Protein AF-Q0DE26-F1 (afdb_monomer)

InterPro domains:
  IPR003440 Glycosyl transferase 48 domain [PF02364] (234-319)
  IPR003440 Glycosyl transferase 48 domain [PF02364] (326-813)
  IPR058851 Callose synthase, helical domain [PF25968] (42-227)

Structure (mmCIF, N/CA/C/O backbone):
data_AF-Q0DE26-F1
#
_entry.id   AF-Q0DE26-F1
#
loop_
_atom_site.group_PDB
_atom_site.id
_atom_site.type_symbol
_atom_site.label_atom_id
_atom_site.label_alt_id
_atom_site.label_comp_id
_atom_site.label_asym_id
_atom_site.label_entity_id
_atom_site.label_seq_id
_atom_site.pdbx_PDB_ins_code
_atom_site.Cartn_x
_atom_site.Cartn_y
_atom_site.Cartn_z
_atom_site.occupancy
_atom_site.B_iso_or_equiv
_atom_site.auth_seq_id
_atom_site.auth_comp_id
_atom_site.auth_asym_id
_atom_site.auth_atom_id
_atom_site.pdbx_PDB_model_num
ATOM 1 N N . PHE A 1 1 ? -13.262 -16.085 6.680 1.00 86.75 1 PHE A N 1
ATOM 2 C CA . PHE A 1 1 ? -13.446 -14.628 6.508 1.00 86.75 1 PHE A CA 1
ATOM 3 C C . PHE A 1 1 ? -13.005 -13.862 7.751 1.00 86.75 1 PHE A C 1
ATOM 5 O O . PHE A 1 1 ? -12.021 -13.149 7.636 1.00 86.75 1 PHE A O 1
ATOM 12 N N . ALA A 1 2 ? -13.638 -14.070 8.918 1.00 87.50 2 ALA A N 1
ATOM 13 C CA . ALA A 1 2 ? -13.302 -13.398 10.188 1.00 87.50 2 ALA A CA 1
ATOM 14 C C . ALA A 1 2 ? -11.792 -13.306 10.478 1.00 87.50 2 ALA A C 1
ATOM 16 O O . ALA A 1 2 ? -11.292 -12.215 10.705 1.00 87.50 2 ALA A O 1
ATOM 17 N N . GLN A 1 3 ? -11.054 -14.417 10.360 1.00 88.25 3 GLN A N 1
ATOM 18 C CA . GLN A 1 3 ? -9.595 -14.446 10.567 1.00 88.25 3 GLN A CA 1
ATOM 19 C C . GLN A 1 3 ? -8.826 -13.442 9.690 1.00 88.25 3 GLN A C 1
ATOM 21 O O . GLN A 1 3 ? -7.932 -12.758 10.167 1.00 88.25 3 GLN A O 1
ATOM 26 N N . LEU A 1 4 ? -9.188 -13.325 8.409 1.00 91.69 4 LEU A N 1
ATOM 27 C CA . LEU A 1 4 ? -8.552 -12.377 7.489 1.00 91.69 4 LEU A CA 1
ATOM 28 C C . LEU A 1 4 ? -8.994 -10.944 7.785 1.00 91.69 4 LEU A C 1
ATOM 30 O O . LEU A 1 4 ? -8.170 -10.042 7.860 1.00 91.69 4 LEU A O 1
ATOM 34 N N . TRP A 1 5 ? -10.302 -10.751 7.952 1.00 93.25 5 TRP A N 1
ATOM 35 C CA . TRP A 1 5 ? -10.897 -9.439 8.170 1.00 93.25 5 TRP A CA 1
ATOM 36 C C . TRP A 1 5 ? -10.382 -8.791 9.456 1.00 93.25 5 TRP A C 1
ATOM 38 O O . TRP A 1 5 ? -9.914 -7.658 9.428 1.00 93.25 5 TRP A O 1
ATOM 48 N N . ASN A 1 6 ? -10.394 -9.523 10.567 1.00 92.69 6 ASN A N 1
ATOM 49 C CA . ASN A 1 6 ? -9.978 -8.997 11.860 1.00 92.69 6 ASN A CA 1
ATOM 50 C C . ASN A 1 6 ? -8.501 -8.624 11.885 1.00 92.69 6 ASN A C 1
ATOM 52 O O . ASN A 1 6 ? -8.165 -7.618 12.495 1.00 92.69 6 ASN A O 1
ATOM 56 N N . GLU A 1 7 ? -7.630 -9.377 11.211 1.00 93.38 7 GLU A N 1
ATOM 57 C CA . GLU A 1 7 ? -6.215 -9.011 11.098 1.00 93.38 7 GLU A CA 1
ATOM 58 C C . GLU A 1 7 ? -6.027 -7.705 10.318 1.00 93.38 7 GLU A C 1
ATOM 60 O O . GLU A 1 7 ? -5.226 -6.863 10.723 1.00 93.38 7 GLU A O 1
ATOM 65 N N . VAL A 1 8 ? -6.812 -7.478 9.258 1.00 95.88 8 VAL A N 1
ATOM 66 C CA . VAL A 1 8 ? -6.813 -6.197 8.530 1.00 95.88 8 VAL A CA 1
ATOM 67 C C . VAL A 1 8 ? -7.300 -5.061 9.433 1.00 95.88 8 VAL A C 1
ATOM 69 O O . VAL A 1 8 ? -6.623 -4.040 9.542 1.00 95.88 8 VAL A O 1
ATOM 72 N N . ILE A 1 9 ? -8.411 -5.243 10.149 1.00 95.88 9 ILE A N 1
ATOM 73 C CA . ILE A 1 9 ? -8.927 -4.224 11.077 1.00 95.88 9 ILE A CA 1
ATOM 74 C C . ILE A 1 9 ? -7.940 -3.946 12.224 1.00 95.88 9 ILE A C 1
ATOM 76 O O . ILE A 1 9 ? -7.697 -2.786 12.552 1.00 95.88 9 ILE A O 1
ATOM 80 N N . CYS A 1 10 ? -7.311 -4.978 12.793 1.00 94.38 10 CYS A N 1
ATOM 81 C CA . CYS A 1 10 ? -6.273 -4.812 13.813 1.00 94.38 10 CYS A CA 1
ATOM 82 C C . CYS A 1 10 ? -5.080 -4.026 13.257 1.00 94.38 10 CYS A C 1
ATOM 84 O O . CYS A 1 10 ? -4.587 -3.128 13.931 1.00 94.38 10 CYS A O 1
ATOM 86 N N . SER A 1 11 ? -4.669 -4.283 12.009 1.00 95.69 11 SER A N 1
ATOM 87 C CA . SER A 1 11 ? -3.590 -3.511 11.383 1.00 95.69 11 SER A CA 1
ATOM 88 C C . SER A 1 11 ? -3.934 -2.025 11.250 1.00 95.69 11 SER A C 1
ATOM 90 O O . SER A 1 11 ? -3.083 -1.180 11.497 1.00 95.69 11 SER A O 1
ATOM 92 N N . PHE A 1 12 ? -5.190 -1.673 10.962 1.00 97.56 12 PHE A N 1
ATOM 93 C CA . PHE A 1 12 ? -5.602 -0.267 10.914 1.00 97.56 12 PHE A CA 1
ATOM 94 C C . PHE A 1 12 ? -5.529 0.397 12.283 1.00 97.56 12 PHE A C 1
ATOM 96 O O . PHE A 1 12 ? -5.165 1.569 12.374 1.00 97.56 12 PHE A O 1
ATOM 103 N N . ARG A 1 13 ? -5.849 -0.347 13.347 1.00 96.44 13 ARG A N 1
ATOM 104 C CA . ARG A 1 13 ? -5.721 0.152 14.713 1.00 96.44 13 ARG A CA 1
ATOM 105 C C . ARG A 1 13 ? -4.259 0.341 15.116 1.00 96.44 13 ARG A C 1
ATOM 107 O O . ARG A 1 13 ? -3.936 1.370 15.702 1.00 96.44 13 ARG A O 1
ATOM 114 N N . GLU A 1 14 ? -3.391 -0.614 14.778 1.00 94.50 14 GLU A N 1
ATOM 115 C CA . GLU A 1 14 ? -1.934 -0.536 14.985 1.00 94.50 14 GLU A CA 1
ATOM 116 C C . GLU A 1 14 ? -1.306 0.657 14.241 1.00 94.50 14 GLU A C 1
ATOM 118 O O . GLU A 1 14 ? -0.333 1.245 14.708 1.00 94.50 14 GLU A O 1
ATOM 123 N N . GLU A 1 15 ? -1.871 1.030 13.090 1.00 95.94 15 GLU A N 1
ATOM 124 C CA . GLU A 1 15 ? -1.463 2.192 12.291 1.00 95.94 15 GLU A CA 1
ATOM 125 C C . GLU A 1 15 ? -2.096 3.522 12.751 1.00 95.94 15 GLU A C 1
ATOM 127 O O . GLU A 1 15 ? -1.776 4.579 12.200 1.00 95.94 15 GLU A O 1
ATOM 132 N N . ASP A 1 16 ? -2.960 3.483 13.770 1.00 97.38 16 ASP A N 1
ATOM 133 C CA . ASP A 1 16 ? -3.728 4.617 14.298 1.00 97.38 16 ASP A CA 1
ATOM 134 C C . ASP A 1 16 ? -4.718 5.233 13.283 1.00 97.38 16 ASP A C 1
ATOM 136 O O . ASP A 1 16 ? -5.107 6.392 13.397 1.00 97.38 16 ASP A O 1
ATOM 140 N N . LEU A 1 17 ? -5.178 4.452 12.299 1.00 96.75 17 LEU A N 1
ATOM 141 C CA . LEU A 1 17 ? -6.194 4.885 11.327 1.00 96.75 17 LEU A CA 1
ATOM 142 C C . LEU A 1 17 ? -7.620 4.830 11.882 1.00 96.75 17 LEU A C 1
ATOM 144 O O . LEU A 1 17 ? -8.504 5.500 11.363 1.00 96.75 17 LEU A O 1
ATOM 148 N N . ILE A 1 18 ? -7.860 4.009 12.902 1.00 97.25 18 ILE A N 1
ATOM 149 C CA . ILE A 1 18 ? -9.168 3.859 13.547 1.00 97.25 18 ILE A CA 1
ATOM 150 C C . ILE A 1 18 ? -9.014 3.913 15.066 1.00 97.25 18 ILE A C 1
ATOM 152 O O . ILE A 1 18 ? -7.970 3.532 15.596 1.00 97.25 18 ILE A O 1
ATOM 156 N N . SER A 1 19 ? -10.067 4.354 15.748 1.00 95.50 19 SER A N 1
ATOM 157 C CA . SER A 1 19 ? -10.161 4.334 17.218 1.00 95.50 19 SER A CA 1
ATOM 158 C C . SER A 1 19 ? -10.465 2.934 17.765 1.00 95.50 19 SER A C 1
ATOM 160 O O . SER A 1 19 ? -10.902 2.044 17.024 1.00 95.50 19 SER A O 1
ATOM 162 N N . ASP A 1 20 ? -10.318 2.735 19.079 1.00 93.19 20 ASP A N 1
ATOM 163 C CA . ASP A 1 20 ? -10.697 1.467 19.732 1.00 93.19 20 ASP A CA 1
ATOM 164 C C . ASP A 1 20 ? -12.187 1.156 19.535 1.00 93.19 20 ASP A C 1
ATOM 166 O O . ASP A 1 20 ? -12.575 0.020 19.248 1.00 93.19 20 ASP A O 1
ATOM 170 N N . LYS A 1 21 ? -13.032 2.190 19.616 1.00 91.75 21 LYS A N 1
ATOM 171 C CA . LYS A 1 21 ? -14.476 2.070 19.387 1.00 91.75 21 LYS A CA 1
ATOM 172 C C . LYS A 1 21 ? -14.789 1.642 17.953 1.00 91.75 21 LYS A C 1
ATOM 174 O O . LYS A 1 21 ? -15.670 0.812 17.744 1.00 91.75 21 LYS A O 1
ATOM 179 N N . GLU A 1 22 ? -14.115 2.213 16.959 1.00 93.69 22 GLU A N 1
ATOM 180 C CA . GLU A 1 22 ? -14.315 1.828 15.557 1.00 93.69 22 GLU A CA 1
ATOM 181 C C . GLU A 1 22 ? -13.816 0.409 15.282 1.00 93.69 22 GLU A C 1
ATOM 183 O O . GLU A 1 22 ? -14.492 -0.340 14.576 1.00 93.69 22 GLU A O 1
ATOM 188 N N . MET A 1 23 ? -12.689 0.011 15.881 1.00 94.31 23 MET A N 1
ATOM 189 C CA . MET A 1 23 ? -12.197 -1.364 15.817 1.00 94.31 23 MET A CA 1
ATOM 190 C C . MET A 1 23 ? -13.261 -2.347 16.322 1.00 94.31 23 MET A C 1
ATOM 192 O O . MET A 1 23 ? -13.595 -3.296 15.613 1.00 94.31 23 MET A O 1
ATOM 196 N N . ASP A 1 24 ? -13.857 -2.090 17.490 1.00 91.75 24 ASP A N 1
ATOM 197 C CA . ASP A 1 24 ? -14.915 -2.945 18.045 1.00 91.75 24 ASP A CA 1
ATOM 198 C C . ASP A 1 24 ? -16.153 -3.034 17.138 1.00 91.75 24 ASP A C 1
ATOM 200 O O . ASP A 1 24 ? -16.831 -4.063 17.096 1.00 91.75 24 ASP A O 1
ATOM 204 N N . LEU A 1 25 ? -16.468 -1.958 16.409 1.00 92.81 25 LEU A N 1
ATOM 205 C CA . LEU A 1 25 ? -17.597 -1.935 15.479 1.00 92.81 25 LEU A CA 1
ATOM 206 C C . LEU A 1 25 ? -17.324 -2.724 14.191 1.00 92.81 25 LEU A C 1
ATOM 208 O O . LEU A 1 25 ? -18.263 -3.234 13.570 1.00 92.81 25 LEU A O 1
ATOM 212 N N . LEU A 1 26 ? -16.058 -2.810 13.785 1.00 93.69 26 LEU A N 1
ATOM 213 C CA . LEU A 1 26 ? -15.627 -3.431 12.536 1.00 93.69 26 LEU A CA 1
ATOM 214 C C . LEU A 1 26 ? -15.299 -4.921 12.690 1.00 93.69 26 LEU A C 1
ATOM 216 O O . LEU A 1 26 ? -15.524 -5.677 11.746 1.00 93.69 26 LEU A O 1
ATOM 220 N N . VAL A 1 27 ? -14.786 -5.362 13.838 1.00 91.56 27 VAL A N 1
ATOM 221 C CA . VAL A 1 27 ? -14.380 -6.759 14.074 1.00 91.56 27 VAL A CA 1
ATOM 222 C C . VAL A 1 27 ? -15.566 -7.736 13.990 1.00 91.56 27 VAL A C 1
ATOM 224 O O . VAL A 1 27 ? -16.692 -7.453 14.407 1.00 91.56 27 VAL A O 1
ATOM 227 N N . VAL A 1 28 ? -15.296 -8.924 13.444 1.00 89.44 28 VAL A N 1
ATOM 228 C CA . VAL A 1 28 ? -16.227 -10.061 13.362 1.00 89.44 28 VAL A CA 1
ATOM 229 C C . VAL A 1 28 ? -15.849 -11.085 14.434 1.00 89.44 28 VAL A C 1
ATOM 231 O O . VAL A 1 28 ? -14.680 -11.451 14.502 1.00 89.44 28 VAL A O 1
ATOM 234 N N . PRO A 1 29 ? -16.774 -11.604 15.253 1.00 82.69 29 PRO A N 1
ATOM 235 C CA . PRO A 1 29 ? -16.427 -12.632 16.236 1.00 82.69 29 PRO A CA 1
ATOM 236 C C . PRO A 1 29 ? -15.865 -13.898 15.560 1.00 82.69 29 PRO A C 1
ATOM 238 O O . PRO A 1 29 ? -16.342 -14.315 14.502 1.00 82.69 29 PRO A O 1
ATOM 241 N N . TYR A 1 30 ? -14.826 -14.494 16.157 1.00 73.31 30 TYR A N 1
ATOM 242 C CA . TYR A 1 30 ? -14.185 -15.715 15.641 1.00 73.31 30 TYR A CA 1
ATOM 243 C C . TYR A 1 30 ? -15.068 -16.948 15.818 1.00 73.31 30 TYR A C 1
ATOM 245 O O . TYR A 1 30 ? -15.212 -17.753 14.897 1.00 73.31 30 TYR A O 1
ATOM 253 N N . SER A 1 31 ? -15.677 -17.062 16.996 1.00 63.59 31 SER A N 1
ATOM 254 C CA . SER A 1 31 ? -16.622 -18.100 17.349 1.00 63.59 31 SER A CA 1
ATOM 255 C C . SER A 1 31 ? -18.032 -17.535 17.228 1.00 63.59 31 SER A C 1
ATOM 257 O O . SER A 1 31 ? -18.437 -16.639 17.966 1.00 63.59 31 SER A O 1
ATOM 259 N N . SER A 1 32 ? -18.831 -18.121 16.337 1.00 54.34 32 SER A N 1
ATOM 260 C CA . SER A 1 32 ? -20.196 -18.371 16.785 1.00 54.34 32 SER A CA 1
ATOM 261 C C . SER A 1 32 ? -20.000 -19.310 17.966 1.00 54.34 32 SER A C 1
ATOM 263 O O . SER A 1 32 ? -19.448 -20.395 17.785 1.00 54.34 32 SER A O 1
ATOM 265 N N . ASP A 1 33 ? -20.345 -18.896 19.185 1.00 58.25 33 ASP A N 1
ATOM 266 C CA . ASP A 1 33 ? -20.604 -19.901 20.211 1.00 58.25 33 ASP A CA 1
ATOM 267 C C . ASP A 1 33 ? -21.498 -20.954 19.524 1.00 58.25 33 ASP A C 1
ATOM 269 O O . ASP A 1 33 ? -22.504 -20.566 18.911 1.00 58.25 33 ASP A O 1
ATOM 273 N N . PRO A 1 34 ? -21.127 -22.249 19.510 1.00 56.69 34 PRO A N 1
ATOM 274 C CA . PRO A 1 34 ? -21.940 -23.285 18.884 1.00 56.69 34 PRO A CA 1
ATOM 275 C C . PRO A 1 34 ? -23.411 -23.228 19.326 1.00 56.69 34 PRO A C 1
ATOM 277 O O . PRO A 1 34 ? -24.289 -23.710 18.605 1.00 56.69 34 PRO A O 1
ATOM 280 N N . SER A 1 35 ? -23.683 -22.618 20.490 1.00 58.62 35 SER A N 1
ATOM 281 C CA . SER A 1 35 ? -25.017 -22.315 21.002 1.00 58.62 35 SER A CA 1
ATOM 282 C C . SER A 1 35 ? -25.822 -21.332 20.136 1.00 58.62 35 SER A C 1
ATOM 284 O O . SER A 1 35 ? -27.014 -21.560 19.936 1.00 58.62 35 SER A O 1
ATOM 286 N N . LEU A 1 36 ? -25.196 -20.291 19.572 1.00 66.06 36 LEU A N 1
ATOM 287 C CA . LEU A 1 36 ? -25.881 -19.220 18.843 1.00 66.06 36 LEU A CA 1
ATOM 288 C C . LEU A 1 36 ? -26.374 -19.679 17.459 1.00 66.06 36 LEU A C 1
ATOM 290 O O . LEU A 1 36 ? -27.374 -19.163 16.973 1.00 66.06 36 LEU A O 1
ATOM 294 N N . LYS A 1 37 ? -25.707 -20.649 16.807 1.00 67.56 37 LYS A N 1
ATOM 295 C CA . LYS A 1 37 ? -26.062 -21.183 15.462 1.00 67.56 37 LYS A CA 1
ATOM 296 C C . LYS A 1 37 ? -26.436 -20.109 14.418 1.00 67.56 37 LYS A C 1
ATOM 298 O O . LYS A 1 37 ? -27.210 -20.375 13.497 1.00 67.56 37 LYS A O 1
ATOM 303 N N . LEU A 1 38 ? -25.900 -18.897 14.550 1.00 77.06 38 LEU A N 1
ATOM 304 C CA . LEU A 1 38 ? -26.231 -17.745 13.716 1.00 77.06 38 LEU A CA 1
ATOM 305 C C . LEU A 1 38 ? -24.959 -17.073 13.212 1.00 77.06 38 LEU A C 1
ATOM 307 O O . LEU A 1 38 ? -23.925 -17.070 13.878 1.00 77.06 38 LEU A O 1
ATOM 311 N N . MET A 1 39 ? -25.044 -16.503 12.012 1.00 76.81 39 MET A N 1
ATOM 312 C CA . MET A 1 39 ? -23.944 -15.747 11.434 1.00 76.81 39 MET A CA 1
ATOM 313 C C . MET A 1 39 ? -23.938 -14.332 12.010 1.00 76.81 39 MET A C 1
ATOM 315 O O . MET A 1 39 ? -24.908 -13.590 11.855 1.00 76.81 39 MET A O 1
ATOM 319 N N . GLN A 1 40 ? -22.842 -13.966 12.668 1.00 85.25 40 GLN A N 1
ATOM 320 C CA . GLN A 1 40 ? -22.678 -12.663 13.304 1.00 85.25 40 GLN A CA 1
ATOM 321 C C . GLN A 1 40 ? -21.937 -11.711 12.365 1.00 85.25 40 GLN A C 1
ATOM 323 O O . GLN A 1 40 ? -20.750 -11.880 12.087 1.00 85.25 40 GLN A O 1
ATOM 328 N N . TRP A 1 41 ? -22.645 -10.702 11.866 1.00 88.50 41 TRP A N 1
ATOM 329 C CA . TRP A 1 41 ? -22.057 -9.648 11.040 1.00 88.50 41 TRP A CA 1
ATOM 330 C C . TRP A 1 41 ? -21.314 -8.604 11.895 1.00 88.50 41 TRP A C 1
ATOM 332 O O . TRP A 1 41 ? -21.610 -8.460 13.084 1.00 88.50 41 TRP A O 1
ATOM 342 N N . PRO A 1 42 ? -20.369 -7.834 11.328 1.00 90.75 42 PRO A N 1
ATOM 343 C CA . PRO A 1 42 ? -19.798 -6.663 11.994 1.00 90.75 42 PRO A CA 1
ATOM 344 C C . PRO A 1 42 ? -20.872 -5.725 12.563 1.00 90.75 42 PRO A C 1
ATOM 346 O O . PRO A 1 42 ? -21.902 -5.492 11.924 1.00 90.75 42 PRO A O 1
ATOM 349 N N . LEU A 1 43 ? -20.626 -5.147 13.740 1.00 91.69 43 LEU A N 1
ATOM 350 C CA . LEU A 1 43 ? -21.612 -4.292 14.408 1.00 91.69 43 LEU A CA 1
ATOM 351 C C . LEU A 1 43 ? -21.931 -3.022 13.622 1.00 91.69 43 LEU A C 1
ATOM 353 O O . LEU A 1 43 ? -23.049 -2.532 13.732 1.00 91.69 43 LEU A O 1
ATOM 357 N N . PHE A 1 44 ? -21.009 -2.498 12.812 1.00 91.25 44 PHE A N 1
ATOM 358 C CA . PHE A 1 44 ? -21.287 -1.293 12.027 1.00 91.25 44 PHE A CA 1
ATOM 359 C C . PHE A 1 44 ? -22.464 -1.477 11.043 1.00 91.25 44 PHE A C 1
ATOM 361 O O . PHE A 1 44 ? -23.188 -0.521 10.777 1.00 91.25 44 PHE A O 1
ATOM 368 N N . LEU A 1 45 ? -22.718 -2.709 10.576 1.00 90.88 45 LEU A N 1
ATOM 369 C CA . LEU A 1 45 ? -23.881 -3.056 9.742 1.00 90.88 45 LEU A CA 1
ATOM 370 C C . LEU A 1 45 ? -25.170 -3.236 10.565 1.00 90.88 45 LEU A C 1
ATOM 372 O O . LEU A 1 45 ? -26.274 -3.035 10.057 1.00 90.88 45 LEU A O 1
ATOM 376 N N . LEU A 1 46 ? -25.031 -3.622 11.838 1.00 92.00 46 LEU A N 1
ATOM 377 C CA . LEU A 1 46 ? -26.134 -3.893 12.772 1.00 92.00 46 LEU A CA 1
ATOM 378 C C . LEU A 1 46 ? -26.503 -2.678 13.644 1.00 92.00 46 LEU A C 1
ATOM 380 O O . LEU A 1 46 ? -27.528 -2.689 14.329 1.00 92.00 46 LEU A O 1
ATOM 384 N N . ALA A 1 47 ? -25.681 -1.629 13.625 1.00 88.62 47 ALA A N 1
ATOM 385 C CA . ALA A 1 47 ? -25.862 -0.409 14.399 1.00 88.62 47 ALA A CA 1
ATOM 386 C C . ALA A 1 47 ? -27.225 0.242 14.116 1.00 88.62 47 ALA A C 1
ATOM 388 O O . ALA A 1 47 ? -27.719 0.208 12.986 1.00 88.62 47 ALA A O 1
ATOM 389 N N . SER A 1 48 ? -27.843 0.851 15.134 1.00 90.12 48 SER A N 1
ATOM 390 C CA . SER A 1 48 ? -29.193 1.451 15.119 1.00 90.12 48 SER A CA 1
ATOM 391 C C . SER A 1 48 ? -30.378 0.498 14.881 1.00 90.12 48 SER A C 1
ATOM 393 O O . SER A 1 48 ? -31.520 0.874 15.152 1.00 90.12 48 SER A O 1
ATOM 395 N N . LYS A 1 49 ? -30.154 -0.751 14.447 1.00 92.38 49 LYS A N 1
ATOM 396 C CA . LYS A 1 49 ? -31.240 -1.671 14.068 1.00 92.38 49 LYS A CA 1
ATOM 397 C C . LYS A 1 49 ? -32.085 -2.134 15.256 1.00 92.38 49 LYS A C 1
ATOM 399 O O . LYS A 1 49 ? -33.301 -2.231 15.117 1.00 92.38 49 LYS A O 1
ATOM 404 N N . ILE A 1 50 ? -31.476 -2.377 16.422 1.00 92.06 50 ILE A N 1
ATOM 405 C CA . ILE A 1 50 ? -32.203 -2.813 17.627 1.00 92.06 50 ILE A CA 1
ATOM 406 C C . ILE A 1 50 ? -33.187 -1.738 18.120 1.00 92.06 50 ILE A C 1
ATOM 408 O O . ILE A 1 50 ? -34.370 -2.055 18.232 1.00 92.06 50 ILE A O 1
ATOM 412 N N . PRO A 1 51 ? -32.785 -0.469 18.346 1.00 90.69 51 PRO A N 1
ATOM 413 C CA . PRO A 1 51 ? -33.731 0.592 18.697 1.00 90.69 51 PRO A CA 1
ATOM 414 C C . PRO A 1 51 ? -34.893 0.746 17.706 1.00 90.69 51 PRO A C 1
ATOM 416 O O . PRO A 1 51 ? -36.035 0.898 18.132 1.00 90.69 51 PRO A O 1
ATOM 419 N N . ILE A 1 52 ? -34.618 0.661 16.398 1.00 90.31 52 ILE A N 1
ATOM 420 C CA . ILE A 1 52 ? -35.646 0.755 15.348 1.00 90.31 52 ILE A CA 1
ATOM 421 C C . ILE A 1 52 ? -36.618 -0.430 15.432 1.00 90.31 52 ILE A C 1
ATOM 423 O O . ILE A 1 52 ? -37.832 -0.237 15.378 1.00 90.31 52 ILE A O 1
ATOM 427 N N . ALA A 1 53 ? -36.102 -1.650 15.598 1.00 92.19 53 ALA A N 1
ATOM 428 C CA . ALA A 1 53 ? -36.924 -2.847 15.745 1.00 92.19 53 ALA A CA 1
ATOM 429 C C . ALA A 1 53 ? -37.785 -2.803 17.019 1.00 92.19 53 ALA A C 1
ATOM 431 O O . ALA A 1 53 ? -38.948 -3.204 16.982 1.00 92.19 53 ALA A O 1
ATOM 432 N N . LEU A 1 54 ? -37.245 -2.282 18.127 1.00 91.94 54 LEU A N 1
ATOM 433 C CA . LEU A 1 54 ? -37.969 -2.109 19.389 1.00 91.94 54 LEU A CA 1
ATOM 434 C C . LEU A 1 54 ? -39.122 -1.113 19.259 1.00 91.94 54 LEU A C 1
ATOM 436 O O . LEU A 1 54 ? -40.231 -1.419 19.694 1.00 91.94 54 LEU A O 1
ATOM 440 N N . ASP A 1 55 ? -38.880 0.051 18.652 1.00 89.88 55 ASP A N 1
ATOM 441 C CA . ASP A 1 55 ? -39.923 1.059 18.436 1.00 89.88 55 ASP A CA 1
ATOM 442 C C . ASP A 1 55 ? -41.007 0.540 17.482 1.00 89.88 55 ASP A C 1
ATOM 444 O O . ASP A 1 55 ? -42.204 0.636 17.766 1.00 89.88 55 ASP A O 1
ATOM 448 N N . MET A 1 56 ? -40.586 -0.126 16.400 1.00 89.88 56 MET A N 1
ATOM 449 C CA . MET A 1 56 ? -41.500 -0.784 15.474 1.00 89.88 56 MET A CA 1
ATOM 450 C C . MET A 1 56 ? -42.380 -1.794 16.205 1.00 89.88 56 MET A C 1
ATOM 452 O O . MET A 1 56 ? -43.594 -1.748 16.039 1.00 89.88 56 MET A O 1
ATOM 456 N N . ALA A 1 57 ? -41.794 -2.671 17.024 1.00 89.50 57 ALA A N 1
ATOM 457 C CA . ALA A 1 57 ? -42.523 -3.696 17.756 1.00 89.50 57 ALA A CA 1
ATOM 458 C C . ALA A 1 57 ? -43.473 -3.109 18.812 1.00 89.50 57 ALA A C 1
ATOM 460 O O . ALA A 1 57 ? -44.606 -3.569 18.921 1.00 89.50 57 ALA A O 1
ATOM 461 N N . ALA A 1 58 ? -43.055 -2.076 19.551 1.00 88.94 58 ALA A N 1
ATOM 462 C CA . ALA A 1 58 ? -43.868 -1.441 20.590 1.00 88.94 58 ALA A CA 1
ATOM 463 C C . ALA A 1 58 ? -45.130 -0.759 20.034 1.00 88.94 58 ALA A C 1
ATOM 465 O O . ALA A 1 58 ? -46.175 -0.754 20.688 1.00 88.94 58 ALA A O 1
ATOM 466 N N . GLN A 1 59 ? -45.043 -0.202 18.823 1.00 84.62 59 GLN A N 1
ATOM 467 C CA . GLN A 1 59 ? -46.164 0.455 18.145 1.00 84.62 59 GLN A CA 1
ATOM 468 C C . GLN A 1 59 ? -46.986 -0.506 17.267 1.00 84.62 59 GLN A C 1
ATOM 470 O O . GLN A 1 59 ? -48.083 -0.154 16.817 1.00 84.62 59 GLN A O 1
ATOM 475 N N . PHE A 1 60 ? -46.489 -1.719 17.007 1.00 82.50 60 PHE A N 1
ATOM 476 C CA . PHE A 1 60 ? -47.146 -2.666 16.114 1.00 82.50 60 PHE A CA 1
ATOM 477 C C . PHE A 1 60 ? -48.357 -3.335 16.772 1.00 82.50 60 PHE A C 1
ATOM 479 O O . PHE A 1 60 ? -48.259 -3.956 17.824 1.00 82.50 60 PHE A O 1
ATOM 486 N N . ARG A 1 61 ? -49.513 -3.239 16.113 1.00 74.50 61 ARG A N 1
ATOM 487 C CA . ARG A 1 61 ? -50.779 -3.889 16.503 1.00 74.50 61 ARG A CA 1
ATOM 488 C C . ARG A 1 61 ? -51.325 -4.971 15.548 1.00 74.50 61 ARG A C 1
ATOM 490 O O . ARG A 1 61 ? -52.195 -5.714 15.992 1.00 74.50 61 ARG A O 1
ATOM 497 N N . PRO A 1 62 ? -50.927 -5.054 14.258 1.00 77.00 62 PRO A N 1
ATOM 498 C CA . PRO A 1 62 ? -51.389 -6.117 13.355 1.00 77.00 62 PRO A CA 1
ATOM 499 C C . PRO A 1 62 ? -50.907 -7.530 13.740 1.00 77.00 62 PRO A C 1
ATOM 501 O O . PRO A 1 62 ? -50.459 -7.776 14.852 1.00 77.00 62 PRO A O 1
ATOM 504 N N . ARG A 1 63 ? -50.987 -8.472 12.790 1.00 83.38 63 ARG A N 1
ATOM 505 C CA . ARG A 1 63 ? -50.541 -9.866 12.949 1.00 83.38 63 ARG A CA 1
ATOM 506 C C . ARG A 1 63 ? -49.019 -9.989 13.057 1.00 83.38 63 ARG A C 1
ATOM 508 O O . ARG A 1 63 ? -48.295 -9.283 12.357 1.00 83.38 63 ARG A O 1
ATOM 515 N N . ASP A 1 64 ? -48.551 -10.988 13.803 1.00 85.06 64 ASP A N 1
ATOM 516 C CA . ASP A 1 64 ? -47.135 -11.364 13.949 1.00 85.06 64 ASP A CA 1
ATOM 517 C C . ASP A 1 64 ? -46.396 -11.460 12.611 1.00 85.06 64 ASP A C 1
ATOM 519 O O . ASP A 1 64 ? -45.301 -10.922 12.445 1.00 85.06 64 ASP A O 1
ATOM 523 N N . SER A 1 65 ? -47.034 -12.095 11.622 1.00 86.00 65 SER A N 1
ATOM 524 C CA . SER A 1 65 ? -46.468 -12.280 10.286 1.00 86.00 65 SER A CA 1
ATOM 525 C C . SER A 1 65 ? -46.136 -10.959 9.599 1.00 86.00 65 SER A C 1
ATOM 527 O O . SER A 1 65 ? -45.196 -10.893 8.813 1.00 86.00 65 SER A O 1
ATOM 529 N N . ASP A 1 66 ? -46.916 -9.912 9.866 1.00 87.94 66 ASP A N 1
ATOM 530 C CA . ASP A 1 66 ? -46.742 -8.606 9.239 1.00 87.94 66 ASP A CA 1
ATOM 531 C C . ASP A 1 66 ? -45.609 -7.825 9.926 1.00 87.94 66 ASP A C 1
ATOM 533 O O . ASP A 1 66 ? -44.835 -7.159 9.236 1.00 87.94 66 ASP A O 1
ATOM 537 N N . LEU A 1 67 ? -45.444 -7.969 11.250 1.00 88.81 67 LEU A N 1
ATOM 538 C CA . LEU A 1 67 ? -44.291 -7.427 11.982 1.00 88.81 67 LEU A CA 1
ATOM 539 C C . LEU A 1 67 ? -43.002 -8.094 11.510 1.00 88.81 67 LEU A C 1
ATOM 541 O O . LEU A 1 67 ? -42.050 -7.416 11.125 1.00 88.81 67 LEU A O 1
ATOM 545 N N . TRP A 1 68 ? -42.989 -9.429 11.484 1.00 90.81 68 TRP A N 1
ATOM 546 C CA . TRP A 1 68 ? -41.807 -10.186 11.094 1.00 90.81 68 TRP A CA 1
ATOM 547 C C . TRP A 1 68 ? -41.415 -9.932 9.638 1.00 90.81 68 TRP A C 1
ATOM 549 O O . TRP A 1 68 ? -40.231 -9.803 9.343 1.00 90.81 68 TRP A O 1
ATOM 559 N N . LYS A 1 69 ? -42.386 -9.760 8.728 1.00 90.31 69 LYS A N 1
ATOM 560 C CA . LYS A 1 69 ? -42.115 -9.328 7.345 1.00 90.31 69 LYS A CA 1
ATOM 561 C C . LYS A 1 69 ? -41.449 -7.956 7.272 1.00 90.31 69 LYS A C 1
ATOM 563 O O . LYS A 1 69 ? -40.565 -7.780 6.443 1.00 90.31 69 LYS A O 1
ATOM 568 N N . ARG A 1 70 ? -41.847 -6.994 8.114 1.00 90.06 70 ARG A N 1
ATOM 569 C CA . ARG A 1 70 ? -41.202 -5.669 8.163 1.00 90.06 70 ARG A CA 1
ATOM 570 C C . ARG A 1 70 ? -39.787 -5.745 8.721 1.00 90.06 70 ARG A C 1
ATOM 572 O O . ARG A 1 70 ? -38.897 -5.115 8.164 1.00 90.06 70 ARG A O 1
ATOM 579 N N . ILE A 1 71 ? -39.572 -6.550 9.762 1.00 91.19 71 ILE A N 1
ATOM 580 C CA . ILE A 1 71 ? -38.232 -6.806 10.306 1.00 91.19 71 ILE A CA 1
ATOM 581 C C . ILE A 1 71 ? -37.345 -7.490 9.253 1.00 91.19 71 ILE A C 1
ATOM 583 O O . ILE A 1 71 ? -36.211 -7.083 9.038 1.00 91.19 71 ILE A O 1
ATOM 587 N N . CYS A 1 72 ? -37.877 -8.482 8.537 1.00 92.94 72 CYS A N 1
ATOM 588 C CA . CYS A 1 72 ? -37.156 -9.208 7.490 1.00 92.94 72 CYS A CA 1
ATOM 589 C C . CYS A 1 72 ? -36.956 -8.421 6.189 1.00 92.94 72 CYS A C 1
ATOM 591 O O . CYS A 1 72 ? -36.256 -8.917 5.310 1.00 92.94 72 CYS A O 1
ATOM 593 N N . ALA A 1 73 ? -37.563 -7.240 6.034 1.00 92.69 73 ALA A N 1
ATOM 594 C CA . ALA A 1 73 ? -37.332 -6.394 4.865 1.00 92.69 73 ALA A CA 1
ATOM 595 C C . ALA A 1 73 ? -35.898 -5.833 4.837 1.00 92.69 73 ALA A C 1
ATOM 597 O O . ALA A 1 73 ? -35.382 -5.537 3.764 1.00 92.69 73 ALA A O 1
ATOM 598 N N . ASP A 1 74 ? -35.259 -5.719 6.004 1.00 91.88 74 ASP A N 1
ATOM 599 C CA . ASP A 1 74 ? -33.843 -5.397 6.157 1.00 91.88 74 ASP A CA 1
ATOM 600 C C . ASP A 1 74 ? -33.119 -6.628 6.725 1.00 91.88 74 ASP A C 1
ATOM 602 O O . ASP A 1 74 ? -33.334 -7.029 7.873 1.00 91.88 74 ASP A O 1
ATOM 606 N N . GLU A 1 75 ? -32.264 -7.248 5.909 1.00 91.38 75 GLU A N 1
ATOM 607 C CA . GLU A 1 75 ? -31.530 -8.461 6.281 1.00 91.38 75 GLU A CA 1
ATOM 608 C C . GLU A 1 75 ? -30.665 -8.251 7.534 1.00 91.38 75 GLU A C 1
ATOM 610 O O . GLU A 1 75 ? -30.620 -9.120 8.409 1.00 91.38 75 GLU A O 1
ATOM 615 N N . TYR A 1 76 ? -30.057 -7.072 7.686 1.00 91.69 76 TYR A N 1
ATOM 616 C CA . TYR A 1 76 ? -29.237 -6.753 8.851 1.00 91.69 76 TYR A CA 1
ATOM 617 C C . TYR A 1 76 ? -30.085 -6.537 10.101 1.00 91.69 76 TYR A C 1
ATOM 619 O O . TYR A 1 76 ? -29.684 -6.950 11.188 1.00 91.69 76 TYR A O 1
ATOM 627 N N . MET A 1 77 ? -31.282 -5.957 9.967 1.00 92.88 77 MET A N 1
ATOM 628 C CA . MET A 1 77 ? -32.210 -5.826 11.095 1.00 92.88 77 MET A CA 1
ATOM 629 C C . MET A 1 77 ? -32.678 -7.196 11.594 1.00 92.88 77 MET A C 1
ATOM 631 O O . MET A 1 77 ? -32.687 -7.436 12.802 1.00 92.88 77 MET A O 1
ATOM 635 N N . LYS A 1 78 ? -32.989 -8.125 10.682 1.00 92.62 78 LYS A N 1
ATOM 636 C CA . LYS A 1 78 ? -33.283 -9.522 11.032 1.00 92.62 78 LYS A CA 1
ATOM 637 C C . LYS A 1 78 ? -32.120 -10.167 11.791 1.00 92.62 78 LYS A C 1
ATOM 639 O O . LYS A 1 78 ? -32.346 -10.758 12.845 1.00 92.62 78 LYS A O 1
ATOM 644 N N . CYS A 1 79 ? -30.893 -10.054 11.277 1.00 91.62 79 CYS A N 1
ATOM 645 C CA . CYS A 1 79 ? -29.704 -10.596 11.938 1.00 91.62 79 CYS A CA 1
ATOM 646 C C . CYS A 1 79 ? -29.492 -9.992 13.331 1.00 91.62 79 CYS A C 1
ATOM 648 O O . CYS A 1 79 ? -29.274 -10.744 14.276 1.00 91.62 79 CYS A O 1
ATOM 650 N N . ALA A 1 80 ? -29.628 -8.670 13.478 1.00 92.25 80 ALA A N 1
ATOM 651 C CA . ALA A 1 80 ? -29.478 -7.984 14.758 1.00 92.25 80 ALA A CA 1
ATOM 652 C C . ALA A 1 80 ? -30.488 -8.492 15.799 1.00 92.25 80 ALA A C 1
ATOM 654 O O . ALA A 1 80 ? -30.104 -8.822 16.918 1.00 92.25 80 ALA A O 1
ATOM 655 N N . VAL A 1 81 ? -31.772 -8.594 15.432 1.00 92.88 81 VAL A N 1
ATOM 656 C CA . VAL A 1 81 ? -32.833 -9.059 16.344 1.00 92.88 81 VAL A CA 1
ATOM 657 C C . VAL A 1 81 ? -32.591 -10.502 16.790 1.00 92.88 81 VAL A C 1
ATOM 659 O O . VAL A 1 81 ? -32.698 -10.794 17.981 1.00 92.88 81 VAL A O 1
ATOM 662 N N . LEU A 1 82 ? -32.233 -11.393 15.859 1.00 91.62 82 LEU A N 1
ATOM 663 C CA . LEU A 1 82 ? -31.918 -12.789 16.177 1.00 91.62 82 LEU A CA 1
ATOM 664 C C . LEU A 1 82 ? -30.686 -12.896 17.082 1.00 91.62 82 LEU A C 1
ATOM 666 O O . LEU A 1 82 ? -30.731 -13.587 18.094 1.00 91.62 82 LEU A O 1
ATOM 670 N N . GLU A 1 83 ? -29.613 -12.170 16.761 1.00 91.19 83 GLU A N 1
ATOM 671 C CA . GLU A 1 83 ? -28.397 -12.146 17.574 1.00 91.19 83 GLU A CA 1
ATOM 672 C C . GLU A 1 83 ? -28.665 -11.614 18.987 1.00 91.19 83 GLU A C 1
ATOM 674 O O . GLU A 1 83 ? -28.186 -12.192 19.962 1.00 91.19 83 GLU A O 1
ATOM 679 N N . CYS A 1 84 ? -29.463 -10.551 19.116 1.00 92.38 84 CYS A N 1
ATOM 680 C CA . CYS A 1 84 ? -29.846 -9.983 20.405 1.00 92.38 84 CYS A CA 1
ATOM 681 C C . CYS A 1 84 ? -30.642 -10.984 21.253 1.00 92.38 84 CYS A C 1
ATOM 683 O O . CYS A 1 84 ? -30.387 -11.109 22.450 1.00 92.38 84 CYS A O 1
ATOM 685 N N . TYR A 1 85 ? -31.599 -11.695 20.651 1.00 92.19 85 TYR A N 1
ATOM 686 C CA . TYR A 1 85 ? -32.423 -12.680 21.354 1.00 92.19 85 TYR A CA 1
ATOM 687 C C . TYR A 1 85 ? -31.613 -13.902 21.806 1.00 92.19 85 TYR A C 1
ATOM 689 O O . TYR A 1 85 ? -31.727 -14.337 22.952 1.00 92.19 85 TYR A O 1
ATOM 697 N N . GLU A 1 86 ? -30.752 -14.434 20.941 1.00 90.06 86 GLU A N 1
ATOM 698 C CA . GLU A 1 86 ? -29.905 -15.576 21.293 1.00 90.06 86 GLU A CA 1
ATOM 699 C C . GLU A 1 86 ? -28.834 -15.189 22.328 1.00 90.06 86 GLU A C 1
ATOM 701 O O . GLU A 1 86 ? -28.632 -15.909 23.306 1.00 90.06 86 GLU A O 1
ATOM 706 N N . SER A 1 87 ? -28.241 -13.994 22.212 1.00 89.94 87 SER A N 1
ATOM 707 C CA . SER A 1 87 ? -27.319 -13.457 23.227 1.00 89.94 87 SER A CA 1
ATOM 708 C C . SER A 1 87 ? -28.011 -13.226 24.573 1.00 89.94 87 SER A C 1
ATOM 710 O O . SER A 1 87 ? -27.424 -13.481 25.621 1.00 89.94 87 SER A O 1
ATOM 712 N N . PHE A 1 88 ? -29.273 -12.787 24.571 1.00 92.19 88 PHE A N 1
ATOM 713 C CA . PHE A 1 88 ? -30.081 -12.663 25.785 1.00 92.19 88 PHE A CA 1
ATOM 714 C C . PHE A 1 88 ? -30.256 -14.012 26.492 1.00 92.19 88 PHE A C 1
ATOM 716 O O . PHE A 1 88 ? -30.001 -14.116 27.693 1.00 92.19 88 PHE A O 1
ATOM 723 N N . LYS A 1 89 ? -30.620 -15.065 25.746 1.00 91.00 89 LYS A N 1
ATOM 724 C CA . LYS A 1 89 ? -30.722 -16.429 26.289 1.00 91.00 89 LYS A CA 1
ATOM 725 C C . LYS A 1 89 ? -29.379 -16.921 26.833 1.00 91.00 89 LYS A C 1
ATOM 727 O O . LYS A 1 89 ? -29.339 -17.486 27.925 1.00 91.00 89 LYS A O 1
ATOM 732 N N . LEU A 1 90 ? -28.289 -16.680 26.105 1.00 87.31 90 LEU A N 1
ATOM 733 C CA . LEU A 1 90 ? -26.939 -17.072 26.508 1.00 87.31 90 LEU A CA 1
ATOM 734 C C . LEU A 1 90 ? -26.519 -16.408 27.828 1.00 87.31 90 LEU A C 1
ATOM 736 O O . LEU A 1 90 ? -26.101 -17.102 28.755 1.00 87.31 90 LEU A O 1
ATOM 740 N N . VAL A 1 91 ? -26.699 -15.088 27.946 1.00 89.19 91 VAL A N 1
ATOM 741 C CA . VAL A 1 91 ? -26.374 -14.332 29.167 1.00 89.19 91 VAL A CA 1
ATOM 742 C C . VAL A 1 91 ? -27.157 -14.861 30.367 1.00 89.19 91 VAL A C 1
ATOM 744 O O . VAL A 1 91 ? -26.565 -15.090 31.420 1.00 89.19 91 VAL A O 1
ATOM 747 N N . LEU A 1 92 ? -28.462 -15.112 30.220 1.00 90.12 92 LEU A N 1
ATOM 748 C CA . LEU A 1 92 ? -29.279 -15.660 31.308 1.00 90.12 92 LEU A CA 1
ATOM 749 C C . LEU A 1 92 ? -28.847 -17.075 31.713 1.00 90.12 92 LEU A C 1
ATOM 751 O O . LEU A 1 92 ? -28.750 -17.362 32.905 1.00 90.12 92 LEU A O 1
ATOM 755 N N . ASN A 1 93 ? -28.559 -17.944 30.742 1.00 87.25 93 ASN A N 1
ATOM 756 C CA . ASN A 1 93 ? -28.130 -19.322 30.994 1.00 87.25 93 ASN A CA 1
ATOM 757 C C . ASN A 1 93 ? -26.786 -19.409 31.731 1.00 87.25 93 ASN A C 1
ATOM 759 O O . ASN A 1 93 ? -26.578 -20.350 32.503 1.00 87.25 93 ASN A O 1
ATOM 763 N N . LEU A 1 94 ? -25.883 -18.457 31.478 1.00 85.19 94 LEU A N 1
ATOM 764 C CA . LEU A 1 94 ? -24.577 -18.369 32.132 1.00 85.19 94 LEU A CA 1
ATOM 765 C C . LEU A 1 94 ? -24.660 -17.707 33.510 1.00 85.19 94 LEU A C 1
ATOM 767 O O . LEU A 1 94 ? -24.001 -18.156 34.445 1.00 85.19 94 LEU A O 1
ATOM 771 N N . LEU A 1 95 ? -25.476 -16.659 33.646 1.00 88.00 95 LEU A N 1
ATOM 772 C CA . LEU A 1 95 ? -25.607 -15.896 34.885 1.00 88.00 95 LEU A CA 1
ATOM 773 C C . LEU A 1 95 ? -26.395 -16.653 35.960 1.00 88.00 95 LEU A C 1
ATOM 775 O O . LEU A 1 95 ? -26.037 -16.596 37.132 1.00 88.00 95 LEU A O 1
ATOM 779 N N . VAL A 1 96 ? -27.467 -17.353 35.590 1.00 87.44 96 VAL A N 1
ATOM 780 C CA . VAL A 1 96 ? -28.343 -18.048 36.542 1.00 87.44 96 VAL A CA 1
ATOM 781 C C . VAL A 1 96 ? -27.870 -19.485 36.702 1.00 87.44 96 VAL A C 1
ATOM 783 O O . VAL A 1 96 ? -27.857 -20.231 35.732 1.00 87.44 96 VAL A O 1
ATOM 786 N N . ILE A 1 97 ? -27.509 -19.902 37.919 1.00 84.56 97 ILE A N 1
ATOM 787 C CA . ILE A 1 97 ? -27.140 -21.294 38.242 1.00 84.56 97 ILE A CA 1
ATOM 788 C C . ILE A 1 97 ? -28.262 -22.034 38.962 1.00 84.56 97 ILE A C 1
ATOM 790 O O . ILE A 1 97 ? -28.387 -23.248 38.785 1.00 84.56 97 ILE A O 1
ATOM 794 N N . GLY A 1 98 ? -29.069 -21.325 39.750 1.00 83.12 98 GLY A N 1
ATOM 795 C CA . GLY A 1 98 ? -30.103 -21.936 40.575 1.00 83.12 98 GLY A CA 1
ATOM 796 C C . GLY A 1 98 ? -31.072 -22.792 39.752 1.00 83.12 98 GLY A C 1
ATOM 797 O O . GLY A 1 98 ? -31.571 -22.366 38.713 1.00 83.12 98 GLY A O 1
ATOM 798 N N . GLU A 1 99 ? -31.305 -24.035 40.182 1.00 83.19 99 GLU A N 1
ATOM 799 C CA . GLU A 1 99 ? -32.122 -25.005 39.434 1.00 83.19 99 GLU A CA 1
ATOM 800 C C . GLU A 1 99 ? -33.578 -24.539 39.288 1.00 83.19 99 GLU A C 1
ATOM 802 O O . GLU A 1 99 ? -34.179 -24.696 38.223 1.00 83.19 99 GLU A O 1
ATOM 807 N N . ASN A 1 100 ? -34.132 -23.925 40.338 1.00 83.12 100 ASN A N 1
ATOM 808 C CA . ASN A 1 100 ? -35.490 -23.382 40.327 1.00 83.12 100 ASN A CA 1
ATOM 809 C C . ASN A 1 100 ? -35.587 -22.176 39.388 1.00 83.12 100 ASN A C 1
ATOM 811 O O . ASN A 1 100 ? -36.508 -22.083 38.579 1.00 83.12 100 ASN A O 1
ATOM 815 N N . GLU A 1 101 ? -34.608 -21.281 39.459 1.00 84.38 101 GLU A N 1
ATOM 816 C CA . GLU A 1 101 ? -34.526 -20.060 38.666 1.00 84.38 101 GLU A CA 1
ATOM 817 C C . GLU A 1 101 ? -34.317 -20.387 37.180 1.00 84.38 101 GLU A C 1
ATOM 819 O O . GLU A 1 101 ? -35.017 -19.845 36.322 1.00 84.38 101 GLU A O 1
ATOM 824 N N . LYS A 1 102 ? -33.442 -21.354 36.865 1.00 86.75 102 LYS A N 1
ATOM 825 C CA . LYS A 1 102 ? -33.279 -21.903 35.511 1.00 86.75 102 LYS A CA 1
ATOM 826 C C . LYS A 1 102 ? -34.571 -22.516 34.990 1.00 86.75 102 LYS A C 1
ATOM 828 O O . LYS A 1 102 ? -34.916 -22.303 33.830 1.00 86.75 102 LYS A O 1
ATOM 833 N N . ARG A 1 103 ? -35.298 -23.268 35.823 1.00 85.44 103 ARG A N 1
ATOM 834 C CA . ARG A 1 103 ? -36.580 -23.866 35.428 1.00 85.44 103 ARG A CA 1
ATOM 835 C C . ARG A 1 103 ? -37.619 -22.791 35.103 1.00 85.44 103 ARG A C 1
ATOM 837 O O . ARG A 1 103 ? -38.287 -22.909 34.081 1.00 85.44 103 ARG A O 1
ATOM 844 N N . ILE A 1 104 ? -37.717 -21.741 35.921 1.00 85.50 104 ILE A N 1
ATOM 845 C CA . ILE A 1 104 ? -38.612 -20.592 35.695 1.00 85.50 104 ILE A CA 1
ATOM 846 C C . ILE A 1 104 ? -38.286 -19.899 34.367 1.00 85.50 104 ILE A C 1
ATOM 848 O O . ILE A 1 104 ? -39.171 -19.728 33.528 1.00 85.50 104 ILE A O 1
ATOM 852 N N . ILE A 1 105 ? -37.013 -19.564 34.139 1.00 87.62 105 ILE A N 1
ATOM 853 C CA . ILE A 1 105 ? -36.554 -18.950 32.885 1.00 87.62 105 ILE A CA 1
ATOM 854 C C . ILE A 1 105 ? -36.839 -19.873 31.692 1.00 87.62 105 ILE A C 1
ATOM 856 O O . ILE A 1 105 ? -37.338 -19.417 30.666 1.00 87.62 105 ILE A O 1
ATOM 860 N N . GLY A 1 106 ? -36.589 -21.177 31.833 1.00 88.94 106 GLY A N 1
ATOM 861 C CA . GLY A 1 106 ? -36.846 -22.171 30.792 1.00 88.94 106 GLY A CA 1
ATOM 862 C C . GLY A 1 106 ? -38.325 -22.290 30.410 1.00 88.94 106 GLY A C 1
ATOM 863 O O . GLY A 1 106 ? -38.634 -22.402 29.225 1.00 88.94 106 GLY A O 1
ATOM 864 N N . ILE A 1 107 ? -39.244 -22.213 31.380 1.00 88.69 107 ILE A N 1
ATOM 865 C CA . ILE A 1 107 ? -40.695 -22.192 31.122 1.00 88.69 107 ILE A CA 1
ATOM 866 C C . ILE A 1 107 ? -41.072 -20.947 30.309 1.00 88.69 107 ILE A C 1
ATOM 868 O O . ILE A 1 107 ? -41.777 -21.061 29.308 1.00 88.69 107 ILE A O 1
ATOM 872 N N . ILE A 1 108 ? -40.560 -19.775 30.697 1.00 89.00 108 ILE A N 1
ATOM 873 C CA . ILE A 1 108 ? -40.829 -18.507 30.004 1.00 89.00 108 ILE A CA 1
ATOM 874 C C . ILE A 1 108 ? -40.300 -18.543 28.567 1.00 89.00 108 ILE A C 1
ATOM 876 O O . ILE A 1 108 ? -41.034 -18.211 27.637 1.00 89.00 108 ILE A O 1
ATOM 880 N N . ILE A 1 109 ? -39.052 -18.979 28.363 1.00 91.00 109 ILE A N 1
ATOM 881 C CA . ILE A 1 109 ? -38.452 -19.093 27.025 1.00 91.00 109 ILE A CA 1
ATOM 882 C C . ILE A 1 109 ? -39.270 -20.052 26.155 1.00 91.00 109 ILE A C 1
ATOM 884 O O . ILE A 1 109 ? -39.595 -19.715 25.019 1.00 91.00 109 ILE A O 1
ATOM 888 N N . LYS A 1 110 ? -39.664 -21.211 26.693 1.00 91.31 110 LYS A N 1
ATOM 889 C CA . LYS A 1 110 ? -40.471 -22.194 25.963 1.00 91.31 110 LYS A CA 1
ATOM 890 C C . LYS A 1 110 ? -41.836 -21.636 25.560 1.00 91.31 110 LYS A C 1
ATOM 892 O O . LYS A 1 110 ? -42.295 -21.908 24.453 1.00 91.31 110 LYS A O 1
ATOM 897 N N . GLU A 1 111 ? -42.477 -20.858 26.428 1.00 89.81 111 GLU A N 1
ATOM 898 C CA . GLU A 1 111 ? -43.748 -20.198 26.118 1.00 89.81 111 GLU A CA 1
ATOM 899 C C . GLU A 1 111 ? -43.572 -19.135 25.023 1.00 89.81 111 GLU A C 1
ATOM 901 O O . GLU A 1 111 ? -44.362 -19.083 24.078 1.00 89.81 111 GLU A O 1
ATOM 906 N N . ILE A 1 112 ? -42.507 -18.329 25.093 1.00 91.25 112 ILE A N 1
ATOM 907 C CA . ILE A 1 112 ? -42.153 -17.355 24.050 1.00 91.25 112 ILE A CA 1
ATOM 908 C C . ILE A 1 112 ? -41.954 -18.067 22.703 1.00 91.25 112 ILE A C 1
ATOM 910 O O . ILE A 1 112 ? -42.615 -17.723 21.723 1.00 91.25 112 ILE A O 1
ATOM 914 N N . GLU A 1 113 ? -41.108 -19.099 22.652 1.00 92.81 113 GLU A N 1
ATOM 915 C CA . GLU A 1 113 ? -40.802 -19.845 21.424 1.00 92.81 113 GLU A CA 1
ATOM 916 C C . GLU A 1 113 ? -42.038 -20.569 20.858 1.00 92.81 113 GLU A C 1
ATOM 918 O O . GLU A 1 113 ? -42.259 -20.567 19.645 1.00 92.81 113 GLU A O 1
ATOM 923 N N . ALA A 1 114 ? -42.901 -21.125 21.717 1.00 92.00 114 ALA A N 1
ATOM 924 C CA . ALA A 1 114 ? -44.149 -21.759 21.295 1.00 92.00 114 ALA A CA 1
ATOM 925 C C . ALA A 1 114 ? -45.131 -20.762 20.660 1.00 92.00 114 ALA A C 1
ATOM 927 O O . ALA A 1 114 ? -45.812 -21.102 19.688 1.00 92.00 114 ALA A O 1
ATOM 928 N N . ASN A 1 115 ? -45.207 -19.539 21.187 1.00 89.94 115 ASN A N 1
ATOM 929 C CA . ASN A 1 115 ? -46.053 -18.483 20.635 1.00 89.94 115 ASN A CA 1
ATOM 930 C C . ASN A 1 115 ? -45.500 -17.913 19.327 1.00 89.94 115 ASN A C 1
ATOM 932 O O . ASN A 1 115 ? -46.273 -17.678 18.398 1.00 89.94 115 ASN A O 1
ATOM 936 N N . ILE A 1 116 ? -44.176 -17.766 19.223 1.00 89.38 116 ILE A N 1
ATOM 937 C CA . ILE A 1 116 ? -43.505 -17.391 17.972 1.00 89.38 116 ILE A CA 1
ATOM 938 C C . ILE A 1 116 ? -43.797 -18.441 16.889 1.00 89.38 116 ILE A C 1
ATOM 940 O O . ILE A 1 116 ? -44.232 -18.089 15.795 1.00 89.38 116 ILE A O 1
ATOM 944 N N . ALA A 1 117 ? -43.649 -19.735 17.197 1.00 90.50 117 ALA A N 1
ATOM 945 C CA . ALA A 1 117 ? -43.898 -20.816 16.239 1.00 90.50 117 ALA A CA 1
ATOM 946 C C . ALA A 1 117 ? -45.360 -20.878 15.753 1.00 90.50 117 ALA A C 1
ATOM 948 O O . ALA A 1 117 ? -45.623 -21.243 14.607 1.00 90.50 117 ALA A O 1
ATOM 949 N N . LYS A 1 118 ? -46.318 -20.509 16.613 1.00 90.88 118 LYS A N 1
ATOM 950 C CA . LYS A 1 118 ? -47.755 -20.483 16.293 1.00 90.88 118 LYS A CA 1
ATOM 951 C C . LYS A 1 118 ? -48.223 -19.177 15.637 1.00 90.88 118 LYS A C 1
ATOM 953 O O . LYS A 1 118 ? -49.381 -19.115 15.234 1.00 90.88 118 LYS A O 1
ATOM 958 N N . ASN A 1 119 ? -47.359 -18.163 15.500 1.00 87.25 119 ASN A N 1
ATOM 959 C CA . ASN A 1 119 ? -47.733 -16.795 15.107 1.00 87.25 119 ASN A CA 1
ATOM 960 C C . ASN A 1 119 ? -48.842 -16.194 16.002 1.00 87.25 119 ASN A C 1
ATOM 962 O O . ASN A 1 119 ? -49.772 -15.554 15.505 1.00 87.25 119 ASN A O 1
ATOM 966 N N . THR A 1 120 ? -48.768 -16.447 17.314 1.00 88.75 120 THR A N 1
ATOM 967 C CA . THR A 1 120 ? -49.699 -15.925 18.335 1.00 88.75 120 THR A CA 1
ATOM 968 C C . THR A 1 120 ? -49.001 -15.075 19.402 1.00 88.75 120 THR A C 1
ATOM 970 O O . THR A 1 120 ? -49.561 -14.822 20.468 1.00 88.75 120 THR A O 1
ATOM 973 N N . PHE A 1 121 ? -47.776 -14.631 19.142 1.00 88.56 121 PHE A N 1
ATOM 974 C CA . PHE A 1 121 ? -46.954 -13.842 20.047 1.00 88.56 121 PHE A CA 1
ATOM 975 C C . PHE A 1 121 ? -47.582 -12.487 20.378 1.00 88.56 121 PHE A C 1
ATOM 977 O O . PHE A 1 121 ? -47.763 -12.209 21.558 1.00 88.56 121 PHE A O 1
ATOM 984 N N . LEU A 1 122 ? -48.018 -11.683 19.398 1.00 87.69 122 LEU A N 1
ATOM 985 C CA . LEU A 1 122 ? -48.627 -10.369 19.684 1.00 87.69 122 LEU A CA 1
ATOM 986 C C . LEU A 1 122 ? -50.005 -10.472 20.355 1.00 87.69 122 LEU A C 1
ATOM 988 O O . LEU A 1 122 ? -50.475 -9.508 20.957 1.00 87.69 122 LEU A O 1
ATOM 992 N N . ALA A 1 123 ? -50.658 -11.636 20.269 1.00 86.25 123 ALA A N 1
ATOM 993 C CA . ALA A 1 123 ? -51.904 -11.901 20.983 1.00 86.25 123 ALA A CA 1
ATOM 994 C C . ALA A 1 123 ? -51.669 -12.187 22.477 1.00 86.25 123 ALA A C 1
ATOM 996 O O . ALA A 1 123 ? -52.508 -11.838 23.306 1.00 86.25 123 ALA A O 1
ATOM 997 N N . ASN A 1 124 ? -50.531 -12.802 22.817 1.00 87.88 124 ASN A N 1
ATOM 998 C CA . ASN A 1 124 ? -50.220 -13.262 24.172 1.00 87.88 124 ASN A CA 1
ATOM 999 C C . ASN A 1 124 ? -49.164 -12.406 24.896 1.00 87.88 124 ASN A C 1
ATOM 1001 O O . ASN A 1 124 ? -49.057 -12.500 26.119 1.00 87.88 124 ASN A O 1
ATOM 1005 N N . PHE A 1 125 ? -48.428 -11.551 24.179 1.00 89.69 125 PHE A N 1
ATOM 1006 C CA . PHE A 1 125 ? -47.398 -10.657 24.712 1.00 89.69 125 PHE A CA 1
ATOM 1007 C C . PHE A 1 125 ? -47.611 -9.206 24.248 1.00 89.69 125 PHE A C 1
ATOM 1009 O O . PHE A 1 125 ? -47.643 -8.899 23.057 1.00 89.69 125 PHE A O 1
ATOM 1016 N N . ARG A 1 126 ? -47.711 -8.280 25.206 1.00 89.06 126 ARG A N 1
ATOM 1017 C CA . ARG A 1 126 ? -47.805 -6.832 24.994 1.00 89.06 126 ARG A CA 1
ATOM 1018 C C . ARG A 1 126 ? -46.422 -6.248 24.721 1.00 89.06 126 ARG A C 1
ATOM 1020 O O . ARG A 1 126 ? -45.573 -6.166 25.606 1.00 89.06 126 ARG A O 1
ATOM 1027 N N . MET A 1 127 ? -46.220 -5.759 23.503 1.00 89.25 127 MET A N 1
ATOM 1028 C CA . MET A 1 127 ? -44.924 -5.224 23.070 1.00 89.25 127 MET A CA 1
ATOM 1029 C C . MET A 1 127 ? -44.596 -3.832 23.616 1.00 89.25 127 MET A C 1
ATOM 1031 O O . MET A 1 127 ? -43.443 -3.414 23.559 1.00 89.25 127 MET A O 1
ATOM 1035 N N . SER A 1 128 ? -45.567 -3.116 24.190 1.00 88.31 128 SER A N 1
ATOM 1036 C CA . SER A 1 128 ? -45.355 -1.776 24.756 1.00 88.31 128 SER A CA 1
ATOM 1037 C C . SER A 1 128 ? -44.333 -1.749 25.898 1.00 88.31 128 SER A C 1
ATOM 1039 O O . SER A 1 128 ? -43.691 -0.725 26.110 1.00 88.31 128 SER A O 1
ATOM 1041 N N . ALA A 1 129 ? -44.168 -2.863 26.620 1.00 90.81 129 ALA A N 1
ATOM 1042 C CA . ALA A 1 129 ? -43.203 -2.996 27.713 1.00 90.81 129 ALA A CA 1
ATOM 1043 C C . ALA A 1 129 ? -41.833 -3.547 27.262 1.00 90.81 129 ALA A C 1
ATOM 1045 O O . ALA A 1 129 ? -40.872 -3.506 28.030 1.00 90.81 129 ALA A O 1
ATOM 1046 N N . LEU A 1 130 ? -41.690 -3.995 26.007 1.00 92.50 130 LEU A N 1
ATOM 1047 C CA . LEU A 1 130 ? -40.419 -4.515 25.491 1.00 92.50 130 LEU A CA 1
ATOM 1048 C C . LEU A 1 130 ? -39.269 -3.483 25.546 1.00 92.50 130 LEU A C 1
ATOM 1050 O O . LEU A 1 130 ? -38.163 -3.867 25.929 1.00 92.50 130 LEU A O 1
ATOM 1054 N N . PRO A 1 131 ? -39.473 -2.181 25.245 1.00 93.31 131 PRO A N 1
ATOM 1055 C CA . PRO A 1 131 ? -38.421 -1.179 25.424 1.00 93.31 131 PRO A CA 1
ATOM 1056 C C . PRO A 1 131 ? -37.942 -1.054 26.878 1.00 93.31 131 PRO A C 1
ATOM 1058 O O . PRO A 1 131 ? -36.758 -0.815 27.116 1.00 93.31 131 PRO A O 1
ATOM 1061 N N . VAL A 1 132 ? -38.838 -1.253 27.854 1.00 93.44 132 VAL A N 1
ATOM 1062 C CA . VAL A 1 132 ? -38.498 -1.247 29.287 1.00 93.44 132 VAL A CA 1
ATOM 1063 C C . VAL A 1 132 ? -37.630 -2.457 29.622 1.00 93.44 132 VAL A C 1
ATOM 1065 O O . VAL A 1 132 ? -36.575 -2.292 30.234 1.00 93.44 132 VAL A O 1
ATOM 1068 N N . LEU A 1 133 ? -38.016 -3.647 29.146 1.00 93.31 133 LEU A N 1
ATOM 1069 C CA . LEU A 1 133 ? -37.216 -4.865 29.291 1.00 93.31 133 LEU A CA 1
ATOM 1070 C C . LEU A 1 133 ? -35.821 -4.691 28.678 1.00 93.31 133 LEU A C 1
ATOM 1072 O O . LEU A 1 133 ? -34.819 -5.000 29.319 1.00 93.31 133 LEU A O 1
ATOM 1076 N N . CYS A 1 134 ? -35.743 -4.148 27.460 1.00 93.50 134 CYS A N 1
ATOM 1077 C CA . CYS A 1 134 ? -34.469 -3.921 26.788 1.00 93.50 134 CYS A CA 1
ATOM 1078 C C . CYS A 1 134 ? -33.588 -2.923 27.551 1.00 93.50 134 CYS A C 1
ATOM 1080 O O . CYS A 1 134 ? -32.380 -3.125 27.639 1.00 93.50 134 CYS A O 1
ATOM 1082 N N . LYS A 1 135 ? -34.164 -1.866 28.138 1.00 94.25 135 LYS A N 1
ATOM 1083 C CA . LYS A 1 135 ? -33.412 -0.911 28.964 1.00 94.25 135 LYS A CA 1
ATOM 1084 C C . LYS A 1 135 ? -32.814 -1.586 30.203 1.00 94.25 135 LYS A C 1
ATOM 1086 O O . LYS A 1 135 ? -31.633 -1.399 30.480 1.00 94.25 135 LYS A O 1
ATOM 1091 N N . LYS A 1 136 ? -33.600 -2.408 30.903 1.00 94.12 136 LYS A N 1
ATOM 1092 C CA . LYS A 1 136 ? -33.123 -3.201 32.049 1.00 94.12 136 LYS A CA 1
ATOM 1093 C C . LYS A 1 136 ? -32.034 -4.192 31.639 1.00 94.12 136 LYS A C 1
ATOM 1095 O O . LYS A 1 136 ? -31.046 -4.352 32.347 1.00 94.12 136 LYS A O 1
ATOM 1100 N N . PHE A 1 137 ? -32.164 -4.789 30.457 1.00 95.31 137 PHE A N 1
ATOM 1101 C CA . PHE A 1 137 ? -31.135 -5.664 29.910 1.00 95.31 137 PHE A CA 1
ATOM 1102 C C . PHE A 1 137 ? -29.834 -4.916 29.579 1.00 95.31 137 PHE A C 1
ATOM 1104 O O . PHE A 1 137 ? -28.757 -5.420 29.873 1.00 95.31 137 PHE A O 1
ATOM 1111 N N . VAL A 1 138 ? -29.903 -3.691 29.050 1.00 94.56 138 VAL A N 1
ATOM 1112 C CA . VAL A 1 138 ? -28.714 -2.839 28.852 1.00 94.56 138 VAL A CA 1
ATOM 1113 C C . VAL A 1 138 ? -28.014 -2.540 30.180 1.00 94.56 138 VAL A C 1
ATOM 1115 O O . VAL A 1 138 ? -26.789 -2.634 30.252 1.00 94.56 138 VAL A O 1
ATOM 1118 N N . GLU A 1 139 ? -28.771 -2.223 31.234 1.00 94.12 139 GLU A N 1
ATOM 1119 C CA . GLU A 1 139 ? -28.231 -2.013 32.587 1.00 94.12 139 GLU A CA 1
ATOM 1120 C C . GLU A 1 139 ? -27.542 -3.286 33.116 1.00 94.12 139 GLU A C 1
ATOM 1122 O O . GLU A 1 139 ? -26.429 -3.209 33.644 1.00 94.12 139 GLU A O 1
ATOM 1127 N N . LEU A 1 140 ? -28.142 -4.462 32.890 1.00 93.50 140 LEU A N 1
ATOM 1128 C CA . LEU A 1 140 ? -27.554 -5.756 33.245 1.00 93.50 140 LEU A CA 1
ATOM 1129 C C . LEU A 1 140 ? -26.240 -6.006 32.495 1.00 93.50 140 LEU A C 1
ATOM 1131 O O . LEU A 1 140 ? -25.227 -6.323 33.114 1.00 93.50 140 LEU A O 1
ATOM 1135 N N . VAL A 1 141 ? -26.229 -5.829 31.173 1.00 92.81 141 VAL A N 1
ATOM 1136 C CA . VAL A 1 141 ? -25.029 -6.024 30.344 1.00 92.81 141 VAL A CA 1
ATOM 1137 C C . VAL A 1 141 ? -23.922 -5.036 30.737 1.00 92.81 141 VAL A C 1
ATOM 1139 O O . VAL A 1 141 ? -22.755 -5.421 30.782 1.00 92.81 141 VAL A O 1
ATOM 1142 N N . SER A 1 142 ? -24.262 -3.793 31.099 1.00 93.25 142 SER A N 1
ATOM 1143 C CA . SER A 1 142 ? -23.296 -2.822 31.635 1.00 93.25 142 SER A CA 1
ATOM 1144 C C . SER A 1 142 ? -22.665 -3.305 32.943 1.00 93.25 142 SER A C 1
ATOM 1146 O O . SER A 1 142 ? -21.446 -3.244 33.098 1.00 93.25 142 SER A O 1
ATOM 1148 N N . ALA A 1 143 ? -23.471 -3.834 33.872 1.00 89.88 143 ALA A N 1
ATOM 1149 C CA . ALA A 1 143 ? -22.966 -4.393 35.125 1.00 89.88 143 ALA A CA 1
ATOM 1150 C C . ALA A 1 143 ? -22.060 -5.617 34.888 1.00 89.88 143 ALA A C 1
ATOM 1152 O O . ALA A 1 143 ? -21.013 -5.739 35.525 1.00 89.88 143 ALA A O 1
ATOM 1153 N N . LEU A 1 144 ? -22.417 -6.482 33.931 1.00 90.00 144 LEU A N 1
ATOM 1154 C CA . LEU A 1 144 ? -21.602 -7.634 33.526 1.00 90.00 144 LEU A CA 1
ATOM 1155 C C . LEU A 1 144 ? -20.270 -7.226 32.885 1.00 90.00 144 LEU A C 1
ATOM 1157 O O . LEU A 1 144 ? -19.267 -7.907 33.096 1.00 90.00 144 LEU A O 1
ATOM 1161 N N . LYS A 1 145 ? -20.250 -6.121 32.131 1.00 87.69 145 LYS A N 1
ATOM 1162 C CA . LYS A 1 145 ? -19.044 -5.571 31.503 1.00 87.69 145 LYS A CA 1
ATOM 1163 C C . LYS A 1 145 ? -18.061 -4.999 32.531 1.00 87.69 145 LYS A C 1
ATOM 1165 O O . LYS A 1 145 ? -16.863 -5.205 32.394 1.00 87.69 145 LYS A O 1
ATOM 1170 N N . GLU A 1 146 ? -18.549 -4.282 33.545 1.00 87.06 146 GLU A N 1
ATOM 1171 C CA . GLU A 1 146 ? -17.698 -3.670 34.583 1.00 87.06 146 GLU A CA 1
ATOM 1172 C C . GLU A 1 146 ? -17.131 -4.684 35.587 1.00 87.06 146 GLU A C 1
ATOM 1174 O O . GLU A 1 146 ? -16.083 -4.430 36.175 1.00 87.06 146 GLU A O 1
ATOM 1179 N N . ARG A 1 147 ? -17.804 -5.831 35.777 1.00 82.94 147 ARG A N 1
ATOM 1180 C CA . ARG A 1 147 ? -17.375 -6.940 36.660 1.00 82.94 147 ARG A CA 1
ATOM 1181 C C . ARG A 1 147 ? -17.129 -6.552 38.125 1.00 82.94 147 ARG A C 1
ATOM 1183 O O . ARG A 1 147 ? -16.461 -7.280 38.855 1.00 82.94 147 ARG A O 1
ATOM 1190 N N . ASP A 1 148 ? -17.686 -5.435 38.577 1.00 84.75 148 ASP A N 1
ATOM 1191 C CA . ASP A 1 148 ? -17.556 -4.998 39.962 1.00 84.75 148 ASP A CA 1
ATOM 1192 C C . ASP A 1 148 ? -18.450 -5.839 40.880 1.00 84.75 148 ASP A C 1
ATOM 1194 O O . ASP A 1 148 ? -19.674 -5.721 40.830 1.00 84.75 148 ASP A O 1
ATOM 1198 N N . ALA A 1 149 ? -17.839 -6.648 41.750 1.00 83.69 149 ALA A N 1
ATOM 1199 C CA . ALA A 1 149 ? -18.537 -7.493 42.718 1.00 83.69 149 ALA A CA 1
ATOM 1200 C C . ALA A 1 149 ? -19.496 -6.708 43.636 1.00 83.69 149 ALA A C 1
ATOM 1202 O O . ALA A 1 149 ? -20.487 -7.276 44.097 1.00 83.69 149 ALA A O 1
ATOM 1203 N N . SER A 1 150 ? -19.267 -5.403 43.850 1.00 86.25 150 SER A N 1
ATOM 1204 C CA . SER A 1 150 ? -20.172 -4.536 44.621 1.00 86.25 150 SER A CA 1
ATOM 1205 C C . SER A 1 150 ? -21.577 -4.431 44.007 1.00 86.25 150 SER A C 1
ATOM 1207 O O . SER A 1 150 ? -22.546 -4.129 44.702 1.00 86.25 150 SER A O 1
ATOM 1209 N N . LYS A 1 151 ? -21.717 -4.734 42.709 1.00 85.75 151 LYS A N 1
ATOM 1210 C CA . LYS A 1 151 ? -22.985 -4.681 41.971 1.00 85.75 151 LYS A CA 1
ATOM 1211 C C . LYS A 1 151 ? -23.819 -5.960 42.064 1.00 85.75 151 LYS A C 1
ATOM 1213 O O . LYS A 1 151 ? -24.838 -6.033 41.381 1.00 85.75 151 LYS A O 1
ATOM 1218 N N . PHE A 1 152 ? -23.438 -6.945 42.883 1.00 85.56 152 PHE A N 1
ATOM 1219 C CA . PHE A 1 152 ? -24.186 -8.203 43.022 1.00 85.56 152 PHE A CA 1
ATOM 1220 C C . PHE A 1 152 ? -25.680 -7.968 43.302 1.00 85.56 152 PHE A C 1
ATOM 1222 O O . PHE A 1 152 ? -26.529 -8.451 42.553 1.00 85.56 152 PHE A O 1
ATOM 1229 N N . ASP A 1 153 ? -26.004 -7.146 44.304 1.00 85.31 153 ASP A N 1
ATOM 1230 C CA . ASP A 1 153 ? -27.395 -6.840 44.665 1.00 85.31 153 ASP A CA 1
ATOM 1231 C C . ASP A 1 153 ? -28.142 -6.118 43.533 1.00 85.31 153 ASP A C 1
ATOM 1233 O O . ASP A 1 153 ? -29.316 -6.389 43.280 1.00 85.31 153 ASP A O 1
ATOM 1237 N N . ASN A 1 154 ? -27.451 -5.251 42.784 1.00 88.00 154 ASN A N 1
ATOM 1238 C CA . ASN A 1 154 ? -28.022 -4.577 41.615 1.00 88.00 154 ASN A CA 1
ATOM 1239 C C . ASN A 1 154 ? -28.357 -5.575 40.500 1.00 88.00 154 ASN A C 1
ATOM 1241 O O . ASN A 1 154 ? -29.409 -5.461 39.879 1.00 88.00 154 ASN A O 1
ATOM 1245 N N . VAL A 1 155 ? -27.500 -6.571 40.256 1.00 88.12 155 VAL A N 1
ATOM 1246 C CA . VAL A 1 155 ? -27.755 -7.638 39.273 1.00 88.12 155 VAL A CA 1
ATOM 1247 C C . VAL A 1 155 ? -28.956 -8.487 39.695 1.00 88.12 155 VAL A C 1
ATOM 1249 O O . VAL A 1 155 ? -29.827 -8.772 38.872 1.00 88.12 155 VAL A O 1
ATOM 1252 N N . VAL A 1 156 ? -29.045 -8.839 40.981 1.00 86.56 156 VAL A N 1
ATOM 1253 C CA . VAL A 1 156 ? -30.190 -9.564 41.551 1.00 86.56 156 VAL A CA 1
ATOM 1254 C C . VAL A 1 156 ? -31.495 -8.780 41.370 1.00 86.56 156 VAL A C 1
ATOM 1256 O O . VAL A 1 156 ? -32.506 -9.367 40.977 1.00 86.56 156 VAL A O 1
ATOM 1259 N N . LEU A 1 157 ? -31.480 -7.468 41.627 1.00 89.19 157 LEU A N 1
ATOM 1260 C CA . LEU A 1 157 ? -32.628 -6.579 41.422 1.00 89.19 157 LEU A CA 1
ATOM 1261 C C . LEU A 1 157 ? -33.001 -6.454 39.940 1.00 89.19 157 LEU A C 1
ATOM 1263 O O . LEU A 1 157 ? -34.170 -6.588 39.597 1.00 89.19 157 LEU A O 1
ATOM 1267 N N . LEU A 1 158 ? -32.024 -6.277 39.047 1.00 91.38 158 LEU A N 1
ATOM 1268 C CA . LEU A 1 158 ? -32.267 -6.181 37.604 1.00 91.38 158 LEU A CA 1
ATOM 1269 C C . LEU A 1 158 ? -32.919 -7.449 37.044 1.00 91.38 158 LEU A C 1
ATOM 1271 O O . LEU A 1 158 ? -33.858 -7.351 36.258 1.00 91.38 158 LEU A O 1
ATOM 1275 N N . LEU A 1 159 ? -32.479 -8.637 37.472 1.00 90.31 159 LEU A N 1
ATOM 1276 C CA . LEU A 1 159 ? -33.105 -9.898 37.064 1.00 90.31 159 LEU A CA 1
ATOM 1277 C C . LEU A 1 159 ? -34.553 -10.022 37.562 1.00 90.31 159 LEU A C 1
ATOM 1279 O O . LEU A 1 159 ? -35.405 -10.540 36.838 1.00 90.31 159 LEU A O 1
ATOM 1283 N N . GLN A 1 160 ? -34.850 -9.529 38.769 1.00 88.88 160 GLN A N 1
ATOM 1284 C CA . GLN A 1 160 ? -36.221 -9.493 39.294 1.00 88.88 160 GLN A CA 1
ATOM 1285 C C . GLN A 1 160 ? -37.094 -8.522 38.517 1.00 88.88 160 GLN A C 1
ATOM 1287 O O . GLN A 1 160 ? -38.181 -8.907 38.095 1.00 88.88 160 GLN A O 1
ATOM 1292 N N . ASP A 1 161 ? -36.601 -7.308 38.279 1.00 90.69 161 ASP A N 1
ATOM 1293 C CA . ASP A 1 161 ? -37.292 -6.294 37.489 1.00 90.69 161 ASP A CA 1
ATOM 1294 C C . ASP A 1 161 ? -37.604 -6.828 36.085 1.00 90.69 161 ASP A C 1
ATOM 1296 O O . ASP A 1 161 ? -38.717 -6.682 35.590 1.00 90.69 161 ASP A O 1
ATOM 1300 N N . MET A 1 162 ? -36.642 -7.494 35.440 1.00 92.00 162 MET A N 1
ATOM 1301 C CA . MET A 1 162 ? -36.841 -8.098 34.121 1.00 92.00 162 MET A CA 1
ATOM 1302 C C . MET A 1 162 ? -37.896 -9.209 34.148 1.00 92.00 162 MET A C 1
ATOM 1304 O O . MET A 1 162 ? -38.753 -9.260 33.264 1.00 92.00 162 MET A O 1
ATOM 1308 N N . LEU A 1 163 ? -37.859 -10.084 35.158 1.00 89.38 163 LEU A N 1
ATOM 1309 C CA . LEU A 1 163 ? -38.867 -11.128 35.339 1.00 89.38 163 LEU A CA 1
ATOM 1310 C C . LEU A 1 163 ? -40.260 -10.524 35.572 1.00 89.38 163 LEU A C 1
ATOM 1312 O O . LEU A 1 163 ? -41.239 -11.011 35.006 1.00 89.38 163 LEU A O 1
ATOM 1316 N N . GLU A 1 164 ? -40.357 -9.458 36.366 1.00 88.12 164 GLU A N 1
ATOM 1317 C CA . GLU A 1 164 ? -41.604 -8.739 36.637 1.00 88.12 164 GLU A CA 1
ATOM 1318 C C . GLU A 1 164 ? -42.160 -8.080 35.369 1.00 88.12 164 GLU A C 1
ATOM 1320 O O . GLU A 1 164 ? -43.335 -8.267 35.062 1.00 88.12 164 GLU A O 1
ATOM 1325 N N . VAL A 1 165 ? -41.315 -7.413 34.578 1.00 90.06 165 VAL A N 1
ATOM 1326 C CA . VAL A 1 165 ? -41.711 -6.820 33.289 1.00 90.06 165 VAL A CA 1
ATOM 1327 C C . VAL A 1 165 ? -42.241 -7.890 32.333 1.00 90.06 165 VAL A C 1
ATOM 1329 O O . VAL A 1 165 ? -43.288 -7.704 31.714 1.00 90.06 165 VAL A O 1
ATOM 1332 N N . ILE A 1 166 ? -41.567 -9.040 32.222 1.00 90.19 166 ILE A N 1
ATOM 1333 C CA . ILE A 1 166 ? -42.033 -10.119 31.341 1.00 90.19 166 ILE A CA 1
ATOM 1334 C C . ILE A 1 166 ? -43.374 -10.671 31.836 1.00 90.19 166 ILE A C 1
ATOM 1336 O O . ILE A 1 166 ? -44.325 -10.768 31.065 1.00 90.19 166 ILE A O 1
ATOM 1340 N N . THR A 1 167 ? -43.468 -11.023 33.116 1.00 87.12 167 THR A N 1
ATOM 1341 C CA . THR A 1 167 ? -44.629 -11.748 33.656 1.00 87.12 167 THR A CA 1
ATOM 1342 C C . THR A 1 167 ? -45.860 -10.874 33.887 1.00 87.12 167 THR A C 1
ATOM 1344 O O . THR A 1 167 ? -46.968 -11.367 33.696 1.00 87.12 167 THR A O 1
ATOM 1347 N N . ARG A 1 168 ? -45.702 -9.603 34.280 1.00 86.38 168 ARG A N 1
ATOM 1348 C CA . ARG A 1 168 ? -46.824 -8.697 34.592 1.00 86.38 168 ARG A CA 1
ATOM 1349 C C . ARG A 1 168 ? -47.164 -7.729 33.469 1.00 86.38 168 ARG A C 1
ATOM 1351 O O . ARG A 1 168 ? -48.344 -7.490 33.212 1.00 86.38 168 ARG A O 1
ATOM 1358 N N . ASP A 1 169 ? -46.152 -7.160 32.820 1.00 87.94 169 ASP A N 1
ATOM 1359 C CA . ASP A 1 169 ? -46.372 -6.078 31.856 1.00 87.94 169 ASP A CA 1
ATOM 1360 C C . ASP A 1 169 ? -46.491 -6.597 30.422 1.00 87.94 169 ASP A C 1
ATOM 1362 O O . ASP A 1 169 ? -47.273 -6.056 29.632 1.00 87.94 169 ASP A O 1
ATOM 1366 N N . MET A 1 170 ? -45.738 -7.649 30.080 1.00 89.62 170 MET A N 1
ATOM 1367 C CA . MET A 1 170 ? -45.756 -8.248 28.746 1.00 89.62 170 MET A CA 1
ATOM 1368 C C . MET A 1 170 ? -46.775 -9.383 28.627 1.00 89.62 170 MET A C 1
ATOM 1370 O O . MET A 1 170 ? -47.604 -9.341 27.723 1.00 89.62 170 MET A O 1
ATOM 1374 N N . MET A 1 171 ? -46.748 -10.399 29.489 1.00 88.00 171 MET A N 1
ATOM 1375 C CA . MET A 1 171 ? -47.651 -11.549 29.357 1.00 88.00 171 MET A CA 1
ATOM 1376 C C . MET A 1 171 ? -49.114 -11.166 29.613 1.00 88.00 171 MET A C 1
ATOM 1378 O O . MET A 1 171 ? -49.459 -10.590 30.639 1.00 88.00 171 MET A O 1
ATOM 1382 N N . VAL A 1 172 ? -49.995 -11.500 28.667 1.00 83.69 172 VAL A N 1
ATOM 1383 C CA . VAL A 1 172 ? -51.443 -11.252 28.788 1.00 83.69 172 VAL A CA 1
ATOM 1384 C C . VAL A 1 172 ? -52.110 -12.282 29.702 1.00 83.69 172 VAL A C 1
ATOM 1386 O O . VAL A 1 172 ? -53.032 -11.938 30.438 1.00 83.69 172 VAL A O 1
ATOM 1389 N N . ASN A 1 173 ? -51.633 -13.529 29.660 1.00 80.06 173 ASN A N 1
ATOM 1390 C CA . ASN A 1 173 ? -52.110 -14.630 30.491 1.00 80.06 173 ASN A CA 1
ATOM 1391 C C . ASN A 1 173 ? -50.998 -15.065 31.449 1.00 80.06 173 ASN A C 1
ATOM 1393 O O . ASN A 1 173 ? -49.877 -15.323 31.012 1.00 80.06 173 ASN A O 1
ATOM 1397 N N . GLU A 1 174 ? -51.308 -15.190 32.739 1.00 71.25 174 GLU A N 1
ATOM 1398 C CA . GLU A 1 174 ? -50.364 -15.733 33.717 1.00 71.25 174 GLU A CA 1
ATOM 1399 C C . GLU A 1 174 ? -50.106 -17.223 33.445 1.00 71.25 174 GLU A C 1
ATOM 1401 O O . GLU A 1 174 ? -51.035 -18.015 33.259 1.00 71.25 174 GLU A O 1
ATOM 1406 N N . ILE A 1 175 ? -48.834 -17.631 33.453 1.00 69.62 175 ILE A N 1
ATOM 1407 C CA . ILE A 1 175 ? -48.484 -19.052 33.395 1.00 69.62 175 ILE A CA 1
ATOM 1408 C C . ILE A 1 175 ? -48.867 -19.676 34.736 1.00 69.62 175 ILE A C 1
ATOM 1410 O O . ILE A 1 175 ? -48.280 -19.358 35.769 1.00 69.62 175 ILE A O 1
ATOM 1414 N N . ARG A 1 176 ? -49.814 -20.615 34.721 1.00 61.41 176 ARG A N 1
ATOM 1415 C CA . ARG A 1 176 ? -50.256 -21.338 35.922 1.00 61.41 176 ARG A CA 1
ATOM 1416 C C . ARG A 1 176 ? -49.092 -22.005 36.676 1.00 61.41 176 ARG A C 1
ATOM 1418 O O . ARG A 1 176 ? -49.065 -21.955 37.899 1.00 61.41 176 ARG A O 1
ATOM 1425 N N . GLU A 1 177 ? -48.103 -22.541 35.955 1.00 61.34 177 GLU A N 1
ATOM 1426 C CA . GLU A 1 177 ? -46.874 -23.101 36.544 1.00 61.34 177 GLU A CA 1
ATOM 1427 C C . GLU A 1 177 ? -46.036 -22.049 37.296 1.00 61.34 177 GLU A C 1
ATOM 1429 O O . GLU A 1 177 ? -45.425 -22.389 38.300 1.00 61.34 177 GLU A O 1
ATOM 1434 N N . LEU A 1 178 ? -46.024 -20.775 36.873 1.00 61.38 178 LEU A N 1
ATOM 1435 C CA . LEU A 1 178 ? -45.330 -19.686 37.584 1.00 61.38 178 LEU A CA 1
ATOM 1436 C C . LEU A 1 178 ? -46.120 -19.191 38.804 1.00 61.38 178 LEU A C 1
ATOM 1438 O O . LEU A 1 178 ? -45.521 -18.852 39.827 1.00 61.38 178 LEU A O 1
ATOM 1442 N N . ALA A 1 179 ? -47.454 -19.179 38.719 1.00 55.84 179 ALA A N 1
ATOM 1443 C CA . ALA A 1 179 ? -48.325 -18.806 39.833 1.00 55.84 179 ALA A CA 1
ATOM 1444 C C . ALA A 1 179 ? -48.138 -19.743 41.043 1.00 55.84 179 ALA A C 1
ATOM 1446 O O . ALA A 1 179 ? -48.142 -19.287 42.187 1.00 55.84 179 ALA A O 1
ATOM 1447 N N . GLU A 1 180 ? -47.889 -21.035 40.803 1.00 52.69 180 GLU A N 1
ATOM 1448 C CA . GLU A 1 180 ? -47.604 -22.020 41.856 1.00 52.69 180 GLU A CA 1
ATOM 1449 C C . GLU A 1 180 ? -46.280 -21.737 42.602 1.00 52.69 180 GLU A C 1
ATOM 1451 O O . GLU A 1 180 ? -46.205 -21.969 43.809 1.00 52.69 180 GLU A O 1
ATOM 1456 N N . PHE A 1 181 ? -45.267 -21.144 41.952 1.00 52.28 181 PHE A N 1
ATOM 1457 C CA . PHE A 1 181 ? -44.016 -20.732 42.615 1.00 52.28 181 PHE A CA 1
ATOM 1458 C C . PHE A 1 181 ? -44.145 -19.416 43.398 1.00 52.28 181 PHE A C 1
ATOM 1460 O O . PHE A 1 181 ? -43.484 -19.240 44.422 1.00 52.28 181 PHE A O 1
ATOM 1467 N N . GLY A 1 182 ? -45.013 -18.498 42.956 1.00 47.41 182 GLY A N 1
ATOM 1468 C CA . GLY A 1 182 ? -45.286 -17.233 43.650 1.00 47.41 182 GLY A CA 1
ATOM 1469 C C . GLY A 1 182 ? -46.088 -17.384 44.952 1.00 47.41 182 GLY A C 1
ATOM 1470 O O . GLY A 1 182 ? -46.099 -16.470 45.776 1.00 47.41 182 GLY A O 1
ATOM 1471 N N . HIS A 1 183 ? -46.733 -18.537 45.163 1.00 37.81 183 HIS A N 1
ATOM 1472 C CA . HIS A 1 183 ? -47.642 -18.803 46.284 1.00 37.81 183 HIS A CA 1
ATOM 1473 C C . HIS A 1 183 ? -47.017 -19.537 47.484 1.00 37.81 183 HIS A C 1
ATOM 1475 O O . HIS A 1 183 ? -47.730 -20.132 48.294 1.00 37.81 183 HIS A O 1
ATOM 1481 N N . GLY A 1 184 ? -45.703 -19.428 47.687 1.00 36.94 184 GLY A N 1
ATOM 1482 C CA . GLY A 1 184 ? -45.106 -19.742 48.988 1.00 36.94 184 GLY A CA 1
ATOM 1483 C C . GLY A 1 184 ? -45.585 -18.756 50.065 1.00 36.94 184 GLY A C 1
ATOM 1484 O O . GLY A 1 184 ? -45.044 -17.664 50.149 1.00 36.94 184 GLY A O 1
ATOM 1485 N N . ASN A 1 185 ? -46.612 -19.143 50.837 1.00 33.97 185 ASN A N 1
ATOM 1486 C CA . ASN A 1 185 ? -47.176 -18.522 52.053 1.00 33.97 185 ASN A CA 1
ATOM 1487 C C . ASN A 1 185 ? -46.982 -17.001 52.237 1.00 33.97 185 ASN A C 1
ATOM 1489 O O . ASN A 1 185 ? -45.913 -16.526 52.613 1.00 33.97 185 ASN A O 1
ATOM 1493 N N . LYS A 1 186 ? -48.087 -16.253 52.116 1.00 39.66 186 LYS A N 1
ATOM 1494 C CA . LYS A 1 186 ? -48.175 -14.789 52.282 1.00 39.66 186 LYS A CA 1
ATOM 1495 C C . LYS A 1 186 ? -47.741 -14.231 53.654 1.00 39.66 186 LYS A C 1
ATOM 1497 O O . LYS A 1 186 ? -47.599 -13.018 53.754 1.00 39.66 186 LYS A O 1
ATOM 1502 N N . ASP A 1 187 ? -47.485 -15.059 54.669 1.00 39.53 187 ASP A N 1
ATOM 1503 C CA . ASP A 1 187 ? -47.526 -14.598 56.065 1.00 39.53 187 ASP A CA 1
ATOM 1504 C C . ASP A 1 187 ? -46.201 -14.541 56.847 1.00 39.53 187 ASP A C 1
ATOM 1506 O O . ASP A 1 187 ? -46.249 -14.272 58.045 1.00 39.53 187 ASP A O 1
ATOM 1510 N N . SER A 1 188 ? -45.004 -14.727 56.267 1.00 37.75 188 SER A N 1
ATOM 1511 C CA . SER A 1 188 ? -43.796 -14.610 57.123 1.00 37.75 188 SER A CA 1
ATOM 1512 C C . SER A 1 188 ? -42.442 -14.245 56.514 1.00 37.75 188 SER A C 1
ATOM 1514 O O . SER A 1 188 ? -41.469 -14.195 57.265 1.00 37.75 188 SER A O 1
ATOM 1516 N N . VAL A 1 189 ? -42.306 -13.914 55.226 1.00 34.22 189 VAL A N 1
ATOM 1517 C CA . VAL A 1 189 ? -40.997 -13.465 54.703 1.00 34.22 189 VAL A CA 1
ATOM 1518 C C . VAL A 1 189 ? -41.194 -12.353 53.666 1.00 34.22 189 VAL A C 1
ATOM 1520 O O . VAL A 1 189 ? -41.904 -12.588 52.687 1.00 34.22 189 VAL A O 1
ATOM 1523 N N . PRO A 1 190 ? -40.610 -11.145 53.841 1.00 39.97 190 PRO A N 1
ATOM 1524 C CA . PRO A 1 190 ? -40.716 -10.083 52.842 1.00 39.97 190 PRO A CA 1
ATOM 1525 C C . PRO A 1 190 ? -40.195 -10.624 51.513 1.00 39.97 190 PRO A C 1
ATOM 1527 O O . PRO A 1 190 ? -39.105 -11.193 51.504 1.00 39.97 190 PRO A O 1
ATOM 1530 N N . ARG A 1 191 ? -41.024 -10.510 50.455 1.00 45.22 191 ARG A N 1
ATOM 1531 C CA . ARG A 1 191 ? -40.785 -10.937 49.058 1.00 45.22 191 ARG A CA 1
ATOM 1532 C C . ARG A 1 191 ? -39.371 -11.488 48.874 1.00 45.22 191 ARG A C 1
ATOM 1534 O O . ARG A 1 191 ? -38.447 -10.718 48.617 1.00 45.22 191 ARG A O 1
ATOM 1541 N N . ARG A 1 192 ? -39.191 -12.800 49.072 1.00 52.41 192 ARG A N 1
ATOM 1542 C CA . ARG A 1 192 ? -37.891 -13.441 48.847 1.00 52.41 192 ARG A CA 1
ATOM 1543 C C . ARG A 1 192 ? -37.441 -13.070 47.440 1.00 52.41 192 ARG A C 1
ATOM 1545 O O . ARG A 1 192 ? -38.114 -13.401 46.468 1.00 52.41 192 ARG A O 1
ATOM 1552 N N . GLN A 1 193 ? -36.331 -12.353 47.363 1.00 62.78 193 GLN A N 1
ATOM 1553 C CA . GLN A 1 193 ? -35.643 -12.040 46.127 1.00 62.78 193 GLN A CA 1
ATOM 1554 C C . GLN A 1 193 ? -35.279 -13.365 45.442 1.00 62.78 193 GLN A C 1
ATOM 1556 O O . GLN A 1 193 ? -34.357 -14.044 45.885 1.00 62.78 193 GLN A O 1
ATOM 1561 N N . LEU A 1 194 ? -36.038 -13.766 44.412 1.00 68.56 194 LEU A N 1
ATOM 1562 C CA . LEU A 1 194 ? -35.915 -15.076 43.750 1.00 68.56 194 LEU A CA 1
ATOM 1563 C C . LEU A 1 194 ? -34.456 -15.377 43.356 1.00 68.56 194 LEU A C 1
ATOM 1565 O O . LEU A 1 194 ? -33.951 -16.466 43.590 1.00 68.56 194 LEU A O 1
ATOM 1569 N N . PHE A 1 195 ? -33.753 -14.365 42.844 1.00 76.88 195 PHE A N 1
ATOM 1570 C CA . PHE A 1 195 ? -32.365 -14.474 42.392 1.00 76.88 195 PHE A CA 1
ATOM 1571 C C . PHE A 1 195 ? -31.305 -14.186 43.474 1.00 76.88 195 PHE A C 1
ATOM 1573 O O . PHE A 1 195 ? -30.119 -14.280 43.175 1.00 76.88 195 PHE A O 1
ATOM 1580 N N . ALA A 1 196 ? -31.679 -13.870 44.723 1.00 69.69 196 ALA A N 1
ATOM 1581 C CA . ALA A 1 196 ? -30.707 -13.683 45.814 1.00 69.69 196 ALA A CA 1
ATOM 1582 C C . ALA A 1 196 ? -30.117 -15.014 46.322 1.00 69.69 196 ALA A C 1
ATOM 1584 O O . ALA A 1 196 ? -29.073 -15.031 46.971 1.00 69.69 196 ALA A O 1
ATOM 1585 N N . GLY A 1 197 ? -30.769 -16.139 46.006 1.00 60.06 197 GLY A N 1
ATOM 1586 C CA . GLY A 1 197 ? -30.400 -17.466 46.493 1.00 60.06 197 GLY A CA 1
ATOM 1587 C C . GLY A 1 197 ? -30.928 -17.770 47.897 1.00 60.06 197 GLY A C 1
ATOM 1588 O O . GLY A 1 197 ? -31.288 -16.898 48.688 1.00 60.06 197 GLY A O 1
ATOM 1589 N N . THR A 1 198 ? -30.993 -19.060 48.219 1.00 57.25 198 THR A N 1
ATOM 1590 C CA . THR A 1 198 ? -31.162 -19.537 49.599 1.00 57.25 198 THR A CA 1
ATOM 1591 C C . THR A 1 198 ? -29.779 -19.601 50.233 1.00 57.25 198 THR A C 1
ATOM 1593 O O . THR A 1 198 ? -28.887 -20.105 49.567 1.00 57.25 198 THR A O 1
ATOM 1596 N N . GLY A 1 199 ? -29.580 -19.157 51.481 1.00 57.00 199 GLY A N 1
ATOM 1597 C CA . GLY A 1 199 ? -28.262 -18.920 52.116 1.00 57.00 199 GLY A CA 1
ATOM 1598 C C . GLY A 1 199 ? -27.182 -20.027 52.093 1.00 57.00 199 GLY A C 1
ATOM 1599 O O . GLY A 1 199 ? -26.117 -19.822 52.660 1.00 57.00 199 GLY A O 1
ATOM 1600 N N . THR A 1 200 ? -27.413 -21.176 51.454 1.00 56.59 200 THR A N 1
ATOM 1601 C CA . THR A 1 200 ? -26.427 -22.237 51.179 1.00 56.59 200 THR A CA 1
ATOM 1602 C C . THR A 1 200 ? -26.119 -22.467 49.688 1.00 56.59 200 THR A C 1
ATOM 1604 O O . THR A 1 200 ? -25.154 -23.165 49.387 1.00 56.59 200 THR A O 1
ATOM 1607 N N . LYS A 1 201 ? -26.891 -21.908 48.742 1.00 63.47 201 LYS A N 1
ATOM 1608 C CA . LYS A 1 201 ? -26.677 -22.040 47.288 1.00 63.47 201 LYS A CA 1
ATOM 1609 C C . LYS A 1 201 ? -26.905 -20.697 46.574 1.00 63.47 201 LYS A C 1
ATOM 1611 O O . LYS A 1 201 ? -28.026 -20.183 46.632 1.00 63.47 201 LYS A O 1
ATOM 1616 N N . PRO A 1 202 ? -25.895 -20.141 45.878 1.00 73.69 202 PRO A N 1
ATOM 1617 C CA . PRO A 1 202 ? -26.085 -18.936 45.079 1.00 73.69 202 PRO A CA 1
ATOM 1618 C C . PRO A 1 202 ? -27.022 -19.232 43.899 1.00 73.69 202 PRO A C 1
ATOM 1620 O O . PRO A 1 202 ? -26.856 -20.234 43.204 1.00 73.69 202 PRO A O 1
ATOM 1623 N N . ALA A 1 203 ? -28.012 -18.366 43.672 1.00 80.12 203 ALA A N 1
ATOM 1624 C CA . ALA A 1 203 ? -28.892 -18.475 42.506 1.00 80.12 203 ALA A CA 1
ATOM 1625 C C . ALA A 1 203 ? -28.232 -17.929 41.228 1.00 80.12 203 ALA A C 1
ATOM 1627 O O . ALA A 1 203 ? -28.568 -18.376 40.129 1.00 80.12 203 ALA A O 1
ATOM 1628 N N . ILE A 1 204 ? -27.272 -17.008 41.368 1.00 84.88 204 ILE A N 1
ATOM 1629 C CA . ILE A 1 204 ? -26.555 -16.367 40.261 1.00 84.88 204 ILE A CA 1
ATOM 1630 C C . ILE A 1 204 ? -25.033 -16.431 40.442 1.00 84.88 204 ILE A C 1
ATOM 1632 O O . ILE A 1 204 ? -24.538 -16.492 41.567 1.00 84.88 204 ILE A O 1
ATOM 1636 N N . VAL A 1 205 ? -24.295 -16.375 39.332 1.00 83.38 205 VAL A N 1
ATOM 1637 C CA . VAL A 1 205 ? -22.831 -16.228 39.299 1.00 83.38 205 VAL A CA 1
ATOM 1638 C C . VAL A 1 205 ? -22.471 -14.811 38.917 1.00 83.38 205 VAL A C 1
ATOM 1640 O O . VAL A 1 205 ? -22.566 -14.423 37.755 1.00 83.38 205 VAL A O 1
ATOM 1643 N N . PHE A 1 206 ? -22.013 -14.043 39.893 1.00 80.75 206 PHE A N 1
ATOM 1644 C CA . PHE A 1 206 ? -21.490 -12.715 39.643 1.00 80.75 206 PHE A CA 1
ATOM 1645 C C . PHE A 1 206 ? -20.346 -12.409 40.622 1.00 80.75 206 PHE A C 1
ATOM 1647 O O . PHE A 1 206 ? -20.528 -12.618 41.825 1.00 80.75 206 PHE A O 1
ATOM 1654 N N . PRO A 1 207 ? -19.185 -11.925 40.143 1.00 79.38 207 PRO A N 1
ATOM 1655 C CA . PRO A 1 207 ? -18.851 -11.639 38.743 1.00 79.38 207 PRO A CA 1
ATOM 1656 C C . PRO A 1 207 ? -18.708 -12.916 37.882 1.00 79.38 207 PRO A C 1
ATOM 1658 O O . PRO A 1 207 ? -18.447 -13.996 38.414 1.00 79.38 207 PRO A O 1
ATOM 1661 N N . PRO A 1 208 ? -18.910 -12.820 36.556 1.00 75.38 208 PRO A N 1
ATOM 1662 C CA . PRO A 1 208 ? -18.737 -13.949 35.640 1.00 75.38 208 PRO A CA 1
ATOM 1663 C C . PRO A 1 208 ? -17.264 -14.406 35.562 1.00 75.38 208 PRO A C 1
ATOM 1665 O O . PRO A 1 208 ? -16.363 -13.608 35.836 1.00 75.38 208 PRO A O 1
ATOM 1668 N N . PRO A 1 209 ? -16.989 -15.670 35.174 1.00 72.06 209 PRO A N 1
ATOM 1669 C CA . PRO A 1 209 ? -15.623 -16.175 35.035 1.00 72.06 209 PRO A CA 1
ATOM 1670 C C . PRO A 1 209 ? -14.826 -15.386 33.983 1.00 72.06 209 PRO A C 1
ATOM 1672 O O . PRO A 1 209 ? -15.354 -15.007 32.938 1.00 72.06 209 PRO A O 1
ATOM 1675 N N . ILE A 1 210 ? -13.539 -15.153 34.261 1.00 69.62 210 ILE A N 1
ATOM 1676 C CA . ILE A 1 210 ? -12.636 -14.402 33.380 1.00 69.62 210 ILE A CA 1
ATOM 1677 C C . ILE A 1 210 ? -12.275 -15.282 32.180 1.00 69.62 210 ILE A C 1
ATOM 1679 O O . ILE A 1 210 ? -11.459 -16.196 32.292 1.00 69.62 210 ILE A O 1
ATOM 1683 N N . SER A 1 211 ? -12.866 -14.992 31.024 1.00 72.94 211 SER A N 1
ATOM 1684 C CA . SER A 1 211 ? -12.373 -15.469 29.734 1.00 72.94 211 SER A CA 1
ATOM 1685 C C . SER A 1 211 ? -12.353 -14.319 28.729 1.00 72.94 211 SER A C 1
ATOM 1687 O O . SER A 1 211 ? -13.241 -13.464 28.731 1.00 72.94 211 SER A O 1
ATOM 1689 N N . ALA A 1 212 ? -11.344 -14.302 27.854 1.00 71.19 212 ALA A N 1
ATOM 1690 C CA . ALA A 1 212 ? -11.245 -13.310 26.780 1.00 71.19 212 ALA A CA 1
ATOM 1691 C C . ALA A 1 212 ? -12.472 -13.363 25.851 1.00 71.19 212 ALA A C 1
ATOM 1693 O O . ALA A 1 212 ? -12.993 -12.332 25.438 1.00 71.19 212 ALA A O 1
ATOM 1694 N N . GLN A 1 213 ? -12.995 -14.569 25.607 1.00 72.94 213 GLN A N 1
ATOM 1695 C CA . GLN A 1 213 ? -14.212 -14.785 24.823 1.00 72.94 213 GLN A CA 1
ATOM 1696 C C . GLN A 1 213 ? -15.434 -14.109 25.456 1.00 72.94 213 GLN A C 1
ATOM 1698 O O . GLN A 1 213 ? -16.221 -13.477 24.756 1.00 72.94 213 GLN A O 1
ATOM 1703 N N . TRP A 1 214 ? -15.589 -14.210 26.780 1.00 77.38 214 TRP A N 1
ATOM 1704 C CA . TRP A 1 214 ? -16.695 -13.565 27.484 1.00 77.38 214 TRP A CA 1
ATOM 1705 C C . TRP A 1 214 ? -16.585 -12.037 27.439 1.00 77.38 214 TRP A C 1
ATOM 1707 O O . TRP A 1 214 ? -17.588 -11.360 27.212 1.00 77.38 214 TRP A O 1
ATOM 1717 N N . ASP A 1 215 ? -15.375 -11.490 27.605 1.00 80.06 215 ASP A N 1
ATOM 1718 C CA . ASP A 1 215 ? -15.125 -10.049 27.462 1.00 80.06 215 ASP A CA 1
ATOM 1719 C C . ASP A 1 215 ? -15.527 -9.528 26.080 1.00 80.06 215 ASP A C 1
ATOM 1721 O O . ASP A 1 215 ? -16.261 -8.541 25.980 1.00 80.06 215 ASP A O 1
ATOM 1725 N N . GLU A 1 216 ? -15.105 -10.213 25.017 1.00 80.06 216 GLU A N 1
ATOM 1726 C CA . GLU A 1 216 ? -15.456 -9.850 23.643 1.00 80.06 216 GLU A CA 1
ATOM 1727 C C . GLU A 1 216 ? -16.970 -9.929 23.401 1.00 80.06 216 GLU A C 1
ATOM 1729 O O . GLU A 1 216 ? -17.562 -8.988 22.863 1.00 80.06 216 GLU A O 1
ATOM 1734 N N . GLN A 1 217 ? -17.621 -11.010 23.841 1.00 84.06 217 GLN A N 1
ATOM 1735 C CA . GLN A 1 217 ? -19.061 -11.211 23.663 1.00 84.06 217 GLN A CA 1
ATOM 1736 C C . GLN A 1 217 ? -19.896 -10.162 24.406 1.00 84.06 217 GLN A C 1
ATOM 1738 O O . GLN A 1 217 ? -20.810 -9.580 23.819 1.00 84.06 217 GLN A O 1
ATOM 1743 N N . ILE A 1 218 ? -19.580 -9.875 25.672 1.00 88.25 218 ILE A N 1
ATOM 1744 C CA . ILE A 1 218 ? -20.307 -8.872 26.461 1.00 88.25 218 ILE A CA 1
ATOM 1745 C C . ILE A 1 218 ? -20.064 -7.463 25.928 1.00 88.25 218 ILE A C 1
ATOM 1747 O O . ILE A 1 218 ? -21.011 -6.678 25.827 1.00 88.25 218 ILE A O 1
ATOM 1751 N N . LYS A 1 219 ? -18.830 -7.135 25.528 1.00 89.00 219 LYS A N 1
ATOM 1752 C CA . LYS A 1 219 ? -18.518 -5.843 24.904 1.00 89.00 219 LYS A CA 1
ATOM 1753 C C . LYS A 1 219 ? -19.292 -5.668 23.595 1.00 89.00 219 LYS A C 1
ATOM 1755 O O . LYS A 1 219 ? -19.904 -4.618 23.389 1.00 89.00 219 LYS A O 1
ATOM 1760 N N . ARG A 1 220 ? -19.337 -6.708 22.757 1.00 90.38 220 ARG A N 1
ATOM 1761 C CA . ARG A 1 220 ? -20.107 -6.730 21.507 1.00 90.38 220 ARG A CA 1
ATOM 1762 C C . ARG A 1 220 ? -21.603 -6.556 21.760 1.00 90.38 220 ARG A C 1
ATOM 1764 O O . ARG A 1 220 ? -22.228 -5.707 21.129 1.00 90.38 220 ARG A O 1
ATOM 1771 N N . LEU A 1 221 ? -22.168 -7.322 22.691 1.00 91.06 221 LEU A N 1
ATOM 1772 C CA . LEU A 1 221 ? -23.584 -7.244 23.046 1.00 91.06 221 LEU A CA 1
ATOM 1773 C C . LEU A 1 221 ? -23.955 -5.854 23.573 1.00 91.06 221 LEU A C 1
ATOM 1775 O O . LEU A 1 221 ? -24.966 -5.285 23.166 1.00 91.06 221 LEU A O 1
ATOM 1779 N N . TYR A 1 222 ? -23.113 -5.274 24.431 1.00 93.12 222 TYR A N 1
ATOM 1780 C CA . TYR A 1 222 ? -23.304 -3.913 24.922 1.00 93.12 222 TYR A CA 1
ATOM 1781 C C . TYR A 1 222 ? -23.375 -2.909 23.766 1.00 93.12 222 TYR A C 1
ATOM 1783 O O . TYR A 1 222 ? -24.287 -2.085 23.718 1.00 93.12 222 TYR A O 1
ATOM 1791 N N . LEU A 1 223 ? -22.453 -2.988 22.803 1.00 91.94 223 LEU A N 1
ATOM 1792 C CA . LEU A 1 223 ? -22.447 -2.106 21.634 1.00 91.94 223 LEU A CA 1
ATOM 1793 C C . LEU A 1 223 ? -23.664 -2.336 20.723 1.00 91.94 223 LEU A C 1
ATOM 1795 O O . LEU A 1 223 ? -24.297 -1.363 20.318 1.00 91.94 223 LEU A O 1
ATOM 1799 N N . LEU A 1 224 ? -24.052 -3.589 20.467 1.00 92.06 224 LEU A N 1
ATOM 1800 C CA . LEU A 1 224 ? -25.246 -3.930 19.680 1.00 92.06 224 LEU A CA 1
ATOM 1801 C C . LEU A 1 224 ? -26.521 -3.279 20.245 1.00 92.06 224 LEU A C 1
ATOM 1803 O O . LEU A 1 224 ? -27.377 -2.825 19.486 1.00 92.06 224 LEU A O 1
ATOM 1807 N N . LEU A 1 225 ? -26.639 -3.215 21.574 1.00 92.50 225 LEU A N 1
ATOM 1808 C CA . LEU A 1 225 ? -27.803 -2.650 22.258 1.00 92.50 225 LEU A CA 1
ATOM 1809 C C . LEU A 1 225 ? -27.753 -1.121 22.412 1.00 92.50 225 LEU A C 1
ATOM 1811 O O . LEU A 1 225 ? -28.799 -0.475 22.486 1.00 92.50 225 LEU A O 1
ATOM 1815 N N . THR A 1 226 ? -26.558 -0.531 22.512 1.00 89.88 226 THR A N 1
ATOM 1816 C CA . THR A 1 226 ? -26.391 0.885 22.895 1.00 89.88 226 THR A CA 1
ATOM 1817 C C . THR A 1 226 ? -26.090 1.822 21.733 1.00 89.88 226 THR A C 1
ATOM 1819 O O . THR A 1 226 ? -26.367 3.020 21.840 1.00 89.88 226 THR A O 1
ATOM 1822 N N . VAL A 1 227 ? -25.567 1.317 20.613 1.00 87.06 227 VAL A N 1
ATOM 1823 C CA . VAL A 1 227 ? -25.255 2.137 19.437 1.00 87.06 227 VAL A CA 1
ATOM 1824 C C . VAL A 1 227 ? -26.549 2.500 18.703 1.00 87.06 227 VAL A C 1
ATOM 1826 O O . VAL A 1 227 ? -27.118 1.710 17.948 1.00 87.06 227 VAL A O 1
ATOM 1829 N N . LYS A 1 228 ? -27.029 3.721 18.959 1.00 81.81 228 LYS A N 1
ATOM 1830 C CA . LYS A 1 228 ? -28.276 4.263 18.392 1.00 81.81 228 LYS A CA 1
ATOM 1831 C C . LYS A 1 228 ? -28.097 4.914 17.029 1.00 81.81 228 LYS A C 1
ATOM 1833 O O . LYS A 1 228 ? -29.042 4.949 16.249 1.00 81.81 228 LYS A O 1
ATOM 1838 N N . GLU A 1 229 ? -26.916 5.454 16.766 1.00 81.19 229 GLU A N 1
ATOM 1839 C CA . GLU A 1 229 ? -26.613 6.120 15.506 1.00 81.19 229 GLU A CA 1
ATOM 1840 C C . GLU A 1 229 ? -26.239 5.102 14.433 1.00 81.19 229 GLU A C 1
ATOM 1842 O O . GLU A 1 229 ? -25.720 4.020 14.715 1.00 81.19 229 GLU A O 1
ATOM 1847 N N . SER A 1 230 ? -26.523 5.463 13.186 1.00 80.25 230 SER A N 1
ATOM 1848 C CA . SER A 1 230 ? -26.052 4.714 12.031 1.00 80.25 230 SER A CA 1
ATOM 1849 C C . SER A 1 230 ? -24.525 4.764 11.998 1.00 80.25 230 SER A C 1
ATOM 1851 O O . SER A 1 230 ? -23.943 5.842 11.936 1.00 80.25 230 SER A O 1
ATOM 1853 N N . ALA A 1 231 ? -23.874 3.604 12.013 1.00 81.69 231 ALA A N 1
ATOM 1854 C CA . ALA A 1 231 ? -22.419 3.495 11.915 1.00 81.69 231 ALA A CA 1
ATOM 1855 C C . ALA A 1 231 ? -21.940 3.361 10.455 1.00 81.69 231 ALA A C 1
ATOM 1857 O O . ALA A 1 231 ? -20.862 2.834 10.199 1.00 81.69 231 ALA A O 1
ATOM 1858 N N . MET A 1 232 ? -22.734 3.829 9.484 1.00 81.81 232 MET A N 1
ATOM 1859 C CA . MET A 1 232 ? -22.414 3.716 8.051 1.00 81.81 232 MET A CA 1
ATOM 1860 C C . MET A 1 232 ? -21.177 4.521 7.638 1.00 81.81 232 MET A C 1
ATOM 1862 O O . MET A 1 232 ? -20.553 4.202 6.631 1.00 81.81 232 MET A O 1
ATOM 1866 N N . ASP A 1 233 ? -20.811 5.540 8.418 1.00 84.50 233 ASP A N 1
ATOM 1867 C CA . ASP A 1 233 ? -19.601 6.331 8.199 1.00 84.50 233 ASP A CA 1
ATOM 1868 C C . ASP A 1 233 ? -18.342 5.701 8.814 1.00 84.50 233 ASP A C 1
ATOM 1870 O O . ASP A 1 233 ? -17.270 6.287 8.690 1.00 84.50 233 ASP A O 1
ATOM 1874 N N . VAL A 1 234 ? -18.438 4.528 9.454 1.00 89.88 234 VAL A N 1
ATOM 1875 C CA . VAL A 1 234 ? -17.293 3.812 10.038 1.00 89.88 234 VAL A CA 1
ATOM 1876 C C . VAL A 1 234 ? -16.601 2.948 8.966 1.00 89.88 234 VAL A C 1
ATOM 1878 O O . VAL A 1 234 ? -17.273 2.146 8.315 1.00 89.88 234 VAL A O 1
ATOM 1881 N N . PRO A 1 235 ? -15.267 3.042 8.791 1.00 93.06 235 PRO A N 1
ATOM 1882 C CA . PRO A 1 235 ? -14.348 3.938 9.494 1.00 93.06 235 PRO A CA 1
ATOM 1883 C C . PRO A 1 235 ? -14.455 5.390 9.010 1.00 93.06 235 PRO A C 1
ATOM 1885 O O . PRO A 1 235 ? -14.649 5.660 7.814 1.00 93.06 235 PRO A O 1
ATOM 1888 N N . THR A 1 236 ? -14.295 6.317 9.955 1.00 91.81 236 THR A N 1
ATOM 1889 C CA . THR A 1 236 ? -14.334 7.764 9.699 1.00 91.81 236 THR A CA 1
ATOM 1890 C C . THR A 1 236 ? -13.114 8.239 8.912 1.00 91.81 236 THR A C 1
ATOM 1892 O O . THR A 1 236 ? -13.243 9.089 8.028 1.00 91.81 236 THR A O 1
ATOM 1895 N N . ASN A 1 237 ? -11.947 7.647 9.176 1.00 94.56 237 ASN A N 1
ATOM 1896 C CA . ASN A 1 237 ? -10.705 7.956 8.482 1.00 94.56 237 ASN A CA 1
ATOM 1897 C C . ASN A 1 237 ? -10.789 7.607 6.983 1.00 94.56 237 ASN A C 1
ATOM 1899 O O . ASN A 1 237 ? -11.166 6.499 6.576 1.00 94.56 237 ASN A O 1
ATOM 1903 N N . LEU A 1 238 ? -10.408 8.575 6.145 1.00 91.69 238 LEU A N 1
ATOM 1904 C CA . LEU A 1 238 ? -10.511 8.464 4.689 1.00 91.69 238 LEU A CA 1
ATOM 1905 C C . LEU A 1 238 ? -9.545 7.425 4.108 1.00 91.69 238 LEU A C 1
ATOM 1907 O O . LEU A 1 238 ? -9.890 6.762 3.128 1.00 91.69 238 LEU A O 1
ATOM 1911 N N . GLU A 1 239 ? -8.364 7.257 4.707 1.00 93.19 239 GLU A N 1
ATOM 1912 C CA . GLU A 1 239 ? -7.365 6.292 4.247 1.00 93.19 239 GLU A CA 1
ATOM 1913 C C . GLU A 1 239 ? -7.809 4.856 4.552 1.00 93.19 239 GLU A C 1
ATOM 1915 O O . GLU A 1 239 ? -7.763 4.005 3.662 1.00 93.19 239 GLU A O 1
ATOM 1920 N N . ALA A 1 240 ? -8.346 4.592 5.747 1.00 95.62 240 ALA A N 1
ATOM 1921 C CA . ALA A 1 240 ? -8.950 3.302 6.088 1.00 95.62 240 ALA A CA 1
ATOM 1922 C C . ALA A 1 240 ? -10.111 2.947 5.142 1.00 95.62 240 ALA A C 1
ATOM 1924 O O . ALA A 1 240 ? -10.192 1.827 4.628 1.00 95.62 240 ALA A O 1
ATOM 1925 N N . ARG A 1 241 ? -10.987 3.916 4.845 1.00 94.00 241 ARG A N 1
ATOM 1926 C CA . ARG A 1 241 ? -12.107 3.728 3.912 1.00 94.00 241 ARG A CA 1
ATOM 1927 C C . ARG A 1 241 ? -11.626 3.433 2.493 1.00 94.00 241 ARG A C 1
ATOM 1929 O O . ARG A 1 241 ? -12.142 2.516 1.855 1.00 94.00 241 ARG A O 1
ATOM 1936 N N . ARG A 1 242 ? -10.626 4.175 2.005 1.00 92.94 242 ARG A N 1
ATOM 1937 C CA . ARG A 1 242 ? -10.003 3.952 0.691 1.00 92.94 242 ARG A CA 1
ATOM 1938 C C . ARG A 1 242 ? -9.404 2.550 0.602 1.00 92.94 242 ARG A C 1
ATOM 1940 O O . ARG A 1 242 ? -9.652 1.854 -0.379 1.00 92.94 242 ARG A O 1
ATOM 1947 N N . ARG A 1 243 ? -8.641 2.141 1.619 1.00 95.75 243 ARG A N 1
ATOM 1948 C CA . ARG A 1 243 ? -8.005 0.822 1.721 1.00 95.75 243 ARG A CA 1
ATOM 1949 C C . ARG A 1 243 ? -9.027 -0.311 1.665 1.00 95.75 243 ARG A C 1
ATOM 1951 O O . ARG A 1 243 ? -8.912 -1.177 0.800 1.00 95.75 243 ARG A O 1
ATOM 1958 N N . ILE A 1 244 ? -10.080 -0.251 2.489 1.00 94.56 244 ILE A N 1
ATOM 1959 C CA . ILE A 1 244 ? -11.174 -1.241 2.463 1.00 94.56 244 ILE A CA 1
ATOM 1960 C C . ILE A 1 244 ? -11.856 -1.257 1.099 1.00 94.56 244 ILE A C 1
ATOM 1962 O O . ILE A 1 244 ? -12.012 -2.329 0.524 1.00 94.56 244 ILE A O 1
ATOM 1966 N N . ALA A 1 245 ? -12.255 -0.094 0.578 1.00 92.81 245 ALA A N 1
ATOM 1967 C CA . ALA A 1 245 ? -12.986 -0.004 -0.683 1.00 92.81 245 ALA A CA 1
ATOM 1968 C C . ALA A 1 245 ? -12.170 -0.544 -1.862 1.00 92.81 245 ALA A C 1
ATOM 1970 O O . ALA A 1 245 ? -12.697 -1.265 -2.707 1.00 92.81 245 ALA A O 1
ATOM 1971 N N . PHE A 1 246 ? -10.877 -0.223 -1.922 1.00 94.00 246 PHE A N 1
ATOM 1972 C CA . PHE A 1 246 ? -10.003 -0.766 -2.951 1.00 94.00 246 PHE A CA 1
ATOM 1973 C C . PHE A 1 246 ? -9.839 -2.276 -2.789 1.00 94.00 246 PHE A C 1
ATOM 1975 O O . PHE A 1 246 ? -10.023 -3.009 -3.758 1.00 94.00 246 PHE A O 1
ATOM 1982 N N . PHE A 1 247 ? -9.543 -2.750 -1.576 1.00 95.94 247 PHE A N 1
ATOM 1983 C CA . PHE A 1 247 ? -9.360 -4.172 -1.321 1.00 95.94 247 PHE A CA 1
ATOM 1984 C C . PHE A 1 247 ? -10.605 -4.967 -1.718 1.00 95.94 247 PHE A C 1
ATOM 1986 O O . PHE A 1 247 ? -10.498 -5.886 -2.525 1.00 95.94 247 PHE A O 1
ATOM 1993 N N . THR A 1 248 ? -11.794 -4.578 -1.256 1.00 93.50 248 THR A N 1
ATOM 1994 C CA . THR A 1 248 ? -13.042 -5.284 -1.577 1.00 93.50 248 THR A CA 1
ATOM 1995 C C . THR A 1 248 ? -13.354 -5.269 -3.069 1.00 93.50 248 THR A C 1
ATOM 1997 O O . THR A 1 248 ? -13.660 -6.325 -3.617 1.00 93.50 248 THR A O 1
ATOM 2000 N N . ASN A 1 249 ? -13.208 -4.129 -3.751 1.00 93.50 249 ASN A N 1
ATOM 2001 C CA . ASN A 1 249 ? -13.414 -4.044 -5.200 1.00 93.50 249 ASN A CA 1
ATOM 2002 C C . ASN A 1 249 ? -12.387 -4.877 -5.977 1.00 93.50 249 ASN A C 1
ATOM 2004 O O . ASN A 1 249 ? -12.731 -5.529 -6.961 1.00 93.50 249 ASN A O 1
ATOM 2008 N N . SER A 1 250 ? -11.134 -4.897 -5.517 1.00 94.81 250 SER A N 1
ATOM 2009 C CA . SER A 1 250 ? -10.065 -5.653 -6.166 1.00 94.81 250 SER A CA 1
ATOM 2010 C C . SER A 1 250 ? -10.305 -7.162 -6.138 1.00 94.81 250 SER A C 1
ATOM 2012 O O . SER A 1 250 ? -9.919 -7.839 -7.080 1.00 94.81 250 SER A O 1
ATOM 2014 N N . LEU A 1 251 ? -11.003 -7.693 -5.123 1.00 94.06 251 LEU A N 1
ATOM 2015 C CA . LEU A 1 251 ? -11.351 -9.118 -5.042 1.00 94.06 251 LEU A CA 1
ATOM 2016 C C . LEU A 1 251 ? -12.313 -9.577 -6.152 1.00 94.06 251 LEU A C 1
ATOM 2018 O O . LEU A 1 251 ? -12.420 -10.777 -6.392 1.00 94.06 251 LEU A O 1
ATOM 2022 N N . PHE A 1 252 ? -13.001 -8.645 -6.821 1.00 93.75 252 PHE A N 1
ATOM 2023 C CA . PHE A 1 252 ? -13.866 -8.922 -7.974 1.00 93.75 252 PHE A CA 1
ATOM 2024 C C . PHE A 1 252 ? -13.163 -8.730 -9.323 1.00 93.75 252 PHE A C 1
ATOM 2026 O O . PHE A 1 252 ? -13.776 -8.951 -10.368 1.00 93.75 252 PHE A O 1
ATOM 2033 N N . MET A 1 253 ? -11.902 -8.296 -9.319 1.00 94.38 253 MET A N 1
ATOM 2034 C CA . MET A 1 253 ? -11.097 -8.219 -10.533 1.00 94.38 253 MET A CA 1
ATOM 2035 C C . MET A 1 253 ? -10.615 -9.610 -10.949 1.00 94.38 253 MET A C 1
ATOM 2037 O O . MET A 1 253 ? -10.573 -10.542 -10.145 1.00 94.38 253 MET A O 1
ATOM 2041 N N . ASP A 1 254 ? -10.229 -9.734 -12.218 1.00 92.69 254 ASP A N 1
ATOM 2042 C CA . ASP A 1 254 ? -9.627 -10.959 -12.730 1.00 92.69 254 ASP A CA 1
ATOM 2043 C C . ASP A 1 254 ? -8.251 -11.166 -12.086 1.00 92.69 254 ASP A C 1
ATOM 2045 O O . ASP A 1 254 ? -7.363 -10.319 -12.209 1.00 92.69 254 ASP A O 1
ATOM 2049 N N . MET A 1 255 ? -8.110 -12.263 -11.346 1.00 95.38 255 MET A N 1
ATOM 2050 C CA . MET A 1 255 ? -6.862 -12.677 -10.716 1.00 95.38 255 MET A CA 1
ATOM 2051 C C . MET A 1 255 ? -6.801 -14.209 -10.624 1.00 95.38 255 MET A C 1
ATOM 2053 O O . MET A 1 255 ? -7.841 -14.857 -10.436 1.00 95.38 255 MET A O 1
ATOM 2057 N N . PRO A 1 256 ? -5.606 -14.820 -10.676 1.00 96.19 256 PRO A N 1
ATOM 2058 C CA . PRO A 1 256 ? -5.465 -16.269 -10.596 1.00 96.19 256 PRO A CA 1
ATOM 2059 C C . PRO A 1 256 ? -5.889 -16.810 -9.230 1.00 96.19 256 PRO A C 1
ATOM 2061 O O . PRO A 1 256 ? -5.879 -16.103 -8.217 1.00 96.19 256 PRO A O 1
ATOM 2064 N N . ARG A 1 257 ? -6.214 -18.105 -9.157 1.00 95.31 257 ARG A N 1
ATOM 2065 C CA . ARG A 1 257 ? -6.492 -18.762 -7.871 1.00 95.31 257 ARG A CA 1
ATOM 2066 C C . ARG A 1 257 ? -5.196 -18.999 -7.101 1.00 95.31 257 ARG A C 1
ATOM 2068 O O . ARG A 1 257 ? -4.314 -19.698 -7.579 1.00 95.31 257 ARG A O 1
ATOM 2075 N N . ALA A 1 258 ? -5.129 -18.514 -5.864 1.00 94.25 258 ALA A N 1
ATOM 2076 C CA . ALA A 1 258 ? -3.977 -18.740 -4.997 1.00 94.25 258 ALA A CA 1
ATOM 2077 C C . ALA A 1 258 ? -3.805 -20.237 -4.630 1.00 94.25 258 ALA A C 1
ATOM 2079 O O . ALA A 1 258 ? -4.712 -20.827 -4.028 1.00 94.25 258 ALA A O 1
ATOM 2080 N N . PRO A 1 259 ? -2.643 -20.868 -4.894 1.00 95.88 259 PRO A N 1
ATOM 2081 C CA . PRO A 1 259 ? -2.336 -22.214 -4.416 1.00 95.88 259 PRO A CA 1
ATOM 2082 C C . PRO A 1 259 ? -2.017 -22.167 -2.927 1.00 95.88 259 PRO A C 1
ATOM 2084 O O . PRO A 1 259 ? -1.615 -21.119 -2.428 1.00 95.88 259 PRO A O 1
ATOM 2087 N N . ARG A 1 260 ? -2.125 -23.294 -2.206 1.00 96.00 260 ARG A N 1
ATOM 2088 C CA . ARG A 1 260 ? -1.703 -23.401 -0.789 1.00 96.00 260 ARG A CA 1
ATOM 2089 C C . ARG A 1 260 ? -0.322 -22.777 -0.559 1.00 96.00 260 ARG A C 1
ATOM 2091 O O . ARG A 1 260 ? 0.558 -22.962 -1.397 1.00 96.00 260 ARG A O 1
ATOM 2098 N N . VAL A 1 261 ? -0.089 -22.140 0.590 1.00 96.12 261 VAL A N 1
ATOM 2099 C CA . VAL A 1 261 ? 1.175 -21.441 0.908 1.00 96.12 261 VAL A CA 1
ATOM 2100 C C . VAL A 1 261 ? 2.388 -22.354 0.725 1.00 96.12 261 VAL A C 1
ATOM 2102 O O . VAL A 1 261 ? 3.417 -21.943 0.212 1.00 96.12 261 VAL A O 1
ATOM 2105 N N . ARG A 1 262 ? 2.275 -23.648 1.035 1.00 94.19 262 ARG A N 1
ATOM 2106 C CA . ARG A 1 262 ? 3.374 -24.606 0.805 1.00 94.19 262 ARG A CA 1
ATOM 2107 C C . ARG A 1 262 ? 3.742 -24.782 -0.678 1.00 94.19 262 ARG A C 1
ATOM 2109 O O . ARG A 1 262 ? 4.899 -25.067 -0.982 1.00 94.19 262 ARG A O 1
ATOM 2116 N N . LYS A 1 263 ? 2.776 -24.620 -1.585 1.00 95.31 263 LYS A N 1
ATOM 2117 C CA . LYS A 1 263 ? 2.916 -24.821 -3.036 1.00 95.31 263 LYS A CA 1
ATOM 2118 C C . LYS A 1 263 ? 3.159 -23.533 -3.826 1.00 95.31 263 LYS A C 1
ATOM 2120 O O . LYS A 1 263 ? 3.514 -23.645 -4.987 1.00 95.31 263 LYS A O 1
ATOM 2125 N N . MET A 1 264 ? 2.984 -22.354 -3.225 1.00 96.25 264 MET A N 1
ATOM 2126 C CA . MET A 1 264 ? 3.253 -21.087 -3.915 1.00 96.25 264 MET A CA 1
ATOM 2127 C C . MET A 1 264 ? 4.739 -20.939 -4.269 1.00 96.25 264 MET A C 1
ATOM 2129 O O . MET A 1 264 ? 5.602 -21.496 -3.568 1.00 96.25 264 MET A O 1
ATOM 2133 N N . LEU A 1 265 ? 5.022 -20.118 -5.281 1.00 97.00 265 LEU A N 1
ATOM 2134 C CA . LEU A 1 265 ? 6.376 -19.668 -5.591 1.00 97.00 265 LEU A CA 1
ATOM 2135 C C . LEU A 1 265 ? 6.984 -18.914 -4.406 1.00 97.00 265 LEU A C 1
ATOM 2137 O O . LEU A 1 265 ? 6.337 -18.105 -3.739 1.00 97.00 265 LEU A O 1
ATOM 2141 N N . SER A 1 266 ? 8.249 -19.197 -4.141 1.00 97.44 266 SER A N 1
ATOM 2142 C CA . SER A 1 266 ? 9.029 -18.464 -3.144 1.00 97.44 266 SER A CA 1
ATOM 2143 C C . SER A 1 266 ? 9.529 -17.148 -3.734 1.00 97.44 266 SER A C 1
ATOM 2145 O O . SER A 1 266 ? 9.880 -17.088 -4.914 1.00 97.44 266 SER A O 1
ATOM 2147 N N . PHE A 1 267 ? 9.592 -16.087 -2.934 1.00 98.00 267 PHE A N 1
ATOM 2148 C CA . PHE A 1 267 ? 10.021 -14.781 -3.425 1.00 98.00 267 PHE A CA 1
ATOM 2149 C C . PHE A 1 267 ? 10.833 -13.996 -2.401 1.00 98.00 267 PHE A C 1
ATOM 2151 O O . PHE A 1 267 ? 10.731 -14.204 -1.190 1.00 98.00 267 PHE A O 1
ATOM 2158 N N . SER A 1 268 ? 11.643 -13.068 -2.905 1.00 97.75 268 SER A N 1
ATOM 2159 C CA . SER A 1 268 ? 12.293 -12.052 -2.082 1.00 97.75 268 SER A CA 1
ATOM 2160 C C . SER A 1 268 ? 11.808 -10.659 -2.424 1.00 97.75 268 SER A C 1
ATOM 2162 O O . SER A 1 268 ? 11.517 -10.371 -3.581 1.00 97.75 268 SER A O 1
ATOM 2164 N N . VAL A 1 269 ? 11.808 -9.778 -1.433 1.00 98.00 269 VAL A N 1
ATOM 2165 C CA . VAL A 1 269 ? 11.741 -8.331 -1.651 1.00 98.00 269 VAL A CA 1
ATOM 2166 C C . VAL A 1 269 ? 13.150 -7.763 -1.521 1.00 98.00 269 VAL A C 1
ATOM 2168 O O . VAL A 1 269 ? 13.899 -8.173 -0.630 1.00 98.00 269 VAL A O 1
ATOM 2171 N N . MET A 1 270 ? 13.524 -6.834 -2.397 1.00 97.25 270 MET A N 1
ATOM 2172 C CA . MET A 1 270 ? 14.795 -6.121 -2.308 1.00 97.25 270 MET A CA 1
ATOM 2173 C C . MET A 1 270 ? 14.592 -4.613 -2.381 1.00 97.25 270 MET A C 1
ATOM 2175 O O . MET A 1 270 ? 14.024 -4.116 -3.355 1.00 97.25 270 MET A O 1
ATOM 2179 N N . THR A 1 271 ? 15.122 -3.903 -1.383 1.00 97.44 271 THR A N 1
ATOM 2180 C CA . THR A 1 271 ? 14.990 -2.446 -1.273 1.00 97.44 271 THR A CA 1
ATOM 2181 C C . THR A 1 271 ? 16.361 -1.783 -1.137 1.00 97.44 271 THR A C 1
ATOM 2183 O O . THR A 1 271 ? 17.033 -2.003 -0.125 1.00 97.44 271 THR A O 1
ATOM 2186 N N . PRO A 1 272 ? 16.798 -0.958 -2.108 1.00 95.31 272 PRO A N 1
ATOM 2187 C CA . PRO A 1 272 ? 18.047 -0.228 -1.997 1.00 95.31 272 PRO A CA 1
ATOM 2188 C C . PRO A 1 272 ? 17.935 0.955 -1.037 1.00 95.31 272 PRO A C 1
ATOM 2190 O O . PRO A 1 272 ? 17.068 1.812 -1.196 1.00 95.31 272 PRO A O 1
ATOM 2193 N N . TYR A 1 273 ? 18.848 1.009 -0.068 1.00 94.94 273 TYR A N 1
ATOM 2194 C CA . TYR A 1 273 ? 18.977 2.079 0.922 1.00 94.94 273 TYR A CA 1
ATOM 2195 C C . TYR A 1 273 ? 20.381 2.680 0.876 1.00 94.94 273 TYR A C 1
ATOM 2197 O O . TYR A 1 273 ? 21.371 1.948 0.796 1.00 94.94 273 TYR A O 1
ATOM 2205 N N . TYR A 1 274 ? 20.490 4.005 0.953 1.00 91.19 274 TYR A N 1
ATOM 2206 C CA . TYR A 1 274 ? 21.790 4.660 1.049 1.00 91.19 274 TYR A CA 1
ATOM 2207 C C . TYR A 1 274 ? 21.937 5.402 2.372 1.00 91.19 274 TYR A C 1
ATOM 2209 O O . TYR A 1 274 ? 22.672 4.955 3.245 1.00 91.19 274 TYR A O 1
ATOM 2217 N N . SER A 1 275 ? 21.256 6.531 2.536 1.00 90.38 275 SER A N 1
ATOM 2218 C CA . SER A 1 275 ? 21.441 7.403 3.702 1.00 90.38 275 SER A CA 1
ATOM 2219 C C . SER A 1 275 ? 20.192 8.210 4.048 1.00 90.38 275 SER A C 1
ATOM 2221 O O . SER A 1 275 ? 20.297 9.252 4.695 1.00 90.38 275 SER A O 1
ATOM 2223 N N . GLU A 1 276 ? 19.036 7.791 3.539 1.00 89.62 276 GLU A N 1
ATOM 2224 C CA . GLU A 1 276 ? 17.735 8.366 3.861 1.00 89.62 276 GLU A CA 1
ATOM 2225 C C . GLU A 1 276 ? 17.424 8.254 5.362 1.00 89.62 276 GLU A C 1
ATOM 2227 O O . GLU A 1 276 ? 18.144 7.608 6.116 1.00 89.62 276 GLU A O 1
ATOM 2232 N N . GLU A 1 277 ? 16.356 8.899 5.823 1.00 91.81 277 GLU A N 1
ATOM 2233 C CA . GLU A 1 277 ? 15.983 8.815 7.233 1.00 91.81 277 GLU A CA 1
ATOM 2234 C C . GLU A 1 277 ? 15.433 7.417 7.569 1.00 91.81 277 GLU A C 1
ATOM 2236 O O . GLU A 1 277 ? 14.496 6.938 6.919 1.00 91.81 277 GLU A O 1
ATOM 2241 N N . THR A 1 278 ? 16.002 6.752 8.583 1.00 93.94 278 THR A N 1
ATOM 2242 C CA . THR A 1 278 ? 15.537 5.418 9.002 1.00 93.94 278 THR A CA 1
ATOM 2243 C C . THR A 1 278 ? 14.299 5.518 9.885 1.00 93.94 278 THR A C 1
ATOM 2245 O O . THR A 1 278 ? 13.274 4.903 9.591 1.00 93.94 278 THR A O 1
ATOM 2248 N N . VAL A 1 279 ? 14.410 6.296 10.961 1.00 94.94 279 VAL A N 1
ATOM 2249 C CA . VAL A 1 279 ? 13.376 6.611 11.955 1.00 94.94 279 VAL A CA 1
ATOM 2250 C C . VAL A 1 279 ? 13.665 8.037 12.407 1.00 94.94 279 VAL A C 1
ATOM 2252 O O . VAL A 1 279 ? 14.806 8.312 12.758 1.00 94.94 279 VAL A O 1
ATOM 2255 N N . TYR A 1 280 ? 12.687 8.937 12.464 1.00 93.75 280 TYR A N 1
ATOM 2256 C CA . TYR A 1 280 ? 12.919 10.293 12.975 1.00 93.75 280 TYR A CA 1
ATOM 2257 C C . TYR A 1 280 ? 13.461 10.273 14.414 1.00 93.75 280 TYR A C 1
ATOM 2259 O O . TYR A 1 280 ? 13.010 9.492 15.260 1.00 93.75 280 TYR A O 1
ATOM 2267 N N . SER A 1 281 ? 14.455 11.111 14.713 1.00 92.31 281 SER A N 1
ATOM 2268 C CA . SER A 1 281 ? 14.908 11.326 16.090 1.00 92.31 281 SER A CA 1
ATOM 2269 C C . SER A 1 281 ? 13.962 12.250 16.846 1.00 92.31 281 SER A C 1
ATOM 2271 O O . SER A 1 281 ? 13.170 12.973 16.252 1.00 92.31 281 SER A O 1
ATOM 2273 N N . ARG A 1 282 ? 14.101 12.279 18.175 1.00 90.88 282 ARG A N 1
ATOM 2274 C CA . ARG A 1 282 ? 13.460 13.296 19.017 1.00 90.88 282 ARG A CA 1
ATOM 2275 C C . ARG A 1 282 ? 13.757 14.714 18.516 1.00 90.88 282 ARG A C 1
ATOM 2277 O O . ARG A 1 282 ? 12.841 15.509 18.372 1.00 90.88 282 ARG A O 1
ATOM 2284 N N . ASN A 1 283 ? 15.020 14.986 18.190 1.00 89.50 283 ASN A N 1
ATOM 2285 C CA . ASN A 1 283 ? 15.437 16.299 17.708 1.00 89.50 283 ASN A CA 1
ATOM 2286 C C . ASN A 1 283 ? 14.796 16.631 16.360 1.00 89.50 283 ASN A C 1
ATOM 2288 O O . ASN A 1 283 ? 14.359 17.754 16.179 1.00 89.50 283 ASN A O 1
ATOM 2292 N N . ASP A 1 284 ? 14.685 15.670 15.439 1.00 87.94 284 ASP A N 1
ATOM 2293 C CA . ASP A 1 284 ? 14.054 15.918 14.133 1.00 87.94 284 ASP A CA 1
ATOM 2294 C C . ASP A 1 284 ? 12.570 16.283 14.273 1.00 87.94 284 ASP A C 1
ATOM 2296 O O . ASP A 1 284 ? 12.043 17.043 13.464 1.00 87.94 284 ASP A O 1
ATOM 2300 N N . LEU A 1 285 ? 11.893 15.741 15.291 1.00 89.31 285 LEU A N 1
ATOM 2301 C CA . LEU A 1 285 ? 10.479 16.007 15.542 1.00 89.31 285 LEU A CA 1
ATOM 2302 C C . LEU A 1 285 ? 10.227 17.382 16.157 1.00 89.31 285 LEU A C 1
ATOM 2304 O O . LEU A 1 285 ? 9.270 18.031 15.738 1.00 89.31 285 LEU A O 1
ATOM 2308 N N . ASP A 1 286 ? 11.076 17.802 17.099 1.00 87.06 286 ASP A N 1
ATOM 2309 C CA . ASP A 1 286 ? 10.948 19.065 17.843 1.00 87.06 286 ASP A CA 1
ATOM 2310 C C . ASP A 1 286 ? 11.639 20.255 17.165 1.00 87.06 286 ASP A C 1
ATOM 2312 O O . ASP A 1 286 ? 11.346 21.402 17.497 1.00 87.06 286 ASP A O 1
ATOM 2316 N N . LEU A 1 287 ? 12.561 20.020 16.225 1.00 85.00 287 LEU A N 1
ATOM 2317 C CA . LEU A 1 287 ? 13.288 21.099 15.564 1.00 85.00 287 LEU A CA 1
ATOM 2318 C C . LEU A 1 287 ? 12.340 21.940 14.703 1.00 85.00 287 LEU A C 1
ATOM 2320 O O . LEU A 1 287 ? 11.795 21.481 13.697 1.00 85.00 287 LEU A O 1
ATOM 2324 N N . GLU A 1 288 ? 12.181 23.197 15.099 1.00 81.38 288 GLU A N 1
ATOM 2325 C CA . GLU A 1 288 ? 11.427 24.189 14.346 1.00 81.38 288 GLU A CA 1
ATOM 2326 C C . GLU A 1 288 ? 12.197 24.626 13.091 1.00 81.38 288 GLU A C 1
ATOM 2328 O O . GLU A 1 288 ? 13.416 24.823 13.097 1.00 81.38 288 GLU A O 1
ATOM 2333 N N . ASN A 1 289 ? 11.470 24.772 11.987 1.00 76.00 289 ASN A N 1
ATOM 2334 C CA . ASN A 1 289 ? 11.984 25.347 10.748 1.00 76.00 289 ASN A CA 1
ATOM 2335 C C . ASN A 1 289 ? 12.088 26.894 10.824 1.00 76.00 289 ASN A C 1
ATOM 2337 O O . ASN A 1 289 ? 11.817 27.512 11.850 1.00 76.00 289 ASN A O 1
ATOM 2341 N N . GLU A 1 290 ? 12.428 27.537 9.698 1.00 73.81 290 GLU A N 1
ATOM 2342 C CA . GLU A 1 290 ? 12.509 29.008 9.569 1.00 73.81 290 GLU A CA 1
ATOM 2343 C C . GLU A 1 290 ? 11.183 29.740 9.909 1.00 73.81 290 GLU A C 1
ATOM 2345 O O . GLU A 1 290 ? 11.216 30.927 10.228 1.00 73.81 290 GLU A O 1
ATOM 2350 N N . ASP A 1 291 ? 10.042 29.040 9.877 1.00 72.75 291 ASP A N 1
ATOM 2351 C CA . ASP A 1 291 ? 8.696 29.568 10.140 1.00 72.75 291 ASP A CA 1
ATOM 2352 C C . ASP A 1 291 ? 8.158 29.206 11.548 1.00 72.75 291 ASP A C 1
ATOM 2354 O O . ASP A 1 291 ? 6.998 29.490 11.849 1.00 72.75 291 ASP A O 1
ATOM 2358 N N . GLY A 1 292 ? 8.961 28.572 12.417 1.00 77.81 292 GLY A N 1
ATOM 2359 C CA . GLY A 1 292 ? 8.530 28.140 13.759 1.00 77.81 292 GLY A CA 1
ATOM 2360 C C . GLY A 1 292 ? 7.663 26.871 13.774 1.00 77.81 292 GLY A C 1
ATOM 2361 O O . GLY A 1 292 ? 6.913 26.630 14.714 1.00 77.81 292 GLY A O 1
ATOM 2362 N N . VAL A 1 293 ? 7.709 26.071 12.708 1.00 81.81 293 VAL A N 1
ATOM 2363 C CA . VAL A 1 293 ? 6.921 24.846 12.526 1.00 81.81 293 VAL A CA 1
ATOM 2364 C C . VAL A 1 293 ? 7.815 23.618 12.659 1.00 81.81 293 VAL A C 1
ATOM 2366 O O . VAL A 1 293 ? 8.773 23.446 11.903 1.00 81.81 293 VAL A O 1
ATOM 2369 N N . SER A 1 294 ? 7.466 22.737 13.593 1.00 87.75 294 SER A N 1
ATOM 2370 C CA . SER A 1 294 ? 8.108 21.437 13.794 1.00 87.75 294 SER A CA 1
ATOM 2371 C C . SER A 1 294 ? 7.400 20.321 13.007 1.00 87.75 294 SER A C 1
ATOM 2373 O O . SER A 1 294 ? 6.241 20.464 12.593 1.00 87.75 294 SER A O 1
ATOM 2375 N N . ILE A 1 295 ? 8.075 19.183 12.790 1.00 87.38 295 ILE A N 1
ATOM 2376 C CA . ILE A 1 295 ? 7.471 18.030 12.092 1.00 87.38 295 ILE A CA 1
ATOM 2377 C C . ILE A 1 295 ? 6.258 17.515 12.868 1.00 87.38 295 ILE A C 1
ATOM 2379 O O . ILE A 1 295 ? 5.238 17.182 12.260 1.00 87.38 295 ILE A O 1
ATOM 2383 N N . ILE A 1 296 ? 6.348 17.466 14.200 1.00 90.31 296 ILE A N 1
ATOM 2384 C CA . ILE A 1 296 ? 5.240 16.981 15.022 1.00 90.31 296 ILE A CA 1
ATOM 2385 C C . ILE A 1 296 ? 4.019 17.898 14.923 1.00 90.31 296 ILE A C 1
ATOM 2387 O O . ILE A 1 296 ? 2.916 17.412 14.665 1.00 90.31 296 ILE A O 1
ATOM 2391 N N . PHE A 1 297 ? 4.215 19.217 15.006 1.00 89.25 297 PHE A N 1
ATOM 2392 C CA . PHE A 1 297 ? 3.132 20.186 14.840 1.00 89.25 297 PHE A CA 1
ATOM 2393 C C . PHE A 1 297 ? 2.463 20.035 13.471 1.00 89.25 297 PHE A C 1
ATOM 2395 O O . PHE A 1 297 ? 1.237 20.037 13.355 1.00 89.25 297 PHE A O 1
ATOM 2402 N N . TYR A 1 298 ? 3.267 19.863 12.423 1.00 87.12 298 TYR A N 1
ATOM 2403 C CA . TYR A 1 298 ? 2.772 19.659 11.068 1.00 87.12 298 TYR A CA 1
ATOM 2404 C C . TYR A 1 298 ? 1.918 18.385 10.943 1.00 87.12 298 TYR A C 1
ATOM 2406 O O . TYR A 1 298 ? 0.808 18.435 10.409 1.00 87.12 298 TYR A O 1
ATOM 2414 N N . LEU A 1 299 ? 2.395 17.257 11.478 1.00 90.75 299 LEU A N 1
ATOM 2415 C CA . LEU A 1 299 ? 1.680 15.978 11.444 1.00 90.75 299 LEU A CA 1
ATOM 2416 C C . LEU A 1 299 ? 0.343 16.032 12.188 1.00 90.75 299 LEU A C 1
ATOM 2418 O O . LEU A 1 299 ? -0.655 15.547 11.662 1.00 90.75 299 LEU A O 1
ATOM 2422 N N . GLN A 1 300 ? 0.299 16.668 13.358 1.00 91.50 300 GLN A N 1
ATOM 2423 C CA . GLN A 1 300 ? -0.938 16.844 14.127 1.00 91.50 300 GLN A CA 1
ATOM 2424 C C . GLN A 1 300 ? -1.993 17.658 13.368 1.00 91.50 300 GLN A C 1
ATOM 2426 O O . GLN A 1 300 ? -3.190 17.409 13.496 1.00 91.50 300 GLN A O 1
ATOM 2431 N N . LYS A 1 301 ? -1.564 18.654 12.580 1.00 89.38 301 LYS A N 1
ATOM 2432 C CA . LYS A 1 301 ? -2.478 19.491 11.791 1.00 89.38 301 LYS A CA 1
ATOM 2433 C C . LYS A 1 301 ? -3.028 18.780 10.563 1.00 89.38 301 LYS A C 1
ATOM 2435 O O . LYS A 1 301 ? -4.160 19.063 10.181 1.00 89.38 301 LYS A O 1
ATOM 2440 N N . ILE A 1 302 ? -2.245 17.895 9.950 1.00 87.50 302 ILE A N 1
ATOM 2441 C CA . ILE A 1 302 ? -2.673 17.154 8.756 1.00 87.50 302 ILE A CA 1
ATOM 2442 C C . ILE A 1 302 ? -3.476 15.905 9.114 1.00 87.50 302 ILE A C 1
ATOM 2444 O O . ILE A 1 302 ? -4.439 15.602 8.415 1.00 87.50 302 ILE A O 1
ATOM 2448 N N . PHE A 1 303 ? -3.118 15.219 10.201 1.00 91.81 303 PHE A N 1
ATOM 2449 C CA . PHE A 1 303 ? -3.735 13.962 10.630 1.00 91.81 303 PHE A CA 1
ATOM 2450 C C . PHE A 1 303 ? -4.317 14.077 12.053 1.00 91.81 303 PHE A C 1
ATOM 2452 O O . PHE A 1 303 ? -3.844 13.401 12.971 1.00 91.81 303 PHE A O 1
ATOM 2459 N N . PRO A 1 304 ? -5.304 14.965 12.287 1.00 94.00 304 PRO A N 1
ATOM 2460 C CA . PRO A 1 304 ? -5.835 15.208 13.629 1.00 94.00 304 PRO A CA 1
ATOM 2461 C C . PRO A 1 304 ? -6.576 13.995 14.206 1.00 94.00 304 PRO A C 1
ATOM 2463 O O . PRO A 1 304 ? -6.520 13.747 15.407 1.00 94.00 304 PRO A O 1
ATOM 2466 N N . ASP A 1 305 ? -7.269 13.236 13.361 1.00 94.81 305 ASP A N 1
ATOM 2467 C CA . ASP A 1 305 ? -7.952 11.993 13.712 1.00 94.81 305 ASP A CA 1
ATOM 2468 C C . ASP A 1 305 ? -6.954 10.898 14.101 1.00 94.81 305 ASP A C 1
ATOM 2470 O O . ASP A 1 305 ? -7.062 10.319 15.181 1.00 94.81 305 ASP A O 1
ATOM 2474 N N . GLU A 1 306 ? -5.923 10.680 13.285 1.00 95.88 306 GLU A N 1
ATOM 2475 C CA . GLU A 1 306 ? -4.897 9.674 13.571 1.00 95.88 306 GLU A CA 1
ATOM 2476 C C . GLU A 1 306 ? -4.057 10.025 14.806 1.00 95.88 306 GLU A C 1
ATOM 2478 O O . GLU A 1 306 ? -3.611 9.141 15.538 1.00 95.88 306 GLU A O 1
ATOM 2483 N N . TRP A 1 307 ? -3.852 11.320 15.066 1.00 95.69 307 TRP A N 1
ATOM 2484 C CA . TRP A 1 307 ? -3.211 11.789 16.292 1.00 95.69 307 TRP A CA 1
ATOM 2485 C C . TRP A 1 307 ? -4.039 11.454 17.536 1.00 95.69 307 TRP A C 1
ATOM 2487 O O . TRP A 1 307 ? -3.494 10.988 18.536 1.00 95.69 307 TRP A O 1
ATOM 2497 N N . ASN A 1 308 ? -5.360 11.633 17.478 1.00 96.00 308 ASN A N 1
ATOM 2498 C CA . ASN A 1 308 ? -6.241 11.264 18.586 1.00 96.00 308 ASN A CA 1
ATOM 2499 C C . ASN A 1 308 ? -6.244 9.746 18.822 1.00 96.00 308 ASN A C 1
ATOM 2501 O O . ASN A 1 308 ? -6.156 9.313 19.969 1.00 96.00 308 ASN A O 1
ATOM 2505 N N . ASN A 1 309 ? -6.270 8.943 17.753 1.00 96.69 309 ASN A N 1
ATOM 2506 C CA . ASN A 1 309 ? -6.188 7.480 17.844 1.00 96.69 309 ASN A CA 1
ATOM 2507 C C . ASN A 1 309 ? -4.842 7.013 18.433 1.00 96.69 309 ASN A C 1
ATOM 2509 O O . ASN A 1 309 ? -4.791 6.035 19.187 1.00 96.69 309 ASN A O 1
ATOM 2513 N N . PHE A 1 310 ? -3.755 7.729 18.125 1.00 96.81 310 PHE A N 1
ATOM 2514 C CA . PHE A 1 310 ? -2.440 7.502 18.723 1.00 96.81 310 PHE A CA 1
ATOM 2515 C C . PHE A 1 310 ? -2.433 7.787 20.223 1.00 96.81 310 PHE A C 1
ATOM 2517 O O . PHE A 1 310 ? -2.000 6.933 20.995 1.00 96.81 310 PHE A O 1
ATOM 2524 N N . LEU A 1 311 ? -2.949 8.950 20.638 1.00 96.00 311 LEU A N 1
ATOM 2525 C CA . LEU A 1 311 ? -3.079 9.316 22.051 1.00 96.00 311 LEU A CA 1
ATOM 2526 C C . LEU A 1 311 ? -3.931 8.297 22.823 1.00 96.00 311 LEU A C 1
ATOM 2528 O O . LEU A 1 311 ? -3.537 7.865 23.907 1.00 96.00 311 LEU A O 1
ATOM 2532 N N . GLU A 1 312 ? -5.041 7.849 22.226 1.00 95.38 312 GLU A N 1
ATOM 2533 C CA . GLU A 1 312 ? -5.876 6.766 22.757 1.00 95.38 312 GLU A CA 1
ATOM 2534 C C . GLU A 1 312 ? -5.063 5.474 22.940 1.00 95.38 312 GLU A C 1
ATOM 2536 O O . GLU A 1 312 ? -5.119 4.866 24.007 1.00 95.38 312 GLU A O 1
ATOM 2541 N N . ARG A 1 313 ? -4.240 5.087 21.951 1.00 94.81 313 ARG A N 1
ATOM 2542 C CA . ARG A 1 313 ? -3.464 3.832 21.985 1.00 94.81 313 ARG A CA 1
ATOM 2543 C C . ARG A 1 313 ? -2.453 3.785 23.121 1.00 94.81 313 ARG A C 1
ATOM 2545 O O . ARG A 1 313 ? -2.250 2.733 23.720 1.00 94.81 313 ARG A O 1
ATOM 2552 N N . ILE A 1 314 ? -1.781 4.906 23.371 1.00 93.62 314 ILE A N 1
ATOM 2553 C CA . ILE A 1 314 ? -0.745 5.014 24.408 1.00 93.62 314 ILE A CA 1
ATOM 2554 C C . ILE A 1 314 ? -1.318 5.379 25.784 1.00 93.62 314 ILE A C 1
ATOM 2556 O O . ILE A 1 314 ? -0.578 5.405 26.764 1.00 93.62 314 ILE A O 1
ATOM 2560 N N . GLY A 1 315 ? -2.619 5.677 25.871 1.00 91.12 315 GLY A N 1
ATOM 2561 C CA . GLY A 1 315 ? -3.282 6.065 27.115 1.00 91.12 315 GLY A CA 1
ATOM 2562 C C . GLY A 1 315 ? -2.910 7.465 27.619 1.00 91.12 315 GLY A C 1
ATOM 2563 O O . GLY A 1 315 ? -2.985 7.712 28.822 1.00 91.12 315 GLY A O 1
ATOM 2564 N N . CYS A 1 316 ? -2.511 8.381 26.730 1.00 91.31 316 CYS A N 1
ATOM 2565 C CA . CYS A 1 316 ? -2.202 9.774 27.073 1.00 91.31 316 CYS A CA 1
ATOM 2566 C C . CYS A 1 316 ? -3.342 10.707 26.653 1.00 91.31 316 CYS A C 1
ATOM 2568 O O . CYS A 1 316 ? -3.962 10.516 25.612 1.00 91.31 316 CYS A O 1
ATOM 2570 N N . GLN A 1 317 ? -3.594 11.761 27.431 1.00 87.12 317 GLN A N 1
ATOM 2571 C CA . GLN A 1 317 ? -4.597 12.778 27.081 1.00 87.12 317 GLN A CA 1
ATOM 2572 C C . GLN A 1 317 ? -3.972 14.017 26.443 1.00 87.12 317 GLN A C 1
ATOM 2574 O O . GLN A 1 317 ? -4.636 14.742 25.700 1.00 87.12 317 GLN A O 1
ATOM 2579 N N . ARG A 1 318 ? -2.706 14.301 26.764 1.00 85.19 318 ARG A N 1
ATOM 2580 C CA . ARG A 1 318 ? -2.000 15.503 26.310 1.00 85.19 318 ARG A CA 1
ATOM 2581 C C . ARG A 1 318 ? -0.638 15.151 25.744 1.00 85.19 318 ARG A C 1
ATOM 2583 O O . ARG A 1 318 ? 0.053 14.280 26.255 1.00 85.19 318 ARG A O 1
ATOM 2590 N N . GLU A 1 319 ? -0.204 15.925 24.757 1.00 85.06 319 GLU A N 1
ATOM 2591 C CA . GLU A 1 319 ? 1.123 15.786 24.152 1.00 85.06 319 GLU A CA 1
ATOM 2592 C C . GLU A 1 319 ? 2.258 15.875 25.187 1.00 85.06 319 GLU A C 1
ATOM 2594 O O . GLU A 1 319 ? 3.215 15.109 25.131 1.00 85.06 319 GLU A O 1
ATOM 2599 N N . SER A 1 320 ? 2.139 16.760 26.182 1.00 86.06 320 SER A N 1
ATOM 2600 C CA . SER A 1 320 ? 3.158 16.916 27.228 1.00 86.06 320 SER A CA 1
ATOM 2601 C C . SER A 1 320 ? 3.410 15.632 28.031 1.00 86.06 320 SER A C 1
ATOM 2603 O O . SER A 1 320 ? 4.514 15.441 28.532 1.00 86.06 320 SER A O 1
ATOM 2605 N N . GLU A 1 321 ? 2.417 14.741 28.138 1.00 87.25 321 GLU A N 1
ATOM 2606 C CA . GLU A 1 321 ? 2.557 13.435 28.799 1.00 87.25 321 GLU A CA 1
ATOM 2607 C C . GLU A 1 321 ? 3.370 12.458 27.940 1.00 87.25 321 GLU A C 1
ATOM 2609 O O . GLU A 1 321 ? 4.131 11.647 28.468 1.00 87.25 321 GLU A O 1
ATOM 2614 N N . VAL A 1 322 ? 3.270 12.577 26.612 1.00 88.69 322 VAL A N 1
ATOM 2615 C CA . VAL A 1 322 ? 4.024 11.760 25.650 1.00 88.69 322 VAL A CA 1
ATOM 2616 C C . VAL A 1 322 ? 5.517 12.045 25.775 1.00 88.69 322 VAL A C 1
ATOM 2618 O O . VAL A 1 322 ? 6.318 11.120 25.868 1.00 88.69 322 VAL A O 1
ATOM 2621 N N . TRP A 1 323 ? 5.893 13.323 25.863 1.00 88.44 323 TRP A N 1
ATOM 2622 C CA . TRP A 1 323 ? 7.286 13.748 26.035 1.00 88.44 323 TRP A CA 1
ATOM 2623 C C . TRP A 1 323 ? 7.887 13.405 27.406 1.00 88.44 323 TRP A C 1
ATOM 2625 O O . TRP A 1 323 ? 9.113 13.414 27.549 1.00 88.44 323 TRP A O 1
ATOM 2635 N N . GLY A 1 324 ? 7.044 13.123 28.405 1.00 86.69 324 GLY A N 1
ATOM 2636 C CA . GLY A 1 324 ? 7.457 12.806 29.773 1.00 86.69 324 GLY A CA 1
ATOM 2637 C C . GLY A 1 324 ? 7.965 11.374 29.975 1.00 86.69 324 GLY A C 1
ATOM 2638 O O . GLY A 1 324 ? 8.648 11.122 30.965 1.00 86.69 324 GLY A O 1
ATOM 2639 N N . ASN A 1 325 ? 7.668 10.448 29.056 1.00 89.50 325 ASN A N 1
ATOM 2640 C CA . ASN A 1 325 ? 8.070 9.040 29.141 1.00 89.50 325 ASN A CA 1
ATOM 2641 C C . ASN A 1 325 ? 8.890 8.628 27.906 1.00 89.50 325 ASN A C 1
ATOM 2643 O O . ASN A 1 325 ? 8.418 8.754 26.779 1.00 89.50 325 ASN A O 1
ATOM 2647 N N . GLU A 1 326 ? 10.099 8.091 28.103 1.00 90.38 326 GLU A N 1
ATOM 2648 C CA . GLU A 1 326 ? 10.976 7.664 27.002 1.00 90.38 326 GLU A CA 1
ATOM 2649 C C . GLU A 1 326 ? 10.356 6.575 26.113 1.00 90.38 326 GLU A C 1
ATOM 2651 O O . GLU A 1 326 ? 10.562 6.590 24.898 1.00 90.38 326 GLU A O 1
ATOM 2656 N N . GLU A 1 327 ? 9.551 5.672 26.681 1.00 91.81 327 GLU A N 1
ATOM 2657 C CA . GLU A 1 327 ? 8.837 4.649 25.908 1.00 91.81 327 GLU A CA 1
ATOM 2658 C C . GLU A 1 327 ? 7.800 5.287 24.972 1.00 91.81 327 GLU A C 1
ATOM 2660 O O . GLU A 1 327 ? 7.737 4.967 23.782 1.00 91.81 327 GLU A O 1
ATOM 2665 N N . ASN A 1 328 ? 7.051 6.270 25.477 1.00 93.25 328 ASN A N 1
ATOM 2666 C CA . ASN A 1 328 ? 6.079 7.022 24.684 1.00 93.25 328 ASN A CA 1
ATOM 2667 C C . ASN A 1 328 ? 6.772 7.854 23.598 1.00 93.25 328 ASN A C 1
ATOM 2669 O O . ASN A 1 328 ? 6.288 7.913 22.468 1.00 93.25 328 ASN A O 1
ATOM 2673 N N . VAL A 1 329 ? 7.942 8.433 23.893 1.00 92.94 329 VAL A N 1
ATOM 2674 C CA . VAL A 1 329 ? 8.768 9.134 22.897 1.00 92.94 329 VAL A CA 1
ATOM 2675 C C . VAL A 1 329 ? 9.234 8.179 21.795 1.00 92.94 329 VAL A C 1
ATOM 2677 O O . VAL A 1 329 ? 9.227 8.552 20.621 1.00 92.94 329 VAL A O 1
ATOM 2680 N N . LEU A 1 330 ? 9.611 6.939 22.120 1.00 92.88 330 LEU A N 1
ATOM 2681 C CA . LEU A 1 330 ? 9.960 5.942 21.106 1.00 92.88 330 LEU A CA 1
ATOM 2682 C C . LEU A 1 330 ? 8.756 5.607 20.213 1.00 92.88 330 LEU A C 1
ATOM 2684 O O . LEU A 1 330 ? 8.888 5.596 18.986 1.00 92.88 330 LEU A O 1
ATOM 2688 N N . GLN A 1 331 ? 7.576 5.402 20.801 1.00 94.25 331 GLN A N 1
ATOM 2689 C CA . GLN A 1 331 ? 6.350 5.169 20.033 1.00 94.25 331 GLN A CA 1
ATOM 2690 C C . GLN A 1 331 ? 5.977 6.370 19.154 1.00 94.25 331 GLN A C 1
ATOM 2692 O O . GLN A 1 331 ? 5.597 6.179 17.999 1.00 94.25 331 GLN A O 1
ATOM 2697 N N . LEU A 1 332 ? 6.161 7.596 19.649 1.00 95.12 332 LEU A N 1
ATOM 2698 C CA . LEU A 1 332 ? 5.958 8.831 18.891 1.00 95.12 332 LEU A CA 1
ATOM 2699 C C . LEU A 1 332 ? 6.902 8.922 17.683 1.00 95.12 332 LEU A C 1
ATOM 2701 O O . LEU A 1 332 ? 6.478 9.251 16.574 1.00 95.12 332 LEU A O 1
ATOM 2705 N N . ARG A 1 333 ? 8.180 8.568 17.867 1.00 95.12 333 ARG A N 1
ATOM 2706 C CA . ARG A 1 333 ? 9.169 8.505 16.778 1.00 95.12 333 ARG A CA 1
ATOM 2707 C C . ARG A 1 333 ? 8.757 7.519 15.692 1.00 95.12 333 ARG A C 1
ATOM 2709 O O . ARG A 1 333 ? 8.843 7.849 14.506 1.00 95.12 333 ARG A O 1
ATOM 2716 N N . HIS A 1 334 ? 8.277 6.336 16.072 1.00 95.38 334 HIS A N 1
ATOM 2717 C CA . HIS A 1 334 ? 7.741 5.368 15.117 1.00 95.38 334 HIS A CA 1
ATOM 2718 C C . HIS A 1 334 ? 6.482 5.896 14.423 1.00 95.38 334 HIS A C 1
ATOM 2720 O O . HIS A 1 334 ? 6.421 5.874 13.195 1.00 95.38 334 HIS A O 1
ATOM 2726 N N . TRP A 1 335 ? 5.528 6.446 15.176 1.00 96.19 335 TRP A N 1
ATOM 2727 C CA . TRP A 1 335 ? 4.285 7.010 14.647 1.00 96.19 335 TRP A CA 1
ATOM 2728 C C . TRP A 1 335 ? 4.534 8.083 13.579 1.00 96.19 335 TRP A C 1
ATOM 2730 O O . TRP A 1 335 ? 3.947 8.032 12.494 1.00 96.19 335 TRP A O 1
ATOM 2740 N N . ALA A 1 336 ? 5.466 9.003 13.838 1.00 94.69 336 ALA A N 1
ATOM 2741 C CA . ALA A 1 336 ? 5.861 10.027 12.878 1.00 94.69 336 ALA A CA 1
ATOM 2742 C C . ALA A 1 336 ? 6.596 9.434 11.663 1.00 94.69 336 ALA A C 1
ATOM 2744 O O . ALA A 1 336 ? 6.344 9.817 10.518 1.00 94.69 336 ALA A O 1
ATOM 2745 N N . SER A 1 337 ? 7.479 8.454 11.885 1.00 95.06 337 SER A N 1
ATOM 2746 C CA . SER A 1 337 ? 8.254 7.806 10.815 1.00 95.06 337 SER A CA 1
ATOM 2747 C C . SER A 1 337 ? 7.371 7.041 9.830 1.00 95.06 337 SER A C 1
ATOM 2749 O O . SER A 1 337 ? 7.644 7.060 8.628 1.00 95.06 337 SER A O 1
ATOM 2751 N N . LEU A 1 338 ? 6.287 6.428 10.317 1.00 94.88 338 LEU A N 1
ATOM 2752 C CA . LEU A 1 338 ? 5.293 5.721 9.504 1.00 94.88 338 LEU A CA 1
ATOM 2753 C C . LEU A 1 338 ? 4.448 6.652 8.617 1.00 94.88 338 LEU A C 1
ATOM 2755 O O . LEU A 1 338 ? 3.832 6.179 7.666 1.00 94.88 338 LEU A O 1
ATOM 2759 N N . ARG A 1 339 ? 4.454 7.966 8.876 1.00 92.00 339 ARG A N 1
ATOM 2760 C CA . ARG A 1 339 ? 3.797 8.997 8.046 1.00 92.00 339 ARG A CA 1
ATOM 2761 C C . ARG A 1 339 ? 4.768 9.734 7.125 1.00 92.00 339 ARG A C 1
ATOM 2763 O O . ARG A 1 339 ? 4.343 10.386 6.175 1.00 92.00 339 ARG A O 1
ATOM 2770 N N . GLY A 1 340 ? 6.070 9.589 7.362 1.00 89.81 340 GLY A N 1
ATOM 2771 C CA . GLY A 1 340 ? 7.131 10.080 6.487 1.00 89.81 340 GLY A CA 1
ATOM 2772 C C . GLY A 1 340 ? 7.466 9.128 5.333 1.00 89.81 340 GLY A C 1
ATOM 2773 O O . GLY A 1 340 ? 6.786 8.131 5.084 1.00 89.81 340 GLY A O 1
ATOM 2774 N N . GLN A 1 341 ? 8.558 9.441 4.632 1.00 91.12 341 GLN A N 1
ATOM 2775 C CA . GLN A 1 341 ? 9.190 8.582 3.619 1.00 91.12 341 GLN A CA 1
ATOM 2776 C C . GLN A 1 341 ? 10.469 7.964 4.207 1.00 91.12 341 GLN A C 1
ATOM 2778 O O . GLN A 1 341 ? 11.576 8.296 3.783 1.00 91.12 341 GLN A O 1
ATOM 2783 N N . THR A 1 342 ? 10.303 7.143 5.247 1.00 94.38 342 THR A N 1
ATOM 2784 C CA . THR A 1 342 ? 11.404 6.555 6.030 1.00 94.38 342 THR A CA 1
ATOM 2785 C C . THR A 1 342 ? 11.607 5.072 5.719 1.00 94.38 342 THR A C 1
ATOM 2787 O O . THR A 1 342 ? 10.661 4.385 5.327 1.00 94.38 342 THR A O 1
ATOM 2790 N N . LEU A 1 343 ? 12.815 4.544 5.963 1.00 95.94 343 LEU A N 1
ATOM 2791 C CA . LEU A 1 343 ? 13.075 3.099 5.840 1.00 95.94 343 LEU A CA 1
ATOM 2792 C C . LEU A 1 343 ? 12.173 2.280 6.777 1.00 95.94 343 LEU A C 1
ATOM 2794 O O . LEU A 1 343 ? 11.725 1.203 6.395 1.00 95.94 343 LEU A O 1
ATOM 2798 N N . CYS A 1 344 ? 11.870 2.784 7.979 1.00 96.62 344 CYS A N 1
ATOM 2799 C CA . CYS A 1 344 ? 10.980 2.110 8.926 1.00 96.62 344 CYS A CA 1
ATOM 2800 C C . CYS A 1 344 ? 9.595 1.836 8.329 1.00 96.62 344 CYS A C 1
ATOM 2802 O O . CYS A 1 344 ? 9.092 0.718 8.462 1.00 96.62 344 CYS A O 1
ATOM 2804 N N . ARG A 1 345 ? 9.013 2.815 7.625 1.00 96.56 345 ARG A N 1
ATOM 2805 C CA . ARG A 1 345 ? 7.730 2.653 6.931 1.00 96.56 345 ARG A CA 1
ATOM 2806 C C . ARG A 1 345 ? 7.802 1.557 5.873 1.00 96.56 345 ARG A C 1
ATOM 2808 O O . ARG A 1 345 ? 7.018 0.616 5.915 1.00 96.56 345 ARG A O 1
ATOM 2815 N N . THR A 1 346 ? 8.799 1.633 4.997 1.00 97.38 346 THR A N 1
ATOM 2816 C CA . THR A 1 346 ? 9.016 0.659 3.920 1.00 97.38 346 THR A CA 1
ATOM 2817 C C . THR A 1 346 ? 9.214 -0.747 4.464 1.00 97.38 346 THR A C 1
ATOM 2819 O O . THR A 1 346 ? 8.650 -1.709 3.945 1.00 97.38 346 THR A O 1
ATOM 2822 N N . VAL A 1 347 ? 9.986 -0.885 5.545 1.00 97.81 347 VAL A N 1
ATOM 2823 C CA . VAL A 1 347 ? 10.212 -2.179 6.188 1.00 97.81 347 VAL A CA 1
ATOM 2824 C C . VAL A 1 347 ? 8.934 -2.732 6.793 1.00 97.81 347 VAL A C 1
ATOM 2826 O O . VAL A 1 347 ? 8.603 -3.885 6.524 1.00 97.81 347 VAL A O 1
ATOM 2829 N N . ARG A 1 348 ? 8.200 -1.917 7.556 1.00 96.94 348 ARG A N 1
ATOM 2830 C CA . ARG A 1 348 ? 6.920 -2.310 8.150 1.00 96.94 348 ARG A CA 1
ATOM 2831 C C . ARG A 1 348 ? 5.946 -2.796 7.076 1.00 96.94 348 ARG A C 1
ATOM 2833 O O . ARG A 1 348 ? 5.406 -3.890 7.212 1.00 96.94 348 ARG A O 1
ATOM 2840 N N . GLY A 1 349 ? 5.796 -2.033 5.992 1.00 97.06 349 GLY A N 1
ATOM 2841 C CA . GLY A 1 349 ? 4.944 -2.390 4.863 1.00 97.06 349 GLY A CA 1
ATOM 2842 C C . GLY A 1 349 ? 5.340 -3.727 4.235 1.00 97.06 349 GLY A C 1
ATOM 2843 O O . GLY A 1 349 ? 4.536 -4.654 4.170 1.00 97.06 349 GLY A O 1
ATOM 2844 N N . MET A 1 350 ? 6.600 -3.894 3.824 1.00 97.81 350 MET A N 1
ATOM 2845 C CA . MET A 1 350 ? 7.032 -5.136 3.161 1.00 97.81 350 MET A CA 1
ATOM 2846 C C . MET A 1 350 ? 6.984 -6.361 4.080 1.00 97.81 350 MET A C 1
ATOM 2848 O O . MET A 1 350 ? 6.730 -7.475 3.619 1.00 97.81 350 MET A O 1
ATOM 2852 N N . MET A 1 351 ? 7.152 -6.175 5.388 1.00 97.19 351 MET A N 1
ATOM 2853 C CA . MET A 1 351 ? 7.015 -7.254 6.364 1.00 97.19 351 MET A CA 1
ATOM 2854 C C . MET A 1 351 ? 5.568 -7.733 6.547 1.00 97.19 351 MET A C 1
ATOM 2856 O O . MET A 1 351 ? 5.368 -8.844 7.052 1.00 97.19 351 MET A O 1
ATOM 2860 N N . TYR A 1 352 ? 4.563 -7.003 6.047 1.00 97.75 352 TYR A N 1
ATOM 2861 C CA . TYR A 1 352 ? 3.202 -7.531 5.971 1.00 97.75 352 TYR A CA 1
ATOM 2862 C C . TYR A 1 352 ? 3.078 -8.763 5.083 1.00 97.75 352 TYR A C 1
ATOM 2864 O O . TYR A 1 352 ? 2.201 -9.578 5.351 1.00 97.75 352 TYR A O 1
ATOM 2872 N N . TYR A 1 353 ? 3.965 -8.985 4.105 1.00 97.75 353 TYR A N 1
ATOM 2873 C CA . TYR A 1 353 ? 3.980 -10.261 3.383 1.00 97.75 353 TYR A CA 1
ATOM 2874 C C . TYR A 1 353 ? 4.229 -11.437 4.326 1.00 97.75 353 TYR A C 1
ATOM 2876 O O . TYR A 1 353 ? 3.519 -12.436 4.252 1.00 97.75 353 TYR A O 1
ATOM 2884 N N . LYS A 1 354 ? 5.169 -11.311 5.273 1.00 95.81 354 LYS A N 1
ATOM 2885 C CA . LYS A 1 354 ? 5.408 -12.361 6.273 1.00 95.81 354 LYS A CA 1
ATOM 2886 C C . LYS A 1 354 ? 4.164 -12.593 7.135 1.00 95.81 354 LYS A C 1
ATOM 2888 O O . LYS A 1 354 ? 3.769 -13.742 7.327 1.00 95.81 354 LYS A O 1
ATOM 2893 N N . ARG A 1 355 ? 3.529 -11.517 7.619 1.00 94.31 355 ARG A N 1
ATOM 2894 C CA . ARG A 1 355 ? 2.303 -11.593 8.441 1.00 94.31 355 ARG A CA 1
ATOM 2895 C C . ARG A 1 355 ? 1.147 -12.242 7.673 1.00 94.31 355 ARG A C 1
ATOM 2897 O O . ARG A 1 355 ? 0.532 -13.177 8.179 1.00 94.31 355 ARG A O 1
ATOM 2904 N N . ALA A 1 356 ? 0.913 -11.809 6.436 1.00 96.38 356 ALA A N 1
ATOM 2905 C CA . ALA A 1 356 ? -0.098 -12.355 5.536 1.00 96.38 356 ALA A CA 1
ATOM 2906 C C . ALA A 1 356 ? 0.127 -13.849 5.259 1.00 96.38 356 ALA A C 1
ATOM 2908 O O . ALA A 1 356 ? -0.812 -14.639 5.346 1.00 96.38 356 ALA A O 1
ATOM 2909 N N . LEU A 1 357 ? 1.370 -14.259 4.987 1.00 96.38 357 LEU A N 1
ATOM 2910 C CA . LEU A 1 357 ? 1.707 -15.661 4.737 1.00 96.38 357 LEU A CA 1
ATOM 2911 C C . LEU A 1 357 ? 1.564 -16.535 5.984 1.00 96.38 357 LEU A C 1
ATOM 2913 O O . LEU A 1 357 ? 1.077 -17.657 5.855 1.00 96.38 357 LEU A O 1
ATOM 2917 N N . LYS A 1 358 ? 1.929 -16.041 7.177 1.00 94.56 358 LYS A N 1
ATOM 2918 C CA . LYS A 1 358 ? 1.727 -16.765 8.448 1.00 94.56 358 LYS A CA 1
ATOM 2919 C C . LYS A 1 358 ? 0.233 -17.030 8.681 1.00 94.56 358 LYS A C 1
ATOM 2921 O O . LYS A 1 358 ? -0.157 -18.174 8.908 1.00 94.56 358 LYS A O 1
ATOM 2926 N N . LEU A 1 359 ? -0.604 -16.005 8.509 1.00 94.00 359 LEU A N 1
ATOM 2927 C CA . LEU A 1 359 ? -2.063 -16.106 8.620 1.00 94.00 359 LEU A CA 1
ATOM 2928 C C . LEU A 1 359 ? -2.670 -17.053 7.574 1.00 94.00 359 LEU A C 1
ATOM 2930 O O . LEU A 1 359 ? -3.525 -17.881 7.875 1.00 94.00 359 LEU A O 1
ATOM 2934 N N . GLN A 1 360 ? -2.226 -16.963 6.326 1.00 95.19 360 GLN A N 1
ATOM 2935 C CA . GLN A 1 360 ? -2.719 -17.827 5.259 1.00 95.19 360 GLN A CA 1
ATOM 2936 C C . GLN A 1 360 ? -2.262 -19.283 5.411 1.00 95.19 360 GLN A C 1
ATOM 2938 O O . GLN A 1 360 ? -3.022 -20.195 5.093 1.00 95.19 360 GLN A O 1
ATOM 2943 N N . ALA A 1 361 ? -1.046 -19.514 5.911 1.00 94.38 361 ALA A N 1
ATOM 2944 C CA . ALA A 1 361 ? -0.557 -20.850 6.226 1.00 94.38 361 ALA A CA 1
ATOM 2945 C C . ALA A 1 361 ? -1.351 -21.463 7.385 1.00 94.38 361 ALA A C 1
ATOM 2947 O O . ALA A 1 361 ? -1.637 -22.658 7.346 1.00 94.38 361 ALA A O 1
ATOM 2948 N N . PHE A 1 362 ? -1.755 -20.643 8.364 1.00 92.88 362 PHE A N 1
ATOM 2949 C CA . PHE A 1 362 ? -2.654 -21.061 9.437 1.00 92.88 362 PHE A CA 1
ATOM 2950 C C . PHE A 1 362 ? -3.977 -21.547 8.856 1.00 92.88 362 PHE A C 1
ATOM 2952 O O . PHE A 1 362 ? -4.361 -22.680 9.107 1.00 92.88 362 PHE A O 1
ATOM 2959 N N . LEU A 1 363 ? -4.613 -20.769 7.980 1.00 92.31 363 LEU A N 1
ATOM 2960 C CA . LEU A 1 363 ? -5.873 -21.171 7.344 1.00 92.31 363 LEU A CA 1
ATOM 2961 C C . LEU A 1 363 ? -5.757 -22.427 6.461 1.00 92.31 363 LEU A C 1
ATOM 2963 O O . LEU A 1 363 ? -6.729 -23.163 6.321 1.00 92.31 363 LEU A O 1
ATOM 2967 N N . ASP A 1 364 ? -4.588 -22.687 5.869 1.00 92.00 364 ASP A N 1
ATOM 2968 C CA . ASP A 1 364 ? -4.346 -23.893 5.067 1.00 92.00 364 ASP A CA 1
ATOM 2969 C C . ASP A 1 364 ? -4.137 -25.164 5.923 1.00 92.00 364 ASP A C 1
ATOM 2971 O O . ASP A 1 364 ? -4.245 -26.275 5.389 1.00 92.00 364 ASP A O 1
ATOM 2975 N N . MET A 1 365 ? -3.764 -25.020 7.202 1.00 88.62 365 MET A N 1
ATOM 2976 C CA . MET A 1 365 ? -3.323 -26.117 8.079 1.00 88.62 365 MET A CA 1
ATOM 2977 C C . MET A 1 365 ? -4.217 -26.361 9.294 1.00 88.62 365 MET A C 1
ATOM 2979 O O . MET A 1 365 ? -4.269 -27.496 9.762 1.00 88.62 365 MET A O 1
ATOM 2983 N N . ALA A 1 366 ? -4.853 -25.316 9.815 1.00 86.06 366 ALA A N 1
ATOM 2984 C CA . ALA A 1 366 ? -5.592 -25.354 11.062 1.00 86.06 366 ALA A CA 1
ATOM 2985 C C . ALA A 1 366 ? -6.835 -26.240 10.951 1.00 86.06 366 ALA A C 1
ATOM 2987 O O . ALA A 1 366 ? -7.544 -26.257 9.941 1.00 86.06 366 ALA A O 1
ATOM 2988 N N . SER A 1 367 ? -7.089 -26.972 12.026 1.00 83.56 367 SER A N 1
ATOM 2989 C CA . SER A 1 367 ? -8.333 -27.693 12.261 1.00 83.56 367 SER A CA 1
ATOM 2990 C C . SER A 1 367 ? -9.489 -26.728 12.537 1.00 83.56 367 SER A C 1
ATOM 2992 O O . SER A 1 367 ? -9.291 -25.564 12.886 1.00 83.56 367 SER A O 1
ATOM 2994 N N . GLU A 1 368 ? -10.723 -27.215 12.412 1.00 79.88 368 GLU A N 1
ATOM 2995 C CA . GLU A 1 368 ? -11.919 -26.407 12.675 1.00 79.88 368 GLU A CA 1
ATOM 2996 C C . GLU A 1 368 ? -11.942 -25.849 14.109 1.00 79.88 368 GLU A C 1
ATOM 2998 O O . GLU A 1 368 ? -12.287 -24.686 14.300 1.00 79.88 368 GLU A O 1
ATOM 3003 N N . SER A 1 369 ? -11.486 -26.622 15.102 1.00 76.81 369 SER A N 1
ATOM 3004 C CA . SER A 1 369 ? -11.369 -26.169 16.494 1.00 76.81 369 SER A CA 1
ATOM 3005 C C . SER A 1 369 ? -10.356 -25.036 16.667 1.00 76.81 369 SER A C 1
ATOM 3007 O O . SER A 1 369 ? -10.672 -24.036 17.300 1.00 76.81 369 SER A O 1
ATOM 3009 N N . GLU A 1 370 ? -9.177 -25.139 16.050 1.00 78.56 370 GLU A N 1
ATOM 3010 C CA . GLU A 1 370 ? -8.148 -24.087 16.122 1.00 78.56 370 GLU A CA 1
ATOM 3011 C C . GLU A 1 370 ? -8.610 -22.803 15.412 1.00 78.56 370 GLU A C 1
ATOM 3013 O O . GLU A 1 370 ? -8.347 -21.690 15.866 1.00 78.56 370 GLU A O 1
ATOM 3018 N N . ILE A 1 371 ? -9.349 -22.936 14.303 1.00 79.19 371 ILE A N 1
ATOM 3019 C CA . ILE A 1 371 ? -9.946 -21.789 13.603 1.00 79.19 371 ILE A CA 1
ATOM 3020 C C . ILE A 1 371 ? -10.982 -21.082 14.489 1.00 79.19 371 ILE A C 1
ATOM 3022 O O . ILE A 1 371 ? -11.094 -19.856 14.414 1.00 79.19 371 ILE A O 1
ATOM 3026 N N . LEU A 1 372 ? -11.727 -21.830 15.310 1.00 75.62 372 LEU A N 1
ATOM 3027 C CA . LEU A 1 372 ? -12.721 -21.290 16.241 1.00 75.62 372 LEU A CA 1
ATOM 3028 C C . LEU A 1 372 ? -12.089 -20.640 17.481 1.00 75.62 372 LEU A C 1
ATOM 3030 O O . LEU A 1 372 ? -12.631 -19.653 17.975 1.00 75.62 372 LEU A O 1
ATOM 3034 N N . GLU A 1 373 ? -10.948 -21.144 17.961 1.00 73.44 373 GLU A N 1
ATOM 3035 C CA . GLU A 1 373 ? -10.174 -20.519 19.049 1.00 73.44 373 GLU A CA 1
ATOM 3036 C C . GLU A 1 373 ? -9.567 -19.170 18.638 1.00 73.44 373 GLU A C 1
ATOM 3038 O O . GLU A 1 373 ? -9.420 -18.270 19.465 1.00 73.44 373 GLU A O 1
ATOM 3043 N N . GLY A 1 374 ? -9.297 -18.997 17.342 1.00 75.56 374 GLY A N 1
ATOM 3044 C CA . GLY A 1 374 ? -8.848 -17.740 16.761 1.00 75.56 374 GLY A CA 1
ATOM 3045 C C . GLY A 1 374 ? -7.346 -17.696 16.505 1.00 75.56 374 GLY A C 1
ATOM 3046 O O . GLY A 1 374 ? -6.539 -18.189 17.288 1.00 75.56 374 GLY A O 1
ATOM 3047 N N . TYR A 1 375 ? -6.945 -17.043 15.410 1.00 78.69 375 TYR A N 1
ATOM 3048 C CA . TYR A 1 375 ? -5.536 -16.956 15.020 1.00 78.69 375 TYR A CA 1
ATOM 3049 C C . TYR A 1 375 ? -4.649 -16.323 16.102 1.00 78.69 375 TYR A C 1
ATOM 3051 O O . TYR A 1 375 ? -3.517 -16.764 16.279 1.00 78.69 375 TYR A O 1
ATOM 3059 N N . LYS A 1 376 ? -5.160 -15.348 16.868 1.00 73.00 376 LYS A N 1
ATOM 3060 C CA . LYS A 1 376 ? -4.413 -14.694 17.958 1.00 73.00 376 LYS A CA 1
ATOM 3061 C C . LYS A 1 376 ? -3.933 -15.677 19.030 1.00 73.00 376 LYS A C 1
ATOM 3063 O O . LYS A 1 376 ? -2.810 -15.531 19.496 1.00 73.00 376 LYS A O 1
ATOM 3068 N N . ALA A 1 377 ? -4.721 -16.708 19.349 1.00 67.62 377 ALA A N 1
ATOM 3069 C CA . ALA A 1 377 ? -4.331 -17.740 20.312 1.00 67.62 377 ALA A CA 1
ATOM 3070 C C . ALA A 1 377 ? -3.091 -18.531 19.852 1.00 67.62 377 ALA A C 1
ATOM 3072 O O . ALA A 1 377 ? -2.281 -18.956 20.667 1.00 67.62 377 ALA A O 1
ATOM 3073 N N . VAL A 1 378 ? -2.916 -18.683 18.535 1.00 68.25 378 VAL A N 1
ATOM 3074 C CA . VAL A 1 378 ? -1.777 -19.386 17.922 1.00 68.25 378 VAL A CA 1
ATOM 3075 C C . VAL A 1 378 ? -0.626 -18.432 17.581 1.00 68.25 378 VAL A C 1
ATOM 3077 O O . VAL A 1 378 ? 0.542 -18.832 17.567 1.00 68.25 378 VAL A O 1
ATOM 3080 N N . ALA A 1 379 ? -0.934 -17.177 17.255 1.00 67.75 379 ALA A N 1
ATOM 3081 C CA . ALA A 1 379 ? 0.046 -16.161 16.891 1.00 67.75 379 ALA A CA 1
ATOM 3082 C C . ALA A 1 379 ? 0.875 -15.706 18.099 1.00 67.75 379 ALA A C 1
ATOM 3084 O O . ALA A 1 379 ? 2.093 -15.596 17.950 1.00 67.75 379 ALA A O 1
ATOM 3085 N N . ASP A 1 380 ? 0.227 -15.550 19.260 1.00 66.38 380 ASP A N 1
ATOM 3086 C CA . A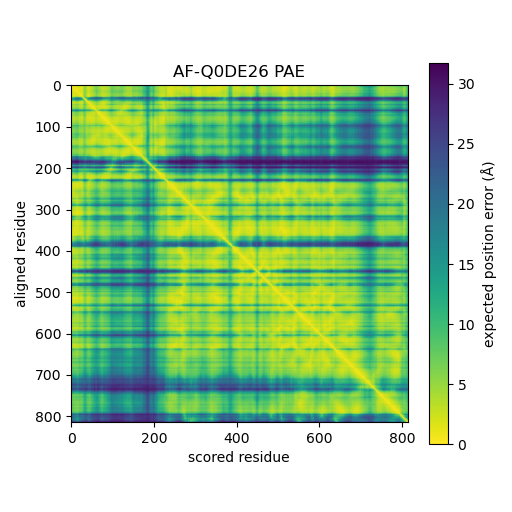SP A 1 380 ? 0.834 -15.207 20.549 1.00 66.38 380 ASP A CA 1
ATOM 3087 C C . ASP A 1 380 ? 0.713 -16.382 21.541 1.00 66.38 380 ASP A C 1
ATOM 3089 O O . ASP A 1 380 ? -0.061 -16.321 22.499 1.00 66.38 380 ASP A O 1
ATOM 3093 N N . PRO A 1 381 ? 1.457 -17.484 21.330 1.00 58.78 381 PRO A N 1
ATOM 3094 C CA . PRO A 1 381 ? 1.399 -18.628 22.226 1.00 58.78 381 PRO A CA 1
ATOM 3095 C C . PRO A 1 381 ? 1.981 -18.274 23.601 1.00 58.78 381 PRO A C 1
ATOM 3097 O O . PRO A 1 381 ? 2.874 -17.425 23.725 1.00 58.78 381 PRO A O 1
ATOM 3100 N N . ALA A 1 382 ? 1.519 -18.969 24.641 1.00 58.47 382 ALA A N 1
ATOM 3101 C CA . ALA A 1 382 ? 2.098 -18.860 25.977 1.00 58.47 382 ALA A CA 1
ATOM 3102 C C . ALA A 1 382 ? 3.609 -19.181 25.953 1.00 58.47 382 ALA A C 1
ATOM 3104 O O . ALA A 1 382 ? 4.080 -19.971 25.132 1.00 58.47 382 ALA A O 1
ATOM 3105 N N . GLU A 1 383 ? 4.384 -18.597 26.874 1.00 57.03 383 GLU A N 1
ATOM 3106 C CA . GLU A 1 383 ? 5.852 -18.763 26.947 1.00 57.03 383 GLU A CA 1
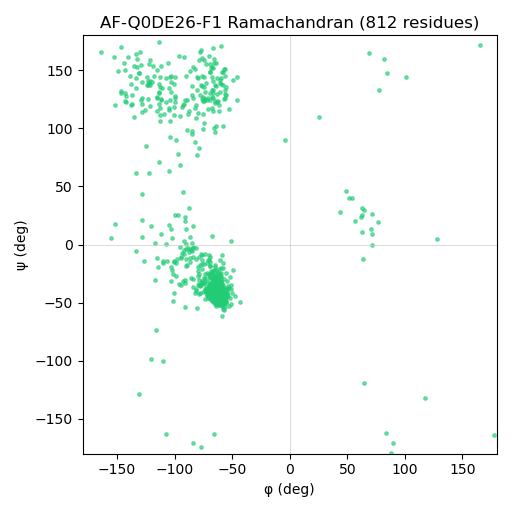ATOM 3107 C C . GLU A 1 383 ? 6.318 -20.235 26.959 1.00 57.03 383 GLU A C 1
ATOM 3109 O O . GLU A 1 383 ? 7.410 -20.553 26.483 1.00 57.03 383 GLU A O 1
ATOM 3114 N N . GLU A 1 384 ? 5.490 -21.154 27.465 1.00 55.38 384 GLU A N 1
ATOM 3115 C CA . GLU A 1 384 ? 5.760 -22.597 27.456 1.00 55.38 384 GLU A CA 1
ATOM 3116 C C . GLU A 1 384 ? 5.678 -23.214 26.048 1.00 55.38 384 GLU A C 1
ATOM 3118 O O . GLU A 1 384 ? 6.524 -24.031 25.676 1.00 55.38 384 GLU A O 1
ATOM 3123 N N . GLU A 1 385 ? 4.718 -22.785 25.228 1.00 56.34 385 GLU A N 1
ATOM 3124 C CA . GLU A 1 385 ? 4.529 -23.267 23.856 1.00 56.34 385 GLU A CA 1
ATOM 3125 C C . GLU A 1 385 ? 5.546 -22.674 22.879 1.00 56.34 385 GLU A C 1
ATOM 3127 O O . GLU A 1 385 ? 5.983 -23.379 21.965 1.00 56.34 385 GLU A O 1
ATOM 3132 N N . LYS A 1 386 ? 6.008 -21.433 23.111 1.00 58.53 386 LYS A N 1
ATOM 3133 C CA . LYS A 1 386 ? 7.094 -20.806 22.327 1.00 58.53 386 LYS A CA 1
ATOM 3134 C C . LYS A 1 386 ? 8.367 -21.658 22.294 1.00 58.53 386 LYS A C 1
ATOM 3136 O O . LYS A 1 386 ? 9.100 -21.637 21.308 1.00 58.53 386 LYS A O 1
ATOM 3141 N N . LYS A 1 387 ? 8.634 -22.429 23.356 1.00 55.56 387 LYS A N 1
ATOM 3142 C CA . LYS A 1 387 ? 9.807 -23.318 23.451 1.00 55.56 387 LYS A CA 1
ATOM 3143 C C . LYS A 1 387 ? 9.631 -24.635 22.693 1.00 55.56 387 LYS A C 1
ATOM 3145 O O . LYS A 1 387 ? 10.620 -25.303 22.387 1.00 55.56 387 LYS A O 1
ATOM 3150 N N . SER A 1 388 ? 8.398 -25.028 22.378 1.00 59.28 388 SER A N 1
ATOM 3151 C CA . SER A 1 388 ? 8.124 -26.259 21.645 1.00 59.28 388 SER A CA 1
ATOM 3152 C C . SER A 1 388 ? 8.321 -26.046 20.145 1.00 59.28 388 SER A C 1
ATOM 3154 O O . SER A 1 388 ? 7.475 -25.466 19.467 1.00 59.28 388 SER A O 1
ATOM 3156 N N . GLN A 1 389 ? 9.389 -26.626 19.586 1.00 59.31 389 GLN A N 1
ATOM 3157 C CA . GLN A 1 389 ? 9.609 -26.689 18.130 1.00 59.31 389 GLN A CA 1
ATOM 3158 C C . GLN A 1 389 ? 8.466 -27.389 17.367 1.00 59.31 389 GLN A C 1
ATOM 3160 O O . GLN A 1 389 ? 8.390 -27.290 16.144 1.00 59.31 389 GLN A O 1
ATOM 3165 N N . ARG A 1 390 ? 7.591 -28.129 18.065 1.00 64.00 390 ARG A N 1
ATOM 3166 C CA . ARG A 1 390 ? 6.429 -28.811 17.478 1.00 64.00 390 ARG A CA 1
ATOM 3167 C C . ARG A 1 390 ? 5.152 -27.970 17.494 1.00 64.00 390 ARG A C 1
ATOM 3169 O O . ARG A 1 390 ? 4.162 -28.433 16.930 1.00 64.00 390 ARG A O 1
ATOM 3176 N N . SER A 1 391 ? 5.159 -26.782 18.105 1.00 77.06 391 SER A N 1
ATOM 3177 C CA . SER A 1 391 ? 3.986 -25.903 18.133 1.00 77.06 391 SER A CA 1
ATOM 3178 C C . SER A 1 391 ? 3.525 -25.546 16.714 1.00 77.06 391 SER A C 1
ATOM 3180 O O . SER A 1 391 ? 4.333 -25.453 15.781 1.00 77.06 391 SER A O 1
ATOM 3182 N N . LEU A 1 392 ? 2.215 -25.343 16.536 1.00 81.25 392 LEU A N 1
ATOM 3183 C CA . LEU A 1 392 ? 1.660 -24.889 15.261 1.00 81.25 392 LEU A CA 1
ATOM 3184 C C . LEU A 1 392 ? 2.299 -23.552 14.853 1.00 81.25 392 LEU A C 1
ATOM 3186 O O . LEU A 1 392 ? 2.713 -23.402 13.708 1.00 81.25 392 LEU A O 1
ATOM 3190 N N . SER A 1 393 ? 2.496 -22.633 15.804 1.00 82.12 393 SER A N 1
ATOM 3191 C CA . SER A 1 393 ? 3.118 -21.324 15.564 1.00 82.12 393 SER A CA 1
ATOM 3192 C C . SER A 1 393 ? 4.517 -21.426 14.942 1.00 82.12 393 SER A C 1
ATOM 3194 O O . SER A 1 393 ? 4.773 -20.804 13.908 1.00 82.12 393 SER A O 1
ATOM 3196 N N . SER A 1 394 ? 5.396 -22.285 15.478 1.00 84.19 394 SER A N 1
ATOM 3197 C CA . SER A 1 394 ? 6.741 -22.495 14.916 1.00 84.19 394 SER A CA 1
ATOM 3198 C C . SER A 1 394 ? 6.707 -23.086 13.503 1.00 84.19 394 SER A C 1
ATOM 3200 O O . SER A 1 394 ? 7.519 -22.716 12.653 1.00 84.19 394 SER A O 1
ATOM 3202 N N . GLN A 1 395 ? 5.753 -23.978 13.209 1.00 88.06 395 GLN A N 1
ATOM 3203 C CA . GLN A 1 395 ? 5.580 -24.515 11.854 1.00 88.06 395 GLN A CA 1
ATOM 3204 C C . GLN A 1 395 ? 5.123 -23.433 10.867 1.00 88.06 395 GLN A C 1
ATOM 3206 O O . GLN A 1 395 ? 5.597 -23.398 9.729 1.00 88.06 395 GLN A O 1
ATOM 3211 N N . LEU A 1 396 ? 4.223 -22.544 11.293 1.00 90.69 396 LEU A N 1
ATOM 3212 C CA . LEU A 1 396 ? 3.739 -21.430 10.477 1.00 90.69 396 LEU A CA 1
ATOM 3213 C C . LEU A 1 396 ? 4.852 -20.428 10.169 1.00 90.69 396 LEU A C 1
ATOM 3215 O O . LEU A 1 396 ? 4.978 -19.983 9.027 1.00 90.69 396 LEU A O 1
ATOM 3219 N N . GLU A 1 397 ? 5.690 -20.117 11.157 1.00 90.00 397 GLU A N 1
ATOM 3220 C CA . GLU A 1 397 ? 6.861 -19.258 10.974 1.00 90.00 397 GLU A CA 1
ATOM 3221 C C . GLU A 1 397 ? 7.864 -19.865 10.000 1.00 90.00 397 GLU A C 1
ATOM 3223 O O . GLU A 1 397 ? 8.281 -19.188 9.060 1.00 90.00 397 GLU A O 1
ATOM 3228 N N . ALA A 1 398 ? 8.172 -21.156 10.144 1.00 91.62 398 ALA A N 1
ATOM 3229 C CA . ALA A 1 398 ? 9.054 -21.856 9.219 1.00 91.62 398 ALA A CA 1
ATOM 3230 C C . ALA A 1 398 ? 8.512 -21.839 7.779 1.00 91.62 398 ALA A C 1
ATOM 3232 O O . ALA A 1 398 ? 9.273 -21.643 6.833 1.00 91.62 398 ALA A O 1
ATOM 3233 N N . ILE A 1 399 ? 7.198 -22.012 7.585 1.00 93.62 399 ILE A N 1
ATOM 3234 C CA . ILE A 1 399 ? 6.576 -21.941 6.254 1.00 93.62 399 ILE A CA 1
ATOM 3235 C C . ILE A 1 399 ? 6.689 -20.536 5.663 1.00 93.62 399 ILE A C 1
ATOM 3237 O O . ILE A 1 399 ? 7.050 -20.408 4.492 1.00 93.62 399 ILE A O 1
ATOM 3241 N N . ALA A 1 400 ? 6.408 -19.497 6.450 1.00 94.12 400 ALA A N 1
ATOM 3242 C CA . ALA A 1 400 ? 6.538 -18.119 5.995 1.00 94.12 400 ALA A CA 1
ATOM 3243 C C . ALA A 1 400 ? 7.996 -17.788 5.623 1.00 94.12 400 ALA A C 1
ATOM 3245 O O . ALA A 1 400 ? 8.238 -17.255 4.542 1.00 94.12 400 ALA A O 1
ATOM 3246 N N . ASP A 1 401 ? 8.966 -18.188 6.450 1.00 93.44 401 ASP A N 1
ATOM 3247 C CA . ASP A 1 401 ? 10.396 -17.939 6.220 1.00 93.44 401 ASP A CA 1
ATOM 3248 C C . ASP A 1 401 ? 10.970 -18.738 5.038 1.00 93.44 401 ASP A C 1
ATOM 3250 O O . ASP A 1 401 ? 11.889 -18.278 4.362 1.00 93.44 401 ASP A O 1
ATOM 3254 N N . MET A 1 402 ? 10.411 -19.914 4.728 1.00 94.56 402 MET A N 1
ATOM 3255 C CA . MET A 1 402 ? 10.760 -20.659 3.511 1.00 94.56 402 MET A CA 1
ATOM 3256 C C . MET A 1 402 ? 10.248 -19.986 2.230 1.00 94.56 402 MET A C 1
ATOM 3258 O O . MET A 1 402 ? 10.802 -20.221 1.154 1.00 94.56 402 MET A O 1
ATOM 3262 N N . LYS A 1 403 ? 9.164 -19.207 2.313 1.00 96.56 403 LYS A N 1
ATOM 3263 C CA . LYS A 1 403 ? 8.493 -18.618 1.143 1.00 96.56 403 LYS A CA 1
ATOM 3264 C C . LYS A 1 403 ? 8.825 -17.155 0.914 1.00 96.56 403 LYS A C 1
ATOM 3266 O O . LYS A 1 403 ? 8.759 -16.717 -0.233 1.00 96.56 403 LYS A O 1
ATOM 3271 N N . PHE A 1 404 ? 9.203 -16.430 1.958 1.00 97.38 404 PHE A N 1
ATOM 3272 C CA . PHE A 1 404 ? 9.445 -15.000 1.901 1.00 97.38 404 PHE A CA 1
ATOM 3273 C C . PHE A 1 404 ? 10.749 -14.621 2.598 1.00 97.38 404 PHE A C 1
ATOM 3275 O O . PHE A 1 404 ? 11.040 -15.051 3.711 1.00 97.38 404 PHE A O 1
ATOM 3282 N N . THR A 1 405 ? 11.537 -13.768 1.951 1.00 95.94 405 THR A N 1
ATOM 3283 C CA . THR A 1 405 ? 12.713 -13.135 2.556 1.00 95.94 405 THR A CA 1
ATOM 3284 C C . THR A 1 405 ? 12.765 -11.673 2.146 1.00 95.94 405 THR A C 1
ATOM 3286 O O . THR A 1 405 ? 12.547 -11.342 0.982 1.00 95.94 405 THR A O 1
ATOM 3289 N N . TYR A 1 406 ? 13.100 -10.788 3.080 1.00 98.00 406 TYR A N 1
ATOM 3290 C CA . TYR A 1 406 ? 13.256 -9.375 2.774 1.00 98.00 406 TYR A CA 1
ATOM 3291 C C . TYR A 1 406 ? 14.713 -8.935 2.936 1.00 98.00 406 TYR A C 1
ATOM 3293 O O . TYR A 1 406 ? 15.282 -9.074 4.015 1.00 98.00 406 TYR A O 1
ATOM 3301 N N . VAL A 1 407 ? 15.318 -8.414 1.864 1.00 98.00 407 VAL A N 1
ATOM 3302 C CA . VAL A 1 407 ? 16.700 -7.920 1.839 1.00 98.00 407 VAL A CA 1
ATOM 3303 C C . VAL A 1 407 ? 16.708 -6.400 1.644 1.00 98.00 407 VAL A C 1
ATOM 3305 O O . VAL A 1 407 ? 16.473 -5.901 0.544 1.00 98.00 407 VAL A O 1
ATOM 3308 N N . ALA A 1 408 ? 17.019 -5.652 2.700 1.00 97.81 408 ALA A N 1
ATOM 3309 C CA . ALA A 1 408 ? 17.303 -4.222 2.603 1.00 97.81 408 ALA A CA 1
ATOM 3310 C C . ALA A 1 408 ? 18.801 -4.015 2.342 1.00 97.81 408 ALA A C 1
ATOM 3312 O O . ALA A 1 408 ? 19.645 -4.507 3.091 1.00 97.81 408 ALA A O 1
ATOM 3313 N N . THR A 1 409 ? 19.155 -3.310 1.271 1.00 96.62 409 THR A N 1
ATOM 3314 C CA . THR A 1 409 ? 20.554 -3.141 0.854 1.00 96.62 409 THR A CA 1
ATOM 3315 C C . THR A 1 409 ? 21.077 -1.809 1.386 1.00 96.62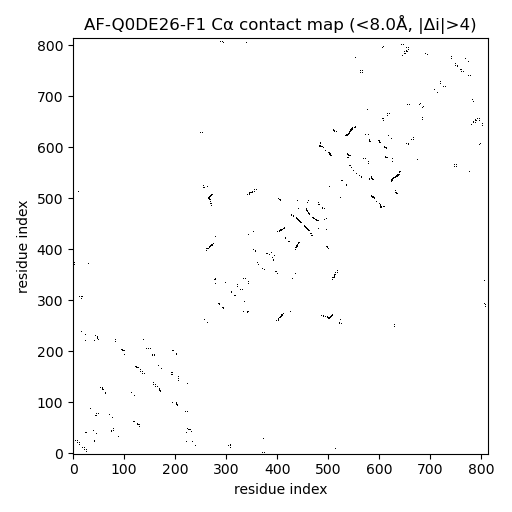 409 THR A C 1
ATOM 3317 O O . THR A 1 409 ? 21.112 -0.796 0.688 1.00 96.62 409 THR A O 1
ATOM 3320 N N . CYS A 1 410 ? 21.414 -1.788 2.674 1.00 96.50 410 CYS A N 1
ATOM 3321 C CA . CYS A 1 410 ? 21.925 -0.623 3.381 1.00 96.50 410 CYS A CA 1
ATOM 3322 C C . CYS A 1 410 ? 23.419 -0.422 3.116 1.00 96.50 410 CYS A C 1
ATOM 3324 O O . CYS A 1 410 ? 24.252 -0.733 3.962 1.00 96.50 410 CYS A O 1
ATOM 3326 N N . GLN A 1 411 ? 23.761 0.108 1.939 1.00 92.62 411 GLN A N 1
ATOM 3327 C CA . GLN A 1 411 ? 25.119 0.059 1.381 1.00 92.62 411 GLN A CA 1
ATOM 3328 C C . GLN A 1 411 ? 26.225 0.532 2.339 1.00 92.62 411 GLN A C 1
ATOM 3330 O O . GLN A 1 411 ? 27.297 -0.064 2.354 1.00 92.62 411 GLN A O 1
ATOM 3335 N N . ILE A 1 412 ? 25.965 1.573 3.138 1.00 93.94 412 ILE A N 1
ATOM 3336 C CA . ILE A 1 412 ? 26.938 2.197 4.053 1.00 93.94 412 ILE A CA 1
ATOM 3337 C C . ILE A 1 412 ? 26.743 1.809 5.529 1.00 93.94 412 ILE A C 1
ATOM 3339 O O . ILE A 1 412 ? 27.323 2.454 6.402 1.00 93.94 412 ILE A O 1
ATOM 3343 N N . TYR A 1 413 ? 25.944 0.781 5.829 1.00 96.19 413 TYR A N 1
ATOM 3344 C CA . TYR A 1 413 ? 25.654 0.355 7.205 1.00 96.19 413 TYR A CA 1
ATOM 3345 C C . TYR A 1 413 ? 26.924 0.072 8.025 1.00 96.19 413 TYR A C 1
ATOM 3347 O O . TYR A 1 413 ? 27.017 0.512 9.168 1.00 96.19 413 TYR A O 1
ATOM 3355 N N . GLY A 1 414 ? 27.931 -0.580 7.429 1.00 93.44 414 GLY A N 1
ATOM 3356 C CA . GLY A 1 414 ? 29.222 -0.834 8.082 1.00 93.44 414 GLY A CA 1
ATOM 3357 C C . GLY A 1 414 ? 29.918 0.451 8.544 1.00 93.44 414 GLY A C 1
ATOM 3358 O O . GLY A 1 414 ? 30.312 0.561 9.704 1.00 93.44 414 GLY A O 1
ATOM 3359 N N . ASN A 1 415 ? 29.968 1.470 7.680 1.00 93.94 415 ASN A N 1
ATOM 3360 C CA . ASN A 1 415 ? 30.536 2.779 8.018 1.00 93.94 415 ASN A CA 1
ATOM 3361 C C . ASN A 1 415 ? 29.707 3.503 9.086 1.00 93.94 415 ASN A C 1
ATOM 3363 O O . ASN A 1 415 ? 30.274 4.070 10.015 1.00 93.94 415 ASN A O 1
ATOM 3367 N N . GLN A 1 416 ? 28.375 3.455 8.985 1.00 95.12 416 GLN A N 1
ATOM 3368 C CA . GLN A 1 416 ? 27.470 4.048 9.977 1.00 95.12 416 GLN A CA 1
ATOM 3369 C C . GLN A 1 416 ? 27.657 3.414 11.361 1.00 95.12 416 GLN A C 1
ATOM 3371 O O . GLN A 1 416 ? 27.656 4.115 12.371 1.00 95.12 416 GLN A O 1
ATOM 3376 N N . LYS A 1 417 ? 27.869 2.095 11.412 1.00 93.62 417 LYS A N 1
ATOM 3377 C CA . LYS A 1 417 ? 28.157 1.366 12.649 1.00 93.62 417 LYS A CA 1
ATOM 3378 C C . LYS A 1 417 ? 29.486 1.813 13.259 1.00 93.62 417 LYS A C 1
ATOM 3380 O O . LYS A 1 417 ? 29.535 2.117 14.447 1.00 93.62 417 LYS A O 1
ATOM 3385 N N . GLN A 1 418 ? 30.543 1.904 12.451 1.00 92.62 418 GLN A N 1
ATOM 3386 C CA . GLN A 1 418 ? 31.864 2.351 12.910 1.00 92.62 418 GLN A CA 1
ATOM 3387 C C . GLN A 1 418 ? 31.865 3.810 13.386 1.00 92.62 418 GLN A C 1
ATOM 3389 O O . GLN A 1 418 ? 32.547 4.138 14.353 1.00 92.62 418 GLN A O 1
ATOM 3394 N N . SER A 1 419 ? 31.086 4.686 12.744 1.00 94.38 419 SER A N 1
ATOM 3395 C CA . SER A 1 419 ? 30.986 6.098 13.125 1.00 94.38 419 SER A CA 1
ATOM 3396 C C . SER A 1 419 ? 30.041 6.366 14.301 1.00 94.38 419 SER A C 1
ATOM 3398 O O . SER A 1 419 ? 29.889 7.523 14.687 1.00 94.38 419 SER A O 1
ATOM 3400 N N . GLY A 1 420 ? 29.361 5.345 14.837 1.00 92.38 420 GLY A N 1
ATOM 3401 C CA . GLY A 1 420 ? 28.333 5.522 15.867 1.00 92.38 420 GLY A CA 1
ATOM 3402 C C . GLY A 1 420 ? 27.116 6.319 15.380 1.00 92.38 420 GLY A C 1
ATOM 3403 O O . GLY A 1 420 ? 26.492 7.036 16.158 1.00 92.38 420 GLY A O 1
ATOM 3404 N N . ASP A 1 421 ? 26.790 6.239 14.086 1.00 93.81 421 ASP A N 1
ATOM 3405 C CA . ASP A 1 421 ? 25.623 6.913 13.516 1.00 93.81 421 ASP A CA 1
ATOM 3406 C C . ASP A 1 421 ? 24.338 6.249 14.028 1.00 93.81 421 ASP A C 1
ATOM 3408 O O . ASP A 1 421 ? 24.158 5.034 13.925 1.00 93.81 421 ASP A O 1
ATOM 3412 N N . ARG A 1 422 ? 23.407 7.066 14.528 1.00 93.12 422 ARG A N 1
ATOM 3413 C CA . ARG A 1 422 ? 22.092 6.634 15.014 1.00 93.12 422 ARG A CA 1
ATOM 3414 C C . ARG A 1 422 ? 21.348 5.753 14.007 1.00 93.12 422 ARG A C 1
ATOM 3416 O O . ARG A 1 422 ? 20.678 4.807 14.415 1.00 93.12 422 ARG A O 1
ATOM 3423 N N . ARG A 1 423 ? 21.501 6.009 12.702 1.00 94.19 423 ARG A N 1
ATOM 3424 C CA . ARG A 1 423 ? 20.865 5.208 11.642 1.00 94.19 423 ARG A CA 1
ATOM 3425 C C . ARG A 1 423 ? 21.294 3.743 11.680 1.00 94.19 423 ARG A C 1
ATOM 3427 O O . ARG A 1 423 ? 20.475 2.889 11.352 1.00 94.19 423 ARG A O 1
ATOM 3434 N N . ALA A 1 424 ? 22.521 3.434 12.108 1.00 95.44 424 ALA A N 1
ATOM 3435 C CA . ALA A 1 424 ? 22.964 2.052 12.296 1.00 95.44 424 ALA A CA 1
ATOM 3436 C C . ALA A 1 424 ? 22.193 1.368 13.433 1.00 95.44 424 ALA A C 1
ATOM 3438 O O . ALA A 1 424 ? 21.733 0.237 13.274 1.00 95.44 424 ALA A O 1
ATOM 3439 N N . THR A 1 425 ? 21.997 2.070 14.551 1.00 94.69 425 THR A N 1
ATOM 3440 C CA . THR A 1 425 ? 21.198 1.584 15.685 1.00 94.69 425 THR A CA 1
ATOM 3441 C C . THR A 1 425 ? 19.738 1.388 15.288 1.00 94.69 425 THR A C 1
ATOM 3443 O O . THR A 1 425 ? 19.152 0.355 15.598 1.00 94.69 425 THR A O 1
ATOM 3446 N N . ASP A 1 426 ? 19.152 2.325 14.538 1.00 95.50 426 ASP A N 1
ATOM 3447 C CA . ASP A 1 426 ? 17.772 2.193 14.062 1.00 95.50 426 ASP A CA 1
ATOM 3448 C C . ASP A 1 426 ? 17.620 1.010 13.085 1.00 95.50 426 ASP A C 1
ATOM 3450 O O . ASP A 1 426 ? 16.649 0.262 13.176 1.00 95.50 426 ASP A O 1
ATOM 3454 N N . ILE A 1 427 ? 18.588 0.787 12.185 1.00 96.75 427 ILE A N 1
ATOM 3455 C CA . ILE A 1 427 ? 18.604 -0.382 11.285 1.00 96.75 427 ILE A CA 1
ATOM 3456 C C . ILE A 1 427 ? 18.715 -1.688 12.085 1.00 96.75 427 ILE A C 1
ATOM 3458 O O . ILE A 1 427 ? 18.011 -2.651 11.775 1.00 96.75 427 ILE A O 1
ATOM 3462 N N . LEU A 1 428 ? 19.558 -1.730 13.122 1.00 96.62 428 LEU A N 1
ATOM 3463 C CA . LEU A 1 428 ? 19.657 -2.885 14.016 1.00 96.62 428 LEU A CA 1
ATOM 3464 C C . LEU A 1 428 ? 18.318 -3.158 14.714 1.00 96.62 428 LEU A C 1
ATOM 3466 O O . LEU A 1 428 ? 17.830 -4.285 14.665 1.00 96.62 428 LEU A O 1
ATOM 3470 N N . ASN A 1 429 ? 17.679 -2.128 15.271 1.00 95.44 429 ASN A N 1
ATOM 3471 C CA . ASN A 1 429 ? 16.365 -2.245 15.908 1.00 95.44 429 ASN A CA 1
ATOM 3472 C C . ASN A 1 429 ? 15.292 -2.745 14.929 1.00 95.44 429 ASN A C 1
ATOM 3474 O O . ASN A 1 429 ? 14.458 -3.570 15.297 1.00 95.44 429 ASN A O 1
A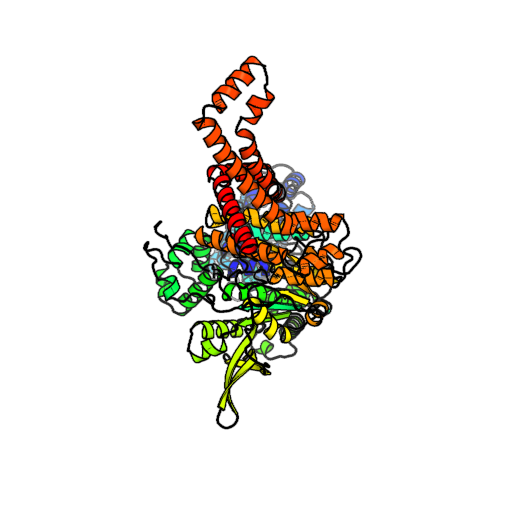TOM 3478 N N . LEU A 1 430 ? 15.329 -2.316 13.662 1.00 96.50 430 LEU A N 1
ATOM 3479 C CA . LEU A 1 430 ? 14.441 -2.857 12.630 1.00 96.50 430 LEU A CA 1
ATOM 3480 C C . LEU A 1 430 ? 14.689 -4.351 12.383 1.00 96.50 430 LEU A C 1
ATOM 3482 O O . LEU A 1 430 ? 13.724 -5.097 12.244 1.00 96.50 430 LEU A O 1
ATOM 3486 N N . MET A 1 431 ? 15.944 -4.812 12.352 1.00 96.75 431 MET A N 1
ATOM 3487 C CA . MET A 1 431 ? 16.243 -6.245 12.217 1.00 96.75 431 MET A CA 1
ATOM 3488 C C . MET A 1 431 ? 15.765 -7.059 13.425 1.00 96.75 431 MET A C 1
ATOM 3490 O O . MET A 1 431 ? 15.298 -8.182 13.244 1.00 96.75 431 MET A O 1
ATOM 3494 N N . VAL A 1 432 ? 15.861 -6.500 14.635 1.00 95.50 432 VAL A N 1
ATOM 3495 C CA . VAL A 1 432 ? 15.368 -7.131 15.871 1.00 95.50 432 VAL A CA 1
ATOM 3496 C C . VAL A 1 432 ? 13.843 -7.247 15.849 1.00 95.50 432 VAL A C 1
ATOM 3498 O O . VAL A 1 432 ? 13.306 -8.331 16.062 1.00 95.50 432 VAL A O 1
ATOM 3501 N N . ASN A 1 433 ? 13.148 -6.159 15.509 1.00 93.00 433 ASN A N 1
ATOM 3502 C CA . ASN A 1 433 ? 11.684 -6.119 15.469 1.00 93.00 433 ASN A CA 1
ATOM 3503 C C . ASN A 1 433 ? 11.097 -6.946 14.314 1.00 93.00 433 ASN A C 1
ATOM 3505 O O . ASN A 1 433 ? 9.963 -7.417 14.399 1.00 93.00 433 ASN A O 1
ATOM 3509 N N . TYR A 1 434 ? 11.860 -7.145 13.236 1.00 94.62 434 TYR A N 1
ATOM 3510 C CA . TYR A 1 434 ? 11.442 -7.909 12.064 1.00 94.62 434 TYR A CA 1
ATOM 3511 C C . TYR A 1 434 ? 12.435 -9.038 11.746 1.00 94.62 434 TYR A C 1
ATOM 3513 O O . TYR A 1 434 ? 13.245 -8.901 10.830 1.00 94.62 434 TYR A O 1
ATOM 3521 N N . PRO A 1 435 ? 12.323 -10.221 12.384 1.00 87.75 435 PRO A N 1
ATOM 3522 C CA . PRO A 1 435 ? 13.267 -11.332 12.194 1.00 87.75 435 PRO A CA 1
ATOM 3523 C C . PRO A 1 435 ? 13.368 -11.891 10.763 1.00 87.75 435 PRO A C 1
ATOM 3525 O O . PRO A 1 435 ? 14.280 -12.662 10.466 1.00 87.75 435 PRO A O 1
ATOM 3528 N N . GLY A 1 436 ? 12.433 -11.548 9.867 1.00 90.31 436 GLY A N 1
ATOM 3529 C CA . GLY A 1 436 ? 12.498 -11.883 8.433 1.00 90.31 436 GLY A CA 1
ATOM 3530 C C . GLY A 1 436 ? 13.327 -10.901 7.590 1.00 90.31 436 GLY A C 1
ATOM 3531 O O . GLY A 1 436 ? 13.624 -11.197 6.432 1.00 90.31 436 GLY A O 1
ATOM 3532 N N . LEU A 1 437 ? 13.719 -9.758 8.162 1.00 96.56 437 LEU A N 1
ATOM 3533 C CA . LEU A 1 437 ? 14.575 -8.761 7.529 1.00 96.56 437 LEU A CA 1
ATOM 3534 C C . LEU A 1 437 ? 16.035 -9.227 7.537 1.00 96.56 437 LEU A C 1
ATOM 3536 O O . LEU A 1 437 ? 16.565 -9.736 8.529 1.00 96.56 437 LEU A O 1
ATOM 3540 N N . ARG A 1 438 ? 16.700 -9.038 6.405 1.00 97.44 438 ARG A N 1
ATOM 3541 C CA . ARG A 1 438 ? 18.139 -9.202 6.221 1.00 97.44 438 ARG A CA 1
ATOM 3542 C C . ARG A 1 438 ? 18.699 -7.890 5.706 1.00 97.44 438 ARG A C 1
ATOM 3544 O O . ARG A 1 438 ? 18.078 -7.251 4.856 1.00 97.44 438 ARG A O 1
ATOM 3551 N N . VAL A 1 439 ? 19.871 -7.508 6.194 1.00 98.12 439 VAL A N 1
ATOM 3552 C CA . VAL A 1 439 ? 20.546 -6.288 5.748 1.00 98.12 439 VAL A CA 1
ATOM 3553 C C . VAL A 1 439 ? 21.799 -6.667 4.980 1.00 98.12 439 VAL A C 1
ATOM 3555 O O . VAL A 1 439 ? 22.638 -7.415 5.475 1.00 98.12 439 VAL A O 1
ATOM 3558 N N . ALA A 1 440 ? 21.902 -6.170 3.752 1.00 97.88 440 ALA A N 1
ATOM 3559 C CA . ALA A 1 440 ? 23.091 -6.291 2.921 1.00 97.88 440 ALA A CA 1
ATOM 3560 C C . ALA A 1 440 ? 23.838 -4.955 2.885 1.00 97.88 440 ALA A C 1
ATOM 3562 O O . ALA A 1 440 ? 23.208 -3.914 2.703 1.00 97.88 440 ALA A O 1
ATOM 3563 N N . TYR A 1 441 ? 25.159 -4.968 3.043 1.00 97.06 441 TYR A N 1
ATOM 3564 C CA . TYR A 1 441 ? 25.980 -3.757 2.996 1.00 97.06 441 TYR A CA 1
ATOM 3565 C C . TYR A 1 441 ? 27.368 -4.017 2.404 1.00 97.06 441 TYR A C 1
ATOM 3567 O O . TYR A 1 441 ? 27.768 -5.167 2.192 1.00 97.06 441 TYR A O 1
ATOM 3575 N N . ILE A 1 442 ? 28.092 -2.929 2.129 1.00 96.06 442 ILE A N 1
ATOM 3576 C CA . ILE A 1 442 ? 29.490 -2.962 1.704 1.00 96.06 442 ILE A CA 1
ATOM 3577 C C . ILE A 1 442 ? 30.386 -2.654 2.900 1.00 96.06 442 ILE A C 1
ATOM 3579 O O . ILE A 1 442 ? 30.253 -1.600 3.520 1.00 96.06 442 ILE A O 1
ATOM 3583 N N . ASP A 1 443 ? 31.293 -3.575 3.205 1.00 95.19 443 ASP A N 1
ATOM 3584 C CA . ASP A 1 443 ? 32.329 -3.409 4.222 1.00 95.19 443 ASP A CA 1
ATOM 3585 C C . ASP A 1 443 ? 33.656 -3.043 3.545 1.00 95.19 443 ASP A C 1
ATOM 3587 O O . ASP A 1 443 ? 34.096 -3.728 2.614 1.00 95.19 443 ASP A O 1
ATOM 3591 N N . GLU A 1 444 ? 34.274 -1.946 3.983 1.00 92.69 444 GLU A N 1
ATOM 3592 C CA . GLU A 1 444 ? 35.579 -1.484 3.504 1.00 92.69 444 GLU A CA 1
ATOM 3593 C C . GLU A 1 444 ? 36.639 -1.793 4.559 1.00 92.69 444 GLU A C 1
ATOM 3595 O O . GLU A 1 444 ? 36.616 -1.240 5.657 1.00 92.69 444 GLU A O 1
ATOM 3600 N N . VAL A 1 445 ? 37.588 -2.662 4.217 1.00 90.94 445 VAL A N 1
ATOM 3601 C CA . VAL A 1 445 ? 38.658 -3.094 5.121 1.00 90.94 445 VAL A CA 1
ATOM 3602 C C . VAL A 1 445 ? 40.009 -2.766 4.499 1.00 90.94 445 VAL A C 1
ATOM 3604 O O . VAL A 1 445 ? 40.229 -2.973 3.306 1.00 90.94 445 VAL A O 1
ATOM 3607 N N . GLU A 1 446 ? 40.936 -2.261 5.306 1.00 90.31 446 GLU A N 1
ATOM 3608 C CA . GLU A 1 446 ? 42.325 -2.063 4.896 1.00 90.31 446 GLU A CA 1
ATOM 3609 C C . GLU A 1 446 ? 43.138 -3.335 5.167 1.00 90.31 446 GLU A C 1
ATOM 3611 O O . GLU A 1 446 ? 43.369 -3.710 6.316 1.00 90.31 446 GLU A O 1
ATOM 3616 N N . GLU A 1 447 ? 43.581 -4.009 4.104 1.00 88.75 447 GLU A N 1
ATOM 3617 C CA . GLU A 1 447 ? 44.468 -5.175 4.178 1.00 88.75 447 GLU A CA 1
ATOM 3618 C C . GLU A 1 447 ? 45.902 -4.759 3.811 1.00 88.75 447 GLU A C 1
ATOM 3620 O O . GLU A 1 447 ? 46.122 -3.966 2.891 1.00 88.75 447 GLU A O 1
ATOM 3625 N N . ARG A 1 448 ? 46.901 -5.288 4.529 1.00 83.88 448 ARG A N 1
ATOM 3626 C CA . ARG A 1 448 ? 48.318 -5.122 4.165 1.00 83.88 448 ARG A CA 1
ATOM 3627 C C . ARG A 1 448 ? 48.728 -6.226 3.199 1.00 83.88 448 ARG A C 1
ATOM 3629 O O . ARG A 1 448 ? 48.790 -7.386 3.598 1.00 83.88 448 ARG A O 1
ATOM 3636 N N . ASP A 1 449 ? 49.066 -5.847 1.974 1.00 78.69 449 ASP A N 1
ATOM 3637 C CA . ASP A 1 449 ? 49.748 -6.708 1.009 1.00 78.69 449 ASP A CA 1
ATOM 3638 C C . ASP A 1 449 ? 51.227 -6.286 0.935 1.00 78.69 449 ASP A C 1
ATOM 3640 O O . ASP A 1 449 ? 51.605 -5.327 0.253 1.00 78.69 449 ASP A O 1
ATOM 3644 N N . GLY A 1 450 ? 52.071 -6.926 1.750 1.00 83.19 450 GLY A N 1
ATOM 3645 C CA . GLY A 1 450 ? 53.471 -6.525 1.931 1.00 83.19 450 GLY A CA 1
ATOM 3646 C C . GLY A 1 450 ? 53.609 -5.134 2.569 1.00 83.19 450 GLY A C 1
ATOM 3647 O O . GLY A 1 450 ? 53.168 -4.919 3.698 1.00 83.19 450 GLY A O 1
ATOM 3648 N N . GLU A 1 451 ? 54.231 -4.188 1.856 1.00 80.19 451 GLU A N 1
ATOM 3649 C CA . GLU A 1 451 ? 54.383 -2.786 2.296 1.00 80.19 451 GLU A CA 1
ATOM 3650 C C . GLU A 1 451 ? 53.188 -1.890 1.929 1.00 80.19 451 GLU A C 1
ATOM 3652 O O . GLU A 1 451 ? 53.093 -0.760 2.410 1.00 80.19 451 GLU A O 1
ATOM 3657 N N . LYS A 1 452 ? 52.266 -2.356 1.075 1.00 82.44 452 LYS A N 1
ATOM 3658 C CA . LYS A 1 452 ? 51.154 -1.536 0.579 1.00 82.44 452 LYS A CA 1
ATOM 3659 C C . LYS A 1 452 ? 49.872 -1.841 1.345 1.00 82.44 452 LYS A C 1
ATOM 3661 O O . LYS A 1 452 ? 49.440 -2.987 1.436 1.00 82.44 452 LYS A O 1
ATOM 3666 N N . VAL A 1 453 ? 49.239 -0.792 1.866 1.00 85.50 453 VAL A N 1
ATOM 3667 C CA . VAL A 1 453 ? 47.875 -0.862 2.402 1.00 85.50 453 VAL A CA 1
ATOM 3668 C C . VAL A 1 453 ? 46.908 -0.753 1.229 1.00 85.50 453 VAL A C 1
ATOM 3670 O O . VAL A 1 453 ? 46.898 0.258 0.524 1.00 85.50 453 VAL A O 1
ATOM 3673 N N . GLN A 1 454 ? 46.114 -1.796 1.000 1.00 89.44 454 GLN A N 1
ATOM 3674 C CA . GLN A 1 454 ? 45.085 -1.814 -0.031 1.00 89.44 454 GLN A CA 1
ATOM 3675 C C . GLN A 1 454 ? 43.698 -1.857 0.609 1.00 89.44 454 GLN A C 1
ATOM 3677 O O . GLN A 1 454 ? 43.434 -2.640 1.519 1.00 89.44 454 GLN A O 1
ATOM 3682 N N . LYS A 1 455 ? 42.783 -1.041 0.077 1.00 90.75 455 LYS A N 1
ATOM 3683 C CA . LYS A 1 455 ? 41.360 -1.142 0.402 1.00 90.75 455 LYS A CA 1
ATOM 3684 C C . LYS A 1 455 ? 40.745 -2.350 -0.286 1.00 90.75 455 LYS A C 1
ATOM 3686 O O . LYS A 1 455 ? 40.785 -2.466 -1.515 1.00 90.75 455 LYS A O 1
ATOM 3691 N N . VAL A 1 456 ? 40.152 -3.218 0.515 1.00 93.56 456 VAL A N 1
ATOM 3692 C CA . VAL A 1 456 ? 39.417 -4.398 0.086 1.00 93.56 456 VAL A CA 1
ATOM 3693 C C . VAL A 1 456 ? 37.953 -4.210 0.440 1.00 93.56 456 VAL A C 1
ATOM 3695 O O . VAL A 1 456 ? 37.610 -3.715 1.510 1.00 93.56 456 VAL A O 1
ATOM 3698 N N . PHE A 1 457 ? 37.089 -4.593 -0.491 1.00 94.88 457 PHE A N 1
ATOM 3699 C CA . PHE A 1 457 ? 35.651 -4.412 -0.378 1.00 94.88 457 PHE A CA 1
ATOM 3700 C C . PHE A 1 457 ? 34.991 -5.773 -0.215 1.00 94.88 457 PHE A C 1
ATOM 3702 O O . PHE A 1 457 ? 35.301 -6.712 -0.952 1.00 94.88 457 PHE A O 1
ATOM 3709 N N . TYR A 1 458 ? 34.055 -5.870 0.717 1.00 96.44 458 TYR A N 1
ATOM 3710 C CA . TYR A 1 458 ? 33.255 -7.063 0.940 1.00 96.44 458 TYR A CA 1
ATOM 3711 C C . TYR A 1 458 ? 31.775 -6.729 0.806 1.00 96.44 458 TYR A C 1
ATOM 3713 O O . TYR A 1 458 ? 31.312 -5.699 1.279 1.00 96.44 458 TYR A O 1
ATOM 3721 N N . SER A 1 459 ? 31.022 -7.621 0.175 1.00 97.19 459 SER A N 1
ATOM 3722 C CA . SER A 1 459 ? 29.568 -7.640 0.258 1.00 97.19 459 SER A CA 1
ATOM 3723 C C . SER A 1 459 ? 29.171 -8.558 1.408 1.00 97.19 459 SER A C 1
ATOM 3725 O O . SER A 1 459 ? 29.545 -9.734 1.420 1.00 97.19 459 SER A O 1
ATOM 3727 N N . VAL A 1 460 ? 28.446 -8.017 2.383 1.00 97.94 460 VAL A N 1
ATOM 3728 C CA . VAL A 1 460 ? 28.108 -8.709 3.632 1.00 97.94 460 VAL A CA 1
ATOM 3729 C C . VAL A 1 460 ? 26.596 -8.784 3.787 1.00 97.94 460 VAL A C 1
ATOM 3731 O O . VAL A 1 460 ? 25.895 -7.824 3.474 1.00 97.94 460 VAL A O 1
ATOM 3734 N N . LEU A 1 461 ? 26.099 -9.920 4.277 1.00 98.19 461 LEU A N 1
ATOM 3735 C CA . LEU A 1 461 ? 24.707 -10.116 4.673 1.00 98.19 461 LEU A CA 1
ATOM 3736 C C . LEU A 1 461 ? 24.632 -10.380 6.175 1.00 98.19 461 LEU A C 1
ATOM 3738 O O . LEU A 1 461 ? 25.254 -11.328 6.659 1.00 98.19 461 LEU A O 1
ATOM 3742 N N . VAL A 1 462 ? 23.812 -9.607 6.883 1.00 97.62 462 VAL A N 1
ATOM 3743 C CA . VAL A 1 462 ? 23.567 -9.753 8.324 1.00 97.62 462 VAL A CA 1
ATOM 3744 C C . VAL A 1 462 ? 22.089 -9.991 8.643 1.00 97.62 462 VAL A C 1
ATOM 3746 O O . VAL A 1 462 ? 21.188 -9.669 7.860 1.00 97.62 462 VAL A O 1
ATOM 3749 N N . LYS A 1 463 ? 21.848 -10.566 9.822 1.00 95.88 463 LYS A N 1
ATOM 3750 C CA . LYS A 1 463 ? 20.540 -10.669 10.492 1.00 95.88 463 LYS A CA 1
ATOM 3751 C C . LYS A 1 463 ? 20.677 -10.280 11.961 1.00 95.88 463 LYS A C 1
ATOM 3753 O O . LYS A 1 463 ? 21.783 -10.322 12.486 1.00 95.88 463 LYS A O 1
ATOM 3758 N N . ALA A 1 464 ? 19.567 -10.003 12.636 1.00 94.31 464 ALA A N 1
ATOM 3759 C CA . ALA A 1 464 ? 19.565 -9.927 14.093 1.00 94.31 464 ALA A CA 1
ATOM 3760 C C . ALA A 1 464 ? 19.577 -11.331 14.727 1.00 94.31 464 ALA A C 1
ATOM 3762 O O . ALA A 1 464 ? 18.849 -12.227 14.290 1.00 94.31 464 ALA A O 1
ATOM 3763 N N . LEU A 1 465 ? 20.390 -11.503 15.766 1.00 91.81 465 LEU A N 1
ATOM 3764 C CA . LEU A 1 465 ? 20.365 -12.617 16.711 1.00 91.81 465 LEU A CA 1
ATOM 3765 C C . LEU A 1 465 ? 20.678 -12.050 18.103 1.00 91.81 465 LEU A C 1
ATOM 3767 O O . LEU A 1 465 ? 21.664 -11.337 18.255 1.00 91.81 465 LEU A O 1
ATOM 3771 N N . ASP A 1 466 ? 19.837 -12.332 19.100 1.00 88.56 466 ASP A N 1
ATOM 3772 C CA . ASP A 1 466 ? 20.022 -11.878 20.489 1.00 88.56 466 ASP A CA 1
ATOM 3773 C C . ASP A 1 466 ? 20.325 -10.370 20.618 1.00 88.56 466 ASP A C 1
ATOM 3775 O O . ASP A 1 466 ? 21.251 -9.962 21.316 1.00 88.56 466 ASP A O 1
ATOM 3779 N N . ASN A 1 467 ? 19.561 -9.528 19.909 1.00 89.69 467 ASN A N 1
ATOM 3780 C CA . ASN A 1 467 ? 19.720 -8.064 19.831 1.00 89.69 467 ASN A CA 1
ATOM 3781 C C . ASN A 1 467 ? 21.037 -7.554 19.213 1.00 89.69 467 ASN A C 1
ATOM 3783 O O . ASN A 1 467 ? 21.309 -6.356 19.255 1.00 89.69 467 ASN A O 1
ATOM 3787 N N . HIS A 1 468 ? 21.827 -8.431 18.597 1.00 92.50 468 HIS A N 1
ATOM 3788 C CA . HIS A 1 468 ? 23.062 -8.083 17.899 1.00 92.50 468 HIS A CA 1
ATOM 3789 C C . HIS A 1 468 ? 22.966 -8.446 16.417 1.00 92.50 468 HIS A C 1
ATOM 3791 O O . HIS A 1 468 ? 22.225 -9.349 16.026 1.00 92.50 468 HIS A O 1
ATOM 3797 N N . ASP A 1 469 ? 23.719 -7.750 15.569 1.00 93.00 469 ASP A N 1
ATOM 3798 C CA . ASP A 1 469 ? 23.868 -8.141 14.175 1.00 93.00 469 ASP A CA 1
ATOM 3799 C C . ASP A 1 469 ? 24.858 -9.305 14.045 1.00 93.00 469 ASP A C 1
ATOM 3801 O O . ASP A 1 469 ? 25.980 -9.274 14.546 1.00 93.00 469 ASP A O 1
ATOM 3805 N N . GLN A 1 470 ? 24.429 -10.350 13.348 1.00 95.81 470 GLN A N 1
ATOM 3806 C CA . GLN A 1 470 ? 25.214 -11.538 13.058 1.00 95.81 470 GLN A CA 1
ATOM 3807 C C . GLN A 1 470 ? 25.441 -11.651 11.553 1.00 95.81 470 GLN A C 1
ATOM 3809 O O . GLN A 1 470 ? 24.487 -11.696 10.769 1.00 95.81 470 GLN A O 1
ATOM 3814 N N . GLU A 1 471 ? 26.709 -11.764 11.158 1.00 96.44 471 GLU A N 1
ATOM 3815 C CA . GLU A 1 471 ? 27.094 -12.063 9.780 1.00 96.44 471 GLU A CA 1
ATOM 3816 C C . GLU A 1 471 ? 26.661 -13.473 9.375 1.00 96.44 471 GLU A C 1
ATOM 3818 O O . GLU A 1 471 ? 26.911 -14.457 10.070 1.00 96.44 471 GLU A O 1
ATOM 3823 N N . ILE A 1 472 ? 26.009 -13.563 8.217 1.00 96.19 472 ILE A N 1
ATOM 3824 C CA . ILE A 1 472 ? 25.605 -14.823 7.586 1.00 96.19 472 ILE A CA 1
ATOM 3825 C C . ILE A 1 472 ? 26.578 -15.168 6.461 1.00 96.19 472 ILE A C 1
ATOM 3827 O O . ILE A 1 472 ? 27.050 -16.298 6.356 1.00 96.19 472 ILE A O 1
ATOM 3831 N N . TYR A 1 473 ? 26.852 -14.188 5.600 1.00 97.88 473 TYR A N 1
ATOM 3832 C CA . TYR A 1 473 ? 27.723 -14.337 4.443 1.00 97.88 473 TYR A CA 1
ATOM 3833 C C . TYR A 1 473 ? 28.602 -13.105 4.293 1.00 97.88 473 TYR A C 1
ATOM 3835 O O . TYR A 1 473 ? 28.147 -11.982 4.501 1.00 97.88 473 TYR A O 1
ATOM 3843 N N . ARG A 1 474 ? 29.834 -13.334 3.843 1.00 97.06 474 ARG A N 1
ATOM 3844 C CA . ARG A 1 474 ? 30.810 -12.308 3.492 1.00 97.06 474 ARG A CA 1
ATOM 3845 C C . ARG A 1 474 ? 31.484 -12.722 2.189 1.00 97.06 474 ARG A C 1
ATOM 3847 O O . ARG A 1 474 ? 32.064 -13.802 2.107 1.00 97.06 474 ARG A O 1
ATOM 3854 N N . ILE A 1 475 ? 31.384 -11.883 1.165 1.00 96.94 475 ILE A N 1
ATOM 3855 C CA . ILE A 1 475 ? 31.896 -12.155 -0.181 1.00 96.94 475 ILE A CA 1
ATOM 3856 C C . ILE A 1 475 ? 32.891 -11.058 -0.543 1.00 96.94 475 ILE A C 1
ATOM 3858 O O . ILE A 1 475 ? 32.521 -9.888 -0.601 1.00 96.94 475 ILE A O 1
ATOM 3862 N N . LYS A 1 476 ? 34.151 -11.425 -0.801 1.00 95.75 476 LYS A N 1
ATOM 3863 C CA . LYS A 1 476 ? 35.173 -10.480 -1.276 1.00 95.75 476 LYS A CA 1
ATOM 3864 C C . LYS A 1 476 ? 34.812 -10.005 -2.681 1.00 95.75 476 LYS A C 1
ATOM 3866 O O . LYS A 1 476 ? 34.602 -10.821 -3.578 1.00 95.75 476 LYS A O 1
ATOM 3871 N N . LEU A 1 477 ? 34.738 -8.693 -2.868 1.00 94.31 477 LEU A N 1
ATOM 3872 C CA . LEU A 1 477 ? 34.501 -8.072 -4.164 1.00 94.31 477 LEU A CA 1
ATOM 3873 C C . LEU A 1 477 ? 35.832 -7.872 -4.905 1.00 94.31 477 LEU A C 1
ATOM 3875 O O . LEU A 1 477 ? 36.866 -7.650 -4.272 1.00 94.31 477 LEU A O 1
ATOM 3879 N N . PRO A 1 478 ? 35.831 -7.916 -6.250 1.00 91.62 478 PRO A N 1
ATOM 3880 C CA . PRO A 1 478 ? 37.045 -7.741 -7.052 1.00 91.62 478 PRO A CA 1
ATOM 3881 C C . PRO A 1 478 ? 37.611 -6.311 -7.010 1.00 91.62 478 PRO A C 1
ATOM 3883 O O . PRO A 1 478 ? 38.710 -6.068 -7.501 1.00 91.62 478 PRO A O 1
ATOM 3886 N N . GLY A 1 479 ? 36.865 -5.357 -6.456 1.00 90.75 479 GLY A N 1
ATOM 3887 C CA . GLY A 1 479 ? 37.233 -3.952 -6.376 1.00 90.75 479 GLY A CA 1
ATOM 3888 C C . GLY A 1 479 ? 36.117 -3.125 -5.734 1.00 90.75 479 GLY A C 1
ATOM 3889 O O . GLY A 1 479 ? 35.215 -3.698 -5.116 1.00 90.75 479 GLY A O 1
ATOM 3890 N N . PRO A 1 480 ? 36.159 -1.790 -5.885 1.00 88.81 480 PRO A N 1
ATOM 3891 C CA . PRO A 1 480 ? 35.129 -0.901 -5.361 1.00 88.81 480 PRO A CA 1
ATOM 3892 C C . PRO A 1 480 ? 33.740 -1.279 -5.878 1.00 88.81 480 PRO A C 1
ATOM 3894 O O . PRO A 1 480 ? 33.551 -1.470 -7.078 1.00 88.81 480 PRO A O 1
ATOM 3897 N N . ALA A 1 481 ? 32.758 -1.341 -4.978 1.00 83.25 481 ALA A N 1
ATOM 3898 C CA . ALA A 1 481 ? 31.390 -1.723 -5.334 1.00 83.25 481 ALA A CA 1
ATOM 3899 C C . ALA A 1 481 ? 30.684 -0.689 -6.229 1.00 83.25 481 ALA A C 1
ATOM 3901 O O . ALA A 1 481 ? 29.807 -1.040 -7.009 1.00 83.25 481 ALA A O 1
ATOM 3902 N N . LYS A 1 482 ? 31.042 0.594 -6.114 1.00 84.56 482 LYS A N 1
ATOM 3903 C CA . LYS A 1 482 ? 30.407 1.688 -6.857 1.00 84.56 482 LYS A CA 1
ATOM 3904 C C . LYS A 1 482 ? 31.240 2.059 -8.086 1.00 84.56 482 LYS A C 1
ATOM 3906 O O . LYS A 1 482 ? 32.116 2.917 -7.989 1.00 84.56 482 LYS A O 1
ATOM 3911 N N . LEU A 1 483 ? 30.966 1.422 -9.228 1.00 84.56 483 LEU A N 1
ATOM 3912 C CA . LEU A 1 483 ? 31.626 1.727 -10.507 1.00 84.56 483 LEU A CA 1
ATOM 3913 C C . LEU A 1 483 ? 30.805 2.696 -11.371 1.00 84.56 483 LEU A C 1
ATOM 3915 O O . LEU A 1 483 ? 31.383 3.526 -12.076 1.00 84.56 483 LEU A O 1
ATOM 3919 N N . GLY A 1 484 ? 29.474 2.623 -11.309 1.00 84.44 484 GLY A N 1
ATOM 3920 C CA . GLY A 1 484 ? 28.591 3.599 -11.947 1.00 84.44 484 GLY A CA 1
ATOM 3921 C C . GLY A 1 484 ? 27.494 4.135 -11.035 1.00 84.44 484 GLY A C 1
ATOM 3922 O O . GLY A 1 484 ? 27.776 4.673 -9.961 1.00 84.44 484 GLY A O 1
ATOM 3923 N N . GLU A 1 485 ? 26.247 4.075 -11.502 1.00 83.75 485 GLU A N 1
ATOM 3924 C CA . GLU A 1 485 ? 25.117 4.676 -10.787 1.00 83.75 485 GLU A CA 1
ATOM 3925 C C . GLU A 1 485 ? 24.878 3.988 -9.433 1.00 83.75 485 GLU A C 1
ATOM 3927 O O . GLU A 1 485 ? 24.911 2.766 -9.311 1.00 83.75 485 GLU A O 1
ATOM 3932 N N . GLY A 1 486 ? 24.622 4.779 -8.387 1.00 86.19 486 GLY A N 1
ATOM 3933 C CA . GLY A 1 486 ? 24.631 4.276 -7.007 1.00 86.19 486 GLY A CA 1
ATOM 3934 C C . GLY A 1 486 ? 23.558 3.223 -6.706 1.00 86.19 486 GLY A C 1
ATOM 3935 O O . GLY A 1 486 ? 23.872 2.175 -6.150 1.00 86.19 486 GLY A O 1
ATOM 3936 N N . LYS A 1 487 ? 22.299 3.482 -7.087 1.00 89.12 487 LYS A N 1
ATOM 3937 C CA . LYS A 1 487 ? 21.163 2.569 -6.860 1.00 89.12 487 LYS A CA 1
ATOM 3938 C C . LYS A 1 487 ? 21.341 1.201 -7.545 1.00 89.12 487 LYS A C 1
ATOM 3940 O O . LYS A 1 487 ? 21.204 0.197 -6.845 1.00 89.12 487 LYS A O 1
ATOM 3945 N N . PRO A 1 488 ? 21.679 1.107 -8.845 1.00 91.19 488 PRO A N 1
ATOM 3946 C CA . PRO A 1 488 ? 21.851 -0.190 -9.493 1.00 91.19 488 PRO A CA 1
ATOM 3947 C C . PRO A 1 488 ? 23.085 -0.951 -8.988 1.00 91.19 488 PRO A C 1
ATOM 3949 O O . PRO A 1 488 ? 23.003 -2.162 -8.828 1.00 91.19 488 PRO A O 1
ATOM 3952 N N . GLU A 1 489 ? 24.192 -0.287 -8.632 1.00 91.69 489 GLU A N 1
ATOM 3953 C CA . GLU A 1 489 ? 25.320 -0.982 -7.979 1.00 91.69 489 GLU A CA 1
ATOM 3954 C C . GLU A 1 489 ? 24.948 -1.521 -6.591 1.00 91.69 489 GLU A C 1
ATOM 3956 O O . GLU A 1 489 ? 25.321 -2.637 -6.215 1.00 91.69 489 GLU A O 1
ATOM 3961 N N . ASN A 1 490 ? 24.145 -0.759 -5.843 1.00 93.06 490 ASN A N 1
ATOM 3962 C CA . ASN A 1 490 ? 23.605 -1.199 -4.562 1.00 93.06 490 ASN A CA 1
ATOM 3963 C C . ASN A 1 490 ? 22.702 -2.438 -4.731 1.00 93.06 490 ASN A C 1
ATOM 3965 O O . ASN A 1 490 ? 22.794 -3.388 -3.961 1.00 93.06 490 ASN A O 1
ATOM 3969 N N . GLN A 1 491 ? 21.899 -2.506 -5.789 1.00 93.25 491 GLN A N 1
ATOM 3970 C CA . GLN A 1 491 ? 21.127 -3.712 -6.101 1.00 93.25 491 GLN A CA 1
ATOM 3971 C C . GLN A 1 491 ? 22.021 -4.878 -6.563 1.00 93.25 491 GLN A C 1
ATOM 3973 O O . GLN A 1 491 ? 21.831 -6.012 -6.124 1.00 93.25 491 GLN A O 1
ATOM 3978 N N . ASN A 1 492 ? 23.014 -4.614 -7.417 1.00 92.31 492 ASN A N 1
ATOM 3979 C CA . ASN A 1 492 ? 23.873 -5.635 -8.019 1.00 92.31 492 ASN A CA 1
ATOM 3980 C C . ASN A 1 492 ? 24.684 -6.420 -6.991 1.00 92.31 492 ASN A C 1
ATOM 3982 O O . ASN A 1 492 ? 24.762 -7.642 -7.092 1.00 92.31 492 ASN A O 1
ATOM 3986 N N . HIS A 1 493 ? 25.281 -5.749 -6.002 1.00 93.06 493 HIS A N 1
ATOM 3987 C CA . HIS A 1 493 ? 26.076 -6.467 -5.002 1.00 93.06 493 HIS A CA 1
ATOM 3988 C C . HIS A 1 493 ? 25.195 -7.370 -4.118 1.00 93.06 493 HIS A C 1
ATOM 3990 O O . HIS A 1 493 ? 25.610 -8.462 -3.741 1.00 93.06 493 HIS A O 1
ATOM 3996 N N . ALA A 1 494 ? 23.963 -6.944 -3.828 1.00 94.62 494 ALA A N 1
ATOM 3997 C CA . ALA A 1 494 ? 23.077 -7.620 -2.888 1.00 94.62 494 ALA A CA 1
ATOM 3998 C C . ALA A 1 494 ? 22.177 -8.685 -3.529 1.00 94.62 494 ALA A C 1
ATOM 4000 O O . ALA A 1 494 ? 21.668 -9.557 -2.821 1.00 94.62 494 ALA A O 1
ATOM 4001 N N . ILE A 1 495 ? 21.986 -8.668 -4.855 1.00 94.69 495 ILE A N 1
ATOM 4002 C CA . ILE A 1 495 ? 21.082 -9.602 -5.546 1.00 94.69 495 ILE A CA 1
ATOM 4003 C C . ILE A 1 495 ? 21.440 -11.074 -5.285 1.00 94.69 495 ILE A C 1
ATOM 4005 O O . ILE A 1 495 ? 20.552 -11.924 -5.221 1.00 94.69 495 ILE A O 1
ATOM 4009 N N . VAL A 1 496 ? 22.720 -11.381 -5.048 1.00 94.81 496 VAL A N 1
ATOM 4010 C CA . VAL A 1 496 ? 23.210 -12.727 -4.699 1.00 94.81 496 VAL A CA 1
ATOM 4011 C C . VAL A 1 496 ? 22.654 -13.246 -3.365 1.00 94.81 496 VAL A C 1
ATOM 4013 O O . VAL A 1 496 ? 22.569 -14.459 -3.153 1.00 94.81 496 VAL A O 1
ATOM 4016 N N . PHE A 1 497 ? 22.235 -12.355 -2.465 1.00 96.81 497 PHE A N 1
ATOM 4017 C CA . PHE A 1 497 ? 21.650 -12.707 -1.170 1.00 96.81 497 PHE A CA 1
ATOM 4018 C C . PHE A 1 497 ? 20.143 -12.953 -1.225 1.00 96.81 497 PHE A C 1
ATOM 4020 O O . PHE A 1 497 ? 19.595 -13.569 -0.313 1.00 96.81 497 PHE A O 1
ATOM 4027 N N . THR A 1 498 ? 19.476 -12.543 -2.304 1.00 96.25 498 THR A N 1
ATOM 4028 C CA . THR A 1 498 ? 18.049 -12.820 -2.506 1.00 96.25 498 THR A CA 1
ATOM 4029 C C . THR A 1 498 ? 17.802 -14.315 -2.754 1.00 96.25 498 THR A C 1
ATOM 4031 O O . THR A 1 498 ? 18.677 -15.054 -3.225 1.00 96.25 498 THR A O 1
ATOM 4034 N N . ARG A 1 499 ? 16.612 -14.797 -2.393 1.00 94.56 499 ARG A N 1
ATOM 4035 C CA . ARG A 1 499 ? 16.189 -16.204 -2.467 1.00 94.56 499 ARG A CA 1
ATOM 4036 C C . ARG A 1 499 ? 14.831 -16.349 -3.163 1.00 94.56 499 ARG A C 1
ATOM 4038 O O . ARG A 1 499 ? 14.103 -15.380 -3.350 1.00 94.56 499 ARG A O 1
ATOM 4045 N N . GLY A 1 500 ? 14.510 -17.579 -3.544 1.00 94.94 500 GLY A N 1
ATOM 4046 C CA . GLY A 1 500 ? 13.250 -17.944 -4.188 1.00 94.94 500 GLY A CA 1
ATOM 4047 C C . GLY A 1 500 ? 13.256 -17.861 -5.714 1.00 94.94 500 GLY A C 1
ATOM 4048 O O . GLY A 1 500 ? 14.314 -17.722 -6.330 1.00 94.94 500 GLY A O 1
ATOM 4049 N N . GLU A 1 501 ? 12.095 -18.003 -6.338 1.00 96.50 501 GLU A N 1
ATOM 4050 C CA . GLU A 1 501 ? 11.911 -17.958 -7.795 1.00 96.50 501 GLU A CA 1
ATOM 4051 C C . GLU A 1 501 ? 11.599 -16.545 -8.289 1.00 96.50 501 GLU A C 1
ATOM 4053 O O . GLU A 1 501 ? 12.018 -16.176 -9.384 1.00 96.50 501 GLU A O 1
ATOM 4058 N N . ALA A 1 502 ? 10.940 -15.733 -7.462 1.00 97.81 502 ALA A N 1
ATOM 4059 C CA . ALA A 1 502 ? 10.581 -14.361 -7.790 1.00 97.81 502 ALA A CA 1
ATOM 4060 C C . ALA A 1 502 ? 11.353 -13.325 -6.953 1.00 97.81 502 ALA A C 1
ATOM 4062 O O . ALA A 1 502 ? 11.806 -13.593 -5.837 1.00 97.81 502 ALA A O 1
ATOM 4063 N N . LEU A 1 503 ? 11.522 -12.125 -7.504 1.00 97.81 503 LEU A N 1
ATOM 4064 C CA . LEU A 1 503 ? 12.183 -10.996 -6.851 1.00 97.81 503 LEU A CA 1
ATOM 4065 C C . LEU A 1 503 ? 11.362 -9.728 -7.065 1.00 97.81 503 LEU A C 1
ATOM 4067 O O . LEU A 1 503 ? 11.318 -9.205 -8.174 1.00 97.81 503 LEU A O 1
ATOM 4071 N N . GLN A 1 504 ? 10.734 -9.223 -6.009 1.00 97.81 504 GLN A N 1
ATOM 4072 C CA . GLN A 1 504 ? 10.085 -7.921 -6.031 1.00 97.81 504 GLN A CA 1
ATOM 4073 C C . GLN A 1 504 ? 11.114 -6.830 -5.757 1.00 97.81 504 GLN A C 1
ATOM 4075 O O . GLN A 1 504 ? 11.830 -6.867 -4.751 1.00 97.81 504 GLN A O 1
ATOM 4080 N N . THR A 1 505 ? 11.182 -5.849 -6.646 1.00 96.19 505 THR A N 1
ATOM 4081 C CA . THR A 1 505 ? 12.003 -4.664 -6.431 1.00 96.19 505 THR A CA 1
ATOM 4082 C C . THR A 1 505 ? 11.134 -3.616 -5.749 1.00 96.19 505 THR A C 1
ATOM 4084 O O . THR A 1 505 ? 10.089 -3.256 -6.271 1.00 96.19 505 THR A O 1
ATOM 4087 N N . ILE A 1 506 ? 11.557 -3.099 -4.591 1.00 96.69 506 ILE A N 1
ATOM 4088 C CA . ILE A 1 506 ? 10.866 -2.008 -3.882 1.00 96.69 506 ILE A CA 1
ATOM 4089 C C . ILE A 1 506 ? 11.777 -0.785 -3.735 1.00 96.69 506 ILE A C 1
ATOM 4091 O O . ILE A 1 506 ? 12.971 -0.924 -3.488 1.00 96.69 506 ILE A O 1
ATOM 4095 N N . ASP A 1 507 ? 11.235 0.419 -3.912 1.00 94.00 507 ASP A N 1
ATOM 4096 C CA . ASP A 1 507 ? 11.949 1.670 -3.640 1.00 94.00 507 ASP A CA 1
ATOM 4097 C C . ASP A 1 507 ? 11.871 2.046 -2.151 1.00 94.00 507 ASP A C 1
ATOM 4099 O O . ASP A 1 507 ? 10.908 1.739 -1.453 1.00 94.00 507 ASP A O 1
ATOM 4103 N N . MET A 1 508 ? 12.868 2.786 -1.656 1.00 92.00 508 MET A N 1
ATOM 4104 C CA . MET A 1 508 ? 12.958 3.186 -0.243 1.00 92.00 508 MET A CA 1
ATOM 4105 C C . MET A 1 508 ? 11.787 4.022 0.279 1.00 92.00 508 MET A C 1
ATOM 4107 O O . MET A 1 508 ? 11.601 4.128 1.483 1.00 92.00 508 MET A O 1
ATOM 4111 N N . ASN A 1 509 ? 11.024 4.653 -0.605 1.00 91.69 509 ASN A N 1
ATOM 4112 C CA . ASN A 1 509 ? 9.886 5.501 -0.265 1.00 91.69 509 ASN A CA 1
ATOM 4113 C C . ASN A 1 509 ? 8.538 4.818 -0.536 1.00 91.69 509 ASN A C 1
ATOM 4115 O O . ASN A 1 509 ? 7.521 5.506 -0.640 1.00 91.69 509 ASN A O 1
ATOM 4119 N N . GLN A 1 510 ? 8.526 3.499 -0.706 1.00 94.88 510 GLN A N 1
ATOM 4120 C CA . GLN A 1 510 ? 7.306 2.728 -0.897 1.00 94.88 510 GLN A CA 1
ATOM 4121 C C . GLN A 1 510 ? 6.808 2.111 0.403 1.00 94.88 510 GLN A C 1
ATOM 4123 O O . GLN A 1 510 ? 7.528 2.001 1.382 1.00 94.88 510 GLN A O 1
ATOM 4128 N N . ASP A 1 511 ? 5.545 1.721 0.409 1.00 94.94 511 ASP A N 1
ATOM 4129 C CA . ASP A 1 511 ? 4.859 1.145 1.557 1.00 94.94 511 ASP A CA 1
ATOM 4130 C C . ASP A 1 511 ? 3.944 0.020 1.077 1.00 94.94 511 ASP A C 1
ATOM 4132 O O . ASP A 1 511 ? 3.598 -0.035 -0.100 1.00 94.94 511 ASP A O 1
ATOM 4136 N N . ASN A 1 512 ? 3.527 -0.874 1.961 1.00 96.88 512 ASN A N 1
ATOM 4137 C CA . ASN A 1 512 ? 2.543 -1.893 1.620 1.00 96.88 512 ASN A CA 1
ATOM 4138 C C . ASN A 1 512 ? 1.466 -1.972 2.690 1.00 96.88 512 ASN A C 1
ATOM 4140 O O . ASN A 1 512 ? 1.670 -1.587 3.837 1.00 96.88 512 ASN A O 1
ATOM 4144 N N . TYR A 1 513 ? 0.335 -2.539 2.303 1.00 97.06 513 TYR A N 1
ATOM 4145 C CA . TYR A 1 513 ? -0.826 -2.698 3.159 1.00 97.06 513 TYR A CA 1
ATOM 4146 C C . TYR A 1 513 ? -1.052 -4.186 3.434 1.00 97.06 513 TYR A C 1
ATOM 4148 O O . TYR A 1 513 ? -0.809 -5.025 2.562 1.00 97.06 513 TYR A O 1
ATOM 4156 N N . LEU A 1 514 ? -1.508 -4.540 4.638 1.00 97.56 514 LEU A N 1
ATOM 4157 C CA . LEU A 1 514 ? -1.685 -5.946 5.018 1.00 97.56 514 LEU A CA 1
ATOM 4158 C C . LEU A 1 514 ? -2.680 -6.667 4.100 1.00 97.56 514 LEU A C 1
ATOM 4160 O O . LEU A 1 514 ? -2.434 -7.789 3.662 1.00 97.56 514 LEU A O 1
ATOM 4164 N N . GLU A 1 515 ? -3.778 -6.003 3.768 1.00 97.25 515 GLU A N 1
ATOM 4165 C CA . GLU A 1 515 ? -4.809 -6.508 2.873 1.00 97.25 515 GLU A CA 1
ATOM 4166 C C . GLU A 1 515 ? -4.312 -6.692 1.426 1.00 97.25 515 GLU A C 1
ATOM 4168 O O . GLU A 1 515 ? -4.703 -7.643 0.748 1.00 97.25 515 GLU A O 1
ATOM 4173 N N . GLU A 1 516 ? -3.375 -5.860 0.967 1.00 97.44 516 GLU A N 1
ATOM 4174 C CA . GLU A 1 516 ? -2.720 -6.027 -0.336 1.00 97.44 516 GLU A CA 1
ATOM 4175 C C . GLU A 1 516 ? -1.726 -7.192 -0.316 1.00 97.44 516 GLU A C 1
ATOM 4177 O O . GLU A 1 516 ? -1.676 -7.993 -1.254 1.00 97.44 516 GLU A O 1
ATOM 4182 N N . ALA A 1 517 ? -1.004 -7.362 0.794 1.00 97.69 517 ALA A N 1
ATOM 4183 C CA . ALA A 1 517 ? -0.059 -8.455 0.985 1.00 97.69 517 ALA A CA 1
ATOM 4184 C C . ALA A 1 517 ? -0.717 -9.847 0.896 1.00 97.69 517 ALA A C 1
ATOM 4186 O O . ALA A 1 517 ? -0.076 -10.798 0.441 1.00 97.69 517 ALA A O 1
ATOM 4187 N N . LEU A 1 518 ? -2.009 -9.969 1.239 1.00 97.06 518 LEU A N 1
ATOM 4188 C CA . LEU A 1 518 ? -2.785 -11.209 1.084 1.00 97.06 518 LEU A CA 1
ATOM 4189 C C . LEU A 1 518 ? -2.879 -11.686 -0.377 1.00 97.06 518 LEU A C 1
ATOM 4191 O O . LEU A 1 518 ? -3.019 -12.888 -0.610 1.00 97.06 518 LEU A O 1
ATOM 4195 N N . LYS A 1 519 ? -2.779 -10.774 -1.353 1.00 97.44 519 LYS A N 1
ATOM 4196 C CA . LYS A 1 519 ? -2.921 -11.061 -2.792 1.00 97.44 519 LYS A CA 1
ATOM 4197 C C . LYS A 1 519 ? -1.608 -11.455 -3.475 1.00 97.44 519 LYS A C 1
ATOM 4199 O O . LYS A 1 519 ? -1.618 -11.811 -4.651 1.00 97.44 519 LYS A O 1
ATOM 4204 N N . MET A 1 520 ? -0.477 -11.454 -2.761 1.00 97.75 520 MET A N 1
ATOM 4205 C CA . MET A 1 520 ? 0.828 -11.802 -3.344 1.00 97.75 520 MET A CA 1
ATOM 4206 C C . MET A 1 520 ? 0.869 -13.230 -3.908 1.00 97.75 520 MET A C 1
ATOM 4208 O O . MET A 1 520 ? 1.483 -13.465 -4.943 1.00 97.75 520 MET A O 1
ATOM 4212 N N . ARG A 1 521 ? 0.160 -14.186 -3.291 1.00 97.00 521 ARG A N 1
ATOM 4213 C CA . ARG A 1 521 ? 0.021 -15.548 -3.844 1.00 97.00 521 ARG A CA 1
ATOM 4214 C C . ARG A 1 521 ? -0.632 -15.535 -5.220 1.00 97.00 521 ARG A C 1
ATOM 4216 O O . ARG A 1 521 ? -0.153 -16.224 -6.105 1.00 97.00 521 ARG A O 1
ATOM 4223 N N . ASN A 1 522 ? -1.697 -14.754 -5.391 1.00 97.69 522 ASN A N 1
ATOM 4224 C CA . ASN A 1 522 ? -2.390 -14.613 -6.668 1.00 97.69 522 ASN A CA 1
ATOM 4225 C C . ASN A 1 522 ? -1.481 -13.947 -7.706 1.00 97.69 522 ASN A C 1
ATOM 4227 O O . ASN A 1 522 ? -1.402 -14.422 -8.829 1.00 97.69 522 ASN A O 1
ATOM 4231 N N . LEU A 1 523 ? -0.764 -12.883 -7.315 1.00 98.06 523 LEU A N 1
ATOM 4232 C CA . LEU A 1 523 ? 0.202 -12.209 -8.187 1.00 98.06 523 LEU A CA 1
ATOM 4233 C C . LEU A 1 523 ? 1.290 -13.159 -8.686 1.00 98.06 523 LEU A C 1
ATOM 4235 O O . LEU A 1 523 ? 1.571 -13.173 -9.873 1.00 98.06 523 LEU A O 1
ATOM 4239 N N . LEU A 1 524 ? 1.886 -13.978 -7.822 1.00 98.19 524 LEU A N 1
ATOM 4240 C CA . LEU A 1 524 ? 2.959 -14.882 -8.242 1.00 98.19 524 LEU A CA 1
ATOM 4241 C C . LEU A 1 524 ? 2.492 -15.956 -9.235 1.00 98.19 524 LEU A C 1
ATOM 4243 O O . LEU A 1 524 ? 3.266 -16.334 -10.113 1.00 98.19 524 LEU A O 1
ATOM 4247 N N . GLU A 1 525 ? 1.237 -16.401 -9.159 1.00 97.38 525 GLU A N 1
ATOM 4248 C CA . GLU A 1 525 ? 0.688 -17.350 -10.137 1.00 97.38 525 GLU A CA 1
ATOM 4249 C C . GLU A 1 525 ? 0.588 -16.769 -11.552 1.00 97.38 525 GLU A C 1
ATOM 4251 O O . GLU A 1 525 ? 0.586 -17.527 -12.520 1.00 97.38 525 GLU A O 1
ATOM 4256 N N . GLU A 1 526 ? 0.600 -15.443 -11.712 1.00 97.25 526 GLU A N 1
ATOM 4257 C CA . GLU A 1 526 ? 0.590 -14.804 -13.033 1.00 97.25 526 GLU A CA 1
ATOM 4258 C C . GLU A 1 526 ? 1.799 -15.209 -13.892 1.00 97.25 526 GLU A C 1
ATOM 4260 O O . GLU A 1 526 ? 1.714 -15.213 -15.119 1.00 97.25 526 GLU A O 1
ATOM 4265 N N . PHE A 1 527 ? 2.917 -15.625 -13.281 1.00 97.38 527 PHE A N 1
ATOM 4266 C CA . PHE A 1 527 ? 4.055 -16.195 -14.013 1.00 97.38 527 PHE A CA 1
ATOM 4267 C C . PHE A 1 527 ? 3.714 -17.503 -14.747 1.00 97.38 527 PHE A C 1
ATOM 4269 O O . PHE A 1 527 ? 4.369 -17.849 -15.735 1.00 97.38 527 PHE A O 1
ATOM 4276 N N . HIS A 1 528 ? 2.706 -18.238 -14.280 1.00 94.69 528 HIS A N 1
ATOM 4277 C CA . HIS A 1 528 ? 2.251 -19.494 -14.872 1.00 94.69 528 HIS A CA 1
ATOM 4278 C C . HIS A 1 528 ? 1.029 -19.328 -15.780 1.00 94.69 528 HIS A C 1
ATOM 4280 O O . HIS A 1 528 ? 0.775 -20.206 -16.608 1.00 94.69 528 HIS A O 1
ATOM 4286 N N . GLU A 1 529 ? 0.333 -18.196 -15.686 1.00 93.38 529 GLU A N 1
ATOM 4287 C CA . GLU A 1 529 ? -0.819 -17.884 -16.522 1.00 93.38 529 GLU A CA 1
ATOM 4288 C C . GLU A 1 529 ? -0.453 -17.541 -17.972 1.00 93.38 529 GLU A C 1
ATOM 4290 O O . GLU A 1 529 ? 0.653 -17.102 -18.321 1.00 93.38 529 GLU A O 1
ATOM 4295 N N . ASN A 1 530 ? -1.426 -17.748 -18.859 1.00 91.12 530 ASN A N 1
ATOM 4296 C CA . ASN A 1 530 ? -1.249 -17.503 -20.282 1.00 91.12 530 ASN A CA 1
ATOM 4297 C C . ASN A 1 530 ? -1.498 -16.031 -20.648 1.00 91.12 530 ASN A C 1
ATOM 4299 O O . ASN A 1 530 ? -2.617 -15.621 -20.943 1.00 91.12 530 ASN A O 1
ATOM 4303 N N . HIS A 1 531 ? -0.413 -15.263 -20.749 1.00 90.62 531 HIS A N 1
ATOM 4304 C CA . HIS A 1 531 ? -0.429 -13.848 -21.151 1.00 90.62 531 HIS A CA 1
ATOM 4305 C C . HIS A 1 531 ? -0.068 -13.600 -22.626 1.00 90.62 531 HIS A C 1
ATOM 4307 O O . HIS A 1 531 ? 0.423 -12.520 -23.001 1.00 90.62 531 HIS A O 1
ATOM 4313 N N . GLY A 1 532 ? -0.292 -14.605 -23.476 1.00 87.50 532 GLY A N 1
ATOM 4314 C CA . GLY A 1 532 ? -0.044 -14.570 -24.913 1.00 87.50 532 GLY A CA 1
ATOM 4315 C C . GLY A 1 532 ? 1.000 -15.598 -25.341 1.00 87.50 532 GLY A C 1
ATOM 4316 O O . GLY A 1 532 ? 0.940 -16.766 -24.991 1.00 87.50 532 GLY A O 1
ATOM 4317 N N . VAL A 1 533 ? 1.981 -15.183 -26.143 1.00 85.00 533 VAL A N 1
ATOM 4318 C CA . VAL A 1 533 ? 2.935 -16.134 -26.750 1.00 85.00 533 VAL A CA 1
ATOM 4319 C C . VAL A 1 533 ? 3.924 -16.714 -25.729 1.00 85.00 533 VAL A C 1
ATOM 4321 O O . VAL A 1 533 ? 4.511 -17.768 -25.964 1.00 85.00 533 VAL A O 1
ATOM 4324 N N . ARG A 1 534 ? 4.179 -16.006 -24.623 1.00 88.38 534 ARG A N 1
ATOM 4325 C CA . ARG A 1 534 ? 5.202 -16.371 -23.635 1.00 88.38 534 ARG A CA 1
ATOM 4326 C C . ARG A 1 534 ? 4.742 -16.061 -22.222 1.00 88.38 534 ARG A C 1
ATOM 4328 O O . ARG A 1 534 ? 4.031 -15.078 -22.009 1.00 88.38 534 ARG A O 1
ATOM 4335 N N . GLN A 1 535 ? 5.247 -16.853 -21.283 1.00 92.81 535 GLN A N 1
ATOM 4336 C CA . GLN A 1 535 ? 5.083 -16.607 -19.858 1.00 92.81 535 GLN A CA 1
ATOM 4337 C C . GLN A 1 535 ? 5.672 -15.246 -19.463 1.00 92.81 535 GLN A C 1
ATOM 4339 O O . GLN A 1 535 ? 6.691 -14.828 -20.040 1.00 92.81 535 GLN A O 1
ATOM 4344 N N . PRO A 1 536 ? 5.033 -14.535 -18.522 1.00 96.12 536 PRO A N 1
ATOM 4345 C CA . PRO A 1 536 ? 5.582 -13.313 -17.962 1.00 96.12 536 PRO A CA 1
ATOM 4346 C C . PRO A 1 536 ? 6.958 -13.539 -17.338 1.00 96.12 536 PRO A C 1
ATOM 4348 O O . PRO A 1 536 ? 7.295 -14.613 -16.865 1.00 96.12 536 PRO A O 1
ATOM 4351 N N . THR A 1 537 ? 7.766 -12.491 -17.354 1.00 96.31 537 THR A N 1
ATOM 4352 C CA . THR A 1 537 ? 9.095 -12.434 -16.717 1.00 96.31 537 THR A CA 1
ATOM 4353 C C . THR A 1 537 ? 9.218 -11.229 -15.794 1.00 96.31 537 THR A C 1
ATOM 4355 O O . THR A 1 537 ? 10.162 -11.140 -15.013 1.00 96.31 537 THR A O 1
ATOM 4358 N N . ILE A 1 538 ? 8.284 -10.284 -15.909 1.00 97.50 538 ILE A N 1
ATOM 4359 C CA . ILE A 1 538 ? 8.113 -9.133 -15.034 1.00 97.50 538 ILE A CA 1
ATOM 4360 C C . ILE A 1 538 ? 6.602 -8.909 -14.911 1.00 97.50 538 ILE A C 1
ATOM 4362 O O . ILE A 1 538 ? 5.926 -8.735 -15.930 1.00 97.50 538 ILE A O 1
ATOM 4366 N N . LEU A 1 539 ? 6.102 -8.907 -13.681 1.00 97.19 539 LEU A N 1
ATOM 4367 C CA . LEU A 1 539 ? 4.724 -8.594 -13.327 1.00 97.19 539 LEU A CA 1
ATOM 4368 C C . LEU A 1 539 ? 4.681 -7.155 -12.821 1.00 97.19 539 LEU A C 1
ATOM 4370 O O . LEU A 1 539 ? 5.251 -6.840 -11.774 1.00 97.19 539 LEU A O 1
ATOM 4374 N N . GLY A 1 540 ? 4.044 -6.278 -13.589 1.00 96.12 540 GLY A N 1
ATOM 4375 C CA . GLY A 1 540 ? 3.831 -4.894 -13.201 1.00 96.12 540 GLY A CA 1
ATOM 4376 C C . GLY A 1 540 ? 2.752 -4.776 -12.136 1.00 96.12 540 GLY A C 1
ATOM 4377 O O . GLY A 1 540 ? 1.693 -5.379 -12.281 1.00 96.12 540 GLY A O 1
ATOM 4378 N N . VAL A 1 541 ? 3.005 -3.966 -11.112 1.00 95.75 541 VAL A N 1
ATOM 4379 C CA . VAL A 1 541 ? 2.086 -3.742 -9.985 1.00 95.75 541 VAL A CA 1
ATOM 4380 C C . VAL A 1 541 ? 1.675 -2.274 -9.938 1.00 95.75 541 VAL A C 1
ATOM 4382 O O . VAL A 1 541 ? 2.467 -1.392 -10.274 1.00 95.75 541 VAL A O 1
ATOM 4385 N N . ARG A 1 542 ? 0.429 -2.008 -9.541 1.00 93.81 542 ARG A N 1
ATOM 4386 C CA . ARG A 1 542 ? -0.090 -0.647 -9.388 1.00 93.81 542 ARG A CA 1
ATOM 4387 C C . ARG A 1 542 ? 0.569 0.077 -8.204 1.00 93.81 542 ARG A C 1
ATOM 4389 O O . ARG A 1 542 ? 0.882 -0.518 -7.176 1.00 93.81 542 ARG A O 1
ATOM 4396 N N . GLU A 1 543 ? 0.720 1.392 -8.316 1.00 93.75 543 GLU A N 1
ATOM 4397 C CA . GLU A 1 543 ? 1.176 2.270 -7.237 1.00 93.75 543 GLU A CA 1
ATOM 4398 C C . GLU A 1 543 ? 0.020 3.124 -6.699 1.00 93.75 543 GLU A C 1
ATOM 4400 O O . GLU A 1 543 ? -0.824 3.604 -7.458 1.00 93.75 543 GLU A O 1
ATOM 4405 N N . HIS A 1 544 ? 0.014 3.361 -5.388 1.00 93.12 544 HIS A N 1
ATOM 4406 C CA . HIS A 1 544 ? -0.857 4.322 -4.716 1.00 93.12 544 HIS A CA 1
ATOM 4407 C C . HIS A 1 544 ? -0.030 5.482 -4.150 1.00 93.12 544 HIS A C 1
ATOM 4409 O O . HIS A 1 544 ? 0.804 5.286 -3.266 1.00 93.12 544 HIS A O 1
ATOM 4415 N N . ILE A 1 545 ? -0.266 6.707 -4.623 1.00 91.25 545 ILE A N 1
ATOM 4416 C CA . ILE A 1 545 ? 0.518 7.874 -4.202 1.00 91.25 545 ILE A CA 1
ATOM 4417 C C . ILE A 1 545 ? -0.034 8.465 -2.897 1.00 91.25 545 ILE A C 1
ATOM 4419 O O . ILE A 1 545 ? -0.932 9.308 -2.907 1.00 91.25 545 ILE A O 1
ATOM 4423 N N . PHE A 1 546 ? 0.544 8.069 -1.760 1.00 89.12 546 PHE A N 1
ATOM 4424 C CA . PHE A 1 546 ? 0.054 8.467 -0.432 1.00 89.12 546 PHE A CA 1
ATOM 4425 C C . PHE A 1 546 ? 0.417 9.904 -0.018 1.00 89.12 546 PHE A C 1
ATOM 4427 O O . PHE A 1 546 ? -0.075 10.389 0.994 1.00 89.12 546 PHE A O 1
ATOM 4434 N N . THR A 1 547 ? 1.263 10.613 -0.773 1.00 85.31 547 THR A N 1
ATOM 4435 C CA . THR A 1 547 ? 1.573 12.036 -0.517 1.00 85.31 547 THR A CA 1
ATOM 4436 C C . THR A 1 547 ? 0.668 13.007 -1.283 1.00 85.31 547 THR A C 1
ATOM 4438 O O . THR A 1 547 ? 0.855 14.219 -1.198 1.00 85.31 547 THR A O 1
ATOM 4441 N N . GLY A 1 548 ? -0.322 12.507 -2.033 1.00 79.00 548 GLY A N 1
ATOM 4442 C CA . GLY A 1 548 ? -1.142 13.327 -2.931 1.00 79.00 548 GLY A CA 1
ATOM 4443 C C . GLY A 1 548 ? -2.058 14.349 -2.245 1.00 79.00 548 GLY A C 1
ATOM 4444 O O . GLY A 1 548 ? -2.419 15.337 -2.874 1.00 79.00 548 GLY A O 1
ATOM 4445 N N . SER A 1 549 ? -2.424 14.149 -0.977 1.00 76.69 549 SER A N 1
ATOM 4446 C CA . SER A 1 549 ? -3.339 15.030 -0.225 1.00 76.69 549 SER A CA 1
ATOM 4447 C C . SER A 1 549 ? -2.658 16.240 0.424 1.00 76.69 549 SER A C 1
ATOM 4449 O O . SER A 1 549 ? -3.333 17.097 0.986 1.00 76.69 549 SER A O 1
ATOM 4451 N N . VAL A 1 550 ? -1.327 16.324 0.356 1.00 77.06 550 VAL A N 1
ATOM 4452 C CA . VAL A 1 550 ? -0.539 17.268 1.161 1.00 77.06 550 VAL A CA 1
ATOM 4453 C C . VAL A 1 550 ? -0.562 18.697 0.604 1.00 77.06 550 VAL A C 1
ATOM 4455 O O . VAL A 1 550 ? -0.510 19.667 1.358 1.00 77.06 550 VAL A O 1
ATOM 4458 N N . SER A 1 551 ? -0.612 18.854 -0.719 1.00 79.50 551 SER A N 1
ATOM 4459 C CA . SER A 1 551 ? -0.626 20.158 -1.391 1.00 79.50 551 SER A CA 1
ATOM 4460 C C . SER A 1 551 ? -1.339 20.069 -2.740 1.00 79.50 551 SER A C 1
ATOM 4462 O O . SER A 1 551 ? -1.466 18.985 -3.307 1.00 79.50 551 SER A O 1
ATOM 4464 N N . SER A 1 552 ? -1.769 21.204 -3.303 1.00 82.75 552 SER A N 1
ATOM 4465 C CA . SER A 1 552 ? -2.369 21.234 -4.649 1.00 82.75 552 SER A CA 1
ATOM 4466 C C . SER A 1 552 ? -1.409 20.714 -5.725 1.00 82.75 552 SER A C 1
ATOM 4468 O O . SER A 1 552 ? -1.809 19.958 -6.605 1.00 82.75 552 SER A O 1
ATOM 4470 N N . LEU A 1 553 ? -0.117 21.045 -5.623 1.00 85.00 553 LEU A N 1
ATOM 4471 C CA . LEU A 1 553 ? 0.914 20.545 -6.537 1.00 85.00 553 LEU A CA 1
ATOM 4472 C C . LEU A 1 553 ? 1.109 19.029 -6.408 1.00 85.00 553 LEU A C 1
ATOM 4474 O O . LEU A 1 553 ? 1.211 18.334 -7.421 1.00 85.00 553 LEU A O 1
ATOM 4478 N N . ALA A 1 554 ? 1.126 18.514 -5.174 1.00 83.31 554 ALA A N 1
ATOM 4479 C CA . ALA A 1 554 ? 1.192 17.079 -4.919 1.00 83.31 554 ALA A CA 1
ATOM 4480 C C . ALA A 1 554 ? -0.047 16.364 -5.472 1.00 83.31 554 ALA A C 1
ATOM 4482 O O . ALA A 1 554 ? 0.079 15.289 -6.054 1.00 83.31 554 ALA A O 1
ATOM 4483 N N . TRP A 1 555 ? -1.223 16.988 -5.372 1.00 86.44 555 TRP A N 1
ATOM 4484 C CA . TRP A 1 555 ? -2.462 16.458 -5.931 1.00 86.44 555 TRP A CA 1
ATOM 4485 C C . TRP A 1 555 ? -2.413 16.363 -7.462 1.00 86.44 555 TRP A C 1
ATOM 4487 O O . TRP A 1 555 ? -2.746 15.319 -8.023 1.00 86.44 555 TRP A O 1
ATOM 4497 N N . PHE A 1 556 ? -1.911 17.395 -8.151 1.00 86.81 556 PHE A N 1
ATOM 4498 C CA . PHE A 1 556 ? -1.763 17.376 -9.614 1.00 86.81 556 PHE A CA 1
ATOM 4499 C C . PHE A 1 556 ? -0.819 16.267 -10.084 1.00 86.81 556 PHE A C 1
ATOM 4501 O O . PHE A 1 556 ? -1.147 15.519 -11.009 1.00 86.81 556 PHE A O 1
ATOM 4508 N N . MET A 1 557 ? 0.340 16.147 -9.431 1.00 84.94 557 MET A N 1
ATOM 4509 C CA . MET A 1 557 ? 1.326 15.112 -9.746 1.00 84.94 557 MET A CA 1
ATOM 4510 C C . MET A 1 557 ? 0.808 13.714 -9.415 1.00 84.94 557 MET A C 1
ATOM 4512 O O . MET A 1 557 ? 1.012 12.791 -10.199 1.00 84.94 557 MET A O 1
ATOM 4516 N N . SER A 1 558 ? 0.097 13.560 -8.297 1.00 86.56 558 SER A N 1
ATOM 4517 C CA . SER A 1 558 ? -0.528 12.297 -7.901 1.00 86.56 558 SER A CA 1
ATOM 4518 C C . SER A 1 558 ? -1.541 11.817 -8.941 1.00 86.56 558 SER A C 1
ATOM 4520 O O . SER A 1 558 ? -1.490 10.659 -9.352 1.00 86.56 558 SER A O 1
ATOM 4522 N N . ASN A 1 559 ? -2.401 12.705 -9.451 1.00 86.56 559 ASN A N 1
ATOM 4523 C CA . ASN A 1 559 ? -3.370 12.352 -10.493 1.00 86.56 559 ASN A CA 1
ATOM 4524 C C . ASN A 1 559 ? -2.687 11.996 -11.827 1.00 86.56 559 ASN A C 1
ATOM 4526 O O . ASN A 1 559 ? -3.096 11.046 -12.496 1.00 86.56 559 ASN A O 1
ATOM 4530 N N . GLN A 1 560 ? -1.628 12.722 -12.212 1.00 86.12 560 GLN A N 1
ATOM 4531 C CA . GLN A 1 560 ? -0.844 12.389 -13.407 1.00 86.12 560 GLN A CA 1
ATOM 4532 C C . GLN A 1 560 ? -0.205 11.003 -13.277 1.00 86.12 560 GLN A C 1
ATOM 4534 O O . GLN A 1 560 ? -0.331 10.180 -14.184 1.00 86.12 560 GLN A O 1
ATOM 4539 N N . GLU A 1 561 ? 0.443 10.731 -12.149 1.00 86.31 561 GLU A N 1
ATOM 4540 C CA . GLU A 1 561 ? 1.091 9.449 -11.894 1.00 86.31 561 GLU A CA 1
ATOM 4541 C C . GLU A 1 561 ? 0.070 8.310 -11.820 1.00 86.31 561 GLU A C 1
ATOM 4543 O O . GLU A 1 561 ? 0.275 7.269 -12.433 1.00 86.31 561 GLU A O 1
ATOM 4548 N N . THR A 1 562 ? -1.071 8.529 -11.159 1.00 89.00 562 THR A N 1
ATOM 4549 C CA . THR A 1 562 ? -2.154 7.538 -11.077 1.00 89.00 562 THR A CA 1
ATOM 4550 C C . THR A 1 562 ? -2.604 7.129 -12.474 1.00 89.00 562 THR A C 1
ATOM 4552 O O . THR A 1 562 ? -2.660 5.937 -12.756 1.00 89.00 562 THR A O 1
ATOM 4555 N N . SER A 1 563 ? -2.812 8.087 -13.388 1.00 89.44 563 SER A N 1
ATOM 4556 C CA . SER A 1 563 ? -3.170 7.785 -14.784 1.00 89.44 563 SER A CA 1
ATOM 4557 C C . SER A 1 563 ? -2.069 7.038 -15.550 1.00 89.44 563 SER A C 1
ATOM 4559 O O . SER A 1 563 ? -2.351 6.195 -16.402 1.00 89.44 563 SER A O 1
ATOM 4561 N N . PHE A 1 564 ? -0.798 7.307 -15.240 1.00 89.62 564 PHE A N 1
ATOM 4562 C CA . PHE A 1 564 ? 0.321 6.600 -15.852 1.00 89.62 564 PHE A CA 1
ATOM 4563 C C . PHE A 1 564 ? 0.396 5.149 -15.372 1.00 89.62 564 PHE A C 1
ATOM 4565 O O . PHE A 1 564 ? 0.540 4.252 -16.200 1.00 89.62 564 PHE A O 1
ATOM 4572 N N . VAL A 1 565 ? 0.269 4.919 -14.063 1.00 90.31 565 VAL A N 1
ATOM 4573 C CA . VAL A 1 565 ? 0.450 3.612 -13.413 1.00 90.31 565 VAL A CA 1
ATOM 4574 C C . VAL A 1 565 ? -0.764 2.682 -13.571 1.00 90.31 565 VAL A C 1
ATOM 4576 O O . VAL A 1 565 ? -0.652 1.497 -13.292 1.00 90.31 565 VAL A O 1
ATOM 4579 N N . THR A 1 566 ? -1.896 3.186 -14.062 1.00 91.44 566 THR A N 1
ATOM 4580 C CA . THR A 1 566 ? -3.128 2.415 -14.314 1.00 91.44 566 THR A CA 1
ATOM 4581 C C . THR A 1 566 ? -3.382 2.277 -15.819 1.00 91.44 566 THR A C 1
ATOM 4583 O O . THR A 1 566 ? -2.716 1.485 -16.489 1.00 91.44 566 THR A O 1
ATOM 4586 N N . ILE A 1 567 ? -4.276 3.091 -16.397 1.00 90.75 567 ILE A N 1
ATOM 4587 C CA . ILE A 1 567 ? -4.652 3.064 -17.814 1.00 90.75 567 ILE A CA 1
ATOM 4588 C C . ILE A 1 567 ? -3.437 3.138 -18.746 1.00 90.75 567 ILE A C 1
ATOM 4590 O O . ILE A 1 567 ? -3.396 2.430 -19.755 1.00 90.75 567 ILE A O 1
ATOM 4594 N N . GLY A 1 568 ? -2.415 3.926 -18.390 1.00 90.75 568 GLY A N 1
ATOM 4595 C CA . GLY A 1 568 ? -1.150 3.987 -19.118 1.00 90.75 568 GLY A CA 1
ATOM 4596 C C . GLY A 1 568 ? -0.457 2.624 -19.181 1.00 90.75 568 GLY A C 1
ATOM 4597 O O . GLY A 1 568 ? -0.285 2.068 -20.267 1.00 90.75 568 GLY A O 1
ATOM 4598 N N . GLN A 1 569 ? -0.093 2.051 -18.032 1.00 93.75 569 GLN A N 1
ATOM 4599 C CA . GLN A 1 569 ? 0.563 0.740 -17.960 1.00 93.75 569 GLN A CA 1
ATOM 4600 C C . GLN A 1 569 ? -0.288 -0.386 -18.560 1.00 93.75 569 GLN A C 1
ATOM 4602 O O . GLN A 1 569 ? 0.258 -1.244 -19.259 1.00 93.75 569 GLN A O 1
ATOM 4607 N N . ARG A 1 570 ? -1.613 -0.363 -18.362 1.00 93.00 570 ARG A N 1
ATOM 4608 C CA . ARG A 1 570 ? -2.545 -1.341 -18.938 1.00 93.00 570 ARG A CA 1
ATOM 4609 C C . ARG A 1 570 ? -2.425 -1.394 -20.453 1.00 93.00 570 ARG A C 1
ATOM 4611 O O . ARG A 1 570 ? -2.168 -2.459 -21.009 1.00 93.00 570 ARG A O 1
ATOM 4618 N N . VAL A 1 571 ? -2.539 -0.241 -21.113 1.00 92.56 571 VAL A N 1
ATOM 4619 C CA . VAL A 1 571 ? -2.472 -0.137 -22.577 1.00 92.56 571 VAL A CA 1
ATOM 4620 C C . VAL A 1 571 ? -1.080 -0.515 -23.092 1.00 92.56 571 VAL A C 1
ATOM 4622 O O . VAL A 1 571 ? -0.962 -1.216 -24.102 1.00 92.56 571 VAL A O 1
ATOM 4625 N N . LEU A 1 572 ? -0.017 -0.124 -22.377 1.00 93.81 572 LEU A N 1
ATOM 4626 C CA . LEU A 1 572 ? 1.357 -0.518 -22.708 1.00 93.81 572 LEU A CA 1
ATOM 4627 C C . LEU A 1 572 ? 1.556 -2.039 -22.651 1.00 93.81 572 LEU A C 1
ATOM 4629 O O . LEU A 1 572 ? 2.276 -2.596 -23.488 1.00 93.81 572 LEU A O 1
ATOM 4633 N N . ALA A 1 573 ? 0.944 -2.711 -21.672 1.00 93.25 573 ALA A N 1
ATOM 4634 C CA . ALA A 1 573 ? 1.065 -4.153 -21.474 1.00 93.25 573 ALA A CA 1
ATOM 4635 C C . ALA A 1 573 ? 0.183 -4.938 -22.456 1.00 93.25 573 ALA A C 1
ATOM 4637 O O . ALA A 1 573 ? 0.624 -5.939 -23.030 1.00 93.25 573 ALA A O 1
ATOM 4638 N N . ASN A 1 574 ? -1.047 -4.479 -22.693 1.00 91.88 574 ASN A N 1
ATOM 4639 C CA . ASN A 1 574 ? -2.001 -5.092 -23.610 1.00 91.88 574 ASN A CA 1
ATOM 4640 C C . ASN A 1 574 ? -2.958 -4.018 -24.177 1.00 91.88 574 ASN A C 1
ATOM 4642 O O . ASN A 1 574 ? -3.664 -3.382 -23.397 1.00 91.88 574 ASN A O 1
ATOM 4646 N N . PRO A 1 575 ? -3.025 -3.796 -25.506 1.00 91.81 575 PRO A N 1
ATOM 4647 C CA . PRO A 1 575 ? -2.475 -4.615 -26.593 1.00 91.81 575 PRO A CA 1
ATOM 4648 C C . PRO A 1 575 ? -1.079 -4.221 -27.090 1.00 91.81 575 PRO A C 1
ATOM 4650 O O . PRO A 1 575 ? -0.519 -4.952 -27.904 1.00 91.81 575 PRO A O 1
ATOM 4653 N N . LEU A 1 576 ? -0.490 -3.106 -26.638 1.00 92.44 576 LEU A N 1
ATOM 4654 C CA . LEU A 1 576 ? 0.711 -2.569 -27.298 1.00 92.44 576 LEU A CA 1
ATOM 4655 C C . LEU A 1 576 ? 1.970 -3.436 -27.107 1.00 92.44 576 LEU A C 1
ATOM 4657 O O . LEU A 1 576 ? 2.875 -3.392 -27.941 1.00 92.44 576 LEU A O 1
ATOM 4661 N N . LYS A 1 577 ? 2.042 -4.234 -26.030 1.00 91.19 577 LYS A N 1
ATOM 4662 C CA . LYS A 1 577 ? 3.171 -5.137 -25.714 1.00 91.19 577 LYS A CA 1
ATOM 4663 C C . LYS A 1 577 ? 4.536 -4.424 -25.759 1.00 91.19 577 LYS A C 1
ATOM 4665 O O . LYS A 1 577 ? 5.533 -4.970 -26.250 1.00 91.19 577 LYS A O 1
ATOM 4670 N N . VAL A 1 578 ? 4.571 -3.193 -25.247 1.00 92.69 578 VAL A N 1
ATOM 4671 C CA . VAL A 1 578 ? 5.769 -2.338 -25.091 1.00 92.69 578 VAL A CA 1
ATOM 4672 C C . VAL A 1 578 ? 5.900 -1.802 -23.664 1.00 92.69 578 VAL A C 1
ATOM 4674 O O . VAL A 1 578 ? 6.565 -0.800 -23.422 1.00 92.69 578 VAL A O 1
ATOM 4677 N N . ARG A 1 579 ? 5.262 -2.469 -22.699 1.00 93.69 579 ARG A N 1
ATOM 4678 C CA . ARG A 1 579 ? 5.482 -2.201 -21.282 1.00 93.69 579 ARG A CA 1
ATOM 4679 C C . ARG A 1 579 ? 6.854 -2.729 -20.871 1.00 93.69 579 ARG A C 1
ATOM 4681 O O . ARG A 1 579 ? 7.164 -3.901 -21.067 1.00 93.69 579 ARG A O 1
ATOM 4688 N N . PHE A 1 580 ? 7.672 -1.855 -20.306 1.00 94.25 580 PHE A N 1
ATOM 4689 C CA . PHE A 1 580 ? 8.992 -2.161 -19.760 1.00 94.25 580 PHE A CA 1
ATOM 4690 C C . PHE A 1 580 ? 8.943 -2.108 -18.229 1.00 94.25 580 PHE A C 1
ATOM 4692 O O . PHE A 1 580 ? 7.864 -2.149 -17.659 1.00 94.25 580 PHE A O 1
ATOM 4699 N N . HIS A 1 581 ? 10.085 -2.019 -17.554 1.00 94.06 581 HIS A N 1
ATOM 4700 C CA . HIS A 1 581 ? 10.137 -1.825 -16.107 1.00 94.06 581 HIS A CA 1
ATOM 4701 C C . HIS A 1 581 ? 10.147 -0.324 -15.800 1.00 94.06 581 HIS A C 1
ATOM 4703 O O . HIS A 1 581 ? 11.179 0.329 -15.915 1.00 94.06 581 HIS A O 1
ATOM 4709 N N . TYR A 1 582 ? 8.998 0.252 -15.459 1.00 87.44 582 TYR A N 1
ATOM 4710 C CA . TYR A 1 582 ? 8.875 1.693 -15.200 1.00 87.44 582 TYR A CA 1
ATOM 4711 C C . TYR A 1 582 ? 9.056 2.028 -13.713 1.00 87.44 582 TYR A C 1
ATOM 4713 O O . TYR A 1 582 ? 8.305 2.817 -13.149 1.00 87.44 582 TYR A O 1
ATOM 4721 N N . GLY A 1 583 ? 10.078 1.430 -13.096 1.00 81.06 583 GLY A N 1
ATOM 4722 C CA . GLY A 1 583 ? 10.345 1.533 -11.666 1.00 81.06 583 GLY A CA 1
ATOM 4723 C C . GLY A 1 583 ? 9.611 0.486 -10.826 1.00 81.06 583 GLY A C 1
ATOM 4724 O O . GLY A 1 583 ? 8.917 -0.399 -11.324 1.00 81.06 583 GLY A O 1
ATOM 4725 N N . HIS A 1 584 ? 9.838 0.578 -9.524 1.00 87.44 584 HIS A N 1
ATOM 4726 C CA . HIS A 1 584 ? 9.363 -0.307 -8.460 1.00 87.44 584 HIS A CA 1
ATOM 4727 C C . HIS A 1 584 ? 7.868 -0.054 -8.224 1.00 87.44 584 HIS A C 1
ATOM 4729 O O . HIS A 1 584 ? 7.534 1.118 -8.071 1.00 87.44 584 HIS A O 1
ATOM 4735 N N . PRO A 1 585 ? 6.978 -1.069 -8.161 1.00 94.88 585 PRO A N 1
ATOM 4736 C CA . PRO A 1 585 ? 7.175 -2.266 -7.346 1.00 94.88 585 PRO A CA 1
ATOM 4737 C C . PRO A 1 585 ? 7.002 -3.600 -8.102 1.00 94.88 585 PRO A C 1
ATOM 4739 O O . PRO A 1 585 ? 6.347 -4.529 -7.616 1.00 94.88 585 PRO A O 1
ATOM 4742 N N . ASP A 1 586 ? 7.561 -3.691 -9.310 1.00 97.12 586 ASP A N 1
ATOM 4743 C CA . ASP A 1 586 ? 7.475 -4.888 -10.150 1.00 97.12 586 ASP A CA 1
ATOM 4744 C C . ASP A 1 586 ? 8.057 -6.151 -9.501 1.00 97.12 586 ASP A C 1
ATOM 4746 O O . ASP A 1 586 ? 9.066 -6.120 -8.788 1.00 97.12 586 ASP A O 1
ATOM 4750 N N . VAL A 1 587 ? 7.466 -7.295 -9.849 1.00 97.75 587 VAL A N 1
ATOM 4751 C CA . VAL A 1 587 ? 7.968 -8.622 -9.478 1.00 97.75 587 VAL A CA 1
ATOM 4752 C C . VAL A 1 587 ? 8.635 -9.278 -10.681 1.00 97.75 587 VAL A C 1
ATOM 4754 O O . VAL A 1 587 ? 8.028 -9.444 -11.733 1.00 97.75 587 VAL A O 1
ATOM 4757 N N . PHE A 1 588 ? 9.891 -9.677 -10.531 1.00 97.69 588 PHE A N 1
ATOM 4758 C CA . PHE A 1 588 ? 10.706 -10.289 -11.574 1.00 97.69 588 PHE A CA 1
ATOM 4759 C C . PHE A 1 588 ? 10.750 -11.807 -11.415 1.00 97.69 588 PHE A C 1
ATOM 4761 O O . PHE A 1 588 ? 10.868 -12.302 -10.295 1.00 97.69 588 PHE A O 1
ATOM 4768 N N . ASP A 1 589 ? 10.779 -12.538 -12.532 1.00 97.19 589 ASP A N 1
ATOM 4769 C CA . ASP A 1 589 ? 11.307 -13.907 -12.550 1.00 97.19 589 ASP A CA 1
ATOM 4770 C C . ASP A 1 589 ? 12.808 -13.833 -12.246 1.00 97.19 589 ASP A C 1
ATOM 4772 O O . ASP A 1 589 ? 13.649 -13.492 -13.089 1.00 97.19 589 ASP A O 1
ATOM 4776 N N . ARG A 1 590 ? 13.164 -14.128 -10.999 1.00 96.12 590 ARG A N 1
ATOM 4777 C CA . ARG A 1 590 ? 14.526 -13.951 -10.509 1.00 96.12 590 ARG A CA 1
ATOM 4778 C C . ARG A 1 590 ? 15.512 -14.821 -11.288 1.00 96.12 590 ARG A C 1
ATOM 4780 O O . ARG A 1 590 ? 16.625 -14.373 -11.575 1.00 96.12 590 ARG A O 1
ATOM 4787 N N . ILE A 1 591 ? 15.118 -16.045 -11.643 1.00 94.50 591 ILE A N 1
ATOM 4788 C CA . ILE A 1 591 ? 15.967 -17.011 -12.353 1.00 94.50 591 ILE A CA 1
ATOM 4789 C C . ILE A 1 591 ? 16.266 -16.497 -13.766 1.00 94.50 591 ILE A C 1
ATOM 4791 O O . ILE A 1 591 ? 17.416 -16.541 -14.229 1.00 94.50 591 ILE A O 1
ATOM 4795 N N . PHE A 1 592 ? 15.250 -15.950 -14.436 1.00 95.31 592 PHE A N 1
ATOM 4796 C CA . PHE A 1 592 ? 15.408 -15.353 -15.754 1.00 95.31 592 PHE A CA 1
ATOM 4797 C C . PHE A 1 592 ? 16.376 -14.165 -15.735 1.00 95.31 592 PHE A C 1
ATOM 4799 O O . PHE A 1 592 ? 17.287 -14.115 -16.569 1.00 95.31 592 PHE A O 1
ATOM 4806 N N . HIS A 1 593 ? 16.211 -13.233 -14.790 1.00 95.50 593 HIS A N 1
ATOM 4807 C CA . HIS A 1 593 ? 16.916 -11.944 -14.799 1.00 95.50 593 HIS A CA 1
ATOM 4808 C C . HIS A 1 593 ? 18.340 -11.996 -14.245 1.00 95.50 593 HIS A C 1
ATOM 4810 O O . HIS A 1 593 ? 19.236 -11.385 -14.836 1.00 95.50 593 HIS A O 1
ATOM 4816 N N . ILE A 1 594 ? 18.605 -12.779 -13.192 1.00 93.00 594 ILE A N 1
ATOM 4817 C CA . ILE A 1 594 ? 19.967 -12.913 -12.635 1.00 93.00 594 ILE A CA 1
ATOM 4818 C C . ILE A 1 594 ? 20.949 -13.450 -13.683 1.00 93.00 594 ILE A C 1
ATOM 4820 O O . ILE A 1 594 ? 22.098 -13.023 -13.742 1.00 93.00 594 ILE A O 1
ATOM 4824 N N . THR A 1 595 ? 20.495 -14.340 -14.564 1.00 91.56 595 THR A N 1
ATOM 4825 C CA . THR A 1 595 ? 21.340 -14.938 -15.609 1.00 91.56 595 THR A CA 1
ATOM 4826 C C . THR A 1 595 ? 21.459 -14.078 -16.873 1.00 91.56 595 THR A C 1
ATOM 4828 O O . THR A 1 595 ? 22.171 -14.453 -17.805 1.00 91.56 595 THR A O 1
ATOM 4831 N N . ARG A 1 596 ? 20.758 -12.935 -16.948 1.00 91.00 596 ARG A N 1
ATOM 4832 C CA . ARG A 1 596 ? 20.598 -12.160 -18.194 1.00 91.00 596 ARG A CA 1
ATOM 4833 C C . ARG A 1 596 ? 20.953 -10.684 -18.097 1.00 91.00 596 ARG A C 1
ATOM 4835 O O . ARG A 1 596 ? 20.781 -9.990 -19.093 1.00 91.00 596 ARG A O 1
ATOM 4842 N N . GLY A 1 597 ? 21.489 -10.208 -16.981 1.00 87.00 597 GLY A N 1
ATOM 4843 C CA . GLY A 1 597 ? 21.922 -8.812 -16.826 1.00 87.00 597 GLY A CA 1
ATOM 4844 C C . GLY A 1 597 ? 21.356 -8.103 -15.601 1.00 87.00 597 GLY A C 1
ATOM 4845 O O . GLY A 1 597 ? 21.622 -6.919 -15.440 1.00 87.00 597 GLY A O 1
ATOM 4846 N N . GLY A 1 598 ? 20.611 -8.810 -14.748 1.00 91.56 598 GLY A N 1
ATOM 4847 C CA . GLY A 1 598 ? 20.072 -8.268 -13.506 1.00 91.56 598 GLY A CA 1
ATOM 4848 C C . GLY A 1 598 ? 18.764 -7.504 -13.699 1.00 91.56 598 GLY A C 1
ATOM 4849 O O . GLY A 1 598 ? 18.069 -7.659 -14.703 1.00 91.56 598 GLY A O 1
ATOM 4850 N N . ILE A 1 599 ? 18.435 -6.700 -12.694 1.00 93.31 599 ILE A N 1
ATOM 4851 C CA . ILE A 1 599 ? 17.164 -5.970 -12.563 1.00 93.31 599 ILE A CA 1
ATOM 4852 C C . ILE A 1 599 ? 17.298 -4.461 -12.810 1.00 93.31 599 ILE A C 1
ATOM 4854 O O . ILE A 1 599 ? 16.321 -3.732 -12.693 1.00 93.31 599 ILE A O 1
ATOM 4858 N N . SER A 1 600 ? 18.502 -3.984 -13.119 1.00 91.88 600 SER A N 1
ATOM 4859 C CA . SER A 1 600 ? 18.805 -2.582 -13.411 1.00 91.88 600 SER A CA 1
ATOM 4860 C C . SER A 1 600 ? 20.173 -2.481 -14.091 1.00 91.88 600 SER A C 1
ATOM 4862 O O . SER A 1 600 ? 20.942 -3.446 -14.121 1.00 91.88 600 SER A O 1
ATOM 4864 N N . LYS A 1 601 ? 20.484 -1.326 -14.692 1.00 90.69 601 LYS A N 1
ATOM 4865 C CA . LYS A 1 601 ? 21.729 -1.135 -15.453 1.00 90.69 601 LYS A CA 1
ATOM 4866 C C . LYS A 1 601 ? 22.640 -0.093 -14.809 1.00 90.69 601 LYS A C 1
ATOM 4868 O O . LYS A 1 601 ? 22.337 1.092 -14.818 1.00 90.69 601 LYS A O 1
ATOM 4873 N N . ALA A 1 602 ? 23.807 -0.533 -14.338 1.00 85.62 602 ALA A N 1
ATOM 4874 C CA . ALA A 1 602 ? 24.710 0.276 -13.515 1.00 85.62 602 ALA A CA 1
ATOM 4875 C C . ALA A 1 602 ? 25.762 1.117 -14.263 1.00 85.62 602 ALA A C 1
ATOM 4877 O O . ALA A 1 602 ? 26.708 1.586 -13.644 1.00 85.62 602 ALA A O 1
ATOM 4878 N N . SER A 1 603 ? 25.669 1.317 -15.584 1.00 87.00 603 SER A N 1
ATOM 4879 C CA . SER A 1 603 ? 26.746 2.028 -16.305 1.00 87.00 603 SER A CA 1
ATOM 4880 C C . SER A 1 603 ? 26.897 3.486 -15.854 1.00 87.00 603 SER A C 1
ATOM 4882 O O . SER A 1 603 ? 25.911 4.208 -15.749 1.00 87.00 603 SER A O 1
ATOM 4884 N N . CYS A 1 604 ? 28.142 3.922 -15.663 1.00 80.69 604 CYS A N 1
ATOM 4885 C CA . CYS A 1 604 ? 28.480 5.262 -15.187 1.00 80.69 604 CYS A CA 1
ATOM 4886 C C . CYS A 1 604 ? 28.060 6.365 -16.178 1.00 80.69 604 CYS A C 1
ATOM 4888 O O . CYS A 1 604 ? 28.506 6.362 -17.327 1.00 80.69 604 CYS A O 1
ATOM 4890 N N . GLY A 1 605 ? 27.225 7.310 -15.725 1.00 76.94 605 GLY A N 1
ATOM 4891 C CA . GLY A 1 605 ? 26.964 8.587 -16.400 1.00 76.94 605 GLY A CA 1
ATOM 4892 C C . GLY A 1 605 ? 26.141 8.539 -17.692 1.00 76.94 605 GLY A C 1
ATOM 4893 O O . GLY A 1 605 ? 26.086 9.553 -18.385 1.00 76.94 605 GLY A O 1
ATOM 4894 N N . ILE A 1 606 ? 25.554 7.387 -18.043 1.00 82.12 606 ILE A N 1
ATOM 4895 C CA . ILE A 1 606 ? 24.768 7.212 -19.284 1.00 82.12 606 ILE A CA 1
ATOM 4896 C C . ILE A 1 606 ? 23.424 6.488 -19.106 1.00 82.12 606 ILE A C 1
ATOM 4898 O O . ILE A 1 606 ? 22.712 6.328 -20.090 1.00 82.12 606 ILE A O 1
ATOM 4902 N N . ASN A 1 607 ? 23.100 5.967 -17.916 1.00 84.44 607 ASN A N 1
ATOM 4903 C CA . ASN A 1 607 ? 21.829 5.273 -17.666 1.00 84.44 607 ASN A CA 1
ATOM 4904 C C . ASN A 1 607 ? 21.192 5.765 -16.355 1.00 84.44 607 ASN A C 1
ATOM 4906 O O . ASN A 1 607 ? 20.989 4.984 -15.429 1.00 84.44 607 ASN A O 1
ATOM 4910 N N . LEU A 1 608 ? 20.868 7.056 -16.274 1.00 84.44 608 LEU A N 1
ATOM 4911 C CA . LEU A 1 608 ? 20.233 7.672 -15.103 1.00 84.44 608 LEU A CA 1
ATOM 4912 C C . LEU A 1 608 ? 18.828 7.118 -14.807 1.00 84.44 608 LEU A C 1
ATOM 4914 O O . LEU A 1 608 ? 18.372 7.190 -13.669 1.00 84.44 608 LEU A O 1
ATOM 4918 N N . SER A 1 609 ? 18.116 6.626 -15.826 1.00 87.75 609 SER A N 1
ATOM 4919 C CA . SER A 1 609 ? 16.889 5.831 -15.663 1.00 87.75 609 SER A CA 1
ATOM 4920 C C . SER A 1 609 ? 17.240 4.349 -15.711 1.00 87.75 609 SER A C 1
ATOM 4922 O O . SER A 1 609 ? 16.927 3.662 -16.674 1.00 87.75 609 SER A O 1
ATOM 4924 N N . GLU A 1 610 ? 17.939 3.864 -14.697 1.00 88.62 610 GLU A N 1
ATOM 4925 C CA . GLU A 1 610 ? 18.520 2.526 -14.626 1.00 88.62 610 GLU A CA 1
ATOM 4926 C C . GLU A 1 610 ? 17.483 1.393 -14.720 1.00 88.62 610 GLU A C 1
ATOM 4928 O O . GLU A 1 610 ? 17.780 0.335 -15.282 1.00 88.62 610 GLU A O 1
ATOM 4933 N N . ASP A 1 611 ? 16.275 1.632 -14.201 1.00 92.06 611 ASP A N 1
ATOM 4934 C CA . ASP A 1 611 ? 15.219 0.631 -14.035 1.00 92.06 611 ASP A CA 1
ATOM 4935 C C . ASP A 1 611 ? 14.634 0.212 -15.400 1.00 92.06 611 ASP A C 1
ATOM 4937 O O . ASP A 1 611 ? 14.518 -0.976 -15.710 1.00 92.06 611 ASP A O 1
ATOM 4941 N N . ILE A 1 612 ? 14.384 1.165 -16.305 1.00 92.88 612 ILE A N 1
ATOM 4942 C CA . ILE A 1 612 ? 13.771 0.873 -17.615 1.00 92.88 612 ILE A CA 1
ATOM 4943 C C . ILE A 1 612 ? 14.617 -0.051 -18.491 1.00 92.88 612 ILE A C 1
ATOM 4945 O O . ILE A 1 612 ? 14.080 -0.854 -19.264 1.00 92.88 612 ILE A O 1
ATOM 4949 N N . PHE A 1 613 ? 15.940 -0.024 -18.317 1.00 93.06 613 PHE A N 1
ATOM 4950 C CA . PHE A 1 613 ? 16.851 -0.906 -19.038 1.00 93.06 613 PHE A CA 1
ATOM 4951 C C . PHE A 1 613 ? 16.664 -2.379 -18.673 1.00 93.06 613 PHE A C 1
ATOM 4953 O O . PHE A 1 613 ? 16.916 -3.238 -19.520 1.00 93.06 613 PHE A O 1
ATOM 4960 N N . ALA A 1 614 ? 16.170 -2.690 -17.474 1.00 93.50 614 ALA A N 1
ATOM 4961 C CA . ALA A 1 614 ? 15.790 -4.054 -17.121 1.00 93.50 614 ALA A CA 1
ATOM 4962 C C . ALA A 1 614 ? 14.615 -4.537 -17.982 1.00 93.50 614 ALA A C 1
ATOM 4964 O O . ALA A 1 614 ? 14.637 -5.650 -18.509 1.00 93.50 614 ALA A O 1
ATOM 4965 N N . GLY A 1 615 ? 13.634 -3.664 -18.230 1.00 94.25 615 GLY A N 1
ATOM 4966 C CA . GLY A 1 615 ? 12.527 -3.949 -19.143 1.00 94.25 615 GLY A CA 1
ATOM 4967 C C . GLY A 1 615 ? 12.966 -4.078 -20.604 1.00 94.25 615 GLY A C 1
ATOM 4968 O O . GLY A 1 615 ? 12.520 -4.995 -21.304 1.00 94.25 615 GLY A O 1
ATOM 4969 N N . PHE A 1 616 ? 13.882 -3.216 -21.064 1.00 94.31 616 PHE A N 1
ATOM 4970 C CA . PHE A 1 616 ? 14.476 -3.337 -22.402 1.00 94.31 616 PHE A CA 1
ATOM 4971 C C . PHE A 1 616 ? 15.201 -4.670 -22.561 1.00 94.31 616 PHE A C 1
ATOM 4973 O O . PHE A 1 616 ? 14.971 -5.390 -23.533 1.00 94.31 616 PHE A O 1
ATOM 4980 N N . ASN A 1 617 ? 16.039 -5.025 -21.588 1.00 93.69 617 ASN A N 1
ATOM 4981 C CA . ASN A 1 617 ? 16.783 -6.272 -21.598 1.00 93.69 617 ASN A CA 1
ATOM 4982 C C . ASN A 1 617 ? 15.847 -7.484 -21.548 1.00 93.69 617 ASN A C 1
ATOM 4984 O O . ASN A 1 617 ? 16.017 -8.401 -22.348 1.00 93.69 617 ASN A O 1
ATOM 4988 N N . SER A 1 618 ? 14.804 -7.455 -20.712 1.00 94.19 618 SER A N 1
ATOM 4989 C CA . SER A 1 618 ? 13.766 -8.491 -20.696 1.00 94.19 618 SER A CA 1
ATOM 4990 C C . SER A 1 618 ? 13.190 -8.719 -22.092 1.00 94.19 618 SER A C 1
ATOM 4992 O O . SER A 1 618 ? 13.255 -9.820 -22.641 1.00 94.19 618 SER A O 1
ATOM 4994 N N . THR A 1 619 ? 12.741 -7.639 -22.731 1.00 93.06 619 THR A N 1
ATOM 4995 C CA . THR A 1 619 ? 12.116 -7.680 -24.056 1.00 93.06 619 THR A CA 1
ATOM 4996 C C . THR A 1 619 ? 13.089 -8.161 -25.137 1.00 93.06 619 THR A C 1
ATOM 4998 O O . THR A 1 619 ? 12.750 -9.031 -25.946 1.00 93.06 619 THR A O 1
ATOM 5001 N N . LEU A 1 620 ? 14.331 -7.660 -25.132 1.00 93.44 620 LEU A N 1
ATOM 5002 C CA . LEU A 1 620 ? 15.402 -8.093 -26.040 1.00 93.44 620 LEU A CA 1
ATOM 5003 C C . LEU A 1 620 ? 15.736 -9.579 -25.869 1.00 93.44 620 LEU A C 1
ATOM 5005 O O . LEU A 1 620 ? 16.061 -10.265 -26.842 1.00 93.44 620 LEU A O 1
ATOM 5009 N N . ARG A 1 621 ? 15.634 -10.088 -24.640 1.00 92.88 621 ARG A N 1
ATOM 5010 C CA . ARG A 1 621 ? 15.837 -11.495 -24.279 1.00 92.88 621 ARG A CA 1
ATOM 5011 C C . ARG A 1 621 ? 14.560 -12.314 -24.322 1.00 92.88 621 ARG A C 1
ATOM 5013 O O . ARG A 1 621 ? 14.546 -13.422 -23.796 1.00 92.88 621 ARG A O 1
ATOM 5020 N N . ARG A 1 622 ? 13.544 -11.825 -25.040 1.00 90.50 622 ARG A N 1
ATOM 5021 C CA . ARG A 1 622 ? 12.298 -12.538 -25.318 1.00 90.50 622 ARG A CA 1
ATOM 5022 C C . ARG A 1 622 ? 11.375 -12.720 -24.103 1.00 90.50 622 ARG A C 1
ATOM 5024 O O . ARG A 1 622 ? 10.409 -13.461 -24.243 1.00 90.50 622 ARG A O 1
ATOM 5031 N N . GLY A 1 623 ? 11.600 -12.023 -22.994 1.00 92.81 623 GLY A N 1
ATOM 5032 C CA . GLY A 1 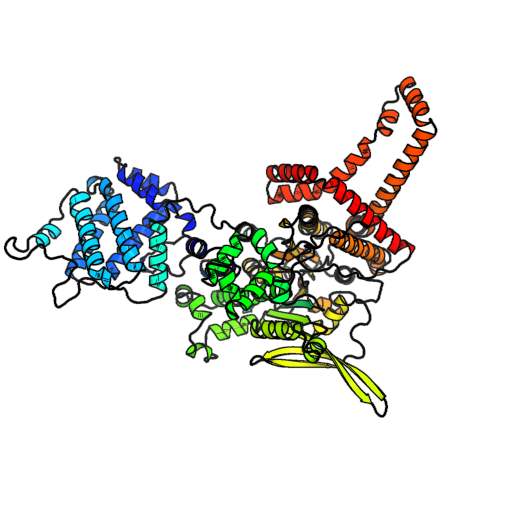623 ? 10.676 -11.960 -21.862 1.00 92.81 623 GLY A CA 1
ATOM 5033 C C . GLY A 1 623 ? 9.365 -11.247 -22.209 1.00 92.81 623 GLY A C 1
ATOM 5034 O O . GLY A 1 623 ? 9.320 -10.407 -23.113 1.00 92.81 623 GLY A O 1
ATOM 5035 N N . ASN A 1 624 ? 8.291 -11.622 -21.515 1.00 94.00 624 ASN A N 1
ATOM 5036 C CA . ASN A 1 624 ? 6.995 -10.947 -21.561 1.00 94.00 624 ASN A CA 1
ATOM 5037 C C . ASN A 1 624 ? 6.816 -10.114 -20.286 1.00 94.00 624 ASN A C 1
ATOM 5039 O O . ASN A 1 624 ? 7.282 -10.509 -19.215 1.00 94.00 624 ASN A O 1
ATOM 5043 N N . VAL A 1 625 ? 6.173 -8.961 -20.408 1.00 95.31 625 VAL A N 1
ATOM 5044 C CA . VAL A 1 625 ? 5.979 -8.021 -19.307 1.00 95.31 625 VAL A CA 1
ATOM 5045 C C . VAL A 1 625 ? 4.495 -7.679 -19.226 1.00 95.31 625 VAL A C 1
ATOM 5047 O O . VAL A 1 625 ? 3.917 -7.189 -20.199 1.00 95.31 625 VAL A O 1
ATOM 5050 N N . THR A 1 626 ? 3.884 -7.961 -18.081 1.00 95.56 626 THR A N 1
ATOM 5051 C CA . THR A 1 626 ? 2.444 -7.800 -17.830 1.00 95.56 626 THR A CA 1
ATOM 5052 C C . THR A 1 626 ? 2.189 -6.714 -16.790 1.00 95.56 626 THR A C 1
ATOM 5054 O O . THR A 1 626 ? 3.133 -6.140 -16.243 1.00 95.56 626 THR A O 1
ATOM 5057 N N . HIS A 1 627 ? 0.923 -6.375 -16.553 1.00 96.06 627 HIS A N 1
ATOM 5058 C CA . HIS A 1 627 ? 0.523 -5.382 -15.562 1.00 96.06 627 HIS A CA 1
ATOM 5059 C C . HIS A 1 627 ? -0.782 -5.812 -14.887 1.00 96.06 627 HIS A C 1
ATOM 5061 O O . HIS A 1 627 ? -1.734 -6.165 -15.582 1.00 96.06 627 HIS A O 1
ATOM 5067 N N . HIS A 1 628 ? -0.800 -5.783 -13.555 1.00 95.81 628 HIS A N 1
ATOM 5068 C CA . HIS A 1 628 ? -1.872 -6.303 -12.713 1.00 95.81 628 HIS A CA 1
ATOM 5069 C C . HIS A 1 628 ? -2.301 -5.217 -11.724 1.00 95.81 628 HIS A C 1
ATOM 5071 O O . HIS A 1 628 ? -1.532 -4.800 -10.857 1.00 95.81 628 HIS A O 1
ATOM 5077 N N . GLU A 1 629 ? -3.537 -4.745 -11.872 1.00 94.12 629 GLU A N 1
ATOM 5078 C CA . GLU A 1 629 ? -4.063 -3.604 -11.112 1.00 94.12 629 GLU A CA 1
ATOM 5079 C C . GLU A 1 629 ? -4.834 -4.002 -9.855 1.00 94.12 629 GLU A C 1
ATOM 5081 O O . GLU A 1 629 ? -5.108 -3.149 -9.014 1.00 94.12 629 GLU A O 1
ATOM 5086 N N . TYR A 1 630 ? -5.165 -5.288 -9.699 1.00 95.94 630 TYR A N 1
ATOM 5087 C CA . TYR A 1 630 ? -5.881 -5.780 -8.524 1.00 95.94 630 TYR A CA 1
ATOM 5088 C C . TYR A 1 630 ? -5.029 -5.753 -7.255 1.00 95.94 630 TYR A C 1
ATOM 5090 O O . TYR A 1 630 ? -5.556 -6.009 -6.181 1.00 95.94 630 TYR A O 1
ATOM 5098 N N . ILE A 1 631 ? -3.727 -5.486 -7.345 1.00 96.44 631 ILE A N 1
ATOM 5099 C CA . ILE A 1 631 ? -2.820 -5.338 -6.207 1.00 96.44 631 ILE A CA 1
ATOM 5100 C C . ILE A 1 631 ? -2.062 -4.022 -6.338 1.00 96.44 631 ILE A C 1
ATOM 5102 O O . ILE A 1 631 ? -1.653 -3.651 -7.440 1.00 96.44 631 ILE A O 1
ATOM 5106 N N . GLN A 1 632 ? -1.880 -3.318 -5.223 1.00 94.88 632 GLN A N 1
ATOM 5107 C CA . GLN A 1 632 ? -1.188 -2.032 -5.202 1.00 94.88 632 GLN A CA 1
ATOM 5108 C C . GLN A 1 632 ? -0.184 -1.905 -4.056 1.00 94.88 632 GLN A C 1
ATOM 5110 O O . GLN A 1 632 ? -0.347 -2.492 -2.991 1.00 94.88 632 GLN A O 1
ATOM 5115 N N . VAL A 1 633 ? 0.822 -1.063 -4.268 1.00 96.25 633 VAL A N 1
ATOM 5116 C CA . VAL A 1 633 ? 1.853 -0.704 -3.286 1.00 96.25 633 VAL A CA 1
ATOM 5117 C C . VAL A 1 633 ? 1.860 0.815 -3.122 1.00 96.25 633 VAL A C 1
ATOM 5119 O O . VAL A 1 633 ? 1.755 1.560 -4.095 1.00 96.25 633 VAL A O 1
ATOM 5122 N N . GLY A 1 634 ? 1.964 1.303 -1.890 1.00 94.81 634 GLY A N 1
ATOM 5123 C CA . GLY A 1 634 ? 2.063 2.731 -1.606 1.00 94.81 634 GLY A CA 1
ATOM 5124 C C . GLY A 1 634 ? 3.381 3.321 -2.115 1.00 94.81 634 GLY A C 1
ATOM 5125 O O . GLY A 1 634 ? 4.421 2.675 -2.033 1.00 94.81 634 GLY A O 1
ATOM 5126 N N . LYS A 1 635 ? 3.376 4.560 -2.609 1.00 93.06 635 LYS A N 1
ATOM 5127 C CA . LYS A 1 635 ? 4.585 5.298 -2.995 1.00 93.06 635 LYS A CA 1
ATOM 5128 C C . LYS A 1 635 ? 4.537 6.744 -2.531 1.00 93.06 635 LYS A C 1
ATOM 5130 O O . LYS A 1 635 ? 3.594 7.483 -2.809 1.00 93.06 635 LYS A O 1
ATOM 5135 N N . GLY A 1 636 ? 5.602 7.155 -1.858 1.00 89.75 636 GLY A N 1
ATOM 5136 C CA . GLY A 1 636 ? 5.835 8.534 -1.476 1.00 89.75 636 GLY A CA 1
ATOM 5137 C C . GLY A 1 636 ? 6.399 9.317 -2.650 1.00 8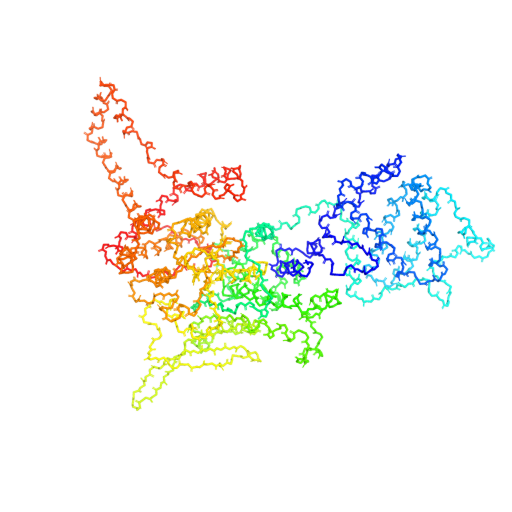9.75 636 GLY A C 1
ATOM 5138 O O . GLY A 1 636 ? 7.332 8.873 -3.319 1.00 89.75 636 GLY A O 1
ATOM 5139 N N . ARG A 1 637 ? 5.841 10.495 -2.911 1.00 85.44 637 ARG A N 1
ATOM 5140 C CA . ARG A 1 637 ? 6.369 11.433 -3.906 1.00 85.44 637 ARG A CA 1
ATOM 5141 C C . ARG A 1 637 ? 6.682 12.777 -3.281 1.00 85.44 637 ARG A C 1
ATOM 5143 O O . ARG A 1 637 ? 6.125 13.153 -2.250 1.00 85.44 637 ARG A O 1
ATOM 5150 N N . ASP A 1 638 ? 7.592 13.473 -3.939 1.00 77.75 638 ASP A N 1
ATOM 5151 C CA . ASP A 1 638 ? 8.002 14.823 -3.603 1.00 77.75 638 ASP A CA 1
ATOM 5152 C C . ASP A 1 638 ? 6.820 15.802 -3.690 1.00 77.75 638 ASP A C 1
ATOM 5154 O O . ASP A 1 638 ? 6.089 15.818 -4.679 1.00 77.75 638 ASP A O 1
ATOM 5158 N N . VAL A 1 639 ? 6.637 16.616 -2.648 1.00 73.81 639 VAL A N 1
ATOM 5159 C CA . VAL A 1 639 ? 5.466 17.505 -2.499 1.00 73.81 639 VAL A CA 1
ATOM 5160 C C . VAL A 1 639 ? 5.769 18.968 -2.827 1.00 73.81 639 VAL A C 1
ATOM 5162 O O . VAL A 1 639 ? 4.850 19.747 -3.086 1.00 73.81 639 VAL A O 1
ATOM 5165 N N . GLY A 1 640 ? 7.048 19.360 -2.816 1.00 77.94 640 GLY A N 1
ATOM 5166 C CA . GLY A 1 640 ? 7.489 20.725 -3.090 1.00 77.94 640 GLY A CA 1
ATOM 5167 C C . GLY A 1 640 ? 7.774 20.977 -4.571 1.00 77.94 640 GLY A C 1
ATOM 5168 O O . GLY A 1 640 ? 8.340 20.128 -5.259 1.00 77.94 640 GLY A O 1
ATOM 5169 N N . LEU A 1 641 ? 7.481 22.189 -5.057 1.00 82.62 641 LEU A N 1
ATOM 5170 C CA . LEU A 1 641 ? 7.686 22.579 -6.462 1.00 82.62 641 LEU A CA 1
ATOM 5171 C C . LEU A 1 641 ? 9.124 22.333 -6.956 1.00 82.62 641 LEU A C 1
ATOM 5173 O O . LEU A 1 641 ? 9.326 21.791 -8.042 1.00 82.62 641 LEU A O 1
ATOM 5177 N N . ASN A 1 642 ? 10.126 22.693 -6.147 1.00 82.19 642 ASN A N 1
ATOM 5178 C CA . ASN A 1 642 ? 11.537 22.491 -6.493 1.00 82.19 642 ASN A CA 1
ATOM 5179 C C . ASN A 1 642 ? 11.893 21.008 -6.625 1.00 82.19 642 ASN A C 1
ATOM 5181 O O . ASN A 1 642 ? 12.635 20.629 -7.528 1.00 82.19 642 ASN A O 1
ATOM 5185 N N . GLN A 1 643 ? 11.357 20.166 -5.744 1.00 81.69 643 GLN A N 1
ATOM 5186 C CA . GLN A 1 643 ? 11.608 18.730 -5.786 1.00 81.69 643 GLN A CA 1
ATOM 5187 C C . GLN A 1 643 ? 10.910 18.089 -6.987 1.00 81.69 643 GLN A C 1
ATOM 5189 O O . GLN A 1 643 ? 11.544 17.328 -7.710 1.00 81.69 643 GLN A O 1
ATOM 5194 N N . ILE A 1 644 ? 9.655 18.469 -7.257 1.00 83.62 644 ILE A N 1
ATOM 5195 C CA . ILE A 1 644 ? 8.908 18.018 -8.436 1.00 83.62 644 ILE A CA 1
ATOM 5196 C C . ILE A 1 644 ? 9.660 18.395 -9.719 1.00 83.62 644 ILE A C 1
ATOM 5198 O O . ILE A 1 644 ? 9.853 17.558 -10.595 1.00 83.62 644 ILE A O 1
ATOM 5202 N N . SER A 1 645 ? 10.156 19.632 -9.818 1.00 85.94 645 SER A N 1
ATOM 5203 C CA . SER A 1 645 ? 10.939 20.087 -10.974 1.00 85.94 645 SER A CA 1
ATOM 5204 C C . SER A 1 645 ? 12.245 19.297 -11.148 1.00 85.94 645 SER A C 1
ATOM 5206 O O . SER A 1 645 ? 12.601 18.921 -12.265 1.00 85.94 645 SER A O 1
ATOM 5208 N N . LEU A 1 646 ? 12.947 18.982 -10.052 1.00 85.12 646 LEU A N 1
ATOM 5209 C CA . LEU A 1 646 ? 14.151 18.141 -10.077 1.00 85.12 646 LEU A CA 1
ATOM 5210 C C . LEU A 1 646 ? 13.849 16.687 -10.461 1.00 85.12 646 LEU A C 1
ATOM 5212 O O . LEU A 1 646 ? 14.637 16.072 -11.181 1.00 85.12 646 LEU A O 1
ATOM 5216 N N . PHE A 1 647 ? 12.720 16.147 -10.010 1.00 84.81 647 PHE A N 1
ATOM 5217 C CA . PHE A 1 647 ? 12.252 14.825 -10.407 1.00 84.81 647 PHE A CA 1
ATOM 5218 C C . PHE A 1 647 ? 11.948 14.784 -11.909 1.00 84.81 647 PHE A C 1
ATOM 5220 O O . PHE A 1 647 ? 12.483 13.937 -12.623 1.00 84.81 647 PHE A O 1
ATOM 5227 N N . GLU A 1 648 ? 11.182 15.748 -12.418 1.00 87.38 648 GLU A N 1
ATOM 5228 C CA . GLU A 1 648 ? 10.860 15.842 -13.845 1.00 87.38 648 GLU A CA 1
ATOM 5229 C C . GLU A 1 648 ? 12.111 16.035 -14.708 1.00 87.38 648 GLU A C 1
ATOM 5231 O O . GLU A 1 648 ? 12.245 15.431 -15.775 1.00 87.38 648 GLU A O 1
ATOM 5236 N N . ALA A 1 649 ? 13.082 16.805 -14.212 1.00 89.06 649 ALA A N 1
ATOM 5237 C CA . ALA A 1 649 ? 14.398 16.922 -14.824 1.00 89.06 649 ALA A CA 1
ATOM 5238 C C . ALA A 1 649 ? 15.128 15.570 -14.886 1.00 89.06 649 ALA A C 1
ATOM 5240 O O . ALA A 1 649 ? 15.675 15.228 -15.934 1.00 89.06 649 ALA A O 1
ATOM 5241 N N . LYS A 1 650 ? 15.118 14.780 -13.799 1.00 87.44 650 LYS A N 1
ATOM 5242 C CA . LYS A 1 650 ? 15.727 13.437 -13.760 1.00 87.44 650 LYS A CA 1
ATOM 5243 C C . LYS A 1 650 ? 15.120 12.539 -14.839 1.00 87.44 650 LYS A C 1
ATOM 5245 O O . LYS A 1 650 ? 15.863 11.926 -15.605 1.00 87.44 650 LYS A O 1
ATOM 5250 N N . VAL A 1 651 ? 13.790 12.481 -14.917 1.00 88.50 651 VAL A N 1
ATOM 5251 C CA . VAL A 1 651 ? 13.079 11.627 -15.882 1.00 88.50 651 VAL A CA 1
ATOM 5252 C C . VAL A 1 651 ? 13.339 12.089 -17.320 1.00 88.50 651 VAL A C 1
ATOM 5254 O O . VAL A 1 651 ? 13.600 11.264 -18.195 1.00 88.50 651 VAL A O 1
ATOM 5257 N N . ALA A 1 652 ? 13.329 13.399 -17.578 1.00 91.00 652 ALA A N 1
ATOM 5258 C CA . ALA A 1 652 ? 13.601 13.951 -18.903 1.00 91.00 652 ALA A CA 1
ATOM 5259 C C . ALA A 1 652 ? 15.041 13.694 -19.374 1.00 91.00 652 ALA A C 1
ATOM 5261 O O . ALA A 1 652 ? 15.247 13.252 -20.506 1.00 91.00 652 ALA A O 1
ATOM 5262 N N . CYS A 1 653 ? 16.027 13.903 -18.499 1.00 91.12 653 CYS A N 1
ATOM 5263 C CA . CYS A 1 653 ? 17.421 13.566 -18.774 1.00 91.12 653 CYS A CA 1
ATOM 5264 C C . CYS A 1 653 ? 17.586 12.071 -19.075 1.00 91.12 653 CYS A C 1
ATOM 5266 O O . CYS A 1 653 ? 18.192 11.698 -20.078 1.00 91.12 653 CYS A O 1
ATOM 5268 N N . GLY A 1 654 ? 16.996 11.208 -18.243 1.00 90.56 654 GLY A N 1
ATOM 5269 C CA . GLY A 1 654 ? 17.062 9.764 -18.440 1.00 90.56 654 GLY A CA 1
ATOM 5270 C C . GLY A 1 654 ? 16.433 9.310 -19.761 1.00 90.56 654 GLY A C 1
ATOM 5271 O O . GLY A 1 654 ? 16.968 8.423 -20.419 1.00 90.56 654 GLY A O 1
ATOM 5272 N N . ASN A 1 655 ? 15.355 9.953 -20.220 1.00 91.56 655 ASN A N 1
ATOM 5273 C CA . ASN A 1 655 ? 14.786 9.695 -21.551 1.00 91.56 655 ASN A CA 1
ATOM 5274 C C . ASN A 1 655 ? 15.684 10.189 -22.699 1.00 91.56 655 ASN A C 1
ATOM 5276 O O . ASN A 1 655 ? 15.741 9.554 -23.758 1.00 91.56 655 ASN A O 1
ATOM 5280 N N . GLY A 1 656 ? 16.421 11.285 -22.500 1.00 92.12 656 GLY A N 1
ATOM 5281 C CA . GLY A 1 656 ? 17.455 11.732 -23.438 1.00 92.12 656 GLY A CA 1
ATOM 5282 C C . GLY A 1 656 ? 18.537 10.667 -23.631 1.00 92.12 656 GLY A C 1
ATOM 5283 O O . GLY A 1 656 ? 18.855 10.295 -24.760 1.00 92.12 656 GLY A O 1
ATOM 5284 N N . GLU A 1 657 ? 19.032 10.095 -22.532 1.00 90.88 657 GLU A N 1
ATOM 5285 C CA . GLU A 1 657 ? 20.009 8.998 -22.556 1.00 90.88 657 GLU A CA 1
ATOM 5286 C C . GLU A 1 657 ? 19.445 7.718 -23.193 1.00 90.88 657 GLU A C 1
ATOM 5288 O O . GLU A 1 657 ? 20.116 7.082 -24.008 1.00 90.88 657 GLU A O 1
ATOM 5293 N N . GLN A 1 658 ? 18.188 7.365 -22.900 1.00 91.38 658 GLN A N 1
ATOM 5294 C CA . GLN A 1 658 ? 17.508 6.232 -23.540 1.00 91.38 658 GLN A CA 1
ATOM 5295 C C . GLN A 1 658 ? 17.438 6.393 -25.061 1.00 91.38 658 GLN A C 1
ATOM 5297 O O . GLN A 1 658 ? 17.711 5.434 -25.786 1.00 91.38 658 GLN A O 1
ATOM 5302 N N . THR A 1 659 ? 17.129 7.598 -25.547 1.00 91.50 659 THR A N 1
ATOM 5303 C CA . THR A 1 659 ? 17.041 7.906 -26.984 1.00 91.50 659 THR A CA 1
ATOM 5304 C C . THR A 1 659 ? 18.370 7.652 -27.701 1.00 91.50 659 THR A C 1
ATOM 5306 O O . THR A 1 659 ? 18.382 7.159 -28.827 1.00 91.50 659 THR A O 1
ATOM 5309 N N . LEU A 1 660 ? 19.493 7.922 -27.029 1.00 89.81 660 LEU A N 1
ATOM 5310 C CA . LEU A 1 660 ? 20.846 7.685 -27.544 1.00 89.81 660 LEU A CA 1
ATOM 5311 C C . LEU A 1 660 ? 21.356 6.255 -27.283 1.00 89.81 660 LEU A C 1
ATOM 5313 O O . LEU A 1 660 ? 22.453 5.887 -27.713 1.00 89.81 660 LEU A O 1
ATOM 5317 N N . SER A 1 661 ? 20.589 5.429 -26.570 1.00 90.94 661 SER A N 1
ATOM 5318 C CA . SER A 1 661 ? 21.039 4.110 -26.139 1.00 90.94 661 SER A CA 1
ATOM 5319 C C . SER A 1 661 ? 21.034 3.079 -27.273 1.00 90.94 661 SER A C 1
ATOM 5321 O O . SER A 1 661 ? 20.141 3.009 -28.123 1.00 90.94 661 SER A O 1
ATOM 5323 N N . ARG A 1 662 ? 22.012 2.165 -27.229 1.00 92.19 662 ARG A N 1
ATOM 5324 C CA . ARG A 1 662 ? 22.040 0.988 -28.117 1.00 92.19 662 ARG A CA 1
ATOM 5325 C C . ARG A 1 662 ? 20.868 0.036 -27.866 1.00 92.19 662 ARG A C 1
ATOM 5327 O O . ARG A 1 662 ? 20.547 -0.764 -28.743 1.00 92.19 662 ARG A O 1
ATOM 5334 N N . ASP A 1 663 ? 20.262 0.085 -26.684 1.00 92.38 663 ASP A N 1
ATOM 5335 C CA . ASP A 1 663 ? 19.150 -0.786 -26.309 1.00 92.38 663 ASP A CA 1
ATOM 5336 C C . ASP A 1 663 ? 17.880 -0.412 -27.081 1.00 92.38 663 ASP A C 1
ATOM 5338 O O . ASP A 1 663 ? 17.288 -1.291 -27.707 1.00 92.38 663 ASP A O 1
ATOM 5342 N N . ILE A 1 664 ? 17.544 0.883 -27.170 1.00 93.00 664 ILE A N 1
ATOM 5343 C CA . ILE A 1 664 ? 16.448 1.375 -28.024 1.00 93.00 664 ILE A CA 1
ATOM 5344 C C . ILE A 1 664 ? 16.702 1.048 -29.499 1.00 93.00 664 ILE A C 1
ATOM 5346 O O . ILE A 1 664 ? 15.809 0.536 -30.175 1.00 93.00 664 ILE A O 1
ATOM 5350 N N . TYR A 1 665 ? 17.930 1.247 -29.993 1.00 94.19 665 TYR A N 1
ATOM 5351 C CA . TYR A 1 665 ? 18.289 0.873 -31.367 1.00 94.19 665 TYR A CA 1
ATOM 5352 C C . TYR A 1 665 ? 18.024 -0.617 -31.646 1.00 94.19 665 TYR A C 1
ATOM 5354 O O . TYR A 1 665 ? 17.425 -0.976 -32.663 1.00 94.19 665 TYR A O 1
ATOM 5362 N N . ARG A 1 666 ? 18.429 -1.503 -30.726 1.00 95.31 666 ARG A N 1
ATOM 5363 C CA . ARG A 1 666 ? 18.208 -2.952 -30.847 1.00 95.31 666 ARG A CA 1
ATOM 5364 C C . ARG A 1 666 ? 16.735 -3.328 -30.732 1.00 95.31 666 ARG A C 1
ATOM 5366 O O . ARG A 1 666 ? 16.307 -4.219 -31.458 1.00 95.31 666 ARG A O 1
ATOM 5373 N N . LEU A 1 667 ? 15.976 -2.678 -29.849 1.00 94.50 667 LEU A N 1
ATOM 5374 C CA . LEU A 1 667 ? 14.534 -2.892 -29.729 1.00 94.50 667 LEU A CA 1
ATOM 5375 C C . LEU A 1 667 ? 13.831 -2.536 -31.038 1.00 94.50 667 LEU A C 1
ATOM 5377 O O . LEU A 1 667 ? 13.088 -3.362 -31.560 1.00 94.50 667 LEU A O 1
ATOM 5381 N N . GLY A 1 668 ? 14.154 -1.381 -31.629 1.00 93.00 668 GLY A N 1
ATOM 5382 C CA . GLY A 1 668 ? 13.621 -0.964 -32.928 1.00 93.00 668 GLY A CA 1
ATOM 5383 C C . GLY A 1 668 ? 13.858 -2.002 -34.030 1.00 93.00 668 GLY A C 1
ATOM 5384 O O . GLY A 1 668 ? 12.934 -2.348 -34.750 1.00 93.00 668 GLY A O 1
ATOM 5385 N N . HIS A 1 669 ? 15.052 -2.599 -34.102 1.00 93.00 669 HIS A N 1
ATOM 5386 C CA . HIS A 1 669 ? 15.364 -3.640 -35.099 1.00 93.00 669 HIS A CA 1
ATOM 5387 C C . HIS A 1 669 ? 14.668 -4.989 -34.859 1.00 93.00 669 HIS A C 1
ATOM 5389 O O . HIS A 1 669 ? 14.715 -5.872 -35.717 1.00 93.00 669 HIS A O 1
ATOM 5395 N N . ARG A 1 670 ? 14.092 -5.205 -33.673 1.00 91.81 670 ARG A N 1
ATOM 5396 C CA . ARG A 1 670 ? 13.435 -6.465 -33.287 1.00 91.81 670 ARG A CA 1
ATOM 5397 C C . ARG A 1 670 ? 11.918 -6.337 -33.177 1.00 91.81 670 ARG A C 1
ATOM 5399 O O . ARG A 1 670 ? 11.246 -7.365 -33.122 1.00 91.81 670 ARG A O 1
ATOM 5406 N N . PHE A 1 671 ? 11.394 -5.119 -33.111 1.00 93.56 671 PHE A N 1
ATOM 5407 C CA . PHE A 1 671 ? 9.966 -4.848 -33.115 1.00 93.56 671 PHE A CA 1
ATOM 5408 C C . PHE A 1 671 ? 9.391 -4.911 -34.525 1.00 93.56 671 PHE A C 1
ATOM 5410 O O . PHE A 1 671 ? 10.021 -4.501 -35.496 1.00 93.56 671 PHE A O 1
ATOM 5417 N N . ASP A 1 672 ? 8.166 -5.425 -34.620 1.00 92.94 672 ASP A N 1
ATOM 5418 C CA . ASP A 1 672 ? 7.329 -5.197 -35.789 1.00 92.94 672 ASP A CA 1
ATOM 5419 C C . ASP A 1 672 ? 6.940 -3.713 -35.889 1.00 92.94 672 ASP A C 1
ATOM 5421 O O . ASP A 1 672 ? 7.147 -2.922 -34.965 1.00 92.94 672 ASP A O 1
ATOM 5425 N N . PHE A 1 673 ? 6.364 -3.335 -37.028 1.00 94.81 673 PHE A N 1
ATOM 5426 C CA . PHE A 1 673 ? 5.994 -1.952 -37.312 1.00 94.81 673 PHE A CA 1
ATOM 5427 C C . PHE A 1 673 ? 5.075 -1.336 -36.241 1.00 94.81 673 PHE A C 1
ATOM 5429 O O . PHE A 1 673 ? 5.301 -0.202 -35.817 1.00 94.81 673 PHE A O 1
ATOM 5436 N N . PHE A 1 674 ? 4.077 -2.076 -35.749 1.00 94.00 674 PHE A N 1
ATOM 5437 C CA . PHE A 1 674 ? 3.118 -1.554 -34.773 1.00 94.00 674 PHE A CA 1
ATOM 5438 C C . PHE A 1 674 ? 3.739 -1.400 -33.386 1.00 94.00 674 PHE A C 1
ATOM 5440 O O . PHE A 1 674 ? 3.519 -0.385 -32.724 1.00 94.00 674 PHE A O 1
ATOM 5447 N N . ARG A 1 675 ? 4.566 -2.353 -32.949 1.00 92.75 675 ARG A N 1
ATOM 5448 C CA . ARG A 1 675 ? 5.323 -2.242 -31.693 1.00 92.75 675 ARG A CA 1
ATOM 5449 C C . ARG A 1 675 ? 6.384 -1.152 -31.762 1.00 92.75 675 ARG A C 1
ATOM 5451 O O . ARG A 1 675 ? 6.612 -0.475 -30.766 1.00 92.75 675 ARG A O 1
ATOM 5458 N N . MET A 1 676 ? 6.994 -0.935 -32.926 1.00 94.06 676 MET A N 1
ATOM 5459 C CA . MET A 1 676 ? 7.915 0.180 -33.146 1.00 94.06 676 MET A CA 1
ATOM 5460 C C . MET A 1 676 ? 7.195 1.523 -32.996 1.00 94.06 676 MET A C 1
ATOM 5462 O O . MET A 1 676 ? 7.669 2.381 -32.255 1.00 94.06 676 MET A O 1
ATOM 5466 N N . LEU A 1 677 ? 6.027 1.678 -33.630 1.00 93.00 677 LEU A N 1
ATOM 5467 C CA . LEU A 1 677 ? 5.191 2.874 -33.505 1.00 93.00 677 LEU A CA 1
ATOM 5468 C C . LEU A 1 677 ? 4.738 3.097 -32.057 1.00 93.00 677 LEU A C 1
ATOM 5470 O O . LEU A 1 677 ? 4.824 4.208 -31.539 1.00 93.00 677 LEU A O 1
ATOM 5474 N N . SER A 1 678 ? 4.316 2.021 -31.392 1.00 93.62 678 SER A N 1
ATOM 5475 C CA . SER A 1 678 ? 3.903 2.043 -29.989 1.00 93.62 678 SER A CA 1
ATOM 5476 C C . SER A 1 678 ? 5.050 2.496 -29.093 1.00 93.62 678 SER A C 1
ATOM 5478 O O . SER A 1 678 ? 4.889 3.448 -28.343 1.00 93.62 678 SER A O 1
ATOM 5480 N N . CYS A 1 679 ? 6.227 1.879 -29.232 1.00 93.00 679 CYS A N 1
ATOM 5481 C CA . CYS A 1 679 ? 7.432 2.251 -28.495 1.00 93.00 679 CYS A CA 1
ATOM 5482 C C . CYS A 1 679 ? 7.806 3.718 -28.739 1.00 93.00 679 CYS A C 1
ATOM 5484 O O . CYS A 1 679 ? 8.105 4.434 -27.787 1.00 93.00 679 CYS A O 1
ATOM 5486 N N . TYR A 1 680 ? 7.742 4.193 -29.989 1.00 92.56 680 TYR A N 1
ATOM 5487 C CA . TYR A 1 680 ? 8.002 5.594 -30.308 1.00 92.56 680 TYR A CA 1
ATOM 5488 C C . TYR A 1 680 ? 7.063 6.519 -29.528 1.00 92.56 680 TYR A C 1
ATOM 5490 O O . TYR A 1 680 ? 7.540 7.358 -28.772 1.00 92.56 680 TYR A O 1
ATOM 5498 N N . PHE A 1 681 ? 5.746 6.348 -29.637 1.00 88.00 681 PHE A N 1
ATOM 5499 C CA . PHE A 1 681 ? 4.804 7.258 -28.980 1.00 88.00 681 PHE A CA 1
ATOM 5500 C C . PHE A 1 681 ? 4.824 7.192 -27.452 1.00 88.00 681 PHE A C 1
ATOM 5502 O O . PHE A 1 681 ? 4.487 8.183 -26.809 1.00 88.00 681 PHE A O 1
ATOM 5509 N N . THR A 1 682 ? 5.224 6.065 -26.864 1.00 87.44 682 THR A N 1
ATOM 5510 C CA . THR A 1 682 ? 5.137 5.854 -25.412 1.00 87.44 682 THR A CA 1
ATOM 5511 C C . THR A 1 682 ? 6.451 6.064 -24.669 1.00 87.44 682 THR A C 1
ATOM 5513 O O . THR A 1 682 ? 6.443 6.191 -23.447 1.00 87.44 682 THR A O 1
ATOM 5516 N N . THR A 1 683 ? 7.580 6.106 -25.380 1.00 88.19 683 THR A N 1
ATOM 5517 C CA . THR A 1 683 ? 8.907 6.325 -24.787 1.00 88.19 683 THR A CA 1
ATOM 5518 C C . THR A 1 683 ? 9.568 7.573 -25.375 1.00 88.19 683 THR A C 1
ATOM 5520 O O . THR A 1 683 ? 9.259 8.698 -24.988 1.00 88.19 683 THR A O 1
ATOM 5523 N N . VAL A 1 684 ? 10.454 7.398 -26.353 1.00 89.19 684 VAL A N 1
ATOM 5524 C CA . VAL A 1 684 ? 11.336 8.439 -26.892 1.00 89.19 684 VAL A CA 1
ATOM 5525 C C . VAL A 1 684 ? 10.589 9.518 -27.682 1.00 89.19 684 VAL A C 1
ATOM 5527 O O . VAL A 1 684 ? 10.893 10.706 -27.577 1.00 89.19 684 VAL A O 1
ATOM 5530 N N . GLY A 1 685 ? 9.570 9.135 -28.448 1.00 88.50 685 GLY A N 1
ATOM 5531 C CA . GLY A 1 685 ? 8.800 10.036 -29.303 1.00 88.50 685 GLY A CA 1
ATOM 5532 C C . GLY A 1 685 ? 7.931 11.015 -28.521 1.00 88.50 685 GLY A C 1
ATOM 5533 O O . GLY A 1 685 ? 7.726 12.131 -28.996 1.00 88.50 685 GLY A O 1
ATOM 5534 N N . PHE A 1 686 ? 7.491 10.667 -27.305 1.00 86.94 686 PHE A N 1
ATOM 5535 C CA . PHE A 1 686 ? 6.778 11.594 -26.420 1.00 86.94 686 PHE A CA 1
ATOM 5536 C C . PHE A 1 686 ? 7.637 12.820 -26.072 1.00 86.94 686 PHE A C 1
ATOM 5538 O O . PHE A 1 686 ? 7.174 13.957 -26.187 1.00 86.94 686 PHE A O 1
ATOM 5545 N N . TYR A 1 687 ? 8.907 12.613 -25.712 1.00 90.25 687 TYR A N 1
ATOM 5546 C CA . TYR A 1 687 ? 9.826 13.702 -25.364 1.00 90.25 687 TYR A CA 1
ATOM 5547 C C . TYR A 1 687 ? 10.268 14.507 -26.586 1.00 90.25 687 TYR A C 1
ATOM 5549 O O . TYR A 1 687 ? 10.316 15.735 -26.520 1.00 90.25 687 TYR A O 1
ATOM 5557 N N . ILE A 1 688 ? 10.504 13.840 -27.722 1.00 91.25 688 ILE A N 1
ATOM 5558 C CA . ILE A 1 688 ? 10.779 14.518 -28.998 1.00 91.25 688 ILE A CA 1
ATOM 5559 C C . ILE A 1 688 ? 9.597 15.416 -29.380 1.00 91.25 688 ILE A C 1
ATOM 5561 O O . ILE A 1 688 ? 9.787 16.593 -29.680 1.00 91.25 688 ILE A O 1
ATOM 5565 N N . SER A 1 689 ? 8.373 14.889 -29.316 1.00 87.56 689 SER A N 1
ATOM 5566 C CA . SER A 1 689 ? 7.157 15.640 -29.644 1.00 87.56 689 SER A CA 1
ATOM 5567 C C . SER A 1 689 ? 6.945 16.802 -28.678 1.00 87.56 689 SER A C 1
ATOM 5569 O O . SER A 1 689 ? 6.661 17.912 -29.114 1.00 87.56 689 SER A O 1
ATOM 5571 N N . SER A 1 690 ? 7.157 16.580 -27.379 1.00 85.69 690 SER A N 1
ATOM 5572 C CA . SER A 1 690 ? 7.080 17.626 -26.351 1.00 85.69 690 SER A CA 1
ATOM 5573 C C . SER A 1 690 ? 8.063 18.765 -26.625 1.00 85.69 690 SER A C 1
ATOM 5575 O O . SER A 1 690 ? 7.686 19.935 -26.576 1.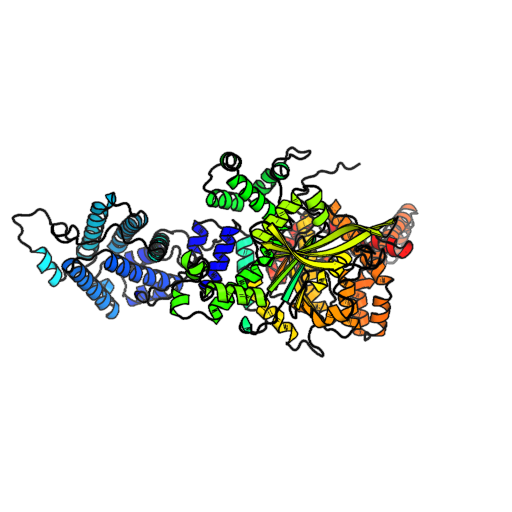00 85.69 690 SER A O 1
ATOM 5577 N N . MET A 1 691 ? 9.307 18.434 -26.980 1.00 88.94 691 MET A N 1
ATOM 5578 C CA . MET A 1 691 ? 10.319 19.423 -27.347 1.00 88.94 691 MET A CA 1
ATOM 5579 C C . MET A 1 691 ? 9.916 20.207 -28.600 1.00 88.94 691 MET A C 1
ATOM 5581 O O . MET A 1 691 ? 10.010 21.434 -28.618 1.00 88.94 691 MET A O 1
ATOM 5585 N N . MET A 1 692 ? 9.403 19.520 -29.623 1.00 88.25 692 MET A N 1
ATOM 5586 C CA . MET A 1 692 ? 8.898 20.165 -30.836 1.00 88.25 692 MET A CA 1
ATOM 5587 C C . MET A 1 692 ? 7.724 21.101 -30.541 1.00 88.25 692 MET A C 1
ATOM 5589 O O . MET A 1 692 ? 7.702 22.212 -31.061 1.00 88.25 692 MET A O 1
ATOM 5593 N N . VAL A 1 693 ? 6.786 20.703 -29.676 1.00 84.19 693 VAL A N 1
ATOM 5594 C CA . VAL A 1 693 ? 5.662 21.552 -29.250 1.00 84.19 693 VAL A CA 1
ATOM 5595 C C . VAL A 1 693 ? 6.173 22.826 -28.580 1.00 84.19 693 VAL A C 1
ATOM 5597 O O . VAL A 1 693 ? 5.750 23.914 -28.959 1.00 84.19 693 VAL A O 1
ATOM 5600 N N . VAL A 1 694 ? 7.117 22.721 -27.640 1.00 86.31 694 VAL A N 1
ATOM 5601 C CA . VAL A 1 694 ? 7.688 23.893 -26.956 1.00 86.31 694 VAL A CA 1
ATOM 5602 C C . VAL A 1 694 ? 8.400 24.823 -27.945 1.00 86.31 694 VAL A C 1
ATOM 5604 O O . VAL A 1 694 ? 8.178 26.033 -27.914 1.00 86.31 694 VAL A O 1
ATOM 5607 N N . ILE A 1 695 ? 9.195 24.279 -28.873 1.00 88.25 695 ILE A N 1
ATOM 5608 C CA . ILE A 1 695 ? 9.854 25.066 -29.928 1.00 88.25 695 ILE A CA 1
ATOM 5609 C C . ILE A 1 695 ? 8.818 25.771 -30.812 1.00 88.25 695 ILE A C 1
ATOM 5611 O O . ILE A 1 695 ? 8.951 26.966 -31.071 1.00 88.25 695 ILE A O 1
ATOM 5615 N N . ILE A 1 696 ? 7.766 25.067 -31.241 1.00 84.94 696 ILE A N 1
ATOM 5616 C CA . ILE A 1 696 ? 6.687 25.634 -32.061 1.00 84.94 696 ILE A CA 1
ATOM 5617 C C . ILE A 1 696 ? 5.970 26.758 -31.313 1.00 84.94 696 ILE A C 1
ATOM 5619 O O . ILE A 1 696 ? 5.690 27.791 -31.915 1.00 84.94 696 ILE A O 1
ATOM 5623 N N . VAL A 1 697 ? 5.713 26.604 -30.011 1.00 82.06 697 VAL A N 1
ATOM 5624 C CA . VAL A 1 697 ? 5.110 27.660 -29.184 1.00 82.06 697 VAL A CA 1
ATOM 5625 C C . VAL A 1 697 ? 6.004 28.900 -29.152 1.00 82.06 697 VAL A C 1
ATOM 5627 O O . VAL A 1 697 ? 5.503 30.003 -29.362 1.00 82.06 697 VAL A O 1
ATOM 5630 N N . TYR A 1 698 ? 7.320 28.752 -28.971 1.00 86.31 698 TYR A N 1
ATOM 5631 C CA . TYR A 1 698 ? 8.242 29.892 -29.036 1.00 86.31 698 TYR A CA 1
ATOM 5632 C C . TYR A 1 698 ? 8.264 30.546 -30.419 1.00 86.31 698 TYR A C 1
ATOM 5634 O O . TYR A 1 698 ? 8.122 31.764 -30.514 1.00 86.31 698 TYR A O 1
ATOM 5642 N N . VAL A 1 699 ? 8.392 29.759 -31.491 1.00 87.81 699 VAL A N 1
ATOM 5643 C CA . VAL A 1 699 ? 8.365 30.267 -32.874 1.00 87.81 699 VAL A CA 1
ATOM 5644 C C . VAL A 1 699 ? 7.052 30.995 -33.156 1.00 87.81 699 VAL A C 1
ATOM 5646 O O . VAL A 1 699 ? 7.061 32.061 -33.764 1.00 87.81 699 VAL A O 1
ATOM 5649 N N . PHE A 1 700 ? 5.930 30.471 -32.667 1.00 82.62 700 PHE A N 1
ATOM 5650 C CA . PHE A 1 700 ? 4.624 31.099 -32.799 1.00 82.62 700 PHE A CA 1
ATOM 5651 C C . PHE A 1 700 ? 4.535 32.417 -32.022 1.00 82.62 700 PHE A C 1
ATOM 5653 O O . PHE A 1 700 ? 4.094 33.416 -32.584 1.00 82.62 700 PHE A O 1
ATOM 5660 N N . LEU A 1 701 ? 4.967 32.457 -30.757 1.00 84.19 701 LEU A N 1
ATOM 5661 C CA . LEU A 1 701 ? 4.906 33.663 -29.925 1.00 84.19 701 LEU A CA 1
ATOM 5662 C C . LEU A 1 701 ? 5.828 34.770 -30.450 1.00 84.19 701 LEU A C 1
ATOM 5664 O O . LEU A 1 701 ? 5.381 35.905 -30.612 1.00 84.19 701 LEU A O 1
ATOM 5668 N N . TYR A 1 702 ? 7.085 34.447 -30.768 1.00 88.81 702 TYR A N 1
ATOM 5669 C CA . TYR A 1 702 ? 8.031 35.411 -31.339 1.00 88.81 702 TYR A CA 1
ATOM 5670 C C . TYR A 1 702 ? 7.648 35.813 -32.762 1.00 88.81 702 TYR A C 1
ATOM 5672 O O . TYR A 1 702 ? 7.716 36.993 -33.100 1.00 88.81 702 TYR A O 1
ATOM 5680 N N . GLY A 1 703 ? 7.187 34.862 -33.576 1.00 87.00 703 GLY A N 1
ATOM 5681 C CA . GLY A 1 703 ? 6.653 35.136 -34.906 1.00 87.00 703 GLY A CA 1
ATOM 5682 C C . GLY A 1 703 ? 5.455 36.080 -34.841 1.00 87.00 703 GLY A C 1
ATOM 5683 O O . GLY A 1 703 ? 5.401 37.055 -35.583 1.00 87.00 703 GLY A O 1
ATOM 5684 N N . ARG A 1 704 ? 4.532 35.871 -33.896 1.00 79.62 704 ARG A N 1
ATOM 5685 C CA . ARG A 1 704 ? 3.388 36.764 -33.678 1.00 79.62 704 ARG A CA 1
ATOM 5686 C C . ARG A 1 704 ? 3.815 38.139 -33.185 1.00 79.62 704 ARG A C 1
ATOM 5688 O O . ARG A 1 704 ? 3.338 39.133 -33.718 1.00 79.62 704 ARG A O 1
ATOM 5695 N N . LEU A 1 705 ? 4.711 38.211 -32.202 1.00 85.44 705 LEU A N 1
ATOM 5696 C CA . LEU A 1 705 ? 5.243 39.485 -31.716 1.00 85.44 705 LEU A CA 1
ATOM 5697 C C . LEU A 1 705 ? 5.876 40.281 -32.865 1.00 85.44 705 LEU A C 1
ATOM 5699 O O . LEU A 1 705 ? 5.625 41.474 -33.004 1.00 85.44 705 LEU A O 1
ATOM 5703 N N . TYR A 1 706 ? 6.631 39.607 -33.732 1.00 88.88 706 TYR A N 1
ATOM 5704 C CA . TYR A 1 706 ? 7.194 40.206 -34.936 1.00 88.88 706 TYR A CA 1
ATOM 5705 C C . TYR A 1 706 ? 6.110 40.704 -35.909 1.00 88.88 706 TYR A C 1
ATOM 5707 O O . TYR A 1 706 ? 6.195 41.832 -36.399 1.00 88.88 706 TYR A O 1
ATOM 5715 N N . LEU A 1 707 ? 5.061 39.916 -36.168 1.00 86.06 707 LEU A N 1
ATOM 5716 C CA . LEU A 1 707 ? 3.931 40.327 -37.016 1.00 86.06 707 LEU A CA 1
ATOM 5717 C C . LEU A 1 707 ? 3.175 41.540 -36.450 1.00 86.06 707 LEU A C 1
ATOM 5719 O O . LEU A 1 707 ? 2.787 42.425 -37.217 1.00 86.06 707 LEU A O 1
ATOM 5723 N N . ALA A 1 708 ? 2.999 41.597 -35.129 1.00 85.06 708 ALA A N 1
ATOM 5724 C CA . ALA A 1 708 ? 2.341 42.698 -34.436 1.00 85.06 708 ALA A CA 1
ATOM 5725 C C . ALA A 1 708 ? 3.178 43.987 -34.501 1.00 85.06 708 ALA A C 1
ATOM 5727 O O . ALA A 1 708 ? 2.666 45.043 -34.869 1.00 85.06 708 ALA A O 1
ATOM 5728 N N . LEU A 1 709 ? 4.481 43.896 -34.200 1.00 88.88 709 LEU A N 1
ATOM 5729 C CA . LEU A 1 709 ? 5.397 45.044 -34.187 1.00 88.88 709 LEU A CA 1
ATOM 5730 C C . LEU A 1 709 ? 5.726 45.572 -35.590 1.00 88.88 709 LEU A C 1
ATOM 5732 O O . LEU A 1 709 ? 5.932 46.770 -35.758 1.00 88.88 709 LEU A O 1
ATOM 5736 N N . SER A 1 710 ? 5.757 44.707 -36.607 1.00 90.12 710 SER A N 1
ATOM 5737 C CA . SER A 1 710 ? 5.997 45.113 -38.002 1.00 90.12 710 SER A CA 1
ATOM 5738 C C . SER A 1 710 ? 4.786 45.777 -38.668 1.00 90.12 710 SER A C 1
ATOM 5740 O O . SER A 1 710 ? 4.896 46.265 -39.791 1.00 90.12 710 SER A O 1
ATOM 5742 N N . GLY A 1 711 ? 3.612 45.762 -38.026 1.00 84.94 711 GLY A N 1
ATOM 5743 C CA . GLY A 1 711 ? 2.347 46.192 -38.629 1.00 84.94 711 GLY A CA 1
ATOM 5744 C C . GLY A 1 711 ? 1.805 45.231 -39.698 1.00 84.94 711 GLY A C 1
ATOM 5745 O O . GLY A 1 711 ? 0.721 45.464 -40.242 1.00 84.94 711 GLY A O 1
ATOM 5746 N N . LEU A 1 712 ? 2.513 44.128 -39.981 1.00 83.56 712 LEU A N 1
ATOM 5747 C CA . LEU A 1 712 ? 2.110 43.141 -40.978 1.00 83.56 712 LEU A CA 1
ATOM 5748 C C . LEU A 1 712 ? 0.824 42.420 -40.562 1.00 83.56 712 LEU A C 1
ATOM 5750 O O . LEU A 1 712 ? -0.020 42.156 -41.412 1.00 83.56 712 LEU A O 1
ATOM 5754 N N . GLU A 1 713 ? 0.618 42.174 -39.265 1.00 80.25 713 GLU A N 1
ATOM 5755 C CA . GLU A 1 713 ? -0.640 41.626 -38.736 1.00 80.25 713 GLU A CA 1
ATOM 5756 C C . GLU A 1 713 ? -1.846 42.483 -39.142 1.00 80.25 713 GLU A C 1
ATOM 5758 O O . GLU A 1 713 ? -2.857 41.961 -39.612 1.00 80.25 713 GLU A O 1
ATOM 5763 N N . LEU A 1 714 ? -1.727 43.808 -39.040 1.00 78.69 714 LEU A N 1
ATOM 5764 C CA . LEU A 1 714 ? -2.805 44.738 -39.371 1.00 78.69 714 LEU A CA 1
ATOM 5765 C C . LEU A 1 714 ? -3.075 44.755 -40.884 1.00 78.69 714 LEU A C 1
ATOM 5767 O O . LEU A 1 714 ? -4.234 44.760 -41.310 1.00 78.69 714 LEU A O 1
ATOM 5771 N N . ALA A 1 715 ? -2.019 44.680 -41.700 1.00 82.88 715 ALA A N 1
ATOM 5772 C CA . ALA A 1 715 ? -2.128 44.548 -43.151 1.00 82.88 715 ALA A CA 1
ATOM 5773 C C . ALA A 1 715 ? -2.797 43.222 -43.563 1.00 82.88 715 ALA A C 1
ATOM 5775 O O . ALA A 1 715 ? -3.738 43.227 -44.363 1.00 82.88 715 ALA A O 1
ATOM 5776 N N . ILE A 1 716 ? -2.374 42.102 -42.967 1.00 80.75 716 ILE A N 1
ATOM 5777 C CA . ILE A 1 716 ? -2.944 40.769 -43.196 1.00 80.75 716 ILE A CA 1
ATOM 5778 C C . ILE A 1 716 ? -4.420 40.748 -42.788 1.00 80.75 716 ILE A C 1
ATOM 5780 O O . ILE A 1 716 ? -5.260 40.305 -43.568 1.00 80.75 716 ILE A O 1
ATOM 5784 N N . MET A 1 717 ? -4.766 41.287 -41.616 1.00 78.19 717 MET A N 1
ATOM 5785 C CA . MET A 1 717 ? -6.146 41.345 -41.122 1.00 78.19 717 MET A CA 1
ATOM 5786 C C . MET A 1 717 ? -7.046 42.224 -41.993 1.00 78.19 717 MET A C 1
ATOM 5788 O O . MET A 1 717 ? -8.193 41.855 -42.270 1.00 78.19 717 MET A O 1
ATOM 5792 N N . LYS A 1 718 ? -6.538 43.368 -42.469 1.00 81.50 718 LYS A N 1
ATOM 5793 C CA . LYS A 1 718 ? -7.264 44.240 -43.401 1.00 81.50 718 LYS A CA 1
ATOM 5794 C C . LYS A 1 718 ? -7.527 43.520 -44.723 1.00 81.50 718 LYS A C 1
ATOM 5796 O O . LYS A 1 718 ? -8.651 43.545 -45.221 1.00 81.50 718 LYS A O 1
ATOM 5801 N N . GLN A 1 719 ? -6.526 42.827 -45.260 1.00 82.12 719 GLN A N 1
ATOM 5802 C CA . GLN A 1 719 ? -6.659 42.072 -46.504 1.00 82.12 719 GLN A CA 1
ATOM 5803 C C . GLN A 1 719 ? -7.558 40.837 -46.356 1.00 82.12 719 GLN A C 1
ATOM 5805 O O . GLN A 1 719 ? -8.350 40.550 -47.254 1.00 82.12 719 GLN A O 1
ATOM 5810 N N . ALA A 1 720 ? -7.501 40.149 -45.214 1.00 80.06 720 ALA A N 1
ATOM 5811 C CA . ALA A 1 720 ? -8.383 39.034 -44.887 1.00 80.06 720 ALA A CA 1
ATOM 5812 C C . ALA A 1 720 ? -9.850 39.480 -44.816 1.00 80.06 720 ALA A C 1
ATOM 5814 O O . ALA A 1 720 ? -10.705 38.821 -45.406 1.00 80.06 720 ALA A O 1
ATOM 5815 N N . ARG A 1 721 ? -10.135 40.630 -44.178 1.00 78.75 721 ARG A N 1
ATOM 5816 C CA . ARG A 1 721 ? -11.483 41.229 -44.164 1.00 78.75 721 ARG A CA 1
ATOM 5817 C C . ARG A 1 721 ? -11.963 41.596 -45.560 1.00 78.75 721 ARG A C 1
ATOM 5819 O O . ARG A 1 721 ? -13.081 41.243 -45.908 1.00 78.75 721 ARG A O 1
ATOM 5826 N N . MET A 1 722 ? -11.126 42.253 -46.365 1.00 82.56 722 MET A N 1
ATOM 5827 C CA . MET A 1 722 ? -11.505 42.627 -47.734 1.00 82.56 722 MET A CA 1
ATOM 5828 C C . MET A 1 722 ? -11.810 41.411 -48.617 1.00 82.56 722 MET A C 1
ATOM 5830 O O . MET A 1 722 ? -12.671 41.492 -49.483 1.00 82.56 722 MET A O 1
ATOM 5834 N N . ARG A 1 723 ? -11.121 40.283 -48.403 1.00 83.19 723 ARG A N 1
ATOM 5835 C CA . ARG A 1 723 ? -11.326 39.045 -49.174 1.00 83.19 723 ARG A CA 1
ATOM 5836 C C . ARG A 1 723 ? -12.380 38.101 -48.588 1.00 83.19 723 ARG A C 1
ATOM 5838 O O . ARG A 1 723 ? -12.610 37.050 -49.175 1.00 83.19 723 ARG A O 1
ATOM 5845 N N . GLY A 1 724 ? -12.963 38.411 -47.429 1.00 78.94 724 GLY A N 1
ATOM 5846 C CA . GLY A 1 724 ? -13.860 37.491 -46.721 1.00 78.94 724 GLY A CA 1
ATOM 5847 C C . GLY A 1 724 ? -13.191 36.178 -46.281 1.00 78.94 724 GLY A C 1
ATOM 5848 O O . GLY A 1 724 ? -13.874 35.172 -46.115 1.00 78.94 724 GLY A O 1
ATOM 5849 N N . ASN A 1 725 ? -11.862 36.149 -46.107 1.00 79.44 725 ASN A N 1
ATOM 5850 C CA . ASN A 1 725 ? -11.140 34.926 -45.744 1.00 79.44 725 ASN A CA 1
ATOM 5851 C C . ASN A 1 725 ? -11.204 34.683 -44.227 1.00 79.44 725 ASN A C 1
ATOM 5853 O O . ASN A 1 725 ? -10.323 35.102 -43.470 1.00 79.44 725 ASN A O 1
ATOM 5857 N N . THR A 1 726 ? -12.256 33.989 -43.798 1.00 74.69 726 THR A N 1
ATOM 5858 C CA . THR A 1 726 ? -12.479 33.586 -42.402 1.00 74.69 726 THR A CA 1
ATOM 5859 C C . THR A 1 726 ? -11.400 32.637 -41.884 1.00 74.69 726 THR A C 1
ATOM 5861 O O . THR A 1 726 ? -11.038 32.719 -40.713 1.00 74.69 726 THR A O 1
ATOM 5864 N N . ALA A 1 727 ? -10.827 31.783 -42.740 1.00 70.44 727 ALA A N 1
ATOM 5865 C CA . ALA A 1 727 ? -9.801 30.819 -42.343 1.00 70.44 727 ALA A CA 1
ATOM 5866 C C . ALA A 1 727 ? -8.498 31.506 -41.910 1.00 70.44 727 ALA A C 1
ATOM 5868 O O . ALA A 1 727 ? -7.915 31.132 -40.897 1.00 70.44 727 ALA A O 1
ATOM 5869 N N . LEU A 1 728 ? -8.065 32.548 -42.628 1.00 70.38 728 LEU A N 1
ATOM 5870 C CA . LEU A 1 728 ? -6.877 33.321 -42.251 1.00 70.38 728 LEU A CA 1
ATOM 5871 C C . LEU A 1 728 ? -7.105 34.104 -40.949 1.00 70.38 728 LEU A C 1
ATOM 5873 O O . LEU A 1 728 ? -6.226 34.127 -40.095 1.00 70.38 728 LEU A O 1
ATOM 5877 N N . GLN A 1 729 ? -8.298 34.677 -40.752 1.00 68.50 729 GLN A N 1
ATOM 5878 C CA . GLN A 1 729 ? -8.672 35.297 -39.473 1.00 68.50 729 GLN A CA 1
ATOM 5879 C C . GLN A 1 729 ? -8.669 34.293 -38.314 1.00 68.50 729 GLN A C 1
ATOM 5881 O O . GLN A 1 729 ? -8.161 34.604 -37.240 1.00 68.50 729 GLN A O 1
ATOM 5886 N N . ALA A 1 730 ? -9.211 33.093 -38.531 1.00 68.62 730 ALA A N 1
ATOM 5887 C CA . ALA A 1 730 ? -9.262 32.041 -37.522 1.00 68.62 730 ALA A CA 1
ATOM 5888 C C . ALA A 1 730 ? -7.868 31.485 -37.196 1.00 68.62 730 ALA A C 1
ATOM 5890 O O . ALA A 1 730 ? -7.559 31.292 -36.026 1.00 68.62 730 ALA A O 1
ATOM 5891 N N . ALA A 1 731 ? -7.001 31.303 -38.199 1.00 66.88 731 ALA A N 1
ATOM 5892 C CA . ALA A 1 731 ? -5.610 30.884 -38.007 1.00 66.88 731 ALA A CA 1
ATOM 5893 C C . ALA A 1 731 ? -4.780 31.924 -37.231 1.00 66.88 731 ALA A C 1
ATOM 5895 O O . ALA A 1 731 ? -3.852 31.562 -36.511 1.00 66.88 731 ALA A O 1
ATOM 5896 N N . MET A 1 732 ? -5.131 33.212 -37.335 1.00 63.53 732 MET A N 1
ATOM 5897 C CA . MET A 1 732 ? -4.581 34.271 -36.477 1.00 63.53 732 MET A CA 1
ATOM 5898 C C . MET A 1 732 ? -5.177 34.278 -35.052 1.00 63.53 732 MET A C 1
ATOM 5900 O O . MET A 1 732 ? -4.600 34.868 -34.126 1.00 63.53 732 MET A O 1
ATOM 5904 N N . GLY A 1 733 ? -6.317 33.611 -34.852 1.00 63.50 733 GLY A N 1
ATOM 5905 C CA . GLY A 1 733 ? -6.950 33.398 -33.555 1.00 63.50 733 GLY A CA 1
ATOM 5906 C C . GLY A 1 733 ? -6.136 32.437 -32.688 1.00 63.50 733 GLY A C 1
ATOM 5907 O O . GLY A 1 733 ? -5.869 31.301 -33.061 1.00 63.50 733 GLY A O 1
ATOM 5908 N N . SER A 1 734 ? -5.760 32.875 -31.488 1.00 60.06 734 SER A N 1
ATOM 5909 C CA . SER A 1 734 ? -4.921 32.144 -30.520 1.00 60.06 734 SER A CA 1
ATOM 5910 C C . SER A 1 734 ? -5.555 30.879 -29.907 1.00 60.06 734 SER A C 1
ATOM 5912 O O . SER A 1 734 ? -4.980 30.293 -28.991 1.00 60.06 734 SER A O 1
ATOM 5914 N N . GLN A 1 735 ? -6.729 30.442 -30.377 1.00 58.09 735 GLN A N 1
ATOM 5915 C CA . GLN A 1 735 ? -7.520 29.381 -29.740 1.00 58.09 735 GLN A CA 1
ATOM 5916 C C . GLN A 1 735 ? -6.868 27.987 -29.803 1.00 58.09 735 GLN A C 1
ATOM 5918 O O . GLN A 1 735 ? -7.140 27.156 -28.939 1.00 58.09 735 GLN A O 1
ATOM 5923 N N . SER A 1 736 ? -5.979 27.728 -30.768 1.00 57.66 736 SER A N 1
ATOM 5924 C CA . SER A 1 736 ? -5.339 26.415 -30.947 1.00 57.66 736 SER A CA 1
ATOM 5925 C C . SER A 1 736 ? -4.402 26.017 -29.799 1.00 57.66 736 SER A C 1
ATOM 5927 O O . SER A 1 736 ? -4.298 24.835 -29.478 1.00 57.66 736 SER A O 1
ATOM 5929 N N . ILE A 1 737 ? -3.762 26.979 -29.123 1.00 54.91 737 ILE A N 1
ATOM 5930 C CA . ILE A 1 737 ? -2.820 26.690 -28.024 1.00 54.91 737 ILE A CA 1
ATOM 5931 C C . ILE A 1 737 ? -3.554 26.163 -26.783 1.00 54.91 737 ILE A C 1
ATOM 5933 O O . ILE A 1 737 ? -3.074 25.239 -26.130 1.00 54.91 737 ILE A O 1
ATOM 5937 N N . VAL A 1 738 ? -4.743 26.696 -26.484 1.00 58.47 738 VAL A N 1
ATOM 5938 C CA . VAL A 1 738 ? -5.551 26.261 -25.328 1.00 58.47 738 VAL A CA 1
ATOM 5939 C C . VAL A 1 738 ? -6.052 24.821 -25.510 1.00 58.47 738 VAL A C 1
ATOM 5941 O O . VAL A 1 738 ? -6.146 24.072 -24.539 1.00 58.47 738 VAL A O 1
ATOM 5944 N N . GLN A 1 739 ? -6.312 24.394 -26.752 1.00 62.09 739 GLN A N 1
ATOM 5945 C CA . GLN A 1 739 ? -6.795 23.040 -27.051 1.00 62.09 739 GLN A CA 1
ATOM 5946 C C . GLN A 1 739 ? -5.762 21.945 -26.733 1.00 62.09 739 GLN A C 1
ATOM 5948 O O . GLN A 1 739 ? -6.147 20.863 -26.290 1.00 62.09 739 GLN A O 1
ATOM 5953 N N . LEU A 1 740 ? -4.459 22.215 -26.899 1.00 60.53 740 LEU A N 1
ATOM 5954 C CA . LEU A 1 740 ? -3.401 21.227 -26.636 1.00 60.53 740 LEU A CA 1
ATOM 5955 C C . LEU A 1 740 ? -3.330 20.822 -25.157 1.00 60.53 740 LEU A C 1
ATOM 5957 O O . LEU A 1 740 ? -3.225 19.635 -24.854 1.00 60.53 740 LEU A O 1
ATOM 5961 N N . GLY A 1 741 ? -3.442 21.787 -24.238 1.00 63.78 741 GLY A N 1
ATOM 5962 C CA . GLY A 1 741 ? -3.437 21.504 -22.798 1.00 63.78 741 GLY A CA 1
ATOM 5963 C C . GLY A 1 741 ? -4.629 20.647 -22.362 1.00 63.78 741 GLY A C 1
ATOM 5964 O O . GLY A 1 741 ? -4.481 19.747 -21.537 1.00 63.78 741 GLY A O 1
ATOM 5965 N N . LEU A 1 742 ? -5.798 20.873 -22.971 1.00 67.75 742 LEU A N 1
ATOM 5966 C CA . LEU A 1 742 ? -7.022 20.136 -22.656 1.00 67.75 742 LEU A CA 1
ATOM 5967 C C . LEU A 1 742 ? -6.954 18.670 -23.116 1.00 67.75 742 LEU A C 1
ATOM 5969 O O . LEU A 1 742 ? -7.390 17.779 -22.391 1.00 67.75 742 LEU A O 1
ATOM 5973 N N . LEU A 1 743 ? -6.351 18.402 -24.280 1.00 69.25 743 LEU A N 1
ATOM 5974 C CA . LEU A 1 743 ? -6.154 17.035 -24.781 1.00 69.25 743 LEU A CA 1
ATOM 5975 C C . LEU A 1 743 ? -5.192 16.222 -23.904 1.00 69.25 743 LEU A C 1
ATOM 5977 O O . LEU A 1 743 ? -5.426 15.035 -23.685 1.00 69.25 743 LEU A O 1
ATOM 5981 N N . MET A 1 744 ? -4.143 16.848 -23.360 1.00 69.75 744 MET A N 1
ATOM 5982 C CA . MET A 1 744 ? -3.212 16.169 -22.448 1.00 69.75 744 MET A CA 1
ATOM 5983 C C . MET A 1 744 ? -3.845 15.811 -21.096 1.00 69.75 744 MET A C 1
ATOM 5985 O O . MET A 1 744 ? -3.376 14.885 -20.437 1.00 69.75 744 MET A O 1
ATOM 5989 N N . ALA A 1 745 ? -4.916 16.500 -20.693 1.00 75.75 745 ALA A N 1
ATOM 5990 C CA . ALA A 1 745 ? -5.656 16.195 -19.469 1.00 75.75 745 ALA A CA 1
ATOM 5991 C C . ALA A 1 745 ? -6.665 15.041 -19.633 1.00 75.75 745 ALA A C 1
ATOM 5993 O O . ALA A 1 745 ? -7.171 14.527 -18.636 1.00 75.75 745 ALA A O 1
ATOM 5994 N N . LEU A 1 746 ? -6.954 14.607 -20.868 1.00 82.75 746 LEU A N 1
ATOM 5995 C CA . LEU A 1 746 ? -7.979 13.598 -21.143 1.00 82.75 746 LEU A CA 1
ATOM 5996 C C . LEU A 1 746 ? -7.722 12.249 -20.444 1.00 82.75 746 LEU A C 1
ATOM 5998 O O . LEU A 1 746 ? -8.660 11.747 -19.829 1.00 82.75 746 LEU A O 1
ATOM 6002 N N . PRO A 1 747 ? -6.508 11.655 -20.460 1.00 84.25 747 PRO A N 1
ATOM 6003 C CA . PRO A 1 747 ? -6.273 10.377 -19.781 1.00 84.25 747 PRO A CA 1
ATOM 6004 C C . PRO A 1 747 ? -6.528 10.455 -18.273 1.00 84.25 747 PRO A C 1
ATOM 6006 O O . PRO A 1 747 ? -7.147 9.563 -17.706 1.00 84.25 747 PRO A O 1
ATOM 6009 N N . MET A 1 748 ? -6.117 11.558 -17.643 1.00 84.69 748 MET A N 1
ATOM 6010 C CA . MET A 1 748 ? -6.364 11.813 -16.224 1.00 84.69 748 MET A CA 1
ATOM 6011 C C . MET A 1 748 ? -7.863 11.926 -15.930 1.00 84.69 748 MET A C 1
ATOM 6013 O O . MET A 1 748 ? -8.351 11.323 -14.980 1.00 84.69 748 MET A O 1
ATOM 6017 N N . PHE A 1 749 ? -8.608 12.660 -16.761 1.00 86.75 749 PHE A N 1
ATOM 6018 C CA . PHE A 1 749 ? -10.058 12.785 -16.617 1.00 86.75 749 PHE A CA 1
ATOM 6019 C C . PHE A 1 749 ? -10.772 11.435 -16.761 1.00 86.75 749 PHE A C 1
ATOM 6021 O O . PHE A 1 749 ? -11.677 11.127 -15.986 1.00 86.75 749 PHE A O 1
ATOM 6028 N N . MET A 1 750 ? -10.349 10.623 -17.735 1.00 89.69 750 MET A N 1
ATOM 6029 C CA . MET A 1 750 ? -10.893 9.283 -17.951 1.00 89.69 750 MET A CA 1
ATOM 6030 C C . MET A 1 750 ? -10.619 8.368 -16.758 1.00 89.69 750 MET A C 1
ATOM 6032 O O . MET A 1 750 ? -11.535 7.677 -16.325 1.00 89.69 750 MET A O 1
ATOM 6036 N N . GLU A 1 751 ? -9.410 8.402 -16.198 1.00 89.06 751 GLU A N 1
ATOM 6037 C CA . GLU A 1 751 ? -9.052 7.584 -15.035 1.00 89.06 751 GLU A CA 1
ATOM 6038 C C . GLU A 1 751 ? -9.901 7.942 -13.810 1.00 89.06 751 GLU A C 1
ATOM 6040 O O . GLU A 1 751 ? -10.570 7.082 -13.240 1.00 89.06 751 GLU A O 1
ATOM 6045 N N . ILE A 1 752 ? -9.992 9.232 -13.463 1.00 86.75 752 ILE A N 1
ATOM 6046 C CA . ILE A 1 752 ? -10.835 9.680 -12.341 1.00 86.75 752 ILE A CA 1
ATOM 6047 C C . ILE A 1 752 ? -12.309 9.319 -12.598 1.00 86.75 752 ILE A C 1
ATOM 6049 O O . ILE A 1 752 ? -13.033 8.933 -11.677 1.00 86.75 752 ILE A O 1
ATOM 6053 N N . GLY A 1 753 ? -12.759 9.409 -13.854 1.00 89.19 753 GLY A N 1
ATOM 6054 C CA . GLY A 1 753 ? -14.112 9.039 -14.264 1.00 89.19 753 GLY A CA 1
ATOM 6055 C C . GLY A 1 753 ? -14.417 7.553 -14.084 1.00 89.19 753 GLY A C 1
ATOM 6056 O O . GLY A 1 753 ? -15.524 7.216 -13.663 1.00 89.19 753 GLY A O 1
ATOM 6057 N N . LEU A 1 754 ? -13.445 6.681 -14.360 1.00 87.38 754 LEU A N 1
ATOM 6058 C CA . LEU A 1 754 ? -13.560 5.234 -14.183 1.00 87.38 754 LEU A CA 1
ATOM 6059 C C . LEU A 1 754 ? -13.528 4.830 -12.705 1.00 87.38 754 LEU A C 1
ATOM 6061 O O . LEU A 1 754 ? -14.313 3.977 -12.302 1.00 87.38 754 LEU A O 1
ATOM 6065 N N . GLU A 1 755 ? -12.673 5.454 -11.891 1.00 84.31 755 GLU A N 1
ATOM 6066 C CA . GLU A 1 755 ? -12.516 5.072 -10.481 1.00 84.31 755 GLU A CA 1
ATOM 6067 C C . GLU A 1 755 ? -13.575 5.673 -9.551 1.00 84.31 755 GLU A C 1
ATOM 6069 O O . GLU A 1 755 ? -14.057 5.007 -8.635 1.00 84.31 755 GLU A O 1
ATOM 6074 N N . ARG A 1 756 ? -13.926 6.949 -9.750 1.00 84.06 756 ARG A N 1
ATOM 6075 C CA . ARG A 1 756 ? -14.784 7.725 -8.828 1.00 84.06 756 ARG A CA 1
ATOM 6076 C C . ARG A 1 756 ? -16.099 8.181 -9.456 1.00 84.06 756 ARG A C 1
ATOM 6078 O O . ARG A 1 756 ? -16.892 8.868 -8.805 1.00 84.06 756 ARG A O 1
ATOM 6085 N N . GLY A 1 757 ? -16.329 7.824 -10.717 1.00 90.19 757 GLY A N 1
ATOM 6086 C CA . GLY A 1 757 ? -17.473 8.257 -11.506 1.00 90.19 757 GLY A CA 1
ATOM 6087 C C . GLY A 1 757 ? -17.263 9.617 -12.178 1.00 90.19 757 GLY A C 1
ATOM 6088 O O . GLY A 1 757 ? -16.641 10.536 -11.644 1.00 90.19 757 GLY A O 1
ATOM 6089 N N . PHE A 1 758 ? -17.865 9.781 -13.357 1.00 92.94 758 PHE A N 1
ATOM 6090 C CA . PHE A 1 758 ? -17.707 10.980 -14.191 1.00 92.94 758 PHE A CA 1
ATOM 6091 C C . PHE A 1 758 ? -18.187 12.286 -13.542 1.00 92.94 758 PHE A C 1
ATOM 6093 O O . PHE A 1 758 ? -17.665 13.354 -13.856 1.00 92.94 758 PHE A O 1
ATOM 6100 N N . ARG A 1 759 ? -19.156 12.228 -12.617 1.00 92.56 759 ARG A N 1
ATOM 6101 C CA . ARG A 1 759 ? -19.610 13.417 -11.877 1.00 92.56 759 ARG A CA 1
ATOM 6102 C C . ARG A 1 759 ? -18.511 13.951 -10.957 1.00 92.56 759 ARG A C 1
ATOM 6104 O O . ARG A 1 759 ? -18.274 15.156 -10.937 1.00 92.56 759 ARG A O 1
ATOM 6111 N N . SER A 1 760 ? -17.846 13.055 -10.231 1.00 88.88 760 SER A N 1
ATOM 6112 C CA . SER A 1 760 ? -16.712 13.384 -9.365 1.00 88.88 760 SER A CA 1
ATOM 6113 C C . SER A 1 760 ? -15.536 13.882 -10.203 1.00 88.88 760 SER A C 1
ATOM 6115 O O . SER A 1 760 ? -14.978 14.928 -9.898 1.00 88.88 760 SER A O 1
ATOM 6117 N N . ALA A 1 761 ? -15.247 13.217 -11.328 1.00 89.75 761 ALA A N 1
ATOM 6118 C CA . ALA A 1 761 ? -14.189 13.628 -12.252 1.00 89.75 761 ALA A CA 1
ATOM 6119 C C . ALA A 1 761 ? -14.382 15.045 -12.806 1.00 89.75 761 ALA A C 1
ATOM 6121 O O . ALA A 1 761 ? -13.424 15.809 -12.900 1.00 89.75 761 ALA A O 1
ATOM 6122 N N . LEU A 1 762 ? -15.620 15.425 -13.143 1.00 90.81 762 LEU A N 1
ATOM 6123 C CA . LEU A 1 762 ? -15.931 16.786 -13.580 1.00 90.81 762 LEU A CA 1
ATOM 6124 C C . LEU A 1 762 ? -15.720 17.812 -12.460 1.00 90.81 762 LEU A C 1
ATOM 6126 O O . LEU A 1 762 ? -15.157 18.875 -12.716 1.00 90.81 762 LEU A O 1
ATOM 6130 N N . GLY A 1 763 ? -16.139 17.490 -11.233 1.00 91.62 763 GLY A N 1
ATOM 6131 C CA . GLY A 1 763 ? -15.894 18.331 -10.060 1.00 91.62 763 GLY A CA 1
ATOM 6132 C C . GLY A 1 763 ? -14.400 18.534 -9.798 1.00 91.62 763 GLY A C 1
ATOM 6133 O O . GLY A 1 763 ? -13.941 19.674 -9.724 1.00 91.62 763 GLY A O 1
ATOM 6134 N N . ASP A 1 764 ? -13.640 17.440 -9.752 1.00 89.56 764 ASP A N 1
ATOM 6135 C CA . ASP A 1 764 ? -12.192 17.449 -9.528 1.00 89.56 764 ASP A CA 1
ATOM 6136 C C . ASP A 1 764 ? -11.470 18.239 -10.625 1.00 89.56 764 ASP A C 1
ATOM 6138 O O . ASP A 1 764 ? -10.637 19.094 -10.327 1.00 89.56 764 ASP A O 1
ATOM 6142 N N . PHE A 1 765 ? -11.841 18.045 -11.895 1.00 87.81 765 PHE A N 1
ATOM 6143 C CA . PHE A 1 765 ? -11.256 18.788 -13.009 1.00 87.81 765 PHE A CA 1
ATOM 6144 C C . PHE A 1 765 ? -11.478 20.301 -12.882 1.00 87.81 765 PHE A C 1
ATOM 6146 O O . PHE A 1 765 ? -10.539 21.075 -13.071 1.00 87.81 765 PHE A O 1
ATOM 6153 N N . ILE A 1 766 ? -12.689 20.742 -12.524 1.00 90.19 766 ILE A N 1
ATOM 6154 C CA . ILE A 1 766 ? -12.982 22.169 -12.314 1.00 90.19 766 ILE A CA 1
ATOM 6155 C C . ILE A 1 766 ? -12.125 22.728 -11.172 1.00 90.19 766 ILE A C 1
ATOM 6157 O O . ILE A 1 766 ? -11.522 23.791 -11.328 1.00 90.19 766 ILE A O 1
ATOM 6161 N N . ILE A 1 767 ? -12.015 22.004 -10.053 1.00 91.50 767 ILE A N 1
ATOM 6162 C CA . ILE A 1 767 ? -11.191 22.415 -8.907 1.00 91.50 767 ILE A CA 1
ATOM 6163 C C . ILE A 1 767 ? -9.710 22.511 -9.307 1.00 91.50 767 ILE A C 1
ATOM 6165 O O . ILE A 1 767 ? -9.063 23.511 -8.999 1.00 91.50 767 ILE A O 1
ATOM 6169 N N . MET A 1 768 ? -9.179 21.535 -10.052 1.00 88.50 768 MET A N 1
ATOM 6170 C CA . MET A 1 768 ? -7.800 21.569 -10.559 1.00 88.50 768 MET A CA 1
ATOM 6171 C C . MET A 1 768 ? -7.551 22.797 -11.441 1.00 88.50 768 MET A C 1
ATOM 6173 O O . MET A 1 768 ? -6.532 23.474 -11.295 1.00 88.50 768 MET A O 1
ATOM 6177 N N . GLN A 1 769 ? -8.482 23.125 -12.342 1.00 87.19 769 GLN A N 1
ATOM 6178 C CA . GLN A 1 769 ? -8.354 24.308 -13.196 1.00 87.19 769 GLN A CA 1
ATOM 6179 C C . GLN A 1 769 ? -8.383 25.611 -12.389 1.00 87.19 769 GLN A C 1
ATOM 6181 O O . GLN A 1 769 ? -7.559 26.493 -12.639 1.00 87.19 769 GLN A O 1
ATOM 6186 N N . LEU A 1 770 ? -9.260 25.716 -11.382 1.00 89.88 770 LEU A N 1
ATOM 6187 C CA . LEU A 1 770 ? -9.299 26.861 -10.463 1.00 89.88 770 LEU A CA 1
ATOM 6188 C C . LEU A 1 770 ? -7.993 27.019 -9.670 1.00 89.88 770 LEU A C 1
ATOM 6190 O O . LEU A 1 770 ? -7.572 28.138 -9.392 1.00 89.88 770 LEU A O 1
ATOM 6194 N N . GLN A 1 771 ? -7.314 25.913 -9.366 1.00 90.12 771 GLN A N 1
ATOM 6195 C CA . GLN A 1 771 ? -5.998 25.897 -8.725 1.00 90.12 771 GLN A CA 1
ATOM 6196 C C . GLN A 1 771 ? -4.825 26.064 -9.718 1.00 90.12 771 GLN A C 1
ATOM 6198 O O . GLN A 1 771 ? -3.676 25.798 -9.369 1.00 90.12 771 GLN A O 1
ATOM 6203 N N . LEU A 1 772 ? -5.088 26.518 -10.951 1.00 87.31 772 LEU A N 1
ATOM 6204 C CA . LEU A 1 772 ? -4.089 26.799 -11.994 1.00 87.31 772 LEU A CA 1
ATOM 6205 C C . LEU A 1 772 ? -3.274 25.577 -12.456 1.00 87.31 772 LEU A C 1
ATOM 6207 O O . LEU A 1 772 ? -2.130 25.706 -12.900 1.00 87.31 772 LEU A O 1
ATOM 6211 N N . CYS A 1 773 ? -3.879 24.390 -12.435 1.00 85.50 773 CYS A N 1
ATOM 6212 C CA . CYS A 1 773 ? -3.238 23.148 -12.869 1.00 85.50 773 CYS A CA 1
ATOM 6213 C C . CYS A 1 773 ? -2.663 23.214 -14.303 1.00 85.50 773 CYS A C 1
ATOM 6215 O O . CYS A 1 773 ? -1.543 22.764 -14.552 1.00 85.50 773 CYS A O 1
ATOM 6217 N N . SER A 1 774 ? -3.366 23.861 -15.241 1.00 83.19 774 SER A N 1
ATOM 6218 C CA . SER A 1 774 ? -2.885 24.041 -16.624 1.00 83.19 774 SER A CA 1
ATOM 6219 C C . SER A 1 774 ? -1.597 24.870 -16.714 1.00 83.19 774 SER A C 1
ATOM 6221 O O . SER A 1 774 ? -0.725 24.588 -17.539 1.00 83.19 774 SER A O 1
ATOM 6223 N N . VAL A 1 775 ? -1.444 25.874 -15.844 1.00 83.69 775 VAL A N 1
ATOM 6224 C CA . VAL A 1 775 ? -0.221 26.686 -15.768 1.00 83.69 775 VAL A CA 1
ATOM 6225 C C . VAL A 1 775 ? 0.931 25.818 -15.270 1.00 83.69 775 VAL A C 1
ATOM 6227 O O . VAL A 1 775 ? 1.984 25.767 -15.904 1.00 83.69 775 VAL A O 1
ATOM 6230 N N . PHE A 1 776 ? 0.705 25.068 -14.189 1.00 84.69 776 PHE A N 1
ATOM 6231 C CA . PHE A 1 776 ? 1.690 24.146 -13.630 1.00 84.69 776 PHE A CA 1
ATOM 6232 C C . PHE A 1 776 ? 2.190 23.120 -14.661 1.00 84.69 776 PHE A C 1
ATOM 6234 O O . PHE A 1 776 ? 3.400 22.978 -14.851 1.00 84.69 776 PHE A O 1
ATOM 6241 N N . PHE A 1 777 ? 1.287 22.452 -15.387 1.00 85.00 777 PHE A N 1
ATOM 6242 C CA . PHE A 1 777 ? 1.688 21.469 -16.397 1.00 85.00 777 PHE A CA 1
ATOM 6243 C C . PHE A 1 777 ? 2.407 22.089 -17.599 1.00 85.00 777 PHE A C 1
ATOM 6245 O O . PHE A 1 777 ? 3.288 21.447 -18.169 1.00 85.00 777 PHE A O 1
ATOM 6252 N N . THR A 1 778 ? 2.111 23.345 -17.941 1.00 82.62 778 THR A N 1
ATOM 6253 C CA . THR A 1 778 ? 2.865 24.082 -18.968 1.00 82.62 778 THR A CA 1
ATOM 6254 C C . THR A 1 778 ? 4.321 24.289 -18.536 1.00 82.62 778 THR A C 1
ATOM 6256 O O . THR A 1 778 ? 5.240 24.036 -19.317 1.00 82.62 778 THR A O 1
ATOM 6259 N N . PHE A 1 779 ? 4.555 24.673 -17.276 1.00 83.88 779 PHE A N 1
ATOM 6260 C CA . PHE A 1 779 ? 5.911 24.777 -16.725 1.00 83.88 779 PHE A CA 1
ATOM 6261 C C . PHE A 1 779 ? 6.611 23.415 -16.640 1.00 83.88 779 PHE A C 1
ATOM 6263 O O . PHE A 1 779 ? 7.772 23.309 -17.035 1.00 83.88 779 PHE A O 1
ATOM 6270 N N . SER A 1 780 ? 5.910 22.362 -16.201 1.00 85.12 780 SER A N 1
ATOM 6271 C CA . SER A 1 780 ? 6.451 20.992 -16.186 1.00 85.12 780 SER A CA 1
ATOM 6272 C C . SER A 1 780 ? 6.876 20.536 -17.590 1.00 85.12 780 SER A C 1
ATOM 6274 O O . SER A 1 780 ? 7.975 20.003 -17.760 1.00 85.12 780 SER A O 1
ATOM 6276 N N . LEU A 1 781 ? 6.076 20.826 -18.624 1.00 86.00 781 LEU A N 1
ATOM 6277 C CA . LEU A 1 781 ? 6.419 20.527 -20.018 1.00 86.00 781 LEU A CA 1
ATOM 6278 C C . LEU A 1 781 ? 7.676 21.282 -20.479 1.00 86.00 781 LEU A C 1
ATOM 6280 O O . LEU A 1 781 ? 8.549 20.694 -21.122 1.00 86.00 781 LEU A O 1
ATOM 6284 N N . GLY A 1 782 ? 7.803 22.561 -20.111 1.00 87.50 782 GLY A N 1
ATOM 6285 C CA . GLY A 1 782 ? 9.005 23.358 -20.363 1.00 87.50 782 GLY A CA 1
ATOM 6286 C C . GLY A 1 782 ? 10.253 22.766 -19.698 1.00 87.50 782 GLY A C 1
ATOM 6287 O O . GLY A 1 782 ? 11.284 22.612 -20.357 1.00 87.50 782 GLY A O 1
ATOM 6288 N N . THR A 1 783 ? 10.148 22.351 -18.430 1.00 88.19 783 THR A N 1
ATOM 6289 C CA . THR A 1 783 ? 11.227 21.663 -17.702 1.00 88.19 783 THR A CA 1
ATOM 6290 C C . THR A 1 783 ? 11.616 20.359 -18.406 1.00 88.19 783 THR A C 1
ATOM 6292 O O . THR A 1 783 ? 12.798 20.155 -18.690 1.00 88.19 783 THR A O 1
ATOM 6295 N N . LYS A 1 784 ? 10.644 19.511 -18.778 1.00 89.19 784 LYS A N 1
ATOM 6296 C CA . LYS A 1 784 ? 10.895 18.265 -19.528 1.00 89.19 784 LYS A CA 1
ATOM 6297 C C . LYS A 1 784 ? 11.650 18.532 -20.825 1.00 89.19 784 LYS A C 1
ATOM 6299 O O . LYS A 1 784 ? 12.683 17.916 -21.073 1.00 89.19 784 LYS A O 1
ATOM 6304 N N . SER A 1 785 ? 11.166 19.479 -21.626 1.00 89.94 785 SER A N 1
ATOM 6305 C CA . SER A 1 785 ? 11.783 19.848 -22.902 1.00 89.94 785 SER A CA 1
ATOM 6306 C C . SER A 1 785 ? 13.210 20.370 -22.727 1.00 89.94 785 SER A C 1
ATOM 6308 O O . SER A 1 785 ? 14.098 19.987 -23.486 1.00 89.94 785 SER A O 1
ATOM 6310 N N . HIS A 1 786 ? 13.444 21.240 -21.741 1.00 91.69 786 HIS A N 1
ATOM 6311 C CA . HIS A 1 786 ? 14.761 21.826 -21.498 1.00 91.69 786 HIS A CA 1
ATOM 6312 C C . HIS A 1 786 ? 15.799 20.760 -21.133 1.00 91.69 786 HIS A C 1
ATOM 6314 O O . HIS A 1 786 ? 16.862 20.691 -21.750 1.00 91.69 786 HIS A O 1
ATOM 6320 N N . TYR A 1 787 ? 15.490 19.915 -20.145 1.00 91.12 787 TYR A N 1
ATOM 6321 C CA . TYR A 1 787 ? 16.424 18.894 -19.672 1.00 91.12 787 TYR A CA 1
ATOM 6322 C C . TYR A 1 787 ? 16.632 17.779 -20.700 1.00 91.12 787 TYR A C 1
ATOM 6324 O O . TYR A 1 787 ? 17.773 17.389 -20.934 1.00 91.12 787 TYR A O 1
ATOM 6332 N N . PHE A 1 788 ? 15.573 17.348 -21.393 1.00 92.75 788 PHE A N 1
ATOM 6333 C CA . PHE A 1 788 ? 15.689 16.405 -22.506 1.00 92.75 788 PHE A CA 1
ATOM 6334 C C . PHE A 1 788 ? 16.595 16.949 -23.621 1.00 92.75 788 PHE A C 1
ATOM 6336 O O . PHE A 1 788 ? 17.576 16.305 -23.994 1.00 92.75 788 PHE A O 1
ATOM 6343 N N . GLY A 1 789 ? 16.318 18.161 -24.118 1.00 91.50 789 GLY A N 1
ATOM 6344 C CA . GLY A 1 789 ? 17.105 18.786 -25.183 1.00 91.50 789 GLY A CA 1
ATOM 6345 C C . GLY A 1 789 ? 18.565 18.998 -24.784 1.00 91.50 789 GLY A C 1
ATOM 6346 O O . GLY A 1 789 ? 19.471 18.730 -25.573 1.00 91.50 789 GLY A O 1
ATOM 6347 N N . ARG A 1 790 ? 18.816 19.391 -23.529 1.00 90.81 790 ARG A N 1
ATOM 6348 C CA . ARG A 1 790 ? 20.171 19.520 -22.983 1.00 90.81 790 ARG A CA 1
ATOM 6349 C C . ARG A 1 790 ? 20.930 18.194 -23.015 1.00 90.81 790 ARG A C 1
ATOM 6351 O O . ARG A 1 790 ? 22.090 18.191 -23.422 1.00 90.81 790 ARG A O 1
ATOM 6358 N N . THR A 1 791 ? 20.306 17.093 -22.603 1.00 90.56 791 THR A N 1
ATOM 6359 C CA . THR A 1 791 ? 20.942 15.769 -22.637 1.00 90.56 791 THR A CA 1
ATOM 6360 C C . THR A 1 791 ? 21.235 15.319 -24.065 1.00 90.56 791 THR A C 1
ATOM 6362 O O . THR A 1 791 ? 22.308 14.778 -24.311 1.00 90.56 791 THR A O 1
ATOM 6365 N N . ILE A 1 792 ? 20.341 15.586 -25.020 1.00 90.00 792 ILE A N 1
ATOM 6366 C CA . ILE A 1 792 ? 20.581 15.264 -26.434 1.00 90.00 792 ILE A CA 1
ATOM 6367 C C . ILE A 1 792 ? 21.747 16.080 -27.015 1.00 90.00 792 ILE A C 1
ATOM 6369 O O . ILE A 1 792 ? 22.575 15.529 -27.735 1.00 90.00 792 ILE A O 1
ATOM 6373 N N . LEU A 1 793 ? 21.826 17.379 -26.708 1.00 88.00 793 LEU A N 1
ATOM 6374 C CA . LEU A 1 793 ? 22.830 18.281 -27.286 1.00 88.00 793 LEU A CA 1
ATOM 6375 C C . LEU A 1 793 ? 24.213 18.156 -26.642 1.00 88.00 793 LEU A C 1
ATOM 6377 O O . LEU A 1 793 ? 25.223 18.199 -27.340 1.00 88.00 793 LEU A O 1
ATOM 6381 N N . HIS A 1 794 ? 24.269 18.056 -25.315 1.00 85.81 794 HIS A N 1
ATOM 6382 C CA . HIS A 1 794 ? 25.524 18.121 -24.562 1.00 85.81 794 HIS A CA 1
ATOM 6383 C C . HIS A 1 794 ? 25.933 16.786 -23.939 1.00 85.81 794 HIS A C 1
ATOM 6385 O O . HIS A 1 794 ? 27.083 16.642 -23.527 1.00 85.81 794 HIS A O 1
ATOM 6391 N N . GLY A 1 795 ? 25.021 15.814 -23.878 1.00 79.06 795 GLY A N 1
ATOM 6392 C CA . GLY A 1 795 ? 25.241 14.564 -23.165 1.00 79.06 795 GLY A CA 1
ATOM 6393 C C . GLY A 1 795 ? 25.299 14.735 -21.644 1.00 79.06 795 GLY A C 1
ATOM 6394 O O . GLY A 1 795 ? 25.463 15.832 -21.106 1.00 79.06 795 GLY A O 1
ATOM 6395 N N . GLY A 1 796 ? 25.178 13.598 -20.960 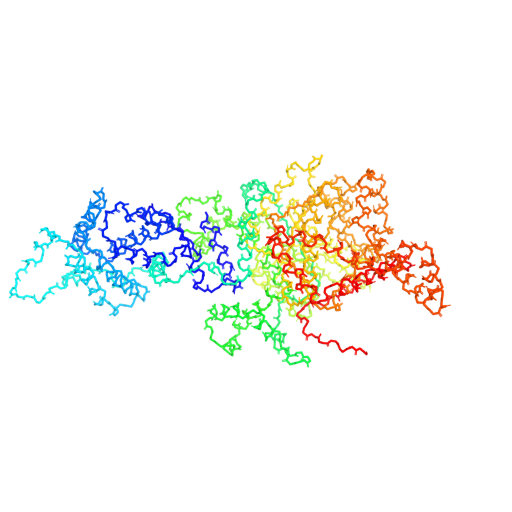1.00 68.12 796 GLY A N 1
ATOM 6396 C CA . GLY A 1 796 ? 25.353 13.469 -19.520 1.00 68.12 796 GLY A CA 1
ATOM 6397 C C . GLY A 1 796 ? 24.164 13.956 -18.694 1.00 68.12 796 GLY A C 1
ATOM 6398 O O . GLY A 1 796 ? 23.660 15.072 -18.843 1.00 68.12 796 GLY A O 1
ATOM 6399 N N . ALA A 1 797 ? 23.770 13.128 -17.738 1.00 64.44 797 ALA A N 1
ATOM 6400 C CA . ALA A 1 797 ? 22.890 13.505 -16.654 1.00 64.44 797 ALA A CA 1
ATOM 6401 C C . ALA A 1 797 ? 23.571 13.210 -15.313 1.00 64.44 797 ALA A C 1
ATOM 6403 O O . ALA A 1 797 ? 24.320 12.249 -15.170 1.00 64.44 797 ALA A O 1
ATOM 6404 N N . LYS A 1 798 ? 23.342 14.060 -14.310 1.00 63.06 798 LYS A N 1
ATOM 6405 C CA . LYS A 1 798 ? 23.778 13.787 -12.936 1.00 63.06 798 LYS A CA 1
ATOM 6406 C C . LYS A 1 798 ? 22.554 13.596 -12.067 1.00 63.06 798 LYS A C 1
ATOM 6408 O O . LYS A 1 798 ? 21.663 14.448 -12.075 1.00 63.06 798 LYS A O 1
ATOM 6413 N N . TYR A 1 799 ? 22.550 12.520 -11.285 1.00 53.50 799 TYR A N 1
ATOM 6414 C CA . TYR A 1 799 ? 21.583 12.359 -10.212 1.00 53.50 799 TYR A CA 1
ATOM 6415 C C . TYR A 1 799 ? 21.677 13.556 -9.258 1.00 53.50 799 TYR A C 1
ATOM 6417 O O . TYR A 1 799 ? 22.750 13.882 -8.745 1.00 53.50 799 TYR A O 1
ATOM 6425 N N . LYS A 1 800 ? 20.544 14.217 -9.029 1.00 54.56 800 LYS A N 1
ATOM 6426 C CA . LYS A 1 800 ? 20.376 15.195 -7.956 1.00 54.56 800 LYS A CA 1
ATOM 6427 C C . LYS A 1 800 ? 19.417 14.583 -6.952 1.00 54.56 800 LYS A C 1
ATOM 6429 O O . LYS A 1 800 ? 18.318 14.190 -7.335 1.00 54.56 800 LYS A O 1
ATOM 6434 N N . ALA A 1 801 ? 19.835 14.494 -5.693 1.00 50.56 801 ALA A N 1
ATOM 6435 C CA . ALA A 1 801 ? 18.942 14.060 -4.633 1.00 50.56 801 ALA A CA 1
ATOM 6436 C C . ALA A 1 801 ? 17.774 15.050 -4.543 1.00 50.56 801 ALA A C 1
ATOM 6438 O O . ALA A 1 801 ? 17.984 16.243 -4.312 1.00 50.56 801 ALA A O 1
ATOM 6439 N N . THR A 1 802 ? 16.554 14.564 -4.746 1.00 49.16 802 THR A N 1
ATOM 6440 C CA . THR A 1 802 ? 15.374 15.265 -4.255 1.00 49.16 802 THR A CA 1
ATOM 6441 C C . THR A 1 802 ? 15.366 15.048 -2.744 1.00 49.16 802 THR A C 1
ATOM 6443 O O . THR A 1 802 ? 15.559 13.924 -2.278 1.00 49.16 802 THR A O 1
ATOM 6446 N N . GLY A 1 803 ? 15.308 16.120 -1.947 1.00 50.34 803 GLY A N 1
ATOM 6447 C CA . GLY A 1 803 ? 15.231 15.960 -0.490 1.00 50.34 803 GLY A CA 1
ATOM 6448 C C . GLY A 1 803 ? 14.030 15.073 -0.157 1.00 50.34 803 GLY A C 1
ATOM 6449 O O . GLY A 1 803 ? 12.988 15.254 -0.764 1.00 50.34 803 GLY A O 1
ATOM 6450 N N . ARG A 1 804 ? 14.150 14.101 0.746 1.00 57.66 804 ARG A N 1
ATOM 6451 C CA . ARG A 1 804 ? 13.017 13.259 1.161 1.00 57.66 804 ARG A CA 1
ATOM 6452 C C . ARG A 1 804 ? 12.655 13.636 2.590 1.00 57.66 804 ARG A C 1
ATOM 6454 O O . ARG A 1 804 ? 13.460 13.446 3.492 1.00 57.66 804 ARG A O 1
ATOM 6461 N N . GLY A 1 805 ? 11.484 14.234 2.780 1.00 58.31 805 GLY A N 1
ATOM 6462 C CA . GLY A 1 805 ? 11.006 14.714 4.077 1.00 58.31 805 GLY A CA 1
ATOM 6463 C C . GLY A 1 805 ? 9.822 15.665 3.925 1.00 58.31 805 GLY A C 1
ATOM 6464 O O . GLY A 1 805 ? 9.488 16.069 2.809 1.00 58.31 805 GLY A O 1
ATOM 6465 N N . PHE A 1 806 ? 9.194 16.027 5.044 1.00 58.59 806 PHE A N 1
ATOM 6466 C CA . PHE A 1 806 ? 8.214 17.108 5.070 1.00 58.59 806 PHE A CA 1
ATOM 6467 C C . PHE A 1 806 ? 8.931 18.412 4.721 1.00 58.59 806 PHE A C 1
ATOM 6469 O O . PHE A 1 806 ? 9.661 18.972 5.536 1.00 58.59 806 PHE A O 1
ATOM 6476 N N . VAL A 1 807 ? 8.791 18.882 3.480 1.00 54.34 807 VAL A N 1
ATOM 6477 C CA . VAL A 1 807 ? 9.352 20.178 3.090 1.00 54.34 807 VAL A CA 1
ATOM 6478 C C . VAL A 1 807 ? 8.423 21.259 3.595 1.00 54.34 807 VAL A C 1
ATOM 6480 O O . VAL A 1 807 ? 7.601 21.789 2.858 1.00 54.34 807 VAL A O 1
ATOM 6483 N N . VAL A 1 808 ? 8.595 21.612 4.860 1.00 53.03 808 VAL A N 1
ATOM 6484 C CA . VAL A 1 808 ? 8.053 22.852 5.415 1.00 53.03 808 VAL A CA 1
ATOM 6485 C C . VAL A 1 808 ? 9.066 23.984 5.197 1.00 53.03 808 VAL A C 1
ATOM 6487 O O . VAL A 1 808 ? 9.223 24.856 6.033 1.00 53.03 808 VAL A O 1
ATOM 6490 N N . ARG A 1 809 ? 9.859 23.956 4.117 1.00 56.31 809 ARG A N 1
ATOM 6491 C CA . ARG A 1 809 ? 10.884 24.978 3.876 1.00 56.31 809 ARG A CA 1
ATOM 6492 C C . ARG A 1 809 ? 10.436 25.944 2.795 1.00 56.31 809 ARG A C 1
ATOM 6494 O O . ARG A 1 809 ? 10.305 25.556 1.633 1.00 56.31 809 ARG A O 1
ATOM 6501 N N . HIS A 1 810 ? 10.298 27.212 3.159 1.00 55.09 810 HIS A N 1
ATOM 6502 C CA . HIS A 1 810 ? 10.204 28.296 2.194 1.00 55.09 810 HIS A CA 1
ATOM 6503 C C . HIS A 1 810 ? 11.587 28.582 1.603 1.00 55.09 810 HIS A C 1
ATOM 6505 O O . HIS A 1 810 ? 12.555 28.844 2.311 1.00 55.09 810 HIS A O 1
ATOM 6511 N N . VAL A 1 811 ? 11.699 28.520 0.278 1.00 59.72 811 VAL A N 1
ATOM 6512 C CA . VAL A 1 811 ? 12.883 29.024 -0.423 1.00 59.72 811 VAL A CA 1
ATOM 6513 C C . VAL A 1 811 ? 12.567 30.455 -0.827 1.00 59.72 811 VAL A C 1
ATOM 6515 O O . VAL A 1 811 ? 11.618 30.674 -1.580 1.00 59.72 811 VAL A O 1
ATOM 6518 N N . LYS A 1 812 ? 13.336 31.430 -0.329 1.00 52.06 812 LYS A N 1
ATOM 6519 C CA . LYS A 1 812 ? 13.229 32.813 -0.811 1.00 52.06 812 LYS A CA 1
ATOM 6520 C C . LYS A 1 812 ? 13.429 32.813 -2.326 1.00 52.06 812 LYS A C 1
ATOM 6522 O O . LYS A 1 812 ? 14.400 32.233 -2.814 1.00 52.06 812 LYS A O 1
ATOM 6527 N N . PHE A 1 813 ? 12.505 33.429 -3.061 1.00 54.50 813 PHE A N 1
ATOM 6528 C CA . PHE A 1 813 ? 12.743 33.723 -4.470 1.00 54.50 813 PHE A CA 1
ATOM 6529 C C . PHE A 1 813 ? 13.948 34.679 -4.529 1.00 54.50 813 PHE A C 1
ATOM 6531 O O . PHE A 1 813 ? 13.921 35.671 -3.795 1.00 54.50 813 PHE A O 1
ATOM 6538 N N . PRO A 1 814 ? 15.023 34.340 -5.264 1.00 39.34 814 PRO A N 1
ATOM 6539 C CA . PRO A 1 814 ? 16.219 35.174 -5.325 1.00 39.34 814 PRO A CA 1
ATOM 6540 C C . PRO A 1 814 ? 15.947 36.558 -5.917 1.00 39.34 814 PRO A C 1
ATOM 6542 O O . PRO A 1 814 ? 15.023 36.681 -6.756 1.00 39.34 814 PRO A O 1
#

Sequence (814 aa):
FAQLWNEVICSFREEDLISDKEMDLLVVPYSSDPSLKLMQWPLFLLASKIPIALDMAAQFRPRDSDLWKRICADEYMKCAVLECYESFKLVLNLLVIGENEKRIIGIIIKEIEANIAKNTFLANFRMSALPVLCKKFVELVSALKERDASKFDNVVLLLQDMLEVITRDMMVNEIRELAEFGHGNKDSVPRRQLFAGTGTKPAIVFPPPISAQWDEQIKRLYLLLTVKESAMDVPTNLEARRRIAFFTNSLFMDMPRAPRVRKMLSFSVMTPYYSEETVYSRNDLDLENEDGVSIIFYLQKIFPDEWNNFLERIGCQRESEVWGNEENVLQLRHWASLRGQTLCRTVRGMMYYKRALKLQAFLDMASESEILEGYKAVADPAEEEKKSQRSLSSQLEAIADMKFTYVATCQIYGNQKQSGDRRATDILNLMVNYPGLRVAYIDEVEERDGEKVQKVFYSVLVKALDNHDQEIYRIKLPGPAKLGEGKPENQNHAIVFTRGEALQTIDMNQDNYLEEALKMRNLLEEFHENHGVRQPTILGVREHIFTGSVSSLAWFMSNQETSFVTIGQRVLANPLKVRFHYGHPDVFDRIFHITRGGISKASCGINLSEDIFAGFNSTLRRGNVTHHEYIQVGKGRDVGLNQISLFEAKVACGNGEQTLSRDIYRLGHRFDFFRMLSCYFTTVGFYISSMMVVIIVYVFLYGRLYLALSGLELAIMKQARMRGNTALQAAMGSQSIVQLGLLMALPMFMEIGLERGFRSALGDFIIMQLQLCSVFFTFSLGTKSHYFGRTILHGGAKYKATGRGFVVRHVKFP

Solvent-accessible surface area (backbone atoms only — not comparable to full-atom values): 43628 Å² total; per-residue (Å²): 106,42,73,61,52,36,52,41,51,50,49,36,42,77,70,16,49,38,40,74,69,51,43,64,28,60,41,38,69,60,49,62,55,82,86,62,80,55,85,71,70,32,40,35,70,29,29,25,32,47,64,52,52,44,53,51,46,36,73,58,76,76,58,43,69,59,54,51,50,59,42,55,70,38,66,45,40,38,47,39,52,52,51,52,53,46,49,49,53,51,52,49,62,67,32,39,63,23,69,67,58,43,49,54,52,49,52,52,52,51,52,50,53,54,24,56,76,67,58,42,36,65,78,41,33,43,39,69,42,48,59,57,42,52,53,47,48,51,54,46,42,51,51,65,66,68,48,53,61,90,43,47,66,56,49,34,48,43,55,48,52,44,50,45,40,46,56,66,58,17,32,71,64,78,55,66,78,57,54,64,67,71,63,71,66,96,82,80,67,82,80,73,59,80,51,67,35,56,104,88,48,66,18,49,50,71,54,68,81,93,44,73,67,55,54,54,50,45,53,49,51,44,46,50,74,65,40,66,57,76,33,78,62,63,61,76,37,67,65,54,40,49,51,52,55,50,53,62,56,27,73,74,46,94,71,55,83,59,60,59,69,92,72,44,82,22,27,16,40,39,29,52,39,72,81,71,58,40,59,52,48,73,64,61,35,66,46,55,45,100,84,72,53,21,53,52,62,51,48,44,71,74,37,52,66,36,46,50,25,42,31,60,73,74,73,43,92,48,72,72,58,35,74,72,33,73,68,46,41,52,53,48,28,49,57,53,18,59,74,50,59,14,45,51,25,24,50,56,17,60,48,22,40,49,55,31,40,29,54,48,36,41,71,75,67,55,52,74,67,55,53,39,70,25,65,64,60,47,72,62,50,57,80,75,5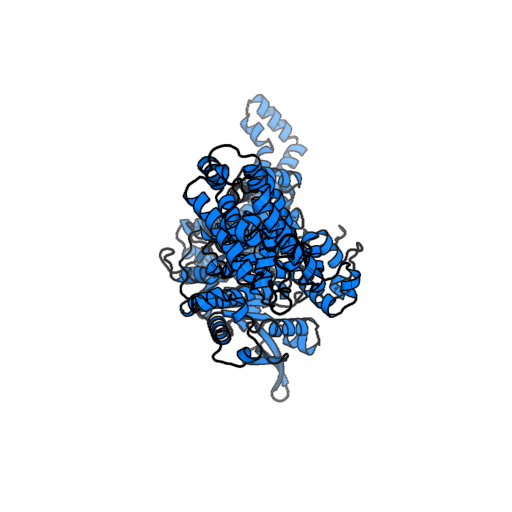0,70,71,36,81,81,33,70,47,51,52,28,50,52,54,23,58,70,36,43,44,38,39,36,21,34,38,45,42,52,57,29,51,75,70,68,37,65,60,33,56,50,53,50,51,49,21,53,80,33,78,61,39,31,43,24,28,43,40,82,43,81,45,73,62,84,92,45,78,40,85,43,31,27,42,34,36,31,34,48,53,97,88,36,82,39,80,78,47,77,43,82,46,100,47,77,73,73,78,34,39,64,64,37,29,40,44,60,69,41,56,79,75,58,51,63,50,29,34,30,40,40,51,46,38,26,34,44,47,52,70,40,31,60,46,48,54,24,58,59,46,49,48,77,39,87,76,67,100,46,49,41,39,32,44,33,44,21,64,39,56,76,39,22,85,78,38,74,65,13,32,54,51,33,46,51,47,45,26,43,51,40,68,43,39,42,41,28,27,54,84,47,66,61,40,57,30,90,52,65,56,28,35,28,36,34,68,65,30,66,77,69,68,42,77,32,40,38,55,59,62,60,38,82,49,24,36,41,48,25,22,49,48,36,49,75,70,69,41,29,44,44,60,45,74,64,40,55,33,36,32,56,60,63,59,46,72,70,36,42,51,51,48,43,31,49,53,21,23,21,46,25,36,45,66,74,30,70,64,51,56,53,45,51,78,70,41,53,74,67,42,37,53,44,40,33,60,75,51,52,39,43,55,55,50,48,33,50,50,54,52,49,51,50,52,49,53,53,50,46,51,48,31,58,76,69,47,48,45,60,53,50,52,53,51,27,60,76,68,68,38,60,66,62,54,51,71,70,42,76,64,68,66,64,51,56,61,54,61,70,44,44,62,40,46,51,45,40,22,71,76,64,34,56,70,50,25,52,52,52,50,52,52,40,52,75,70,42,42,67,60,54,53,52,52,50,50,50,45,27,26,51,32,20,52,45,20,66,75,70,49,66,61,77,94,72,86,60,80,81,65,89,79,76,70,87,76,79,82,130

Nearest PDB structures (foldseek):
  8jzn-assembly1_A  TM=8.026E-01  e=1.079E-25  Saccharomyces cerevisiae
  7xe4-assembly1_F  TM=7.742E-01  e=1.005E-22  Saccharomyces cerevisiae
  7yuy-assembly1_F  TM=6.814E-01  e=5.353E-23  Saccharomyces cerevisiae
  7sp7-assembly1_A  TM=4.799E-01  e=1.476E-04  Paramecium bursaria Chlorella virus CZ-2
  8snc-assembly1_A  TM=4.156E-01  e=1.337E-03  Paramecium bursaria Chlorella virus CZ-2

pLDDT: mean 86.7, std 11.6, range [33.97, 98.19]

Radius of gyration: 34.05 Å; Cα contacts (8 Å, |Δi|>4): 1186; chains: 1; bounding box: 106×75×106 Å

Secondary structure (DSSP, 8-state):
-HHHHHHHHHHHHHTTSS-HHHHHHHPPPS---TTT-S----HHHHTTHHHHHHHHHHH--S-HHHHHHHHTTSHHHHHHHHHHHHHHHHHHHHHB--HHHHHHHHHHHHHHHHHHHHT-HHHHB-GGGHHHHHHHHHHHHHHHHH--GGGHHHHHHHHHHHHHIIIIIIBSS--HHHHHHHTS-TTSSS---GGG-BTTB-SB--SPP--HHHHHHHHHHHHHHH--S--TT-S-SHHHHHHHHHHHHHTTS--PPPPPTTTSPPEEEEEEESSS-SS--HHHHH---TTS--HHHHHHHH-HHHHHHHHHHHT-SSHHHHHH-HHHHHHHHHHHHTTTT-HHHHHHHHHHHHHHHHHHHHHHH--HHHHHH-HHHHHS--HHHHT-TTSHHHHHHHHHHHHEEEEEEETTHHHHHHTT-HHHHHHHHHHHH-TTEEEEEEEEEEEEETTEEEEEEEEEEEEEETTEEEEEEEEE-SS-S-SS-HHHHHHHHHGGG--SSEEEE--TTEE--HHHHTTHHHHHHTTTS--SSS-EEEEEEEEEETTTTS-HHHHHHHHHHHHIIIIIHHHHHTTS------STT-EEEHHHHHTTT-SS---TTT-SSTTHHHHHHHHHTT-EEEEEEEEEEEE----SHHHHHHHHHHHHHHHHHHHT-HHHHHHHHHS-HHHHHHHHHHTHHHHHHHHHHHHHHHHHHHHHHHHHHTSHHHHHHHHHHHTT-HHHHHHHSTHHHHHHHHHHTHHHHHHHHHHH-HHHHHHHHHHHHHTTHHHHHHHHHHHHHHHHHHHHHH------PPP-S----PPPP-

Mean predicted aligned error: 10.0 Å

Organism: Oryza sativa subsp. japonica (NCBI:txid39947)

Foldseek 3Di:
DLQQQLVQLVVCLVLLLFAPVLSLQRHAALDPPVQLVAGTHRNLLLFQLVVVLLVLQLPDDDFLVVSVVVCVVRVSSVRLVSNLVSLVVVVLVQWFDDPVSVVLVVVLVVVCVVCNVVSNQVVFWNSNLVVVLLVLVLVLLVCLLVLDPVCPVVNLVSVVVNVCSRQPVTGPDHDPVVVVVVPPDPPDDDPPSPQPDDVVDHRTDGNGDDDPSSNSSSVSSSSSSPRNDNSPCPVVRPVSVVVVVLLVVLVPDDFFDFDQLLPFFFEEEEEEDEDAAAWDDPCQQCDADPVRDGLVNVCCVVCVSSVVSLCSVVVHDDPVVLVVDPVSNVVVRLSSQCLFLHLSQALVQLLLLLVLQLSRNCVVDPDPVVSSVHVCCLCDDDPVLVPDCPRPNVVSNVSSLRRYAYEYLHACLQVCVVVVNVSNVSVLVSLVVRVRYKYWYKDWDFDDPDPDTDTWIWIWIWGDDPSDTDTDDIHTDPDDLQPADDRVSSCVSCLVVIDTQKYWYDYSRWGHRSSLSNCVSRQSCQQVDPLDPHGAFKEQEAEQEPCLVVDLQSVLVRLVVNLCRPVVQQVCQPPLQNRFQQDDGMMGRSVVAVVQPHQFDGDHFQQLVGRRVSRLSCVLVVHHYHYRYSHYMYGYDDDDPVLLLLVLLSLLLNLLSVVVDVSLVSVCVVDDPSSNVVCLCSGNVVLVVLLVVVVVVVCVVVVVVCCVVVCVVVVQVVVCVVVVPVVSVVVNPPVVVVVVLVVVCVSSLVSCCVPVNNVVSVVVVVVSVVVVVSVSVVVSSVSSNVSNVCCNPPNGDDDDDSRGTPPPDDDPDD